Protein AF-A0A4U0Y1H9-F1 (afdb_monomer_lite)

Radius of gyration: 44.79 Å; chains: 1; bounding box: 112×55×135 Å

Sequence (808 aa):
MAHATAANAHVSSRKHNVEVTGLYGIPGSGKATLLRQLSGHLDNTKFDFYDGSNAIRKLVPGGLGAFKNLPIQEQMTHRERAITQIRDECEASGKIGVVAGHLIFWDDAAKWGPTPVYRETDLETYTHILYLDVGADIIAQRRRDDPERQRPDLSPEHLRLWQSRETLYLRRLCSLDCFHFSLLSTYGMDRVVSLLQEFPNTSIAEAILDKAVAGHHSLLETMPVFDADKTLADADSSDEYWDSNESLNSTFKRMGYTYPAFYQAASLYEHHKNETEFQIVCDSIVEEITLRDEMLNLLTLAAKQWHVGAVVVTCGLRQVREKVLEKVLEKAHLSVPVIGNGRLSNGYIVTPEVKADLVARLKHHHGLRVIAFGDSPIDLPMWKRADQAIVVVGDEKKRSKRMEQDLSVVPRLVGLIEQPPEIVPWRSDFIDSIIKRRLPIFHATDRKGAKLLQTPMRDASVSGPALREAHRRVGYYLATEFLTDLIGLEGCSIRHVQGGVTQGHRLLDEQNTTIVPLLRGGEPLAFGVSEAFPLAMFVHVKKAKHLDAGQLRGQSTVVLVDSVINTGKLIEELTERIRELEPGIRIVVVAGVVQADTVKPDGVLRRLAREGNFSVVALRLSENNYKGQGATDTGDRLFNTTEVFHVTKHSFALVNLKPLLPGHVLVSPLAIKPALADLTKDEVTDLFLTVTRVQQTLRRLYKADAFNIAVQDGVAAGQSVPHVHCHVIPRTIGDPGGDDKVHEWLEGEEGDVGGHQREAESGSSGERKMGQWAKDGERKARTKEEMESEAKWLREEVEKDVSHEGKM

Structure (mmCIF, N/CA/C/O backbone):
data_AF-A0A4U0Y1H9-F1
#
_entry.id   AF-A0A4U0Y1H9-F1
#
loop_
_atom_site.group_PDB
_atom_site.id
_atom_site.type_symbol
_atom_site.label_atom_id
_atom_site.label_alt_id
_atom_site.label_comp_id
_atom_site.label_asym_id
_atom_site.label_entity_id
_atom_site.label_seq_id
_atom_site.pdbx_PDB_ins_code
_atom_site.Cartn_x
_atom_site.Cartn_y
_atom_site.Cartn_z
_atom_site.occupancy
_atom_site.B_iso_or_equiv
_atom_site.auth_seq_id
_atom_site.auth_comp_id
_atom_site.auth_asym_id
_atom_site.auth_atom_id
_atom_site.pdbx_PDB_model_num
ATOM 1 N N . MET A 1 1 ? 42.937 13.640 -57.299 1.00 31.36 1 MET A N 1
ATOM 2 C CA . MET A 1 1 ? 42.805 14.851 -56.459 1.00 31.36 1 MET A CA 1
ATOM 3 C C . MET A 1 1 ? 42.218 16.022 -57.263 1.00 31.36 1 MET A C 1
ATOM 5 O O . MET A 1 1 ? 42.867 17.046 -57.390 1.00 31.36 1 MET A O 1
ATOM 9 N N . ALA A 1 2 ? 40.999 15.905 -57.811 1.00 23.73 2 ALA A N 1
ATOM 10 C CA . ALA A 1 2 ? 40.353 17.027 -58.520 1.00 23.73 2 ALA A CA 1
ATOM 11 C C . ALA A 1 2 ? 38.806 16.955 -58.538 1.00 23.73 2 ALA A C 1
ATOM 13 O O . ALA A 1 2 ? 38.188 17.360 -59.511 1.00 23.73 2 ALA A O 1
ATOM 14 N N . HIS A 1 3 ? 38.172 16.436 -57.477 1.00 24.03 3 HIS A N 1
ATOM 15 C CA . HIS A 1 3 ? 36.699 16.432 -57.334 1.00 24.03 3 HIS A CA 1
ATOM 16 C C . HIS A 1 3 ? 36.217 16.713 -55.894 1.00 24.03 3 HIS A C 1
ATOM 18 O O . HIS A 1 3 ? 35.095 16.384 -55.539 1.00 24.03 3 HIS A O 1
ATOM 24 N N . ALA A 1 4 ? 37.050 17.323 -55.043 1.00 27.58 4 ALA A N 1
ATOM 25 C CA . ALA A 1 4 ? 36.784 17.443 -53.602 1.00 27.58 4 ALA A CA 1
ATOM 26 C C . ALA A 1 4 ? 36.350 18.847 -53.124 1.00 27.58 4 ALA A C 1
ATOM 28 O O . ALA A 1 4 ? 36.484 19.143 -51.944 1.00 27.58 4 ALA A O 1
ATOM 29 N N . THR A 1 5 ? 35.859 19.736 -53.994 1.00 27.53 5 THR A N 1
ATOM 30 C CA . THR A 1 5 ? 35.671 21.161 -53.633 1.00 27.53 5 THR A CA 1
ATOM 31 C C . THR A 1 5 ? 34.275 21.749 -53.867 1.00 27.53 5 THR A C 1
ATOM 33 O O . THR A 1 5 ? 34.142 22.966 -53.901 1.00 27.53 5 THR A O 1
ATOM 36 N N . ALA A 1 6 ? 33.213 20.939 -53.948 1.00 25.19 6 ALA A N 1
ATOM 37 C CA . ALA A 1 6 ? 31.845 21.464 -54.117 1.00 25.19 6 ALA A CA 1
ATOM 38 C C . ALA A 1 6 ? 30.779 20.890 -53.156 1.00 25.19 6 ALA A C 1
ATOM 40 O O . ALA A 1 6 ? 29.595 21.070 -53.403 1.00 25.19 6 ALA A O 1
ATOM 41 N N . ALA A 1 7 ? 31.168 20.241 -52.052 1.00 28.17 7 ALA A N 1
ATOM 42 C CA . ALA A 1 7 ? 30.234 19.562 -51.137 1.00 28.17 7 ALA A CA 1
ATOM 43 C C . ALA A 1 7 ? 30.061 20.253 -49.763 1.00 28.17 7 ALA A C 1
ATOM 45 O O . ALA A 1 7 ? 29.830 19.580 -48.768 1.00 28.17 7 ALA A O 1
ATOM 46 N N . ASN A 1 8 ? 30.201 21.584 -49.680 1.00 27.34 8 ASN A N 1
ATOM 47 C CA . ASN A 1 8 ? 30.135 22.326 -48.402 1.00 27.34 8 ASN A CA 1
ATOM 48 C C . ASN A 1 8 ? 28.991 23.353 -48.299 1.00 27.34 8 ASN A C 1
ATOM 50 O O . ASN A 1 8 ? 29.041 24.258 -47.469 1.00 27.34 8 ASN A O 1
ATOM 54 N N . ALA A 1 9 ? 27.931 23.212 -49.094 1.00 26.45 9 ALA A N 1
ATOM 55 C CA . ALA A 1 9 ? 26.718 24.007 -48.922 1.00 26.45 9 ALA A CA 1
ATOM 56 C C . ALA A 1 9 ? 25.487 23.149 -49.243 1.00 26.45 9 ALA A C 1
ATOM 58 O O . ALA A 1 9 ? 25.236 22.877 -50.408 1.00 26.45 9 ALA A O 1
ATOM 59 N N . HIS A 1 10 ? 24.769 22.748 -48.184 1.00 27.23 10 HIS A N 1
ATOM 60 C CA . HIS A 1 10 ? 23.502 21.989 -48.115 1.00 27.23 10 HIS A CA 1
ATOM 61 C C . HIS A 1 10 ? 23.611 20.627 -47.415 1.00 27.23 10 HIS A C 1
ATOM 63 O O . HIS A 1 10 ? 23.379 19.582 -48.009 1.00 27.23 10 HIS A O 1
ATOM 69 N N . VAL A 1 11 ? 23.838 20.645 -46.100 1.00 29.12 11 VAL A N 1
ATOM 70 C CA . VAL A 1 11 ? 23.391 19.549 -45.225 1.00 29.12 11 VAL A CA 1
ATOM 71 C C . VAL A 1 11 ? 22.337 20.123 -44.283 1.00 29.12 11 VAL A C 1
ATOM 73 O O . VAL A 1 11 ? 22.580 20.443 -43.124 1.00 29.12 11 VAL A O 1
ATOM 76 N N . SER A 1 12 ? 21.158 20.363 -44.861 1.00 26.78 12 SER A N 1
ATOM 77 C CA . SER A 1 12 ? 19.904 20.458 -44.113 1.00 26.78 12 SER A CA 1
ATOM 78 C C . SER A 1 12 ? 19.598 19.076 -43.540 1.00 26.78 12 SER A C 1
ATOM 80 O O . SER A 1 12 ? 19.834 18.077 -44.215 1.00 26.78 12 SER A O 1
ATOM 82 N N . SER A 1 13 ? 19.053 19.023 -42.326 1.00 33.41 13 SER A N 1
ATOM 83 C CA . SER A 1 13 ? 18.564 17.819 -41.651 1.00 33.41 13 SER A CA 1
ATOM 84 C C . SER A 1 13 ? 17.752 16.914 -42.590 1.00 33.41 13 SER A C 1
ATOM 86 O O . SER A 1 13 ? 16.589 17.190 -42.890 1.00 33.41 13 SER A O 1
ATOM 88 N N . ARG A 1 14 ? 18.365 15.824 -43.067 1.00 44.12 14 ARG A N 1
ATOM 89 C CA . ARG A 1 14 ? 17.695 14.802 -43.879 1.00 44.12 14 ARG A CA 1
ATOM 90 C C . ARG A 1 14 ? 16.846 13.935 -42.947 1.00 44.12 14 ARG A C 1
ATOM 92 O O . ARG A 1 14 ? 17.362 13.078 -42.241 1.00 44.12 14 ARG A O 1
ATOM 99 N N . LYS A 1 15 ? 15.537 14.193 -42.894 1.00 41.22 15 LYS A N 1
ATOM 100 C CA . LYS A 1 15 ? 14.563 13.226 -42.371 1.00 41.22 15 LYS A CA 1
ATOM 101 C C . LYS A 1 15 ? 14.243 12.258 -43.506 1.00 41.22 15 LYS A C 1
ATOM 103 O O . LYS A 1 15 ? 13.561 12.653 -44.446 1.00 41.22 15 LYS A O 1
ATOM 108 N N . HIS A 1 16 ? 14.742 11.026 -43.440 1.00 51.47 16 HIS A N 1
ATOM 109 C CA . HIS A 1 16 ? 14.220 9.961 -44.295 1.00 51.47 16 HIS A CA 1
ATOM 110 C C . HIS A 1 16 ? 12.772 9.696 -43.864 1.00 51.47 16 HIS A C 1
ATOM 112 O O . HIS A 1 16 ? 12.525 9.368 -42.705 1.00 51.47 16 HIS A O 1
ATOM 118 N N . ASN A 1 17 ? 11.809 9.909 -44.764 1.00 54.62 17 ASN A N 1
ATOM 119 C CA . ASN A 1 17 ? 10.393 9.645 -44.481 1.00 54.62 17 ASN A CA 1
ATOM 120 C C . ASN A 1 17 ? 10.045 8.152 -44.592 1.00 54.62 17 ASN A C 1
ATOM 122 O O . ASN A 1 17 ? 8.977 7.755 -44.135 1.00 54.62 17 ASN A O 1
ATOM 126 N N . VAL A 1 18 ? 10.936 7.342 -45.176 1.00 71.75 18 VAL A N 1
ATOM 127 C CA . VAL A 1 18 ? 10.773 5.903 -45.397 1.00 71.75 18 VAL A CA 1
ATOM 128 C C . VAL A 1 18 ? 12.103 5.173 -45.248 1.00 71.75 18 VAL A C 1
ATOM 130 O O . VAL A 1 18 ? 13.160 5.713 -45.573 1.00 71.75 18 VAL A O 1
ATOM 133 N N . GLU A 1 19 ? 12.037 3.946 -44.735 1.00 81.31 19 GLU A N 1
ATOM 134 C CA . GLU A 1 19 ? 13.194 3.101 -44.462 1.00 81.31 19 GLU A CA 1
ATOM 135 C C . GLU A 1 19 ? 13.523 2.182 -45.648 1.00 81.31 19 GLU A C 1
ATOM 137 O O . GLU A 1 19 ? 12.662 1.446 -46.141 1.00 81.31 19 GLU A O 1
ATOM 142 N N . VAL A 1 20 ? 14.785 2.200 -46.095 1.00 85.38 20 VAL A N 1
ATOM 143 C CA . VAL A 1 20 ? 15.282 1.332 -47.171 1.00 85.38 20 VAL A CA 1
ATOM 144 C C . VAL A 1 20 ? 16.613 0.699 -46.762 1.00 85.38 20 VAL A C 1
ATOM 146 O O . VAL A 1 20 ? 17.639 1.370 -46.652 1.00 85.38 20 VAL A O 1
ATOM 149 N N . THR A 1 21 ? 16.620 -0.619 -46.578 1.00 87.81 21 THR A N 1
ATOM 150 C CA . THR A 1 21 ? 17.791 -1.406 -46.184 1.00 87.81 21 THR A CA 1
ATOM 151 C C . THR A 1 21 ? 18.463 -2.076 -47.385 1.00 87.81 21 THR A C 1
ATOM 153 O O . THR A 1 21 ? 17.869 -2.904 -48.076 1.00 87.81 21 THR A O 1
ATOM 156 N N . GLY A 1 22 ? 19.744 -1.796 -47.610 1.00 89.12 22 GLY A N 1
ATOM 157 C CA . GLY A 1 22 ? 20.582 -2.462 -48.602 1.00 89.12 22 GLY A CA 1
ATOM 158 C C . GLY A 1 22 ? 21.205 -3.761 -48.078 1.00 89.12 22 GLY A C 1
ATOM 159 O O . GLY A 1 22 ? 21.989 -3.747 -47.136 1.00 89.12 22 GLY A O 1
ATOM 160 N N . LEU A 1 23 ? 20.947 -4.893 -48.733 1.00 89.94 23 LEU A N 1
ATOM 161 C CA . LEU A 1 23 ? 21.683 -6.149 -48.549 1.00 89.94 23 LEU A CA 1
ATOM 162 C C . LEU A 1 23 ? 22.887 -6.189 -49.495 1.00 89.94 23 LEU A C 1
ATOM 164 O O . LEU A 1 23 ? 22.738 -6.391 -50.704 1.00 89.94 23 LEU A O 1
ATOM 168 N N . TYR A 1 24 ? 24.084 -5.990 -48.946 1.00 90.62 24 TYR A N 1
ATOM 169 C CA . TYR A 1 24 ? 25.338 -5.849 -49.689 1.00 90.62 24 TYR A CA 1
ATOM 170 C C . TYR A 1 24 ? 26.265 -7.052 -49.478 1.00 90.62 24 TYR A C 1
ATOM 172 O O . TYR A 1 24 ? 26.061 -7.906 -48.616 1.00 90.62 24 TYR A O 1
ATOM 180 N N . GLY A 1 25 ? 27.277 -7.168 -50.334 1.00 88.75 25 GLY A N 1
ATOM 181 C CA . GLY A 1 25 ? 28.253 -8.254 -50.317 1.00 88.75 25 GLY A CA 1
ATOM 182 C C . GLY A 1 25 ? 28.727 -8.609 -51.719 1.00 88.75 25 GLY A C 1
ATOM 183 O O . GLY A 1 25 ? 28.020 -8.391 -52.708 1.00 88.75 25 GLY A O 1
ATOM 184 N N . ILE A 1 26 ? 29.896 -9.230 -51.824 1.00 89.06 26 ILE A N 1
ATOM 185 C CA . ILE A 1 26 ? 30.463 -9.600 -53.126 1.00 89.06 26 ILE A CA 1
ATOM 186 C C . ILE A 1 26 ? 29.641 -10.707 -53.830 1.00 89.06 26 ILE A C 1
ATOM 188 O O . ILE A 1 26 ? 28.865 -11.431 -53.191 1.00 89.06 26 ILE A O 1
ATOM 192 N N . PRO A 1 27 ? 29.717 -10.864 -55.166 1.00 86.50 27 PRO A N 1
ATOM 193 C CA . PRO A 1 27 ? 28.973 -11.910 -55.870 1.00 86.50 27 PRO A CA 1
ATOM 194 C C . PRO A 1 27 ? 29.366 -13.320 -55.390 1.00 86.50 27 PRO A C 1
ATOM 196 O O . PRO A 1 27 ? 30.536 -13.695 -55.442 1.00 86.50 27 PRO A O 1
ATOM 199 N N . GLY A 1 28 ? 28.371 -14.102 -54.955 1.00 83.31 28 GLY A N 1
ATOM 200 C CA . GLY A 1 28 ? 28.546 -15.414 -54.308 1.00 83.31 28 GLY A CA 1
ATOM 201 C C . GLY A 1 28 ? 28.311 -15.411 -52.787 1.00 83.31 28 GLY A C 1
ATOM 202 O O . GLY A 1 28 ? 28.170 -16.477 -52.193 1.00 83.31 28 GLY A O 1
ATOM 203 N N . SER A 1 29 ? 28.156 -14.237 -52.159 1.00 88.06 29 SER A N 1
ATOM 204 C CA . SER A 1 29 ? 27.875 -14.117 -50.716 1.00 88.06 29 SER A CA 1
ATOM 205 C C . SER A 1 29 ? 26.489 -14.624 -50.280 1.00 88.06 29 SER A C 1
ATOM 207 O O . SER A 1 29 ? 26.274 -14.881 -49.101 1.00 88.06 29 SER A O 1
ATOM 209 N N . GLY A 1 30 ? 25.549 -14.813 -51.215 1.00 87.38 30 GLY A N 1
ATOM 210 C CA . GLY A 1 30 ? 24.205 -15.336 -50.926 1.00 87.38 30 GLY A CA 1
ATOM 211 C C . GLY A 1 30 ? 23.080 -14.296 -50.848 1.00 87.38 30 GLY A C 1
ATOM 212 O O . GLY A 1 30 ? 21.958 -14.677 -50.537 1.00 87.38 30 GLY A O 1
ATOM 213 N N . LYS A 1 31 ? 23.328 -13.021 -51.197 1.00 89.62 31 LYS A N 1
ATOM 214 C CA . LYS A 1 31 ? 22.328 -11.922 -51.164 1.00 89.62 31 LYS A CA 1
ATOM 215 C C . LYS A 1 31 ? 20.947 -12.299 -51.711 1.00 89.62 31 LYS A C 1
ATOM 217 O O . LYS A 1 31 ? 19.954 -12.139 -51.021 1.00 89.62 31 LYS A O 1
ATOM 222 N N . ALA A 1 32 ? 20.884 -12.818 -52.939 1.00 85.00 32 ALA A N 1
ATOM 223 C CA . ALA A 1 32 ? 19.615 -13.153 -53.594 1.00 85.00 32 ALA A CA 1
ATOM 224 C C . ALA A 1 32 ? 18.888 -14.332 -52.920 1.00 85.00 32 ALA A C 1
ATOM 226 O O . ALA A 1 32 ? 17.662 -14.408 -52.938 1.00 85.00 32 ALA A O 1
ATOM 227 N N . THR A 1 33 ? 19.637 -15.260 -52.321 1.00 87.38 33 THR A N 1
ATOM 228 C CA . THR A 1 33 ? 19.065 -16.360 -51.537 1.00 87.38 33 THR A CA 1
ATOM 229 C C . THR A 1 33 ? 18.486 -15.832 -50.231 1.00 87.38 33 THR A C 1
ATOM 231 O O . THR A 1 33 ? 17.336 -16.136 -49.934 1.00 87.38 33 THR A O 1
ATOM 234 N N . LEU A 1 34 ? 19.231 -14.985 -49.514 1.00 87.00 34 LEU A N 1
ATOM 235 C CA . LEU A 1 34 ? 18.764 -14.357 -48.280 1.00 87.00 34 LEU A CA 1
ATOM 236 C C . LEU A 1 34 ? 17.540 -13.465 -48.524 1.00 87.00 34 LEU A C 1
ATOM 238 O O . LEU A 1 34 ? 16.556 -13.582 -47.808 1.00 87.00 34 LEU A O 1
ATOM 242 N N . LEU A 1 35 ? 17.553 -12.645 -49.580 1.00 89.56 35 LEU A N 1
ATOM 243 C CA . LEU A 1 35 ? 16.418 -11.796 -49.952 1.00 89.56 35 LEU A CA 1
ATOM 244 C C . LEU A 1 35 ? 15.142 -12.627 -50.194 1.00 89.56 35 LEU A C 1
ATOM 246 O O . LEU A 1 35 ? 14.076 -12.275 -49.698 1.00 89.56 35 LEU A O 1
ATOM 250 N N . ARG A 1 36 ? 15.252 -13.772 -50.890 1.00 87.44 36 ARG A N 1
ATOM 251 C CA . ARG A 1 36 ? 14.123 -14.703 -51.078 1.00 87.44 36 ARG A CA 1
ATOM 252 C C . ARG A 1 36 ? 13.660 -15.333 -49.766 1.00 87.44 36 ARG A C 1
ATOM 254 O O . ARG A 1 36 ? 12.459 -15.420 -49.533 1.00 87.44 36 ARG A O 1
ATOM 261 N N . GLN A 1 37 ? 14.588 -15.766 -48.914 1.00 88.44 37 GLN A N 1
ATOM 262 C CA . GLN A 1 37 ? 14.246 -16.341 -47.610 1.00 88.44 37 GLN A CA 1
ATOM 263 C C . GLN A 1 37 ? 13.499 -15.330 -46.733 1.00 88.44 37 GLN A C 1
ATOM 265 O O . GLN A 1 37 ? 12.476 -15.685 -46.151 1.00 88.44 37 GLN A O 1
ATOM 270 N N . LEU A 1 38 ? 13.957 -14.076 -46.703 1.00 86.06 38 LEU A N 1
ATOM 271 C CA . LEU A 1 38 ? 13.315 -12.982 -45.974 1.00 86.06 38 LEU A CA 1
ATOM 272 C C . LEU A 1 38 ? 11.906 -12.695 -46.497 1.00 86.06 38 LEU A C 1
ATOM 274 O O . LEU A 1 38 ? 10.989 -12.607 -45.690 1.00 86.06 38 LEU A O 1
ATOM 278 N N . SER A 1 39 ? 11.704 -12.673 -47.819 1.00 86.94 39 SER A N 1
ATOM 279 C CA . SER A 1 39 ? 10.368 -12.478 -48.411 1.00 86.94 39 SER A CA 1
ATOM 280 C C . SER A 1 39 ? 9.344 -13.565 -48.050 1.00 86.94 39 SER A C 1
ATOM 282 O O . SER A 1 39 ? 8.142 -13.337 -48.142 1.00 86.94 39 SER A O 1
ATOM 284 N N . GLY A 1 40 ? 9.808 -14.752 -47.639 1.00 83.25 40 GLY A N 1
ATOM 285 C CA . GLY A 1 40 ? 8.948 -15.831 -47.145 1.00 83.25 40 GLY A CA 1
ATOM 286 C C . GLY A 1 40 ? 8.748 -15.842 -45.625 1.00 83.25 40 GLY A C 1
ATOM 287 O O . GLY A 1 40 ? 7.839 -16.518 -45.156 1.00 83.25 40 GLY A O 1
ATOM 288 N N . HIS A 1 41 ? 9.592 -15.137 -44.862 1.00 80.44 41 HIS A N 1
ATOM 289 C CA . HIS A 1 41 ? 9.565 -15.117 -43.390 1.00 80.44 41 HIS A CA 1
ATOM 290 C C . HIS A 1 41 ? 8.979 -13.826 -42.806 1.00 80.44 41 HIS A C 1
ATOM 292 O O . HIS A 1 41 ? 8.450 -13.848 -41.697 1.00 80.44 41 HIS A O 1
ATOM 298 N N . LEU A 1 42 ? 9.104 -12.702 -43.511 1.00 81.38 42 LEU A N 1
ATOM 299 C CA . LEU A 1 42 ? 8.659 -11.389 -43.052 1.00 81.38 42 LEU A CA 1
ATOM 300 C C . LEU A 1 42 ? 7.253 -11.056 -43.564 1.00 81.38 42 LEU A C 1
ATOM 302 O O . LEU A 1 42 ? 6.819 -11.515 -44.618 1.00 81.38 42 LEU A O 1
ATOM 306 N N . ASP A 1 43 ? 6.540 -10.235 -42.795 1.00 79.50 43 ASP A N 1
ATOM 307 C CA . ASP A 1 43 ? 5.176 -9.806 -43.098 1.00 79.50 43 ASP A CA 1
ATOM 308 C C . ASP A 1 43 ? 5.140 -8.873 -44.324 1.00 79.50 43 ASP A C 1
ATOM 310 O O . ASP A 1 43 ? 5.592 -7.726 -44.272 1.00 79.50 43 ASP A O 1
ATOM 314 N N . ASN A 1 44 ? 4.553 -9.352 -45.424 1.00 80.12 44 ASN A N 1
ATOM 315 C CA . ASN A 1 44 ? 4.425 -8.615 -46.689 1.00 80.12 44 ASN A CA 1
ATOM 316 C C . ASN A 1 44 ? 3.502 -7.384 -46.604 1.00 80.12 44 ASN A C 1
ATOM 318 O O . ASN A 1 44 ? 3.426 -6.604 -47.558 1.00 80.12 44 ASN A O 1
ATOM 322 N N . THR A 1 45 ? 2.790 -7.181 -45.489 1.00 77.50 45 THR A N 1
ATOM 323 C CA . THR A 1 45 ? 2.073 -5.923 -45.227 1.00 77.50 45 THR A CA 1
ATOM 324 C C . THR A 1 45 ? 3.006 -4.811 -44.748 1.00 77.50 45 THR A C 1
ATOM 326 O O . THR A 1 45 ? 2.670 -3.642 -44.918 1.00 77.50 45 THR A O 1
ATOM 329 N N . LYS A 1 46 ? 4.189 -5.160 -44.221 1.00 77.25 46 LYS A N 1
ATOM 330 C CA . LYS A 1 46 ? 5.178 -4.224 -43.660 1.00 77.25 46 LYS A CA 1
ATOM 331 C C . LYS A 1 46 ? 6.438 -4.065 -44.509 1.00 77.25 46 LYS A C 1
ATOM 333 O O . LYS A 1 46 ? 7.067 -3.014 -44.440 1.00 77.25 46 LYS A O 1
ATOM 338 N N . PHE A 1 47 ? 6.801 -5.082 -45.292 1.00 85.62 47 PHE A N 1
ATOM 339 C CA . PHE A 1 47 ? 8.045 -5.113 -46.063 1.00 85.62 47 PHE A CA 1
ATOM 340 C C . PHE A 1 47 ? 7.800 -5.293 -47.559 1.00 85.62 47 PHE A C 1
ATOM 342 O O . PHE A 1 47 ? 6.928 -6.068 -47.955 1.00 85.62 47 PHE A O 1
ATOM 349 N N . ASP A 1 48 ? 8.638 -4.647 -48.369 1.00 89.62 48 ASP A N 1
ATOM 350 C CA . ASP A 1 48 ? 8.780 -4.917 -49.799 1.00 89.62 48 ASP A CA 1
ATOM 351 C C . ASP A 1 48 ? 10.226 -5.323 -50.125 1.00 89.62 48 ASP A C 1
ATOM 353 O O . ASP A 1 48 ? 11.192 -4.800 -49.566 1.00 89.62 48 ASP A O 1
ATOM 357 N N . PHE A 1 49 ? 10.390 -6.271 -51.050 1.00 91.00 49 PHE A N 1
ATOM 358 C CA . PHE A 1 49 ? 11.686 -6.874 -51.372 1.00 91.00 49 PHE A CA 1
ATOM 359 C C . PHE A 1 49 ? 12.073 -6.622 -52.825 1.00 91.00 49 PHE A C 1
ATOM 361 O O . PHE A 1 49 ? 11.352 -6.991 -53.755 1.00 91.00 49 PHE A O 1
ATOM 368 N N . TYR A 1 50 ? 13.267 -6.070 -53.026 1.00 90.31 50 TYR A N 1
ATOM 369 C CA . TYR A 1 50 ? 13.751 -5.631 -54.327 1.00 90.31 50 TYR A CA 1
ATOM 370 C C . TYR A 1 50 ? 15.078 -6.304 -54.680 1.00 90.31 50 TYR A C 1
ATOM 372 O O . TYR A 1 50 ? 16.102 -6.138 -54.019 1.00 90.31 50 TYR A O 1
ATOM 380 N N . ASP A 1 51 ? 15.091 -7.055 -55.778 1.00 86.56 51 ASP A N 1
ATOM 381 C CA . ASP A 1 51 ? 16.344 -7.461 -56.413 1.00 86.56 51 ASP A CA 1
ATOM 382 C C . ASP A 1 51 ? 16.778 -6.341 -57.366 1.00 86.56 51 ASP A C 1
ATOM 384 O O . ASP A 1 51 ? 16.126 -6.108 -58.391 1.00 86.56 51 ASP A O 1
ATOM 388 N N . GLY A 1 52 ? 17.882 -5.658 -57.046 1.00 78.19 52 GLY A N 1
ATOM 389 C CA . GLY A 1 52 ? 18.371 -4.523 -57.831 1.00 78.19 52 GLY A CA 1
ATOM 390 C C . GLY A 1 52 ? 18.626 -4.864 -59.303 1.00 78.19 52 GLY A C 1
ATOM 391 O O . GLY A 1 52 ? 18.421 -4.029 -60.183 1.00 78.19 52 GLY A O 1
ATOM 392 N N . SER A 1 53 ? 18.980 -6.115 -59.618 1.00 78.00 53 SER A N 1
ATOM 393 C CA . SER A 1 53 ? 19.142 -6.553 -61.009 1.00 78.00 53 SER A CA 1
ATOM 394 C C . SER A 1 53 ? 17.803 -6.669 -61.749 1.00 78.00 53 SER A C 1
ATOM 396 O O . SER A 1 53 ? 17.712 -6.342 -62.935 1.00 78.00 53 SER A O 1
ATOM 398 N N . ASN A 1 54 ? 16.731 -7.054 -61.052 1.00 81.69 54 ASN A N 1
ATOM 399 C CA . ASN A 1 54 ? 15.387 -7.110 -61.623 1.00 81.69 54 ASN A CA 1
ATOM 400 C C . ASN A 1 54 ? 14.774 -5.720 -61.811 1.00 81.69 54 ASN A C 1
ATOM 402 O O . ASN A 1 54 ? 14.085 -5.516 -62.811 1.00 81.69 54 ASN A O 1
ATOM 406 N N . ALA A 1 55 ? 15.041 -4.777 -60.902 1.00 81.94 55 ALA A N 1
ATOM 407 C CA . ALA A 1 55 ? 14.616 -3.384 -61.048 1.00 81.94 55 ALA A CA 1
ATOM 408 C C . ALA A 1 55 ? 15.207 -2.762 -62.327 1.00 81.94 55 ALA A C 1
ATOM 410 O O . ALA A 1 55 ? 14.476 -2.245 -63.171 1.00 81.94 55 ALA A O 1
ATOM 411 N N . ILE A 1 56 ? 16.511 -2.951 -62.559 1.00 82.44 56 ILE A N 1
ATOM 412 C CA . ILE A 1 56 ? 17.182 -2.499 -63.789 1.00 82.44 56 ILE A CA 1
ATOM 413 C C . ILE A 1 56 ? 16.620 -3.212 -65.029 1.00 82.44 56 ILE A C 1
ATOM 415 O O . ILE A 1 56 ? 16.362 -2.573 -66.048 1.00 82.44 56 ILE A O 1
ATOM 419 N N . ARG A 1 57 ? 16.377 -4.530 -64.957 1.00 83.50 57 ARG A N 1
ATOM 420 C CA . ARG A 1 57 ? 15.813 -5.312 -66.075 1.00 83.50 57 ARG A CA 1
ATOM 421 C C . ARG A 1 57 ? 14.457 -4.777 -66.549 1.00 83.50 57 ARG A C 1
ATOM 423 O O . ARG A 1 57 ? 14.186 -4.857 -67.741 1.00 83.50 57 ARG A O 1
ATOM 430 N N . LYS A 1 58 ? 13.614 -4.269 -65.641 1.00 83.19 58 LYS A N 1
ATOM 431 C CA . LYS A 1 58 ? 12.306 -3.680 -65.982 1.00 83.19 58 LYS A CA 1
ATOM 432 C C . LYS A 1 58 ? 12.437 -2.315 -66.669 1.00 83.19 58 LYS A C 1
ATOM 434 O O . LYS A 1 58 ? 11.593 -1.975 -67.489 1.00 83.19 58 LYS A O 1
ATOM 439 N N . LEU A 1 59 ? 13.487 -1.557 -66.349 1.00 84.12 59 LEU A N 1
ATOM 440 C CA . LEU A 1 59 ? 13.711 -0.196 -66.847 1.00 84.12 59 LEU A CA 1
ATOM 441 C C . LEU A 1 59 ? 14.435 -0.127 -68.199 1.00 84.12 59 LEU A C 1
ATOM 443 O O . LEU A 1 59 ? 14.361 0.899 -68.874 1.00 84.12 59 LEU A O 1
ATOM 447 N N . VAL A 1 60 ? 15.156 -1.181 -68.589 1.00 85.00 60 VAL A N 1
ATOM 448 C CA . VAL A 1 60 ? 15.970 -1.208 -69.814 1.00 85.00 60 VAL A CA 1
ATOM 449 C C . VAL A 1 60 ? 15.302 -2.084 -70.881 1.00 85.00 60 VAL A C 1
ATOM 451 O O . VAL A 1 60 ? 15.195 -3.300 -70.684 1.00 85.00 60 VAL A O 1
ATOM 454 N N . PRO A 1 61 ? 14.893 -1.524 -72.037 1.00 77.19 61 PRO A N 1
ATOM 455 C CA . PRO A 1 61 ? 14.429 -2.317 -73.175 1.00 77.19 61 PRO A CA 1
ATOM 456 C C . PRO A 1 61 ? 15.504 -3.328 -73.610 1.00 77.19 61 PRO A C 1
ATOM 458 O O . PRO A 1 61 ? 16.643 -2.954 -73.874 1.00 77.19 61 PRO A O 1
ATOM 461 N N . GLY A 1 62 ? 15.167 -4.622 -73.652 1.00 78.00 62 GLY A N 1
ATOM 462 C CA . GLY A 1 62 ? 16.138 -5.707 -73.895 1.00 78.00 62 GLY A CA 1
ATOM 463 C C . GLY A 1 62 ? 16.777 -6.304 -72.628 1.00 78.00 62 GLY A C 1
ATOM 464 O O . GLY A 1 62 ? 17.598 -7.220 -72.714 1.00 78.00 62 GLY A O 1
ATOM 465 N N . GLY A 1 63 ? 16.374 -5.838 -71.443 1.00 82.62 63 GLY A N 1
ATOM 466 C CA . GLY A 1 63 ? 16.709 -6.433 -70.152 1.00 82.62 63 GLY A CA 1
ATOM 467 C C . GLY A 1 63 ? 18.179 -6.296 -69.742 1.00 82.62 63 GLY A C 1
ATOM 468 O O . GLY A 1 63 ? 18.931 -5.460 -70.242 1.00 82.62 63 GLY A O 1
ATOM 469 N N . LEU A 1 64 ? 18.610 -7.143 -68.800 1.00 77.88 64 LEU A N 1
ATOM 470 C CA . LEU A 1 64 ? 19.938 -7.046 -68.178 1.00 77.88 64 LEU A CA 1
ATOM 471 C C . LEU A 1 64 ? 21.095 -7.290 -69.170 1.00 77.88 64 LEU A C 1
ATOM 473 O O . LEU A 1 64 ? 22.200 -6.798 -68.960 1.00 77.88 64 LEU A O 1
ATOM 477 N N . GLY A 1 65 ? 20.851 -8.055 -70.241 1.00 76.19 65 GLY A N 1
ATOM 478 C CA . GLY A 1 65 ? 21.833 -8.293 -71.303 1.00 76.19 65 GLY A CA 1
ATOM 479 C C . GLY A 1 65 ? 22.118 -7.032 -72.119 1.00 76.19 65 GLY A C 1
ATOM 480 O O . GLY A 1 65 ? 23.280 -6.710 -72.345 1.00 76.19 65 GLY A O 1
ATOM 481 N N . ALA A 1 66 ? 21.072 -6.280 -72.480 1.00 79.88 66 ALA A N 1
ATOM 482 C CA . ALA A 1 66 ? 21.213 -4.989 -73.150 1.00 79.88 66 ALA A CA 1
ATOM 483 C C . ALA A 1 66 ? 21.890 -3.956 -72.238 1.00 79.88 66 ALA A C 1
ATOM 485 O O . ALA A 1 66 ? 22.815 -3.277 -72.672 1.00 79.88 66 ALA A O 1
ATOM 486 N N . PHE A 1 67 ? 21.512 -3.918 -70.954 1.00 82.56 67 PHE A N 1
ATOM 487 C CA . PHE A 1 67 ? 22.115 -3.030 -69.955 1.00 82.56 67 PHE A CA 1
ATOM 488 C C . PHE A 1 67 ? 23.642 -3.168 -69.863 1.00 82.56 67 PHE A C 1
ATOM 490 O O . PHE A 1 67 ? 24.347 -2.164 -69.838 1.00 82.56 67 PHE A O 1
ATOM 497 N N . LYS A 1 68 ? 24.170 -4.400 -69.852 1.00 78.25 68 LYS A N 1
ATOM 498 C CA . LYS A 1 68 ? 25.621 -4.651 -69.762 1.00 78.25 68 LYS A CA 1
ATOM 499 C C . LYS A 1 68 ? 26.417 -4.100 -70.950 1.00 78.25 68 LYS A C 1
ATOM 501 O O . LYS A 1 68 ? 27.605 -3.840 -70.795 1.00 78.25 68 LYS A O 1
ATOM 506 N N . ASN A 1 69 ? 25.771 -3.927 -72.102 1.00 80.75 69 ASN A N 1
ATOM 507 C CA . ASN A 1 69 ? 26.397 -3.436 -73.329 1.00 80.75 69 ASN A CA 1
ATOM 508 C C . ASN A 1 69 ? 26.264 -1.913 -73.505 1.00 80.75 69 ASN A C 1
ATOM 510 O O . ASN A 1 69 ? 26.787 -1.372 -74.478 1.00 80.75 69 ASN A O 1
ATOM 514 N N . LEU A 1 70 ? 25.575 -1.216 -72.592 1.00 82.88 70 LEU A N 1
ATOM 515 C CA . LEU A 1 70 ? 25.453 0.242 -72.632 1.00 82.88 70 LEU A CA 1
ATOM 516 C C . LEU A 1 70 ? 26.761 0.928 -72.199 1.00 82.88 70 LEU A C 1
ATOM 518 O O . LEU A 1 70 ? 27.513 0.364 -71.398 1.00 82.88 70 LEU A O 1
ATOM 522 N N . PRO A 1 71 ? 27.024 2.168 -72.647 1.00 84.31 71 PRO A N 1
ATOM 523 C CA . PRO A 1 71 ? 28.095 2.995 -72.097 1.00 84.31 71 PRO A CA 1
ATOM 524 C C . PRO A 1 71 ? 27.983 3.137 -70.571 1.00 84.31 71 PRO A C 1
ATOM 526 O O . PRO A 1 71 ? 26.882 3.239 -70.031 1.00 84.31 71 PRO A O 1
ATOM 529 N N . ILE A 1 72 ? 29.120 3.213 -69.864 1.00 78.88 72 ILE A N 1
ATOM 530 C CA . ILE A 1 72 ? 29.166 3.295 -68.386 1.00 78.88 72 ILE A CA 1
ATOM 531 C C . ILE A 1 72 ? 28.267 4.419 -67.852 1.00 78.88 72 ILE A C 1
ATOM 533 O O . ILE A 1 72 ? 27.569 4.229 -66.860 1.00 78.88 72 ILE A O 1
ATOM 537 N N . GLN A 1 73 ? 28.240 5.576 -68.517 1.00 80.75 73 GLN A N 1
ATOM 538 C CA . GLN A 1 73 ? 27.413 6.703 -68.087 1.00 80.75 73 GLN A CA 1
ATOM 539 C C . GLN A 1 73 ? 25.909 6.384 -68.154 1.00 80.75 73 GLN A C 1
ATOM 541 O O . GLN A 1 73 ? 25.181 6.704 -67.219 1.00 80.75 73 GLN A O 1
ATOM 546 N N . GLU A 1 74 ? 25.456 5.685 -69.196 1.00 83.06 74 GLU A N 1
ATOM 547 C CA . GLU A 1 74 ? 24.058 5.256 -69.332 1.00 83.06 74 GLU A CA 1
ATOM 548 C C . GLU A 1 74 ? 23.707 4.146 -68.337 1.00 83.06 74 GLU A C 1
ATOM 550 O O . GLU A 1 74 ? 22.640 4.181 -67.722 1.00 83.06 74 GLU A O 1
ATOM 555 N N . GLN A 1 75 ? 24.626 3.200 -68.097 1.00 82.38 75 GLN A N 1
ATOM 556 C CA . GLN A 1 75 ? 24.450 2.187 -67.050 1.00 82.38 75 GLN A CA 1
ATOM 557 C C . GLN A 1 75 ? 24.225 2.833 -65.679 1.00 82.38 75 GLN A C 1
ATOM 559 O O . GLN A 1 75 ? 23.397 2.375 -64.892 1.00 82.38 75 GLN A O 1
ATOM 564 N N . MET A 1 76 ? 24.952 3.912 -65.394 1.00 82.56 76 MET A N 1
ATOM 565 C CA . MET A 1 76 ? 24.829 4.648 -64.142 1.00 82.56 76 MET A CA 1
ATOM 566 C C . MET A 1 76 ? 23.502 5.403 -64.053 1.00 82.56 76 MET A C 1
ATOM 568 O O . MET A 1 76 ? 22.825 5.286 -63.039 1.00 82.56 76 MET A O 1
ATOM 572 N N . THR A 1 77 ? 23.062 6.072 -65.123 1.00 85.88 77 THR A N 1
ATOM 573 C CA . THR A 1 77 ? 21.738 6.720 -65.165 1.00 85.88 77 THR A CA 1
ATOM 574 C C . THR A 1 77 ? 20.597 5.722 -64.942 1.00 85.88 77 THR A C 1
ATOM 576 O O . THR A 1 77 ? 19.632 6.017 -64.238 1.00 85.88 77 THR A O 1
ATOM 579 N N . HIS A 1 78 ? 20.693 4.513 -65.499 1.00 86.38 78 HIS A N 1
ATOM 580 C CA . HIS A 1 78 ? 19.694 3.469 -65.267 1.00 86.38 78 HIS A CA 1
ATOM 581 C C . HIS A 1 78 ? 19.712 2.924 -63.830 1.00 86.38 78 HIS A C 1
ATOM 583 O O . HIS A 1 78 ? 18.647 2.604 -63.303 1.00 86.38 78 HIS A O 1
ATOM 589 N N . ARG A 1 79 ? 20.881 2.853 -63.177 1.00 85.75 79 ARG A N 1
ATOM 590 C CA . ARG A 1 79 ? 20.989 2.507 -61.746 1.00 85.75 79 ARG A CA 1
ATOM 591 C C . ARG A 1 79 ? 20.350 3.570 -60.858 1.00 85.75 79 ARG A C 1
ATOM 593 O O . ARG A 1 79 ? 19.553 3.214 -59.998 1.00 85.75 79 ARG A O 1
ATOM 600 N N . GLU A 1 80 ? 20.627 4.848 -61.120 1.00 87.38 80 GLU A N 1
ATOM 601 C CA . GLU A 1 80 ? 20.024 5.973 -60.390 1.00 87.38 80 GLU A CA 1
ATOM 602 C C . GLU A 1 80 ? 18.494 5.953 -60.502 1.00 87.38 80 GLU A C 1
ATOM 604 O O . GLU A 1 80 ? 17.793 6.112 -59.505 1.00 87.38 80 GLU A O 1
ATOM 609 N N . ARG A 1 81 ? 17.959 5.683 -61.699 1.00 87.12 81 ARG A N 1
ATOM 610 C CA . ARG A 1 81 ? 16.510 5.534 -61.907 1.00 87.12 81 ARG A CA 1
ATOM 611 C C . ARG A 1 81 ? 15.925 4.335 -61.166 1.00 87.12 81 ARG A C 1
ATOM 613 O O . ARG A 1 81 ? 14.833 4.451 -60.625 1.00 87.12 81 ARG A O 1
ATOM 620 N N . ALA A 1 82 ? 16.634 3.206 -61.132 1.00 87.94 82 ALA A N 1
ATOM 621 C CA . ALA A 1 82 ? 16.173 2.006 -60.440 1.00 87.94 82 ALA A CA 1
ATOM 622 C C . ALA A 1 82 ? 16.057 2.228 -58.928 1.00 87.94 82 ALA A C 1
ATOM 624 O O . ALA A 1 82 ? 15.033 1.883 -58.348 1.00 87.94 82 ALA A O 1
ATOM 625 N N . ILE A 1 83 ? 17.073 2.829 -58.300 1.00 88.62 83 ILE A N 1
ATOM 626 C CA . ILE A 1 83 ? 17.041 3.089 -56.856 1.00 88.62 83 ILE A CA 1
ATOM 627 C C . ILE A 1 83 ? 16.034 4.190 -56.495 1.00 88.62 83 ILE A C 1
ATOM 629 O O . ILE A 1 83 ? 15.312 4.053 -55.513 1.00 88.62 83 ILE A O 1
ATOM 633 N N . THR A 1 84 ? 15.897 5.212 -57.348 1.00 88.75 84 THR A N 1
ATOM 634 C CA . THR A 1 84 ? 14.869 6.258 -57.199 1.00 88.75 84 THR A CA 1
ATOM 635 C C . THR A 1 84 ? 13.462 5.667 -57.249 1.00 88.75 84 THR A C 1
ATOM 637 O O . THR A 1 84 ? 12.649 5.951 -56.380 1.00 88.75 84 THR A O 1
ATOM 640 N N . GLN A 1 85 ? 13.189 4.786 -58.216 1.00 89.88 85 GLN A N 1
ATOM 641 C CA . GLN A 1 85 ? 11.889 4.125 -58.317 1.00 89.88 85 GLN A CA 1
ATOM 642 C C . GLN A 1 85 ? 11.578 3.280 -57.075 1.00 89.88 85 GLN A C 1
ATOM 644 O O . GLN A 1 85 ? 10.454 3.320 -56.589 1.00 89.88 85 GLN A O 1
ATOM 649 N N . ILE A 1 86 ? 12.560 2.539 -56.548 1.00 89.69 86 ILE A N 1
ATOM 650 C CA . ILE A 1 86 ? 12.380 1.745 -55.323 1.00 89.69 86 ILE A CA 1
ATOM 651 C C . ILE A 1 86 ? 12.032 2.651 -54.139 1.00 89.69 86 ILE A C 1
ATOM 653 O O . ILE A 1 86 ? 11.104 2.350 -53.395 1.00 89.69 86 ILE A O 1
ATOM 657 N N . ARG A 1 87 ? 12.749 3.768 -53.973 1.00 88.31 87 ARG A N 1
ATOM 658 C CA . ARG A 1 87 ? 12.459 4.743 -52.916 1.00 88.31 87 ARG A CA 1
ATOM 659 C C . ARG A 1 87 ? 11.028 5.262 -53.020 1.00 88.31 87 ARG A C 1
ATOM 661 O O . ARG A 1 87 ? 10.301 5.219 -52.035 1.00 88.31 87 ARG A O 1
ATOM 668 N N . ASP A 1 88 ? 10.630 5.713 -54.207 1.00 88.56 88 ASP A N 1
ATOM 669 C CA . ASP A 1 88 ? 9.312 6.302 -54.439 1.00 88.56 88 ASP A CA 1
ATOM 670 C C . ASP A 1 88 ? 8.184 5.253 -54.238 1.00 88.56 88 ASP A C 1
ATOM 672 O O . ASP A 1 88 ? 7.115 5.577 -53.720 1.00 88.56 88 ASP A O 1
ATOM 676 N N . GLU A 1 89 ? 8.424 3.976 -54.576 1.00 89.00 89 GLU A N 1
ATOM 677 C CA . GLU A 1 89 ? 7.510 2.851 -54.297 1.00 89.00 89 GLU A CA 1
ATOM 678 C C . GLU A 1 89 ? 7.367 2.577 -52.785 1.00 89.00 89 GLU A C 1
ATOM 680 O O . GLU A 1 89 ? 6.251 2.377 -52.289 1.00 89.00 89 GLU A O 1
ATOM 685 N N . CYS A 1 90 ? 8.466 2.620 -52.027 1.00 85.44 90 CYS A N 1
ATOM 686 C CA . CYS A 1 90 ? 8.425 2.493 -50.568 1.00 85.44 90 CYS A CA 1
ATOM 687 C C . CYS A 1 90 ? 7.740 3.709 -49.908 1.00 85.44 90 CYS A C 1
ATOM 689 O O . CYS A 1 90 ? 6.945 3.539 -48.987 1.00 85.44 90 CYS A O 1
ATOM 691 N N . GLU A 1 91 ? 7.971 4.928 -50.410 1.00 84.81 91 GLU A N 1
ATOM 692 C CA . GLU A 1 91 ? 7.295 6.156 -49.953 1.00 84.81 91 GLU A CA 1
ATOM 693 C C . GLU A 1 91 ? 5.784 6.117 -50.173 1.00 84.81 91 GLU A C 1
ATOM 695 O O . GLU A 1 91 ? 5.017 6.459 -49.272 1.00 84.81 91 GLU A O 1
ATOM 700 N N . ALA A 1 92 ? 5.341 5.651 -51.341 1.00 84.81 92 ALA A N 1
ATOM 701 C CA . ALA A 1 92 ? 3.922 5.530 -51.649 1.00 84.81 92 ALA A CA 1
ATOM 702 C C . ALA A 1 92 ? 3.221 4.433 -50.830 1.00 84.81 92 ALA A C 1
ATOM 704 O O . ALA A 1 92 ? 2.042 4.568 -50.499 1.00 84.81 92 ALA A O 1
ATOM 705 N N . SER A 1 93 ? 3.923 3.339 -50.524 1.00 85.06 93 SER A N 1
ATOM 706 C CA . SER A 1 93 ? 3.365 2.198 -49.786 1.00 85.06 93 SER A CA 1
ATOM 707 C C . SER A 1 93 ? 3.468 2.333 -48.264 1.00 85.06 93 SER A C 1
ATOM 709 O O . SER A 1 93 ? 2.705 1.679 -47.552 1.00 85.06 93 SER A O 1
ATOM 711 N N . GLY A 1 94 ? 4.394 3.155 -47.759 1.00 79.62 94 GLY A N 1
ATOM 712 C CA . GLY A 1 94 ? 4.716 3.265 -46.334 1.00 79.62 94 GLY A CA 1
ATOM 713 C C . GLY A 1 94 ? 5.420 2.030 -45.758 1.00 79.62 94 GLY A C 1
ATOM 714 O O . GLY A 1 94 ? 5.474 1.876 -44.538 1.00 79.62 94 GLY A O 1
ATOM 715 N N . LYS A 1 95 ? 5.919 1.131 -46.614 1.00 83.88 95 LYS A N 1
ATOM 716 C CA . LYS A 1 95 ? 6.586 -0.117 -46.223 1.00 83.88 95 LYS A CA 1
ATOM 717 C C . LYS A 1 95 ? 8.104 0.035 -46.170 1.00 83.88 95 LYS A C 1
ATOM 719 O O . LYS A 1 95 ? 8.680 0.887 -46.843 1.00 83.88 95 LYS A O 1
ATOM 724 N N . ILE A 1 96 ? 8.753 -0.852 -45.417 1.00 83.69 96 ILE A N 1
ATOM 725 C CA . ILE A 1 96 ? 10.215 -0.946 -45.345 1.00 83.69 96 ILE A CA 1
ATOM 726 C C . ILE A 1 96 ? 10.731 -1.681 -46.588 1.00 83.69 96 ILE A C 1
ATOM 728 O O . ILE A 1 96 ? 10.345 -2.823 -46.854 1.00 83.69 96 ILE A O 1
ATOM 732 N N . GLY A 1 97 ? 11.619 -1.042 -47.349 1.00 88.25 97 GLY A N 1
ATOM 733 C CA . GLY A 1 97 ? 12.219 -1.635 -48.544 1.00 88.25 97 GLY A CA 1
ATOM 734 C C . GLY A 1 97 ? 13.498 -2.406 -48.231 1.00 88.25 97 GLY A C 1
ATOM 735 O O . GLY A 1 97 ? 14.423 -1.843 -47.663 1.00 88.25 97 GLY A O 1
ATOM 736 N N . VAL A 1 98 ? 13.617 -3.662 -48.662 1.00 90.81 98 VAL A N 1
ATOM 737 C CA . VAL A 1 98 ? 14.863 -4.444 -48.553 1.00 90.81 98 VAL A CA 1
ATOM 738 C C . VAL A 1 98 ? 15.424 -4.709 -49.944 1.00 90.81 98 VAL A C 1
ATOM 740 O O . VAL A 1 98 ? 14.798 -5.391 -50.754 1.00 90.81 98 VAL A O 1
ATOM 743 N N . VAL A 1 99 ? 16.615 -4.187 -50.238 1.00 91.31 99 VAL A N 1
ATOM 744 C CA . VAL A 1 99 ? 17.172 -4.149 -51.599 1.00 91.31 99 VAL A CA 1
ATOM 745 C C . VAL A 1 99 ? 18.491 -4.907 -51.682 1.00 91.31 99 VAL A C 1
ATOM 747 O O . VAL A 1 99 ? 19.457 -4.565 -51.010 1.00 91.31 99 VAL A O 1
ATOM 750 N N . ALA A 1 100 ? 18.593 -5.910 -52.554 1.00 90.50 100 ALA A N 1
ATOM 751 C CA . ALA A 1 100 ? 19.880 -6.543 -52.848 1.00 90.50 100 ALA A CA 1
ATOM 752 C C . ALA A 1 100 ? 20.696 -5.692 -53.835 1.00 90.50 100 ALA A C 1
ATOM 754 O O . ALA A 1 100 ? 20.304 -5.533 -54.995 1.00 90.50 100 ALA A O 1
ATOM 755 N N . GLY A 1 101 ? 21.851 -5.196 -53.380 1.00 85.50 101 GLY A N 1
ATOM 756 C CA . GLY A 1 101 ? 22.695 -4.246 -54.108 1.00 85.50 101 GLY A CA 1
ATOM 757 C C . GLY A 1 101 ? 24.169 -4.650 -54.211 1.00 85.50 101 GLY A C 1
ATOM 758 O O . GLY A 1 101 ? 24.598 -5.707 -53.738 1.00 85.50 101 GLY A O 1
ATOM 759 N N . HIS A 1 102 ? 24.947 -3.794 -54.878 1.00 84.00 102 HIS A N 1
ATOM 760 C CA . HIS A 1 102 ? 26.395 -3.923 -55.053 1.00 84.00 102 HIS A CA 1
ATOM 761 C C . HIS A 1 102 ? 27.045 -2.544 -54.944 1.00 84.00 102 HIS A C 1
ATOM 763 O O . HIS A 1 102 ? 26.649 -1.643 -55.683 1.00 84.00 102 HIS A O 1
ATOM 769 N N . LEU A 1 103 ? 28.064 -2.389 -54.093 1.00 83.56 103 LEU A N 1
ATOM 770 C CA . LEU A 1 103 ? 28.800 -1.124 -53.983 1.00 83.56 103 LEU A CA 1
ATOM 771 C C . LEU A 1 103 ? 29.882 -1.002 -55.059 1.00 83.56 103 LEU A C 1
ATOM 773 O O . LEU A 1 103 ? 30.122 0.077 -55.601 1.00 83.56 103 LEU A O 1
ATOM 777 N N . ILE A 1 104 ? 30.563 -2.115 -55.336 1.00 85.00 104 ILE A N 1
ATOM 778 C CA . ILE A 1 104 ? 31.735 -2.186 -56.207 1.00 85.00 104 ILE A CA 1
ATOM 779 C C . ILE A 1 104 ? 31.562 -3.358 -57.166 1.00 85.00 104 ILE A C 1
ATOM 781 O O . ILE A 1 104 ? 31.158 -4.449 -56.760 1.00 85.00 104 ILE A O 1
ATOM 785 N N . PHE A 1 105 ? 31.912 -3.144 -58.432 1.00 80.69 105 PHE A N 1
ATOM 786 C CA . PHE A 1 105 ? 32.222 -4.233 -59.350 1.00 80.69 105 PHE A CA 1
ATOM 787 C C . PHE A 1 105 ? 33.724 -4.275 -59.584 1.00 80.69 105 PHE A C 1
ATOM 789 O O . PHE A 1 105 ? 34.365 -3.251 -59.812 1.00 80.69 105 PHE A O 1
ATOM 796 N N . TRP A 1 106 ? 34.281 -5.474 -59.510 1.00 76.94 106 TRP A N 1
ATOM 797 C CA . TRP A 1 106 ? 35.657 -5.734 -59.886 1.00 76.94 106 TRP A CA 1
ATOM 798 C C . TRP A 1 106 ? 35.628 -6.384 -61.268 1.00 76.94 106 TRP A C 1
ATOM 800 O O . TRP A 1 106 ? 35.017 -7.438 -61.426 1.00 76.94 106 TRP A O 1
ATOM 810 N N . ASP A 1 107 ? 36.174 -5.704 -62.279 1.00 66.12 107 ASP A N 1
ATOM 811 C CA . ASP A 1 107 ? 36.279 -6.266 -63.627 1.00 66.12 107 ASP A CA 1
ATOM 812 C C . ASP A 1 107 ? 37.507 -7.175 -63.685 1.00 66.12 107 ASP A C 1
ATOM 814 O O . ASP A 1 107 ? 38.641 -6.729 -63.495 1.00 66.12 107 ASP A O 1
ATOM 818 N N . ASP A 1 108 ? 37.256 -8.453 -63.937 1.00 57.16 108 ASP A N 1
ATOM 819 C CA . ASP A 1 108 ? 38.269 -9.501 -63.959 1.00 57.16 108 ASP A CA 1
ATOM 820 C C . ASP A 1 108 ? 39.114 -9.476 -65.256 1.00 57.16 108 ASP A C 1
ATOM 822 O O . ASP A 1 108 ? 40.163 -10.116 -65.317 1.00 57.16 108 ASP A O 1
ATOM 826 N N . ALA A 1 109 ? 38.704 -8.711 -66.283 1.00 52.97 109 ALA A N 1
ATOM 827 C CA . ALA A 1 109 ? 39.409 -8.562 -67.562 1.00 52.97 109 ALA A CA 1
ATOM 828 C C . ALA A 1 109 ? 40.086 -7.186 -67.765 1.00 52.97 109 ALA A C 1
ATOM 830 O O . ALA A 1 109 ? 40.926 -7.041 -68.660 1.00 52.97 109 ALA A O 1
ATOM 831 N N . ALA A 1 110 ? 39.761 -6.165 -66.963 1.00 48.12 110 ALA A N 1
ATOM 832 C CA . ALA A 1 110 ? 40.271 -4.805 -67.160 1.00 48.12 110 ALA A CA 1
ATOM 833 C C . ALA A 1 110 ? 41.492 -4.455 -66.290 1.00 48.12 110 ALA A C 1
ATOM 835 O O . ALA A 1 110 ? 41.577 -4.756 -65.104 1.00 48.12 110 ALA A O 1
ATOM 836 N N . LYS A 1 111 ? 42.415 -3.680 -66.877 1.00 45.66 111 LYS A N 1
ATOM 837 C CA . LYS A 1 111 ? 43.646 -3.134 -66.261 1.00 45.66 111 LYS A CA 1
ATOM 838 C C . LYS A 1 111 ? 43.426 -2.150 -65.083 1.00 45.66 111 LYS A C 1
ATOM 840 O O . LYS A 1 111 ? 44.397 -1.554 -64.627 1.00 45.66 111 LYS A O 1
ATOM 845 N N . TRP A 1 112 ? 42.195 -1.948 -64.599 1.00 50.78 112 TRP A N 1
ATOM 846 C CA . TRP A 1 112 ? 41.805 -0.785 -63.781 1.00 50.78 112 TRP A CA 1
ATOM 847 C C . TRP A 1 112 ? 41.085 -1.108 -62.451 1.00 50.78 112 TRP A C 1
ATOM 849 O O . TRP A 1 112 ? 40.345 -0.273 -61.958 1.00 50.78 112 TRP A O 1
ATOM 859 N N . GLY A 1 113 ? 41.314 -2.259 -61.808 1.00 62.44 113 GLY A N 1
ATOM 860 C CA . GLY A 1 113 ? 40.944 -2.472 -60.390 1.00 62.44 113 GLY A CA 1
ATOM 861 C C . GLY A 1 113 ? 39.446 -2.301 -60.017 1.00 62.44 113 GLY A C 1
ATOM 862 O O . GLY A 1 113 ? 38.576 -2.348 -60.885 1.00 62.44 113 GLY A O 1
ATOM 863 N N . PRO A 1 114 ? 39.110 -2.150 -58.716 1.00 75.06 114 PRO A N 1
ATOM 864 C CA . PRO A 1 114 ? 37.723 -2.054 -58.253 1.00 75.06 114 PRO A CA 1
ATOM 865 C C . PRO A 1 114 ? 37.053 -0.777 -58.762 1.00 75.06 114 PRO A C 1
ATOM 867 O O . PRO A 1 114 ? 37.548 0.323 -58.515 1.00 75.06 114 PRO A O 1
ATOM 870 N N . THR A 1 115 ? 35.892 -0.919 -59.397 1.00 77.69 115 THR A N 1
ATOM 871 C CA . THR A 1 115 ? 35.077 0.195 -59.890 1.00 77.69 115 THR A CA 1
ATOM 872 C C . THR A 1 115 ? 33.870 0.408 -58.971 1.00 77.69 115 THR A C 1
ATOM 874 O O . THR A 1 115 ? 32.990 -0.458 -58.911 1.00 77.69 115 THR A O 1
ATOM 877 N N . PRO A 1 116 ? 33.793 1.535 -58.238 1.00 79.44 116 PRO A N 1
ATOM 878 C CA . PRO A 1 116 ? 32.594 1.911 -57.498 1.00 79.44 116 PRO A CA 1
ATOM 879 C C . PRO A 1 116 ? 31.411 2.105 -58.445 1.00 79.44 116 PRO A C 1
ATOM 881 O O . PRO A 1 116 ? 31.546 2.718 -59.504 1.00 79.44 116 PRO A O 1
ATOM 884 N N . VAL A 1 117 ? 30.251 1.585 -58.060 1.00 81.38 117 VAL A N 1
ATOM 885 C CA . VAL A 1 117 ? 29.023 1.648 -58.868 1.00 81.38 117 VAL A CA 1
ATOM 886 C C . VAL A 1 117 ? 27.816 2.211 -58.124 1.00 81.38 117 VAL A C 1
ATOM 888 O O . VAL A 1 117 ? 26.706 2.159 -58.652 1.00 81.38 117 VAL A O 1
ATOM 891 N N . TYR A 1 118 ? 28.042 2.722 -56.915 1.00 81.94 118 TYR A N 1
ATOM 892 C CA . TYR A 1 118 ? 27.068 3.505 -56.166 1.00 81.94 118 TYR A CA 1
ATOM 893 C C . TYR A 1 118 ? 27.106 4.971 -56.613 1.00 81.94 118 TYR A C 1
ATOM 895 O O . TYR A 1 118 ? 28.134 5.471 -57.084 1.00 81.94 118 TYR A O 1
ATOM 903 N N . ARG A 1 119 ? 25.982 5.660 -56.451 1.00 82.38 119 ARG A N 1
ATOM 904 C CA . ARG A 1 119 ? 25.790 7.082 -56.735 1.00 82.38 119 ARG A CA 1
ATOM 905 C C . ARG A 1 119 ? 25.319 7.816 -55.488 1.00 82.38 119 ARG A C 1
ATOM 907 O O . ARG A 1 119 ? 25.020 7.208 -54.466 1.00 82.38 119 ARG A O 1
ATOM 914 N N . GLU A 1 120 ? 25.275 9.139 -55.571 1.00 78.75 120 GLU A N 1
ATOM 915 C CA . GLU A 1 120 ? 24.759 9.980 -54.486 1.00 78.75 120 GLU A CA 1
ATOM 916 C C . GLU A 1 120 ? 23.298 9.637 -54.157 1.00 78.75 120 GLU A C 1
ATOM 918 O O . GLU A 1 120 ? 22.926 9.605 -52.992 1.00 78.75 120 GLU A O 1
ATOM 923 N N . THR A 1 121 ? 22.511 9.229 -55.155 1.00 80.56 121 THR A N 1
ATOM 924 C CA . THR A 1 121 ? 21.134 8.752 -54.965 1.00 80.56 121 THR A CA 1
ATOM 925 C C . THR A 1 121 ? 21.040 7.450 -54.168 1.00 80.56 121 THR A C 1
ATOM 927 O O . THR A 1 121 ? 20.083 7.284 -53.417 1.00 80.56 121 THR A O 1
ATOM 930 N N . ASP A 1 122 ? 22.019 6.540 -54.270 1.00 83.00 122 ASP A N 1
ATOM 931 C CA . ASP A 1 122 ? 22.094 5.368 -53.386 1.00 83.00 122 ASP A CA 1
ATOM 932 C C . ASP A 1 122 ? 22.305 5.817 -51.933 1.00 83.00 122 ASP A C 1
ATOM 934 O O . ASP A 1 122 ? 21.616 5.343 -51.034 1.00 83.00 122 ASP A O 1
ATOM 938 N N . LEU A 1 123 ? 23.214 6.775 -51.714 1.00 77.75 123 LEU A N 1
ATOM 939 C CA . LEU A 1 123 ? 23.498 7.348 -50.391 1.00 77.75 123 LEU A CA 1
ATOM 940 C C . LEU A 1 123 ? 22.309 8.130 -49.819 1.00 77.75 123 LEU A C 1
ATOM 942 O O . LEU A 1 123 ? 22.183 8.250 -48.612 1.00 77.75 123 LEU A O 1
ATOM 946 N N . GLU A 1 124 ? 21.452 8.686 -50.672 1.00 77.81 124 GLU A N 1
ATOM 947 C CA . GLU A 1 124 ? 20.224 9.378 -50.267 1.00 77.81 124 GLU A CA 1
ATOM 948 C C . GLU A 1 124 ? 19.052 8.433 -50.005 1.00 77.81 124 GLU A C 1
ATOM 950 O O . GLU A 1 124 ? 18.106 8.808 -49.313 1.00 77.81 124 GLU A O 1
ATOM 955 N N . THR A 1 125 ? 19.089 7.232 -50.580 1.00 82.50 125 THR A N 1
ATOM 956 C CA . THR A 1 125 ? 17.981 6.277 -50.501 1.00 82.50 125 THR A CA 1
ATOM 957 C C . THR A 1 125 ? 18.144 5.318 -49.334 1.00 82.50 125 THR A C 1
ATOM 959 O O . THR A 1 125 ? 17.178 5.077 -48.616 1.00 82.50 125 THR A O 1
ATOM 962 N N . TYR A 1 126 ? 19.337 4.753 -49.139 1.00 85.44 126 TYR A N 1
ATOM 963 C CA . TYR A 1 126 ? 19.543 3.755 -48.094 1.00 85.44 126 TYR A CA 1
ATOM 964 C C . TYR A 1 126 ? 19.585 4.388 -46.706 1.00 85.44 126 TYR A C 1
ATOM 966 O O . TYR A 1 126 ? 20.365 5.295 -46.455 1.00 85.44 126 TYR A O 1
ATOM 974 N N . THR A 1 127 ? 18.801 3.841 -45.781 1.00 77.25 127 THR A N 1
ATOM 975 C CA . THR A 1 127 ? 18.894 4.144 -44.346 1.00 77.25 127 THR A CA 1
ATOM 976 C C . THR A 1 127 ? 19.848 3.180 -43.644 1.00 77.25 127 THR A C 1
ATOM 978 O O . THR A 1 127 ? 20.635 3.593 -42.795 1.00 77.25 127 THR A O 1
ATOM 981 N N . HIS A 1 128 ? 19.839 1.908 -44.053 1.00 81.00 128 HIS A N 1
ATOM 982 C CA . HIS A 1 128 ? 20.645 0.821 -43.494 1.00 81.00 128 HIS A CA 1
ATOM 983 C C . HIS A 1 128 ? 21.366 0.045 -44.607 1.00 81.00 128 HIS A C 1
ATOM 985 O O . HIS A 1 128 ? 20.813 -0.171 -45.679 1.00 81.00 128 HIS A O 1
ATOM 991 N N . ILE A 1 129 ? 22.580 -0.442 -44.356 1.00 85.38 129 ILE A N 1
ATOM 992 C CA . ILE A 1 129 ? 23.315 -1.390 -45.199 1.00 85.38 129 ILE A CA 1
ATOM 993 C C . ILE A 1 129 ? 23.785 -2.562 -44.339 1.00 85.38 129 ILE A C 1
ATOM 995 O O . ILE A 1 129 ? 24.640 -2.422 -43.464 1.00 85.38 129 ILE A O 1
ATOM 999 N N . LEU A 1 130 ? 23.262 -3.748 -44.643 1.00 85.56 130 LEU A N 1
ATOM 1000 C CA . LEU A 1 130 ? 23.679 -5.017 -44.060 1.00 85.56 130 LEU A CA 1
ATOM 1001 C C . LEU A 1 130 ? 24.617 -5.730 -45.036 1.00 85.56 130 LEU A C 1
ATOM 1003 O O . LEU A 1 130 ? 24.215 -6.125 -46.132 1.00 85.56 130 LEU A O 1
ATOM 1007 N N . TYR A 1 131 ? 25.875 -5.915 -44.651 1.00 88.00 131 TYR A N 1
ATOM 1008 C CA . TYR A 1 131 ? 26.886 -6.535 -45.501 1.00 88.00 131 TYR A CA 1
ATOM 1009 C C . TYR A 1 131 ? 27.128 -7.997 -45.127 1.00 88.00 131 TYR A C 1
ATOM 1011 O O . TYR A 1 131 ? 27.550 -8.304 -44.014 1.00 88.00 131 TYR A O 1
ATOM 1019 N N . LEU A 1 132 ? 26.901 -8.904 -46.079 1.00 88.56 132 LEU A N 1
ATOM 1020 C CA . LEU A 1 132 ? 27.102 -10.345 -45.920 1.00 88.56 132 LEU A CA 1
ATOM 1021 C C . LEU A 1 132 ? 28.587 -10.709 -46.006 1.00 88.56 132 LEU A C 1
ATOM 1023 O O . LEU A 1 132 ? 29.124 -10.920 -47.100 1.00 88.56 132 LEU A O 1
ATOM 1027 N N . ASP A 1 133 ? 29.229 -10.831 -44.846 1.00 85.38 133 ASP A N 1
ATOM 1028 C CA . ASP A 1 133 ? 30.653 -11.136 -44.706 1.00 85.38 133 ASP A CA 1
ATOM 1029 C C . ASP A 1 133 ? 30.920 -12.646 -44.634 1.00 85.38 133 ASP A C 1
ATOM 1031 O O . ASP A 1 133 ? 31.400 -13.198 -43.649 1.00 85.38 133 ASP A O 1
ATOM 1035 N N . VAL A 1 134 ? 30.549 -13.346 -45.704 1.00 87.38 134 VAL A N 1
ATOM 1036 C CA . VAL A 1 134 ? 30.766 -14.792 -45.824 1.00 87.38 134 VAL A CA 1
ATOM 1037 C C . VAL A 1 134 ? 32.240 -15.071 -46.125 1.00 87.38 134 VAL A C 1
ATOM 1039 O O . VAL A 1 134 ? 32.834 -14.405 -46.969 1.00 87.38 134 VAL A O 1
ATOM 1042 N N . GLY A 1 135 ? 32.828 -16.087 -45.486 1.00 87.25 135 GLY A N 1
ATOM 1043 C CA . GLY A 1 135 ? 34.225 -16.469 -45.720 1.00 87.25 135 GLY A CA 1
ATOM 1044 C C . GLY A 1 135 ? 34.551 -16.671 -47.207 1.00 87.25 135 GLY A C 1
ATOM 1045 O O . GLY A 1 135 ? 33.817 -17.345 -47.932 1.00 87.25 135 GLY A O 1
ATOM 1046 N N . ALA A 1 136 ? 35.665 -16.099 -47.664 1.00 87.75 136 ALA A N 1
ATOM 1047 C CA . ALA A 1 136 ? 36.053 -16.094 -49.075 1.00 87.75 136 ALA A CA 1
ATOM 1048 C C . ALA A 1 136 ? 36.165 -17.493 -49.701 1.00 87.75 136 ALA A C 1
ATOM 1050 O O . ALA A 1 136 ? 35.828 -17.663 -50.871 1.00 87.75 136 ALA A O 1
ATOM 1051 N N . ASP A 1 137 ? 36.582 -18.499 -48.929 1.00 87.75 137 ASP A N 1
ATOM 1052 C CA . ASP A 1 137 ? 36.672 -19.888 -49.393 1.00 87.75 137 ASP A CA 1
ATOM 1053 C C . ASP A 1 137 ? 35.280 -20.469 -49.700 1.00 87.75 137 ASP A C 1
ATOM 1055 O O . ASP A 1 137 ? 35.077 -21.114 -50.730 1.00 87.75 137 ASP A O 1
ATOM 1059 N N . ILE A 1 138 ? 34.286 -20.139 -48.866 1.00 88.19 138 ILE A N 1
ATOM 1060 C CA . ILE A 1 138 ? 32.878 -20.504 -49.075 1.00 88.19 138 ILE A CA 1
ATOM 1061 C C . ILE A 1 138 ? 32.332 -19.790 -50.317 1.00 88.19 138 ILE A C 1
ATOM 1063 O O . ILE A 1 138 ? 31.612 -20.389 -51.115 1.00 88.19 138 ILE A O 1
ATOM 1067 N N . ILE A 1 139 ? 32.674 -18.512 -50.506 1.00 88.44 139 ILE A N 1
ATOM 1068 C CA . ILE A 1 139 ? 32.258 -17.747 -51.689 1.00 88.44 139 ILE A CA 1
ATOM 1069 C C . ILE A 1 139 ? 32.873 -18.344 -52.961 1.00 88.44 139 ILE A C 1
ATOM 1071 O O . ILE A 1 139 ? 32.152 -18.519 -53.942 1.00 88.44 139 ILE A O 1
ATOM 1075 N N . ALA A 1 140 ? 34.164 -18.688 -52.951 1.00 86.88 140 ALA A N 1
ATOM 1076 C CA . ALA A 1 140 ? 34.839 -19.326 -54.083 1.00 86.88 140 ALA A CA 1
ATOM 1077 C C . ALA A 1 140 ? 34.159 -20.647 -54.465 1.00 86.88 140 ALA A C 1
ATOM 1079 O O . ALA A 1 140 ? 33.845 -20.865 -55.634 1.00 86.88 140 ALA A O 1
ATOM 1080 N N . GLN A 1 141 ? 33.860 -21.493 -53.475 1.00 87.06 141 GLN A N 1
ATOM 1081 C CA . GLN A 1 141 ? 33.144 -22.748 -53.691 1.00 87.06 141 GLN A CA 1
ATOM 1082 C C . GLN A 1 141 ? 31.746 -22.513 -54.283 1.00 87.06 141 GLN A C 1
ATOM 1084 O O . GLN A 1 141 ? 31.445 -23.018 -55.359 1.00 87.06 141 GLN A O 1
ATOM 1089 N N . ARG A 1 142 ? 30.929 -21.650 -53.662 1.00 88.50 142 ARG A N 1
ATOM 1090 C CA . ARG A 1 142 ? 29.580 -21.313 -54.158 1.00 88.50 142 ARG A CA 1
ATOM 1091 C C . ARG A 1 142 ? 29.576 -20.752 -55.577 1.00 88.50 142 ARG A C 1
ATOM 1093 O O . ARG A 1 142 ? 28.584 -20.897 -56.276 1.00 88.50 142 ARG A O 1
ATOM 1100 N N . ARG A 1 143 ? 30.636 -20.052 -55.993 1.00 86.25 143 ARG A N 1
ATOM 1101 C CA . ARG A 1 143 ? 30.767 -19.530 -57.362 1.00 86.25 143 ARG A CA 1
ATOM 1102 C C . ARG A 1 143 ? 31.068 -20.631 -58.378 1.00 86.25 143 ARG A C 1
ATOM 1104 O O . ARG A 1 143 ? 30.569 -20.522 -59.490 1.00 86.25 143 ARG A O 1
ATOM 1111 N N . ARG A 1 144 ? 31.860 -21.646 -58.011 1.00 83.25 144 ARG A N 1
ATOM 1112 C CA . ARG A 1 144 ? 32.137 -22.816 -58.866 1.00 83.25 144 ARG A CA 1
ATOM 1113 C C . ARG A 1 144 ? 30.916 -23.719 -59.014 1.00 83.25 144 ARG A C 1
ATOM 1115 O O . ARG A 1 144 ? 30.671 -24.231 -60.099 1.00 83.25 144 ARG A O 1
ATOM 1122 N N . ASP A 1 145 ? 30.136 -23.839 -57.946 1.00 83.56 145 ASP A N 1
ATOM 1123 C CA . ASP A 1 145 ? 28.976 -24.730 -57.872 1.00 83.56 145 ASP A CA 1
ATOM 1124 C C . ASP A 1 145 ? 27.667 -24.082 -58.390 1.00 83.56 145 ASP A C 1
ATOM 1126 O O . ASP A 1 145 ? 26.593 -24.655 -58.220 1.00 83.56 145 ASP A O 1
ATOM 1130 N N . ASP A 1 146 ? 27.720 -22.886 -58.998 1.00 79.00 146 ASP A N 1
ATOM 1131 C CA . ASP A 1 146 ? 26.563 -22.133 -59.525 1.00 79.00 146 ASP A CA 1
ATOM 1132 C C . ASP A 1 146 ? 26.448 -22.318 -61.058 1.00 79.00 146 ASP A C 1
ATOM 1134 O O . ASP A 1 146 ? 27.063 -21.560 -61.815 1.00 79.00 146 ASP A O 1
ATOM 1138 N N . PRO A 1 147 ? 25.676 -23.311 -61.554 1.00 70.00 147 PRO A N 1
ATOM 1139 C CA . PRO A 1 147 ? 25.569 -23.598 -62.987 1.00 70.00 147 PRO A CA 1
ATOM 1140 C C . PRO A 1 147 ? 24.746 -22.553 -63.755 1.00 70.00 147 PRO A C 1
ATOM 1142 O O . PRO A 1 147 ? 24.807 -22.504 -64.982 1.00 70.00 147 PRO A O 1
ATOM 1145 N N . GLU A 1 148 ? 23.968 -21.717 -63.060 1.00 70.44 148 GLU A N 1
ATOM 1146 C CA . GLU A 1 148 ? 23.072 -20.735 -63.681 1.00 70.44 148 GLU A CA 1
ATOM 1147 C C . GLU A 1 148 ? 23.803 -19.461 -64.118 1.00 70.44 148 GLU A C 1
ATOM 1149 O O . GLU A 1 148 ? 23.302 -18.699 -64.950 1.00 70.44 148 GLU A O 1
ATOM 1154 N N . ARG A 1 149 ? 24.977 -19.175 -63.542 1.00 71.88 149 ARG A N 1
ATOM 1155 C CA . ARG A 1 149 ? 25.678 -17.904 -63.746 1.00 71.88 149 ARG A CA 1
ATOM 1156 C C . ARG A 1 149 ? 27.135 -18.145 -64.121 1.00 71.88 149 ARG A C 1
ATOM 1158 O O . ARG A 1 149 ? 27.961 -18.430 -63.264 1.00 71.88 149 ARG A O 1
ATOM 1165 N N . GLN A 1 150 ? 27.477 -17.900 -65.386 1.00 66.44 150 GLN A N 1
ATOM 1166 C CA . GLN A 1 150 ? 28.873 -17.891 -65.831 1.00 66.44 150 GLN A CA 1
ATOM 1167 C C . GLN A 1 150 ? 29.650 -16.768 -65.132 1.00 66.44 150 GLN A C 1
ATOM 1169 O O . GLN A 1 150 ? 29.325 -15.585 -65.274 1.00 66.44 150 GLN A O 1
ATOM 1174 N N . ARG A 1 151 ? 30.665 -17.146 -64.351 1.00 73.38 151 ARG A N 1
ATOM 1175 C CA . ARG A 1 151 ? 31.567 -16.237 -63.638 1.00 73.38 151 ARG A CA 1
ATOM 1176 C C . ARG A 1 151 ? 33.009 -16.718 -63.804 1.00 73.38 151 ARG A C 1
ATOM 1178 O O . ARG A 1 151 ? 33.225 -17.926 -63.845 1.00 73.38 151 ARG A O 1
ATOM 1185 N N . PRO A 1 152 ? 33.990 -15.809 -63.852 1.00 71.06 152 PRO A N 1
ATOM 1186 C CA . PRO A 1 152 ? 35.394 -16.192 -63.802 1.00 71.06 152 PRO A CA 1
ATOM 1187 C C . PRO A 1 152 ? 35.744 -16.819 -62.446 1.00 71.06 152 PRO A C 1
ATOM 1189 O O . PRO A 1 152 ? 35.173 -16.451 -61.404 1.00 71.06 152 PRO A O 1
ATOM 1192 N N . ASP A 1 153 ? 36.673 -17.776 -62.493 1.00 75.75 153 ASP A N 1
ATOM 1193 C CA . ASP A 1 153 ? 37.229 -18.447 -61.319 1.00 75.75 153 ASP A CA 1
ATOM 1194 C C . ASP A 1 153 ? 38.222 -17.507 -60.626 1.00 75.75 153 ASP A C 1
ATOM 1196 O O . ASP A 1 153 ? 39.186 -17.041 -61.233 1.00 75.75 153 ASP A O 1
ATOM 1200 N N . LEU A 1 154 ? 37.946 -17.181 -59.363 1.00 82.31 154 LEU A N 1
ATOM 1201 C CA . LEU A 1 154 ? 38.715 -16.219 -58.573 1.00 82.31 154 LEU A CA 1
ATOM 1202 C C . LEU A 1 154 ? 39.288 -16.914 -57.343 1.00 82.31 154 LEU A C 1
ATOM 1204 O O . LEU A 1 154 ? 38.586 -17.661 -56.658 1.00 82.31 154 LEU A O 1
ATOM 1208 N N . SER A 1 155 ? 40.554 -16.627 -57.029 1.00 85.12 155 SER A N 1
ATOM 1209 C CA . SER A 1 155 ? 41.191 -17.182 -55.837 1.00 85.12 155 SER A CA 1
ATOM 1210 C C . SER A 1 155 ? 40.533 -16.640 -54.557 1.00 85.12 155 SER A C 1
ATOM 1212 O O . SER A 1 155 ? 40.105 -15.479 -54.522 1.00 85.12 155 SER A O 1
ATOM 1214 N N . PRO A 1 156 ? 40.489 -17.425 -53.463 1.00 87.44 156 PRO A N 1
ATOM 1215 C CA . PRO A 1 156 ? 40.006 -16.930 -52.175 1.00 87.44 156 PRO A CA 1
ATOM 1216 C C . PRO A 1 156 ? 40.751 -15.683 -51.680 1.00 87.44 156 PRO A C 1
ATOM 1218 O O . PRO A 1 156 ? 40.152 -14.818 -51.050 1.00 87.44 156 PRO A O 1
ATOM 1221 N N . GLU A 1 157 ? 42.041 -15.540 -51.999 1.00 84.56 157 GLU A N 1
ATOM 1222 C CA . GLU A 1 157 ? 42.818 -14.334 -51.681 1.00 84.56 157 GLU A CA 1
ATOM 1223 C C . GLU A 1 157 ? 42.284 -13.091 -52.392 1.00 84.56 157 GLU A C 1
ATOM 1225 O O . GLU A 1 157 ? 42.145 -12.035 -51.774 1.00 84.56 157 GLU A O 1
ATOM 1230 N N . HIS A 1 158 ? 41.931 -13.221 -53.671 1.00 84.81 158 HIS A N 1
ATOM 1231 C CA . HIS A 1 158 ? 41.357 -12.122 -54.434 1.00 84.81 158 HIS A CA 1
ATOM 1232 C C . HIS A 1 158 ? 39.969 -11.730 -53.905 1.00 84.81 158 HIS A C 1
ATOM 1234 O O . HIS A 1 158 ? 39.672 -10.546 -53.744 1.00 84.81 158 HIS A O 1
ATOM 1240 N N . LEU A 1 159 ? 39.138 -12.716 -53.553 1.00 87.69 159 LEU A N 1
ATOM 1241 C CA . LEU A 1 159 ? 37.827 -12.470 -52.945 1.00 87.69 159 LEU A CA 1
ATOM 1242 C C . LEU A 1 159 ? 37.952 -11.779 -51.577 1.00 87.69 159 LEU A C 1
ATOM 1244 O O . LEU A 1 159 ? 37.219 -10.825 -51.324 1.00 87.69 159 LEU A O 1
ATOM 1248 N N . ARG A 1 160 ? 38.921 -12.180 -50.737 1.00 86.81 160 ARG A N 1
ATOM 1249 C CA . ARG A 1 160 ? 39.231 -11.479 -49.476 1.00 86.81 160 ARG A CA 1
ATOM 1250 C C . ARG A 1 160 ? 39.608 -10.023 -49.727 1.00 86.81 160 ARG A C 1
ATOM 1252 O O . ARG A 1 160 ? 39.069 -9.137 -49.070 1.00 86.81 160 ARG A O 1
ATOM 1259 N N . LEU A 1 161 ? 40.486 -9.765 -50.698 1.00 84.69 161 LEU A N 1
ATOM 1260 C CA . LEU A 1 161 ? 40.899 -8.405 -51.047 1.00 84.69 161 LEU A CA 1
ATOM 1261 C C . LEU A 1 161 ? 39.710 -7.540 -51.492 1.00 84.69 161 LEU A C 1
ATOM 1263 O O . LEU A 1 161 ? 39.613 -6.377 -51.089 1.00 84.69 161 LEU A O 1
ATOM 1267 N N . TRP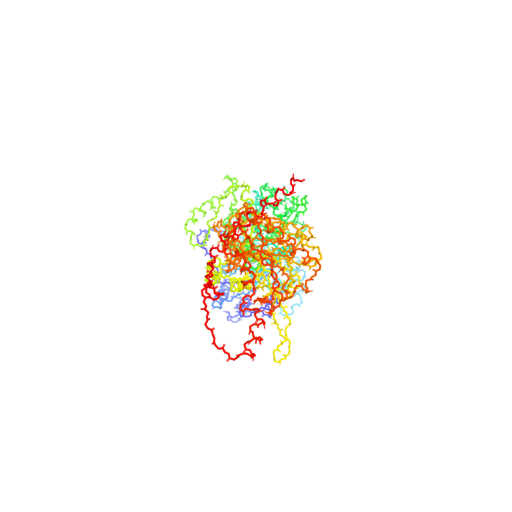 A 1 162 ? 38.789 -8.102 -52.279 1.00 87.56 162 TRP A N 1
ATOM 1268 C CA . TRP A 1 162 ? 37.549 -7.426 -52.662 1.00 87.56 162 TRP A CA 1
ATOM 1269 C C . TRP A 1 162 ? 36.683 -7.122 -51.432 1.00 87.56 162 TRP A C 1
ATOM 1271 O O . TRP A 1 162 ? 36.332 -5.960 -51.222 1.00 87.56 162 TRP A O 1
ATOM 1281 N N . GLN A 1 163 ? 36.415 -8.103 -50.564 1.00 86.81 163 GLN A N 1
ATOM 1282 C CA . GLN A 1 163 ? 35.625 -7.883 -49.344 1.00 86.81 163 GLN A CA 1
ATOM 1283 C C . GLN A 1 163 ? 36.230 -6.795 -48.451 1.00 86.81 163 GLN A C 1
ATOM 1285 O O . GLN A 1 163 ? 35.515 -5.904 -47.990 1.00 86.81 163 GLN A O 1
ATOM 1290 N N . SER A 1 164 ? 37.550 -6.814 -48.246 1.00 80.88 164 SER A N 1
ATOM 1291 C CA . SER A 1 164 ? 38.243 -5.796 -47.449 1.00 80.88 164 SER A CA 1
ATOM 1292 C C . SER A 1 164 ? 38.126 -4.401 -48.064 1.00 80.88 164 SER A C 1
ATOM 1294 O O . SER A 1 164 ? 37.933 -3.427 -47.344 1.00 80.88 164 SER A O 1
ATOM 1296 N N . ARG A 1 165 ? 38.204 -4.280 -49.395 1.00 82.75 165 ARG A N 1
ATOM 1297 C CA . ARG A 1 165 ? 38.022 -2.996 -50.089 1.00 82.75 165 ARG A CA 1
ATOM 1298 C C . ARG A 1 165 ? 36.590 -2.484 -49.947 1.00 82.75 165 ARG A C 1
ATOM 1300 O O . ARG A 1 165 ? 36.404 -1.323 -49.600 1.00 82.75 165 ARG A O 1
ATOM 1307 N N . GLU A 1 166 ? 35.591 -3.327 -50.195 1.00 86.50 166 GLU A N 1
ATOM 1308 C CA . GLU A 1 166 ? 34.175 -2.936 -50.160 1.00 86.50 166 GLU A CA 1
ATOM 1309 C C . GLU A 1 166 ? 33.722 -2.536 -48.750 1.00 86.50 166 GLU A C 1
ATOM 1311 O O . GLU A 1 166 ? 33.104 -1.487 -48.574 1.00 86.50 166 GLU A O 1
ATOM 1316 N N . THR A 1 167 ? 34.122 -3.299 -47.730 1.00 79.94 167 THR A N 1
ATOM 1317 C CA . THR A 1 167 ? 33.846 -2.965 -46.322 1.00 79.94 167 THR A CA 1
ATOM 1318 C C . THR A 1 167 ? 34.544 -1.677 -45.881 1.00 79.94 167 THR A C 1
ATOM 1320 O O . THR A 1 167 ? 33.932 -0.869 -45.186 1.00 79.94 167 THR A O 1
ATOM 1323 N N . LEU A 1 168 ? 35.782 -1.420 -46.323 1.00 79.12 168 LEU A N 1
ATOM 1324 C CA . LEU A 1 168 ? 36.481 -0.158 -46.050 1.00 79.12 168 LEU A CA 1
ATOM 1325 C C . LEU A 1 168 ? 35.745 1.051 -46.656 1.00 79.12 168 LEU A C 1
ATOM 1327 O O . LEU A 1 168 ? 35.628 2.090 -46.006 1.00 79.12 168 LEU A O 1
ATOM 1331 N N . TYR A 1 169 ? 35.232 0.923 -47.885 1.00 79.31 169 TYR A N 1
ATOM 1332 C CA . TYR A 1 169 ? 34.441 1.983 -48.516 1.00 79.31 169 TYR A CA 1
ATOM 1333 C C . TYR A 1 169 ? 33.116 2.222 -47.788 1.00 79.31 169 TYR A C 1
ATOM 1335 O O . TYR A 1 169 ? 32.802 3.374 -47.504 1.00 79.31 169 TYR A O 1
ATOM 1343 N N . LEU A 1 170 ? 32.376 1.166 -47.430 1.00 79.06 170 LEU A N 1
ATOM 1344 C CA . LEU A 1 170 ? 31.125 1.295 -46.668 1.00 79.06 170 LEU A CA 1
ATOM 1345 C C . LEU A 1 170 ? 31.344 1.970 -45.318 1.00 79.06 170 LEU A C 1
ATOM 1347 O O . LEU A 1 170 ? 30.579 2.859 -44.961 1.00 79.06 170 LEU A O 1
ATOM 1351 N N . ARG A 1 171 ? 32.422 1.621 -44.608 1.00 72.44 171 ARG A N 1
ATOM 1352 C CA . ARG A 1 171 ? 32.787 2.277 -43.345 1.00 72.44 171 ARG A CA 1
ATOM 1353 C C . ARG A 1 171 ? 33.031 3.773 -43.529 1.00 72.44 171 ARG A C 1
ATOM 1355 O O . ARG A 1 171 ? 32.499 4.571 -42.769 1.00 72.44 171 ARG A O 1
ATOM 1362 N N . ARG A 1 172 ? 33.773 4.163 -44.572 1.00 72.38 172 ARG A N 1
ATOM 1363 C CA . ARG A 1 172 ? 34.030 5.580 -44.877 1.00 72.38 172 ARG A CA 1
ATOM 1364 C C . ARG A 1 172 ? 32.762 6.339 -45.283 1.00 72.38 172 ARG A C 1
ATOM 1366 O O . ARG A 1 172 ? 32.651 7.520 -44.997 1.00 72.38 172 ARG A O 1
ATOM 1373 N N . LEU A 1 173 ? 31.835 5.699 -45.990 1.00 71.31 173 LEU A N 1
ATOM 1374 C CA . LEU A 1 173 ? 30.575 6.336 -46.390 1.00 71.31 173 LEU A CA 1
ATOM 1375 C C . LEU A 1 173 ? 29.602 6.457 -45.211 1.00 71.31 173 LEU A C 1
ATOM 1377 O O . LEU A 1 173 ? 28.943 7.482 -45.068 1.00 71.31 173 LEU A O 1
ATOM 1381 N N . CYS A 1 174 ? 29.574 5.461 -44.323 1.00 64.62 174 CYS A N 1
ATOM 1382 C CA . CYS A 1 174 ? 28.833 5.515 -43.065 1.00 64.62 174 CYS A CA 1
ATOM 1383 C C . CYS A 1 174 ? 29.340 6.656 -42.163 1.00 64.62 174 CYS A C 1
ATOM 1385 O O . CYS A 1 174 ? 28.541 7.412 -41.612 1.00 64.62 174 CYS A O 1
ATOM 1387 N N . SER A 1 175 ? 30.659 6.878 -42.086 1.00 53.38 175 SER A N 1
ATOM 1388 C CA . SER A 1 175 ? 31.209 7.978 -41.283 1.00 53.38 175 SER A CA 1
ATOM 1389 C C . SER A 1 175 ? 30.899 9.383 -41.815 1.00 53.38 175 SER A C 1
ATOM 1391 O O . SER A 1 175 ? 31.036 10.354 -41.067 1.00 53.38 175 SER A O 1
ATOM 1393 N N . LEU A 1 176 ? 30.403 9.490 -43.054 1.00 58.44 176 LEU A N 1
ATOM 1394 C CA . LEU A 1 176 ? 29.952 10.722 -43.711 1.00 58.44 176 LEU A CA 1
ATOM 1395 C C . LEU A 1 176 ? 28.421 10.935 -43.648 1.00 58.44 176 LEU A C 1
ATOM 1397 O O . LEU A 1 176 ? 27.896 11.699 -44.452 1.00 58.44 176 LEU A O 1
ATOM 1401 N N . ASP A 1 177 ? 27.708 10.283 -42.719 1.00 55.97 177 ASP A N 1
ATOM 1402 C CA . ASP A 1 177 ? 26.249 10.434 -42.511 1.00 55.97 177 ASP A CA 1
ATOM 1403 C C . ASP A 1 177 ? 25.378 10.018 -43.715 1.00 55.97 177 ASP A C 1
ATOM 1405 O O . ASP A 1 177 ? 24.314 10.582 -43.963 1.00 55.97 177 ASP A O 1
ATOM 1409 N N . CYS A 1 178 ? 25.811 9.017 -44.485 1.00 59.94 178 CYS A N 1
ATOM 1410 C CA . CYS A 1 178 ? 25.027 8.536 -45.628 1.00 59.94 178 CYS A CA 1
ATOM 1411 C C . CYS A 1 178 ? 24.008 7.444 -45.255 1.00 59.94 178 CYS A C 1
ATOM 1413 O O . CYS A 1 178 ? 22.918 7.439 -45.802 1.00 59.94 178 CYS A O 1
ATOM 1415 N N . PHE A 1 179 ? 24.361 6.508 -44.365 1.00 70.75 179 PHE A N 1
ATOM 1416 C CA . PHE A 1 179 ? 23.522 5.366 -43.959 1.00 70.75 179 PHE A CA 1
ATOM 1417 C C . PHE A 1 179 ? 24.167 4.606 -42.784 1.00 70.75 179 PHE A C 1
ATOM 1419 O O . PHE A 1 179 ? 25.372 4.728 -42.536 1.00 70.75 179 PHE A O 1
ATOM 1426 N N . HIS A 1 180 ? 23.401 3.755 -42.103 1.00 70.94 180 HIS A N 1
ATOM 1427 C CA . HIS A 1 180 ? 23.893 2.817 -41.086 1.00 70.94 180 HIS A CA 1
ATOM 1428 C C . HIS A 1 180 ? 24.547 1.582 -41.707 1.00 70.94 180 HIS A C 1
ATOM 1430 O O . HIS A 1 180 ? 24.051 1.055 -42.695 1.00 70.94 180 HIS A O 1
ATOM 1436 N N . PHE A 1 181 ? 25.633 1.065 -41.128 1.00 76.88 181 PHE A N 1
ATOM 1437 C CA . PHE A 1 181 ? 26.371 -0.075 -41.685 1.00 76.88 181 PHE A CA 1
ATOM 1438 C C . PHE A 1 181 ? 26.565 -1.192 -40.653 1.00 76.88 181 PHE A C 1
ATOM 1440 O O . PHE A 1 181 ? 27.115 -0.955 -39.584 1.00 76.88 181 PHE A O 1
ATOM 1447 N N . SER A 1 182 ? 26.160 -2.423 -40.987 1.00 74.06 182 SER A N 1
ATOM 1448 C CA . SER A 1 182 ? 26.341 -3.613 -40.139 1.00 74.06 182 SER A CA 1
ATOM 1449 C C . SER A 1 182 ? 26.987 -4.771 -40.904 1.00 74.06 182 SER A C 1
ATOM 1451 O O . SER A 1 182 ? 26.624 -5.064 -42.045 1.00 74.06 182 SER A O 1
ATOM 1453 N N . LEU A 1 183 ? 27.933 -5.466 -40.263 1.00 76.00 183 LEU A N 1
ATOM 1454 C CA . LEU A 1 183 ? 28.641 -6.623 -40.822 1.00 76.00 183 LEU A CA 1
ATOM 1455 C C . LEU A 1 183 ? 28.004 -7.943 -40.348 1.00 76.00 183 LEU A C 1
ATOM 1457 O O . LEU A 1 183 ? 27.799 -8.147 -39.153 1.00 76.00 183 LEU A O 1
ATOM 1461 N N . LEU A 1 184 ? 27.741 -8.866 -41.273 1.00 79.19 184 LEU A N 1
ATOM 1462 C CA . LEU A 1 184 ? 27.110 -10.162 -41.009 1.00 79.19 184 LEU A CA 1
ATOM 1463 C C . LEU A 1 184 ? 28.083 -11.317 -41.308 1.00 79.19 184 LEU A C 1
ATOM 1465 O O . LEU A 1 184 ? 28.010 -11.931 -42.372 1.00 79.19 184 LEU A O 1
ATOM 1469 N N . SER A 1 185 ? 28.993 -11.605 -40.371 1.00 64.56 185 SER A N 1
ATOM 1470 C CA . SER A 1 185 ? 30.028 -12.656 -40.483 1.00 64.56 185 SER A CA 1
ATOM 1471 C C . SER A 1 185 ? 29.505 -14.072 -40.191 1.00 64.56 185 SER A C 1
ATOM 1473 O O . SER A 1 185 ? 29.828 -15.029 -40.892 1.00 64.56 185 SER A O 1
ATOM 1475 N N . THR A 1 186 ? 28.617 -14.196 -39.202 1.00 62.97 186 THR A N 1
ATOM 1476 C CA . THR A 1 186 ? 27.801 -15.387 -38.905 1.00 62.97 186 THR A CA 1
ATOM 1477 C C . THR A 1 186 ? 26.386 -14.929 -38.574 1.00 62.97 186 THR A C 1
ATOM 1479 O O . THR A 1 186 ? 26.150 -14.310 -37.530 1.00 62.97 186 THR A O 1
ATOM 1482 N N . TYR A 1 187 ? 25.445 -15.188 -39.482 1.00 62.47 187 TYR A N 1
ATOM 1483 C CA . TYR A 1 187 ? 24.062 -14.736 -39.355 1.00 62.47 187 TYR A CA 1
ATOM 1484 C C . TYR A 1 187 ? 23.086 -15.914 -39.417 1.00 62.47 187 TYR A C 1
ATOM 1486 O O . TYR A 1 187 ? 23.162 -16.755 -40.311 1.00 62.47 187 TYR A O 1
ATOM 1494 N N . GLY A 1 188 ? 22.175 -15.964 -38.445 1.00 63.81 188 GLY A N 1
ATOM 1495 C CA . GLY A 1 188 ? 20.941 -16.745 -38.518 1.00 63.81 188 GLY A CA 1
ATOM 1496 C C . GLY A 1 188 ? 19.799 -15.875 -39.045 1.00 63.81 188 GLY A C 1
ATOM 1497 O O . GLY A 1 188 ? 19.888 -14.647 -38.976 1.00 63.81 188 GLY A O 1
ATOM 1498 N N . MET A 1 189 ? 18.733 -16.498 -39.557 1.00 70.38 189 MET A N 1
ATOM 1499 C CA . MET A 1 189 ? 17.551 -15.775 -40.053 1.00 70.38 189 MET A CA 1
ATOM 1500 C C . MET A 1 189 ? 16.982 -14.823 -38.996 1.00 70.38 189 MET A C 1
ATOM 1502 O O . MET A 1 189 ? 16.712 -13.672 -39.320 1.00 70.38 189 MET A O 1
ATOM 1506 N N . ASP A 1 190 ? 16.924 -15.249 -37.733 1.00 63.69 190 ASP A N 1
ATOM 1507 C CA . ASP A 1 190 ? 16.400 -14.440 -36.625 1.00 63.69 190 ASP A CA 1
ATOM 1508 C C . ASP A 1 190 ? 17.193 -13.146 -36.410 1.00 63.69 190 ASP A C 1
ATOM 1510 O O . ASP A 1 190 ? 16.608 -12.094 -36.178 1.00 63.69 190 ASP A O 1
ATOM 1514 N N . ARG A 1 191 ? 18.524 -13.193 -36.572 1.00 68.00 191 ARG A N 1
ATOM 1515 C CA . ARG A 1 191 ? 19.397 -12.013 -36.452 1.00 68.00 191 ARG A CA 1
ATOM 1516 C C . ARG A 1 191 ? 19.184 -11.025 -37.597 1.00 68.00 191 ARG A C 1
ATOM 1518 O O . ARG A 1 191 ? 19.271 -9.821 -37.399 1.00 68.00 191 ARG A O 1
ATOM 1525 N N . VAL A 1 192 ? 18.949 -11.518 -38.812 1.00 72.06 192 VAL A N 1
ATOM 1526 C CA . VAL A 1 192 ? 18.684 -10.639 -39.963 1.00 72.06 192 VAL A CA 1
ATOM 1527 C C . VAL A 1 192 ? 17.284 -10.037 -39.850 1.00 72.06 192 VAL A C 1
ATOM 1529 O O . VAL A 1 192 ? 17.117 -8.849 -40.088 1.00 72.06 192 VAL A O 1
ATOM 1532 N N . VAL A 1 193 ? 16.298 -10.828 -39.421 1.00 73.31 193 VAL A N 1
ATOM 1533 C CA . VAL A 1 193 ? 14.931 -10.368 -39.144 1.00 73.31 193 VAL A CA 1
ATOM 1534 C C . VAL A 1 193 ? 14.920 -9.306 -38.044 1.00 73.31 193 VAL A C 1
ATOM 1536 O O . VAL A 1 193 ? 14.305 -8.264 -38.239 1.00 73.31 193 VAL A O 1
ATOM 1539 N N . SER A 1 194 ? 15.653 -9.501 -36.942 1.00 65.19 194 SER A N 1
ATOM 1540 C CA . SER A 1 194 ? 15.719 -8.518 -35.852 1.00 65.19 194 SER A CA 1
ATOM 1541 C C . SER A 1 194 ? 16.332 -7.185 -36.285 1.00 65.19 194 SER A C 1
ATOM 1543 O O . SER A 1 194 ? 15.888 -6.139 -35.832 1.00 65.19 194 SER A O 1
ATOM 1545 N N . LEU A 1 195 ? 17.335 -7.222 -37.170 1.00 69.00 195 LEU A N 1
ATOM 1546 C CA . LEU A 1 195 ? 17.970 -6.025 -37.733 1.00 69.00 195 LEU A CA 1
ATOM 1547 C C . LEU A 1 195 ? 17.104 -5.314 -38.781 1.00 69.00 195 LEU A C 1
ATOM 1549 O O . LEU A 1 195 ? 17.337 -4.150 -39.055 1.00 69.00 195 LEU A O 1
ATOM 1553 N N . LEU A 1 196 ? 16.144 -6.007 -39.400 1.00 70.94 196 LEU A N 1
ATOM 1554 C CA . LEU A 1 196 ? 15.217 -5.423 -40.378 1.00 70.94 196 LEU A CA 1
ATOM 1555 C C . LEU A 1 196 ? 13.924 -4.917 -39.739 1.00 70.94 196 LEU A C 1
ATOM 1557 O O . LEU A 1 196 ? 13.233 -4.089 -40.314 1.00 70.94 196 LEU A O 1
ATOM 1561 N N . GLN A 1 197 ? 13.560 -5.459 -38.580 1.00 63.25 197 GLN A N 1
ATOM 1562 C CA . GLN A 1 197 ? 12.347 -5.093 -37.860 1.00 63.25 197 GLN A CA 1
ATOM 1563 C C . GLN A 1 197 ? 12.559 -3.952 -36.861 1.00 63.25 197 GLN A C 1
ATOM 1565 O O . GLN A 1 197 ? 11.603 -3.679 -36.150 1.00 63.25 197 GLN A O 1
ATOM 1570 N N . GLU A 1 198 ? 13.757 -3.346 -36.790 1.00 55.72 198 GLU A N 1
ATOM 1571 C CA . GLU A 1 198 ? 14.202 -2.327 -35.816 1.00 55.72 198 GLU A CA 1
ATOM 1572 C C . GLU A 1 198 ? 13.090 -1.747 -34.926 1.00 55.72 198 GLU A C 1
ATOM 1574 O O . GLU A 1 198 ? 12.564 -0.654 -35.126 1.00 55.72 198 GLU A O 1
ATOM 1579 N N . PHE A 1 199 ? 12.760 -2.501 -33.878 1.00 48.06 199 PHE A N 1
ATOM 1580 C CA . PHE A 1 199 ? 12.108 -1.975 -32.694 1.00 48.06 199 PHE A CA 1
ATOM 1581 C C . PHE A 1 199 ? 13.188 -1.899 -31.615 1.00 48.06 199 PHE A C 1
ATOM 1583 O O . PHE A 1 199 ? 13.972 -2.848 -31.478 1.00 48.06 199 PHE A O 1
ATOM 1590 N N . PRO A 1 200 ? 13.248 -0.834 -30.795 1.00 53.25 200 PRO A N 1
ATOM 1591 C CA . PRO A 1 200 ? 13.897 -0.960 -29.501 1.00 53.25 200 PRO A CA 1
ATOM 1592 C C . PRO A 1 200 ? 13.225 -2.148 -28.804 1.00 53.25 200 PRO A C 1
ATOM 1594 O O . PRO A 1 200 ? 12.044 -2.085 -28.471 1.00 53.25 200 PRO A O 1
ATOM 1597 N N . ASN A 1 201 ? 13.939 -3.270 -28.668 1.00 59.72 201 ASN A N 1
ATOM 1598 C CA . ASN A 1 201 ? 13.410 -4.468 -28.026 1.00 59.72 201 ASN A CA 1
ATOM 1599 C C . ASN A 1 201 ? 13.390 -4.245 -26.508 1.00 59.72 201 ASN A C 1
ATOM 1601 O O . ASN A 1 201 ? 14.163 -4.835 -25.750 1.00 59.72 201 ASN A O 1
ATOM 1605 N N . THR A 1 202 ? 12.525 -3.328 -26.078 1.00 69.69 202 THR A N 1
ATOM 1606 C CA . THR A 1 202 ? 12.296 -2.954 -24.683 1.00 69.69 202 THR A CA 1
ATOM 1607 C C . THR A 1 202 ? 11.916 -4.165 -23.852 1.00 69.69 202 THR A C 1
ATOM 1609 O O . THR A 1 202 ? 12.314 -4.228 -22.697 1.00 69.69 202 THR A O 1
ATOM 1612 N N . SER A 1 203 ? 11.273 -5.173 -24.450 1.00 75.25 203 SER A N 1
ATOM 1613 C CA . SER A 1 203 ? 10.823 -6.391 -23.769 1.00 75.25 203 SER A CA 1
ATOM 1614 C C . SER A 1 203 ? 11.939 -7.126 -23.014 1.00 75.25 203 SER A C 1
ATOM 1616 O O . SER A 1 203 ? 11.707 -7.646 -21.924 1.00 75.25 203 SER A O 1
ATOM 1618 N N . ILE A 1 204 ? 13.174 -7.112 -23.533 1.00 81.94 204 ILE A N 1
ATOM 1619 C CA . ILE A 1 204 ? 14.325 -7.720 -22.846 1.00 81.94 204 ILE A CA 1
ATOM 1620 C C . ILE A 1 204 ? 14.732 -6.876 -21.633 1.00 81.94 204 ILE A C 1
ATOM 1622 O O . ILE A 1 204 ? 14.938 -7.418 -20.548 1.00 81.94 204 ILE A O 1
ATOM 1626 N N . ALA A 1 205 ? 14.823 -5.553 -21.795 1.00 87.25 205 ALA A N 1
ATOM 1627 C CA . ALA A 1 205 ? 15.140 -4.639 -20.699 1.00 87.25 205 ALA A CA 1
ATOM 1628 C C . ALA A 1 205 ? 14.061 -4.681 -19.600 1.00 87.25 205 ALA A C 1
ATOM 1630 O O . ALA A 1 205 ? 14.380 -4.709 -18.413 1.00 87.25 205 ALA A O 1
ATOM 1631 N N . GLU A 1 206 ? 12.791 -4.767 -19.995 1.00 89.06 206 GLU A N 1
ATOM 1632 C CA . GLU A 1 206 ? 11.653 -4.954 -19.099 1.00 89.06 206 GLU A CA 1
ATOM 1633 C C . GLU A 1 206 ? 11.724 -6.287 -18.350 1.00 89.06 206 GLU A C 1
ATOM 1635 O O . GLU A 1 206 ? 11.498 -6.312 -17.146 1.00 89.06 206 GLU A O 1
ATOM 1640 N N . ALA A 1 207 ? 12.090 -7.386 -19.015 1.00 87.31 207 ALA A N 1
ATOM 1641 C CA . ALA A 1 207 ? 12.239 -8.684 -18.359 1.00 87.31 207 ALA A CA 1
ATOM 1642 C C . ALA A 1 207 ? 13.373 -8.684 -17.317 1.00 87.31 207 ALA A C 1
ATOM 1644 O O . ALA A 1 207 ? 13.241 -9.293 -16.252 1.00 87.31 207 ALA A O 1
ATOM 1645 N N . ILE A 1 208 ? 14.480 -7.983 -17.595 1.00 88.88 208 ILE A N 1
ATOM 1646 C CA . ILE A 1 208 ? 15.566 -7.785 -16.621 1.00 88.88 208 ILE A CA 1
ATOM 1647 C C . ILE A 1 208 ? 15.051 -6.983 -15.418 1.00 88.88 208 ILE A C 1
ATOM 1649 O O . ILE A 1 208 ? 15.311 -7.362 -14.274 1.00 88.88 208 ILE A O 1
ATOM 1653 N N . LEU A 1 209 ? 14.283 -5.918 -15.666 1.00 93.12 209 LEU A N 1
ATOM 1654 C CA . LEU A 1 209 ? 13.678 -5.095 -14.620 1.00 93.12 209 LEU A CA 1
ATOM 1655 C C . LEU A 1 209 ? 12.677 -5.880 -13.764 1.00 93.12 209 LEU A C 1
ATOM 1657 O O . LEU A 1 209 ? 12.718 -5.805 -12.540 1.00 93.12 209 LEU A O 1
ATOM 1661 N N . ASP A 1 210 ? 11.811 -6.673 -14.386 1.00 90.94 210 ASP A N 1
ATOM 1662 C CA . ASP A 1 210 ? 10.829 -7.494 -13.679 1.00 90.94 210 ASP A CA 1
ATOM 1663 C C . ASP A 1 210 ? 11.518 -8.542 -12.802 1.00 90.94 210 ASP A C 1
ATOM 1665 O O . ASP A 1 210 ? 11.100 -8.773 -11.669 1.00 90.94 210 ASP A O 1
ATOM 1669 N N . LYS A 1 211 ? 12.619 -9.137 -13.278 1.00 89.19 211 LYS A N 1
ATOM 1670 C CA . LYS A 1 211 ? 13.436 -10.054 -12.474 1.00 89.19 211 LYS A CA 1
ATOM 1671 C C . LYS A 1 211 ? 14.089 -9.340 -11.289 1.00 89.19 211 LYS A C 1
ATOM 1673 O O . LYS A 1 211 ? 14.146 -9.910 -10.201 1.00 89.19 211 LYS A O 1
ATOM 1678 N N . ALA A 1 212 ? 14.562 -8.110 -11.488 1.00 85.69 212 ALA A N 1
ATOM 1679 C CA . ALA A 1 212 ? 15.084 -7.278 -10.411 1.00 85.69 212 ALA A CA 1
ATOM 1680 C C . ALA A 1 212 ? 14.015 -7.017 -9.340 1.00 85.69 212 ALA A C 1
ATOM 1682 O O . ALA A 1 212 ? 14.291 -7.202 -8.159 1.00 85.69 212 ALA A O 1
ATOM 1683 N N . VAL A 1 213 ? 12.786 -6.674 -9.734 1.00 87.38 213 VAL A N 1
ATOM 1684 C CA . VAL A 1 213 ? 11.661 -6.479 -8.802 1.00 87.38 213 VAL A CA 1
ATOM 1685 C C . VAL A 1 213 ? 11.283 -7.787 -8.100 1.00 87.38 213 VAL A C 1
ATOM 1687 O O . VAL A 1 213 ? 11.161 -7.806 -6.880 1.00 87.38 213 VAL A O 1
ATOM 1690 N N . ALA A 1 214 ? 11.174 -8.898 -8.833 1.00 80.25 214 ALA A N 1
ATOM 1691 C CA . ALA A 1 214 ? 10.804 -10.206 -8.285 1.00 80.25 214 ALA A CA 1
ATOM 1692 C C . ALA A 1 214 ? 11.828 -10.774 -7.286 1.00 80.25 214 ALA A C 1
ATOM 1694 O O . ALA A 1 214 ? 11.477 -11.604 -6.451 1.00 80.25 214 ALA A O 1
ATOM 1695 N N . GLY A 1 215 ? 13.090 -10.338 -7.363 1.00 66.06 215 GLY A N 1
ATOM 1696 C CA . GLY A 1 215 ? 14.119 -10.668 -6.375 1.00 66.06 215 GLY A CA 1
ATOM 1697 C C . GLY A 1 215 ? 13.920 -9.995 -5.010 1.00 66.06 215 GLY A C 1
ATOM 1698 O O . GLY A 1 215 ? 14.605 -10.361 -4.057 1.00 66.06 215 GLY A O 1
ATOM 1699 N N . HIS A 1 216 ? 13.001 -9.030 -4.903 1.00 68.38 216 HIS A N 1
ATOM 1700 C CA . HIS A 1 216 ? 12.657 -8.348 -3.656 1.00 68.38 216 HIS A CA 1
ATOM 1701 C C . HIS A 1 216 ? 11.418 -8.977 -2.995 1.00 68.38 216 HIS A C 1
ATOM 1703 O O . HIS A 1 216 ? 10.663 -9.734 -3.603 1.00 68.38 216 HIS A O 1
ATOM 1709 N N . HIS A 1 217 ? 11.199 -8.666 -1.714 1.00 58.16 217 HIS A N 1
ATOM 1710 C CA . HIS A 1 217 ? 10.033 -9.148 -0.971 1.00 58.16 217 HIS A CA 1
ATOM 1711 C C . HIS A 1 217 ? 8.730 -8.588 -1.574 1.00 58.16 217 HIS A C 1
ATOM 1713 O O . HIS A 1 217 ? 8.725 -7.485 -2.119 1.00 58.16 217 HIS A O 1
ATOM 1719 N N . SER A 1 218 ? 7.598 -9.276 -1.376 1.00 58.88 218 SER A N 1
ATOM 1720 C CA . SER A 1 218 ? 6.229 -8.867 -1.781 1.00 58.88 218 SER A CA 1
ATOM 1721 C C . SER A 1 218 ? 5.727 -7.526 -1.212 1.00 58.88 218 SER A C 1
ATOM 1723 O O . SER A 1 218 ? 4.545 -7.203 -1.289 1.00 58.88 218 SER A O 1
ATOM 1725 N N . LEU A 1 219 ? 6.612 -6.773 -0.574 1.00 66.19 219 LEU A N 1
ATOM 1726 C CA . LEU A 1 219 ? 6.342 -5.581 0.204 1.00 66.19 219 LEU A CA 1
ATOM 1727 C C . LEU A 1 219 ? 7.224 -4.405 -0.255 1.00 66.19 219 LEU A C 1
ATOM 1729 O O . LEU A 1 219 ? 7.362 -3.413 0.456 1.00 66.19 219 LEU A O 1
ATOM 1733 N N . LEU A 1 220 ? 7.876 -4.535 -1.411 1.00 81.44 220 LEU A N 1
ATOM 1734 C CA . LEU A 1 220 ? 8.608 -3.451 -2.047 1.00 81.44 220 LEU A CA 1
ATOM 1735 C C . LEU A 1 220 ? 7.655 -2.276 -2.322 1.00 81.44 220 LEU A C 1
ATOM 1737 O O . LEU A 1 220 ? 6.611 -2.461 -2.938 1.00 81.44 220 LEU A O 1
ATOM 1741 N N . GLU A 1 221 ? 8.006 -1.073 -1.865 1.00 84.62 221 GLU A N 1
ATOM 1742 C CA . GLU A 1 221 ? 7.148 0.120 -1.978 1.00 84.62 221 GLU A CA 1
ATOM 1743 C C . GLU A 1 221 ? 7.813 1.250 -2.766 1.00 84.62 221 GLU A C 1
ATOM 1745 O O . GLU A 1 221 ? 7.136 2.021 -3.446 1.00 84.62 221 GLU A O 1
ATOM 1750 N N . THR A 1 222 ? 9.134 1.401 -2.646 1.00 89.69 222 THR A N 1
ATOM 1751 C CA . THR A 1 222 ? 9.888 2.497 -3.271 1.00 89.69 222 THR A CA 1
ATOM 1752 C C . THR A 1 222 ? 11.054 1.951 -4.086 1.00 89.69 222 THR A C 1
ATOM 1754 O O . THR A 1 222 ? 11.781 1.075 -3.622 1.00 89.69 222 THR A O 1
ATOM 1757 N N . MET A 1 223 ? 11.248 2.498 -5.286 1.00 93.06 223 MET A N 1
ATOM 1758 C CA . MET A 1 223 ? 12.339 2.143 -6.189 1.00 93.06 223 MET A CA 1
ATOM 1759 C C . MET A 1 223 ? 13.079 3.402 -6.664 1.00 93.06 223 MET A C 1
ATOM 1761 O O . MET A 1 223 ? 12.623 4.069 -7.599 1.00 93.06 223 MET A O 1
ATOM 1765 N N . PRO A 1 224 ? 14.217 3.769 -6.048 1.00 93.69 224 PRO A N 1
ATOM 1766 C CA . PRO A 1 224 ? 15.146 4.706 -6.651 1.00 93.69 224 PRO A CA 1
ATOM 1767 C C . PRO A 1 224 ? 15.745 4.135 -7.941 1.00 93.69 224 PRO A C 1
ATOM 1769 O O . PRO A 1 224 ? 16.281 3.024 -7.965 1.00 93.69 224 PRO A O 1
ATOM 1772 N N . VAL A 1 225 ? 15.640 4.914 -9.013 1.00 95.31 225 VAL A N 1
ATOM 1773 C CA . VAL A 1 225 ? 16.184 4.618 -10.338 1.00 95.31 225 VAL A CA 1
ATOM 1774 C C . VAL A 1 225 ? 17.309 5.604 -10.598 1.00 95.31 225 VAL A C 1
ATOM 1776 O O . VAL A 1 225 ? 17.078 6.811 -10.579 1.00 95.31 225 VAL A O 1
ATOM 1779 N N . PHE A 1 226 ? 18.518 5.108 -10.829 1.00 93.38 226 PHE A N 1
ATOM 1780 C CA . PHE A 1 226 ? 19.693 5.950 -11.033 1.00 93.38 226 PHE A CA 1
ATOM 1781 C C . PHE A 1 226 ? 20.155 5.892 -12.482 1.00 93.38 226 PHE A C 1
ATOM 1783 O O . PHE A 1 226 ? 20.411 4.803 -12.998 1.00 93.38 226 PHE A O 1
ATOM 1790 N N . ASP A 1 227 ? 20.342 7.049 -13.114 1.00 89.50 227 ASP A N 1
ATOM 1791 C CA . ASP A 1 227 ? 21.313 7.128 -14.198 1.00 89.50 227 ASP A CA 1
ATOM 1792 C C . ASP A 1 227 ? 22.726 6.864 -13.650 1.00 89.50 227 ASP A C 1
ATOM 1794 O O . ASP A 1 227 ? 22.991 7.051 -12.462 1.00 89.50 227 ASP A O 1
ATOM 1798 N N . ALA A 1 228 ? 23.632 6.364 -14.487 1.00 86.00 228 ALA A N 1
ATOM 1799 C CA . ALA A 1 228 ? 24.960 5.962 -14.033 1.00 86.00 228 ALA A CA 1
ATOM 1800 C C . ALA A 1 228 ? 26.010 7.065 -14.219 1.00 86.00 228 ALA A C 1
ATOM 1802 O O . ALA A 1 228 ? 26.613 7.512 -13.239 1.00 86.00 228 ALA A O 1
ATOM 1803 N N . ASP A 1 229 ? 26.255 7.470 -15.466 1.00 78.69 229 ASP A N 1
ATOM 1804 C CA . ASP A 1 229 ? 27.281 8.453 -15.819 1.00 78.69 229 ASP A CA 1
ATOM 1805 C C . ASP A 1 229 ? 26.952 9.809 -15.186 1.00 78.69 229 ASP A C 1
ATOM 1807 O O . ASP A 1 229 ? 25.804 10.231 -15.200 1.00 78.69 229 ASP A O 1
ATOM 1811 N N . LYS A 1 230 ? 27.944 10.470 -14.569 1.00 74.88 230 LYS A N 1
ATOM 1812 C CA . LYS A 1 230 ? 27.824 11.784 -13.889 1.00 74.88 230 LYS A CA 1
ATOM 1813 C C . LYS A 1 230 ? 26.812 11.873 -12.727 1.00 74.88 230 LYS A C 1
ATOM 1815 O O . LYS A 1 230 ? 26.906 12.793 -11.906 1.00 74.88 230 LYS A O 1
ATOM 1820 N N . THR A 1 231 ? 25.947 10.875 -12.569 1.00 80.88 231 THR A N 1
ATOM 1821 C CA . THR A 1 231 ? 24.970 10.704 -11.494 1.00 80.88 231 THR A CA 1
ATOM 1822 C C . THR A 1 231 ? 25.565 9.879 -10.347 1.00 80.88 231 THR A C 1
ATOM 1824 O O . THR A 1 231 ? 25.717 10.398 -9.240 1.00 80.88 231 THR A O 1
ATOM 1827 N N . LEU A 1 232 ? 25.984 8.630 -10.600 1.00 82.50 232 LEU A N 1
ATOM 1828 C CA . LEU A 1 232 ? 26.597 7.754 -9.587 1.00 82.50 232 LEU A CA 1
ATOM 1829 C C . LEU A 1 232 ? 28.088 8.036 -9.358 1.00 82.50 232 LEU A C 1
ATOM 1831 O O . LEU A 1 232 ? 28.587 7.827 -8.254 1.00 82.50 232 LEU A O 1
ATOM 1835 N N . ALA A 1 233 ? 28.795 8.507 -10.384 1.00 78.69 233 ALA A N 1
ATOM 1836 C CA . ALA A 1 233 ? 30.224 8.825 -10.368 1.00 78.69 233 ALA A CA 1
ATOM 1837 C C . ALA A 1 233 ? 30.476 10.146 -11.104 1.00 78.69 233 ALA A C 1
ATOM 1839 O O . ALA A 1 233 ? 29.704 10.497 -11.985 1.00 78.69 233 ALA A O 1
ATOM 1840 N N . ASP A 1 234 ? 31.563 10.860 -10.798 1.00 69.69 234 ASP A N 1
ATOM 1841 C CA . ASP A 1 234 ? 31.938 12.087 -11.529 1.00 69.69 234 ASP A CA 1
ATOM 1842 C C . ASP A 1 234 ? 32.495 11.825 -12.944 1.00 69.69 234 ASP A C 1
ATOM 1844 O O . ASP A 1 234 ? 32.561 12.749 -13.756 1.00 69.69 234 ASP A O 1
ATOM 1848 N N . ALA A 1 235 ? 32.909 10.587 -13.230 1.00 65.38 235 ALA A N 1
ATOM 1849 C CA . ALA A 1 235 ? 33.511 10.176 -14.497 1.00 65.38 235 ALA A CA 1
ATOM 1850 C C . ALA A 1 235 ? 32.462 9.717 -15.528 1.00 65.38 235 ALA A C 1
ATOM 1852 O O . ALA A 1 235 ? 31.471 9.052 -15.188 1.00 65.38 235 ALA A O 1
ATOM 1853 N N . ASP A 1 236 ? 32.712 10.057 -16.794 1.00 63.84 236 ASP A N 1
ATOM 1854 C CA . ASP A 1 236 ? 31.903 9.663 -17.946 1.00 63.84 236 ASP A CA 1
ATOM 1855 C C . ASP A 1 236 ? 32.567 8.473 -18.644 1.00 63.84 236 ASP A C 1
ATOM 1857 O O . ASP A 1 236 ? 33.665 8.594 -19.184 1.00 63.84 236 ASP A O 1
ATOM 1861 N N . SER A 1 237 ? 31.896 7.321 -18.649 1.00 59.44 237 SER A N 1
ATOM 1862 C CA . SER A 1 237 ? 32.455 6.091 -19.225 1.00 59.44 237 SER A CA 1
ATOM 1863 C C . SER A 1 237 ? 32.617 6.159 -20.750 1.00 59.44 237 SER A C 1
ATOM 1865 O O . SER A 1 237 ? 33.272 5.301 -21.345 1.00 59.44 237 SER A O 1
ATOM 1867 N N . SER A 1 238 ? 32.015 7.164 -21.398 1.00 57.19 238 SER A N 1
ATOM 1868 C CA . SER A 1 238 ? 32.048 7.342 -22.850 1.00 57.19 238 SER A CA 1
ATOM 1869 C C . SER A 1 238 ? 33.236 8.170 -23.361 1.00 57.19 238 SER A C 1
ATOM 1871 O O . SER A 1 238 ? 33.582 8.050 -24.542 1.00 57.19 238 SER A O 1
ATOM 1873 N N . ASP A 1 239 ? 33.885 8.953 -22.490 1.00 53.66 239 ASP A N 1
ATOM 1874 C CA . ASP A 1 239 ? 34.992 9.852 -22.849 1.00 53.66 239 ASP A CA 1
ATOM 1875 C C . ASP A 1 239 ? 36.355 9.136 -22.884 1.00 53.66 239 ASP A C 1
ATOM 1877 O O . ASP A 1 239 ? 37.194 9.462 -23.723 1.00 53.66 239 ASP A O 1
ATOM 1881 N N . GLU A 1 240 ? 36.560 8.130 -22.031 1.00 51.81 240 GLU A N 1
ATOM 1882 C CA . GLU A 1 240 ? 37.859 7.457 -21.827 1.00 51.81 240 GLU A CA 1
ATOM 1883 C C . GLU A 1 240 ? 38.138 6.315 -22.828 1.00 51.81 240 GLU A C 1
ATOM 1885 O O . GLU A 1 240 ? 39.268 5.851 -22.954 1.00 51.81 240 GLU A O 1
ATOM 1890 N N . TYR A 1 241 ? 37.136 5.874 -23.599 1.00 51.19 241 TYR A N 1
ATOM 1891 C CA . TYR A 1 241 ? 37.253 4.684 -24.457 1.00 51.19 241 TYR A CA 1
ATOM 1892 C C . TYR A 1 241 ? 37.940 4.935 -25.819 1.00 51.19 241 TYR A C 1
ATOM 1894 O O . TYR A 1 241 ? 38.509 4.010 -26.400 1.00 51.19 241 TYR A O 1
ATOM 1902 N N . TRP A 1 242 ? 37.883 6.151 -26.382 1.00 53.25 242 TRP A N 1
ATOM 1903 C CA . TRP A 1 242 ? 38.240 6.382 -27.796 1.00 53.25 242 TRP A CA 1
ATOM 1904 C C . TRP A 1 242 ? 39.369 7.397 -27.988 1.00 53.25 242 TRP A C 1
ATOM 1906 O O . TRP A 1 242 ? 39.120 8.580 -28.203 1.00 53.25 242 TRP A O 1
ATOM 1916 N N . ASP A 1 243 ? 40.605 6.904 -28.055 1.00 44.25 243 ASP A N 1
ATOM 1917 C CA . ASP A 1 243 ? 41.796 7.683 -28.440 1.00 44.25 243 ASP A CA 1
ATOM 1918 C C . ASP A 1 243 ? 42.027 7.698 -29.976 1.00 44.25 243 ASP A C 1
ATOM 1920 O O . ASP A 1 243 ? 43.142 7.834 -30.478 1.00 44.25 243 ASP A O 1
ATOM 1924 N N . SER A 1 244 ? 40.966 7.500 -30.773 1.00 45.28 244 SER A N 1
ATOM 1925 C CA . SER A 1 244 ? 41.043 7.449 -32.244 1.00 45.28 244 SER A CA 1
ATOM 1926 C C . SER A 1 244 ? 39.986 8.338 -32.912 1.00 45.28 244 SER A C 1
ATOM 1928 O O . SER A 1 244 ? 38.977 8.672 -32.301 1.00 45.28 244 SER A O 1
ATOM 1930 N N . ASN A 1 245 ? 40.241 8.747 -34.164 1.00 42.50 245 ASN A N 1
ATOM 1931 C CA . ASN A 1 245 ? 39.567 9.820 -34.930 1.00 42.50 245 ASN A CA 1
ATOM 1932 C C . ASN A 1 245 ? 38.012 9.791 -35.033 1.00 42.50 245 ASN A C 1
ATOM 1934 O O . ASN A 1 245 ? 37.450 10.706 -35.631 1.00 42.50 245 ASN A O 1
ATOM 1938 N N . GLU A 1 246 ? 37.312 8.807 -34.461 1.00 52.78 246 GLU A N 1
ATOM 1939 C CA . GLU A 1 246 ? 35.845 8.729 -34.350 1.00 52.78 246 GLU A CA 1
ATOM 1940 C C . GLU A 1 246 ? 35.440 8.482 -32.885 1.00 52.78 246 GLU A C 1
ATOM 1942 O O . GLU A 1 246 ? 35.260 7.348 -32.450 1.00 52.78 246 GLU A O 1
ATOM 1947 N N . SER A 1 247 ? 35.307 9.546 -32.089 1.00 60.03 247 SER A N 1
ATOM 1948 C CA . SER A 1 247 ? 34.862 9.427 -30.693 1.00 60.03 247 SER A CA 1
ATOM 1949 C C . SER A 1 247 ? 33.336 9.296 -30.589 1.00 60.03 247 SER A C 1
ATOM 1951 O O . SER A 1 247 ? 32.602 9.902 -31.377 1.00 60.03 247 SER A O 1
ATOM 1953 N N . LEU A 1 248 ? 32.831 8.579 -29.574 1.00 65.56 248 LEU A N 1
ATOM 1954 C CA . LEU A 1 248 ? 31.394 8.528 -29.223 1.00 65.56 248 LEU A CA 1
ATOM 1955 C C . LEU A 1 248 ? 30.777 9.931 -29.139 1.00 65.56 248 LEU A C 1
ATOM 1957 O O . LEU A 1 248 ? 29.693 10.189 -29.663 1.00 65.56 248 LEU A O 1
ATOM 1961 N N . ASN A 1 249 ? 31.532 10.873 -28.579 1.00 64.69 249 ASN A N 1
ATOM 1962 C CA . ASN A 1 249 ? 31.167 12.282 -28.516 1.00 64.69 249 ASN A CA 1
ATOM 1963 C C . ASN A 1 249 ? 30.901 12.920 -29.878 1.00 64.69 249 ASN A C 1
ATOM 1965 O O . ASN A 1 249 ? 29.988 13.735 -30.003 1.00 64.69 249 ASN A O 1
ATOM 1969 N N . SER A 1 250 ? 31.695 12.593 -30.899 1.00 64.44 250 SER A N 1
ATOM 1970 C CA . SER A 1 250 ? 31.469 13.111 -32.250 1.00 64.44 250 SER A CA 1
ATOM 1971 C C . SER A 1 250 ? 30.155 12.585 -32.838 1.00 64.44 250 SER A C 1
ATOM 1973 O O . SER A 1 250 ? 29.409 13.359 -33.439 1.00 64.44 250 SER A O 1
ATOM 1975 N N . THR A 1 251 ? 29.815 11.323 -32.552 1.00 64.88 251 THR A N 1
ATOM 1976 C CA . THR A 1 251 ? 28.560 10.680 -32.971 1.00 64.88 251 THR A CA 1
ATOM 1977 C C . THR A 1 251 ? 27.351 11.374 -32.341 1.00 64.88 251 THR A C 1
ATOM 1979 O O . THR A 1 251 ? 26.476 11.853 -33.060 1.00 64.88 251 THR A O 1
ATOM 1982 N N . PHE A 1 252 ? 27.322 11.538 -31.013 1.00 73.81 252 PHE A N 1
ATOM 1983 C CA . PHE A 1 252 ? 26.193 12.184 -30.326 1.00 73.81 252 PHE A CA 1
ATOM 1984 C C . PHE A 1 252 ? 26.100 13.696 -30.580 1.00 73.81 252 PHE A C 1
ATOM 1986 O O . PHE A 1 252 ? 24.996 14.240 -30.630 1.00 73.81 252 PHE A O 1
ATOM 1993 N N . LYS A 1 253 ? 27.226 14.395 -30.801 1.00 68.81 253 LYS A N 1
ATOM 1994 C CA . LYS A 1 253 ? 27.204 15.807 -31.234 1.00 68.81 253 LYS A CA 1
ATOM 1995 C C . LYS A 1 253 ? 26.576 15.973 -32.616 1.00 68.81 253 LYS A C 1
ATOM 1997 O O . LYS A 1 253 ? 25.898 16.971 -32.842 1.00 68.81 253 LYS A O 1
ATOM 2002 N N . ARG A 1 254 ? 26.813 15.019 -33.520 1.00 65.12 254 ARG A N 1
ATOM 2003 C CA . ARG A 1 254 ? 26.339 15.059 -34.907 1.00 65.12 254 ARG A CA 1
ATOM 2004 C C . ARG A 1 254 ? 24.889 14.594 -35.045 1.00 65.12 254 ARG A C 1
ATOM 2006 O O . ARG A 1 254 ? 24.085 15.283 -35.660 1.00 65.12 254 ARG A O 1
ATOM 2013 N N . MET A 1 255 ? 24.551 13.462 -34.432 1.00 61.59 255 MET A N 1
ATOM 2014 C CA . MET A 1 255 ? 23.266 12.771 -34.608 1.00 61.59 255 MET A CA 1
ATOM 2015 C C . MET A 1 255 ? 22.244 13.062 -33.496 1.00 61.59 255 MET A C 1
ATOM 2017 O O . MET A 1 255 ? 21.090 12.634 -33.581 1.00 61.59 255 MET A O 1
ATOM 2021 N N . GLY A 1 256 ? 22.652 13.770 -32.439 1.00 69.12 256 GLY A N 1
ATOM 2022 C CA . GLY A 1 256 ? 21.862 13.923 -31.219 1.00 69.12 256 GLY A CA 1
ATOM 2023 C C . GLY A 1 256 ? 21.710 12.607 -30.448 1.00 69.12 256 GLY A C 1
ATOM 2024 O O . GLY A 1 256 ? 22.255 11.573 -30.822 1.00 69.12 256 GLY A O 1
ATOM 2025 N N . TYR A 1 257 ? 20.935 12.632 -29.364 1.00 77.75 257 TYR A N 1
ATOM 2026 C CA . TYR A 1 257 ? 20.628 11.444 -28.554 1.00 77.75 257 TYR A CA 1
ATOM 2027 C C . TYR A 1 257 ? 19.463 10.641 -29.152 1.00 77.75 257 TYR A C 1
ATOM 2029 O O . TYR A 1 257 ? 18.437 10.427 -28.510 1.00 77.75 257 TYR A O 1
ATOM 2037 N N . THR A 1 258 ? 19.599 10.248 -30.416 1.00 69.62 258 THR A N 1
ATOM 2038 C CA . THR A 1 258 ? 18.602 9.465 -31.159 1.00 69.62 258 THR A CA 1
ATOM 2039 C C . THR A 1 258 ? 18.922 7.970 -31.086 1.00 69.62 258 THR A C 1
ATOM 2041 O O . THR A 1 258 ? 20.071 7.596 -30.856 1.00 69.62 258 THR A O 1
ATOM 2044 N N . TYR A 1 259 ? 17.928 7.097 -31.295 1.00 71.25 259 TYR A N 1
ATOM 2045 C CA . TYR A 1 259 ? 18.152 5.642 -31.361 1.00 71.25 259 TYR A CA 1
ATOM 2046 C C . TYR A 1 259 ? 19.288 5.257 -32.337 1.00 71.25 259 TYR A C 1
ATOM 2048 O O . TYR A 1 259 ? 20.209 4.568 -31.898 1.00 71.25 259 TYR A O 1
ATOM 2056 N N . PRO A 1 260 ? 19.327 5.792 -33.577 1.00 62.47 260 PRO A N 1
ATOM 2057 C CA . PRO A 1 260 ? 20.463 5.670 -34.493 1.00 62.47 260 PRO A CA 1
ATOM 2058 C C . PRO A 1 260 ? 21.844 5.943 -33.883 1.00 62.47 260 PRO A C 1
ATOM 2060 O O . PRO A 1 260 ? 22.798 5.214 -34.146 1.00 62.47 260 PRO A O 1
ATOM 2063 N N . ALA A 1 261 ? 21.967 6.981 -33.051 1.00 71.69 261 ALA A N 1
ATOM 2064 C CA . ALA A 1 261 ? 23.234 7.337 -32.419 1.00 71.69 261 ALA A CA 1
ATOM 2065 C C . ALA A 1 261 ? 23.659 6.302 -31.365 1.00 71.69 261 ALA A C 1
ATOM 2067 O O . ALA A 1 261 ? 24.827 5.919 -31.309 1.00 71.69 261 ALA A O 1
ATOM 2068 N N . PHE A 1 262 ? 22.709 5.800 -30.567 1.00 78.81 262 PHE A N 1
ATOM 2069 C CA . PHE A 1 262 ? 22.972 4.733 -29.594 1.00 78.81 262 PHE A CA 1
ATOM 2070 C C . PHE A 1 262 ? 23.258 3.386 -30.265 1.00 78.81 262 PHE A C 1
ATOM 2072 O O . PHE A 1 262 ? 24.115 2.646 -29.791 1.00 78.81 262 PHE A O 1
ATOM 2079 N N . TYR A 1 263 ? 22.604 3.083 -31.388 1.00 75.06 263 TYR A N 1
ATOM 2080 C CA . TYR A 1 263 ? 22.909 1.902 -32.193 1.00 75.06 263 TYR A CA 1
ATOM 2081 C C . TYR A 1 263 ? 24.320 1.974 -32.778 1.00 75.06 263 TYR A C 1
ATOM 2083 O O . TYR A 1 263 ? 25.089 1.021 -32.662 1.00 75.06 263 TYR A O 1
ATOM 2091 N N . GLN A 1 264 ? 24.700 3.125 -33.341 1.00 72.12 264 GLN A N 1
ATOM 2092 C CA . GLN A 1 264 ? 26.053 3.345 -33.848 1.00 72.12 264 GLN A CA 1
ATOM 2093 C C . GLN A 1 264 ? 27.091 3.191 -32.728 1.00 72.12 264 GLN A C 1
ATOM 2095 O O . GLN A 1 264 ? 28.086 2.491 -32.909 1.00 72.12 264 GLN A O 1
ATOM 2100 N N . ALA A 1 265 ? 26.830 3.775 -31.555 1.00 75.69 265 ALA A N 1
ATOM 2101 C CA . ALA A 1 265 ? 27.659 3.603 -30.366 1.00 75.69 265 ALA A CA 1
ATOM 2102 C C . ALA A 1 265 ? 27.797 2.123 -29.965 1.00 75.69 265 ALA A C 1
ATOM 2104 O O . ALA A 1 265 ? 28.908 1.644 -29.751 1.00 75.69 265 ALA A O 1
ATOM 2105 N N . ALA A 1 266 ? 26.692 1.374 -29.941 1.00 76.94 266 ALA A N 1
ATOM 2106 C CA . ALA A 1 266 ? 26.697 -0.053 -29.630 1.00 76.94 266 ALA A CA 1
ATOM 2107 C C . ALA A 1 266 ? 27.447 -0.892 -30.682 1.00 76.94 266 ALA A C 1
ATOM 2109 O O . ALA A 1 266 ? 28.162 -1.835 -30.338 1.00 76.94 266 ALA A O 1
ATOM 2110 N N . SER A 1 267 ? 27.355 -0.521 -31.963 1.00 70.12 267 SER A N 1
ATOM 2111 C CA . SER A 1 267 ? 28.120 -1.150 -33.044 1.00 70.12 267 SER A CA 1
ATOM 2112 C C . SER A 1 267 ? 29.622 -0.911 -32.908 1.00 70.12 267 SER A C 1
ATOM 2114 O O . SER A 1 267 ? 30.411 -1.730 -33.386 1.00 70.12 267 SER A O 1
ATOM 2116 N N . LEU A 1 268 ? 30.046 0.183 -32.270 1.00 70.19 268 LEU A N 1
ATOM 2117 C CA . LEU A 1 268 ? 31.461 0.408 -32.005 1.00 70.19 268 LEU A CA 1
ATOM 2118 C C . LEU A 1 268 ? 32.021 -0.646 -31.035 1.00 70.19 268 LEU A C 1
ATOM 2120 O O . LEU A 1 268 ? 33.144 -1.108 -31.230 1.00 70.19 268 LEU A O 1
ATOM 2124 N N . TYR A 1 269 ? 31.222 -1.128 -30.081 1.00 71.19 269 TYR A N 1
ATOM 2125 C CA . TYR A 1 269 ? 31.628 -2.190 -29.151 1.00 71.19 269 TYR A CA 1
ATOM 2126 C C . TYR A 1 269 ? 31.834 -3.556 -29.825 1.00 71.19 269 TYR A C 1
ATOM 2128 O O . TYR A 1 269 ? 32.552 -4.401 -29.296 1.00 71.19 269 TYR A O 1
ATOM 2136 N N . GLU A 1 270 ? 31.272 -3.772 -31.017 1.00 68.00 270 GLU A N 1
ATOM 2137 C CA . GLU A 1 270 ? 31.470 -4.999 -31.804 1.00 68.00 270 GLU A CA 1
ATOM 2138 C C . GLU A 1 270 ? 32.809 -5.032 -32.570 1.00 68.00 270 GLU A C 1
ATOM 2140 O O . GLU A 1 270 ? 33.101 -6.016 -33.249 1.00 68.00 270 GLU A O 1
ATOM 2145 N N . HIS A 1 271 ? 33.641 -3.983 -32.490 1.00 63.00 271 HIS A N 1
ATOM 2146 C CA . HIS A 1 271 ? 34.947 -3.956 -33.168 1.00 63.00 271 HIS A CA 1
ATOM 2147 C C . HIS A 1 271 ? 35.961 -4.948 -32.588 1.00 63.00 271 HIS A C 1
ATOM 2149 O O . HIS A 1 271 ? 36.910 -5.324 -33.283 1.00 63.00 271 HIS A O 1
ATOM 2155 N N . HIS A 1 272 ? 35.768 -5.378 -31.341 1.00 62.88 272 HIS A N 1
ATOM 2156 C CA . HIS A 1 272 ? 36.614 -6.378 -30.695 1.00 62.88 272 HIS A CA 1
ATOM 2157 C C . HIS A 1 272 ? 36.296 -7.769 -31.229 1.00 62.88 272 HIS A C 1
ATOM 2159 O O . HIS A 1 272 ? 35.133 -8.137 -31.404 1.00 62.88 272 HIS A O 1
ATOM 2165 N N . LYS A 1 273 ? 37.332 -8.569 -31.505 1.00 55.03 273 LYS A N 1
ATOM 2166 C CA . LYS A 1 273 ? 37.149 -9.856 -32.194 1.00 55.03 273 LYS A CA 1
ATOM 2167 C C . LYS A 1 273 ? 36.445 -10.889 -31.317 1.00 55.03 273 LYS A C 1
ATOM 2169 O O . LYS A 1 273 ? 35.873 -11.840 -31.850 1.00 55.03 273 LYS A O 1
ATOM 2174 N N . ASN A 1 274 ? 36.511 -10.740 -29.993 1.00 68.25 274 ASN A N 1
ATOM 2175 C CA . ASN A 1 274 ? 35.924 -11.660 -29.021 1.00 68.25 274 ASN A CA 1
ATOM 2176 C C . ASN A 1 274 ? 35.572 -10.962 -27.688 1.00 68.25 274 ASN A C 1
ATOM 2178 O O . ASN A 1 274 ? 35.971 -9.827 -27.441 1.00 68.25 274 ASN A O 1
ATOM 2182 N N . GLU A 1 275 ? 34.813 -11.662 -26.836 1.00 73.56 275 GLU A N 1
ATOM 2183 C CA . GLU A 1 275 ? 34.354 -11.158 -25.528 1.00 73.56 275 GLU A CA 1
ATOM 2184 C C . GLU A 1 275 ? 35.511 -10.857 -24.565 1.00 73.56 275 GLU A C 1
ATOM 2186 O O . GLU A 1 275 ? 35.433 -9.918 -23.784 1.00 73.56 275 GLU A O 1
ATOM 2191 N N . THR A 1 276 ? 36.612 -11.607 -24.646 1.00 77.75 276 THR A N 1
ATOM 2192 C CA . THR A 1 276 ? 37.774 -11.423 -23.770 1.00 77.75 276 THR A CA 1
ATOM 2193 C C . THR A 1 276 ? 38.474 -10.088 -24.023 1.00 77.75 276 THR A C 1
ATOM 2195 O O . THR A 1 276 ? 38.821 -9.392 -23.074 1.00 77.75 276 THR A O 1
ATOM 2198 N N . GLU A 1 277 ? 38.661 -9.706 -25.290 1.00 76.94 277 GLU A N 1
ATOM 2199 C CA . GLU A 1 277 ? 39.223 -8.399 -25.660 1.00 76.94 277 GLU A CA 1
ATOM 2200 C C . GLU A 1 277 ? 38.326 -7.258 -25.173 1.00 76.94 277 GLU A C 1
ATOM 2202 O O . GLU A 1 277 ? 38.815 -6.314 -24.559 1.00 76.94 277 GLU A O 1
ATOM 2207 N N . PHE A 1 278 ? 37.010 -7.380 -25.373 1.00 79.38 278 PHE A N 1
ATOM 2208 C CA . PHE A 1 278 ? 36.048 -6.397 -24.876 1.00 79.38 278 PHE A CA 1
ATOM 2209 C C . PHE A 1 278 ? 36.108 -6.269 -23.348 1.00 79.38 278 PHE A C 1
ATOM 2211 O O . PHE A 1 278 ? 36.130 -5.159 -22.815 1.00 79.38 278 PHE A O 1
ATOM 2218 N N . GLN A 1 279 ? 36.231 -7.401 -22.650 1.00 81.31 279 GLN A N 1
ATOM 2219 C CA . GLN A 1 279 ? 36.278 -7.437 -21.198 1.00 81.31 279 GLN A CA 1
ATOM 2220 C C . GLN A 1 279 ? 37.501 -6.717 -20.621 1.00 81.31 279 GLN A C 1
ATOM 2222 O O . GLN A 1 279 ? 37.349 -5.988 -19.641 1.00 81.31 279 GLN A O 1
ATOM 2227 N N . ILE A 1 280 ? 38.674 -6.881 -21.243 1.00 82.06 280 ILE A N 1
ATOM 2228 C CA . ILE A 1 280 ? 39.918 -6.204 -20.841 1.00 82.06 280 ILE A CA 1
ATOM 2229 C C . ILE A 1 280 ? 39.758 -4.684 -20.924 1.00 82.06 280 ILE A C 1
ATOM 2231 O O . ILE A 1 280 ? 40.204 -3.971 -20.028 1.00 82.06 280 ILE A O 1
ATOM 2235 N N . VAL A 1 281 ? 39.097 -4.186 -21.972 1.00 77.56 281 VAL A N 1
ATOM 2236 C CA . VAL A 1 281 ? 38.854 -2.745 -22.121 1.00 77.56 281 VAL A CA 1
ATOM 2237 C C . VAL A 1 281 ? 37.849 -2.243 -21.085 1.00 77.56 281 VAL A C 1
ATOM 2239 O O . VAL A 1 281 ? 38.026 -1.169 -20.522 1.00 77.56 281 VAL A O 1
ATOM 2242 N N . CYS A 1 282 ? 36.803 -3.013 -20.776 1.00 83.31 282 CYS A N 1
ATOM 2243 C CA . CYS A 1 282 ? 35.908 -2.645 -19.680 1.00 83.31 282 CYS A CA 1
ATOM 2244 C C . CYS A 1 282 ? 36.651 -2.589 -18.335 1.00 83.31 282 CYS A C 1
ATOM 2246 O O . CYS A 1 282 ? 36.418 -1.664 -17.564 1.00 83.31 282 CYS A O 1
ATOM 2248 N N . ASP A 1 283 ? 37.563 -3.530 -18.074 1.00 83.88 283 ASP A N 1
ATOM 2249 C CA . ASP A 1 283 ? 38.333 -3.584 -16.825 1.00 83.88 283 ASP A CA 1
ATOM 2250 C C . ASP A 1 283 ? 39.274 -2.389 -16.648 1.00 83.88 283 ASP A C 1
ATOM 2252 O O . ASP A 1 283 ? 39.396 -1.883 -15.534 1.00 83.88 283 ASP A O 1
ATOM 2256 N N . SER A 1 284 ? 39.886 -1.882 -17.724 1.00 82.00 284 SER A N 1
ATOM 2257 C CA . SER A 1 284 ? 40.736 -0.688 -17.622 1.00 82.00 284 SER A CA 1
ATOM 2258 C C . SER A 1 284 ? 39.950 0.557 -17.206 1.00 82.00 284 SER A C 1
ATOM 2260 O O . SER A 1 284 ? 40.456 1.359 -16.433 1.00 82.00 284 SER A O 1
ATOM 2262 N N . ILE A 1 285 ? 38.699 0.690 -17.657 1.00 81.50 285 ILE A N 1
ATOM 2263 C CA . ILE A 1 285 ? 37.832 1.838 -17.334 1.00 81.50 285 ILE A CA 1
ATOM 2264 C C . ILE A 1 285 ? 37.320 1.754 -15.892 1.00 81.50 285 ILE A C 1
ATOM 2266 O O . ILE A 1 285 ? 37.179 2.763 -15.207 1.00 81.50 285 ILE A O 1
ATOM 2270 N N . VAL A 1 286 ? 37.049 0.542 -15.396 1.00 84.00 286 VAL A N 1
ATOM 2271 C CA . VAL A 1 286 ? 36.564 0.328 -14.020 1.00 84.00 286 VAL A CA 1
ATOM 2272 C C . VAL A 1 286 ? 37.550 0.874 -12.979 1.00 84.00 286 VAL A C 1
ATOM 2274 O O . VAL A 1 286 ? 37.115 1.346 -11.929 1.00 84.00 286 VAL A O 1
ATOM 2277 N N . GLU A 1 287 ? 38.859 0.844 -13.250 1.00 79.19 287 GLU A N 1
ATOM 2278 C CA . GLU A 1 287 ? 39.881 1.384 -12.340 1.00 79.19 287 GLU A CA 1
ATOM 2279 C C . GLU A 1 287 ? 39.877 2.919 -12.245 1.00 79.19 287 GLU A C 1
ATOM 2281 O O . GLU A 1 287 ? 40.335 3.467 -11.242 1.00 79.19 287 GLU A O 1
ATOM 2286 N N . GLU A 1 288 ? 39.313 3.613 -13.234 1.00 77.31 288 GLU A N 1
ATOM 2287 C CA . GLU A 1 288 ? 39.274 5.080 -13.299 1.00 77.31 288 GLU A CA 1
ATOM 2288 C C . GLU A 1 288 ? 37.986 5.663 -12.682 1.00 77.31 288 GLU A C 1
ATOM 2290 O O . GLU A 1 288 ? 37.920 6.843 -12.325 1.00 77.31 288 GLU A O 1
ATOM 2295 N N . ILE A 1 289 ? 36.964 4.827 -12.459 1.00 81.62 289 ILE A N 1
ATOM 2296 C CA . ILE A 1 289 ? 35.653 5.255 -11.963 1.00 81.62 289 ILE A CA 1
ATOM 2297 C C . ILE A 1 289 ? 35.551 5.105 -10.439 1.00 81.62 289 ILE A C 1
ATOM 2299 O O . ILE A 1 289 ? 35.578 4.006 -9.889 1.00 81.62 289 ILE A O 1
ATOM 2303 N N . THR A 1 290 ? 35.303 6.225 -9.752 1.00 82.62 290 THR A N 1
ATOM 2304 C CA . THR A 1 290 ? 34.957 6.263 -8.319 1.00 82.62 290 THR A CA 1
ATOM 2305 C C . THR A 1 290 ? 33.514 6.734 -8.118 1.00 82.62 290 THR A C 1
ATOM 2307 O O . THR A 1 290 ? 33.108 7.756 -8.676 1.00 82.62 290 THR A O 1
ATOM 2310 N N . LEU A 1 291 ? 32.730 5.991 -7.326 1.00 83.12 291 LEU A N 1
ATOM 2311 C CA . LEU A 1 291 ? 31.358 6.366 -6.960 1.00 83.12 291 LEU A CA 1
ATOM 2312 C C . LEU A 1 291 ? 31.347 7.530 -5.961 1.00 83.12 291 LEU A C 1
ATOM 2314 O O . LEU A 1 291 ? 32.222 7.622 -5.104 1.00 83.12 291 LEU A O 1
ATOM 2318 N N . ARG A 1 292 ? 30.322 8.384 -6.035 1.00 80.56 292 ARG A N 1
ATOM 2319 C CA . ARG A 1 292 ? 30.070 9.433 -5.036 1.00 80.56 292 ARG A CA 1
ATOM 2320 C C . ARG A 1 292 ? 29.715 8.801 -3.686 1.00 80.56 292 ARG A C 1
ATOM 2322 O O . ARG A 1 292 ? 28.858 7.912 -3.635 1.00 80.56 292 ARG A O 1
ATOM 2329 N N . ASP A 1 293 ? 30.300 9.303 -2.601 1.00 80.19 293 ASP A N 1
ATOM 2330 C CA . ASP A 1 293 ? 30.051 8.807 -1.238 1.00 80.19 293 ASP A CA 1
ATOM 2331 C C . ASP A 1 293 ? 28.568 8.917 -0.852 1.00 80.19 293 ASP A C 1
ATOM 2333 O O . ASP A 1 293 ? 28.002 8.026 -0.216 1.00 80.19 293 ASP A O 1
ATOM 2337 N N . GLU A 1 294 ? 27.910 9.988 -1.293 1.00 79.19 294 GLU A N 1
ATOM 2338 C CA . GLU A 1 294 ? 26.482 10.222 -1.117 1.00 79.19 294 GLU A CA 1
ATOM 2339 C C . GLU A 1 294 ? 25.648 9.085 -1.717 1.00 79.19 294 GLU A C 1
ATOM 2341 O O . GLU A 1 294 ? 24.818 8.480 -1.032 1.00 79.19 294 GLU A O 1
ATOM 2346 N N . MET A 1 295 ? 25.907 8.752 -2.983 1.00 84.25 295 MET A N 1
ATOM 2347 C CA . MET A 1 295 ? 25.171 7.717 -3.711 1.00 84.25 295 MET A CA 1
ATOM 2348 C C . MET A 1 295 ? 25.441 6.337 -3.122 1.00 84.25 295 MET A C 1
ATOM 2350 O O . MET A 1 295 ? 24.509 5.556 -2.931 1.00 84.25 295 MET A O 1
ATOM 2354 N N . LEU A 1 296 ? 26.692 6.061 -2.745 1.00 83.69 296 LEU A N 1
ATOM 2355 C CA . LEU A 1 296 ? 27.052 4.820 -2.069 1.00 83.69 296 LEU A CA 1
ATOM 2356 C C . LEU A 1 296 ? 26.314 4.664 -0.732 1.00 83.69 296 LEU A C 1
ATOM 2358 O O . LEU A 1 296 ? 25.786 3.588 -0.434 1.00 83.69 296 LEU A O 1
ATOM 2362 N N . ASN A 1 297 ? 26.230 5.732 0.064 1.00 83.44 297 ASN A N 1
ATOM 2363 C CA . ASN A 1 297 ? 25.492 5.721 1.322 1.00 83.44 297 ASN A CA 1
ATOM 2364 C C . ASN A 1 297 ? 23.990 5.481 1.097 1.00 83.44 297 ASN A C 1
ATOM 2366 O O . ASN A 1 297 ? 23.390 4.667 1.800 1.00 83.44 297 ASN A O 1
ATOM 2370 N N . LEU A 1 298 ? 23.382 6.128 0.096 1.00 84.88 298 LEU A N 1
ATOM 2371 C CA . LEU A 1 298 ? 21.971 5.914 -0.242 1.00 84.88 298 LEU A CA 1
ATOM 2372 C C . LEU A 1 298 ? 21.698 4.470 -0.671 1.00 84.88 298 LEU A C 1
ATOM 2374 O O . LEU A 1 298 ? 20.779 3.857 -0.135 1.00 84.88 298 LEU A O 1
ATOM 2378 N N . LEU A 1 299 ? 22.505 3.913 -1.579 1.00 87.56 299 LEU A N 1
ATOM 2379 C CA . LEU A 1 299 ? 22.377 2.520 -2.021 1.00 87.56 299 LEU A CA 1
ATOM 2380 C C . LEU A 1 299 ? 22.531 1.546 -0.844 1.00 87.56 299 LEU A C 1
ATOM 2382 O O . LEU A 1 299 ? 21.745 0.611 -0.700 1.00 87.56 299 LEU A O 1
ATOM 2386 N N . THR A 1 300 ? 23.488 1.808 0.051 1.00 83.94 300 THR A N 1
ATOM 2387 C CA . THR A 1 300 ? 23.717 0.986 1.248 1.00 83.94 300 THR A CA 1
ATOM 2388 C C . THR A 1 300 ? 22.543 1.043 2.224 1.00 83.94 300 THR A C 1
ATOM 2390 O O . THR A 1 300 ? 22.160 0.027 2.803 1.00 83.94 300 THR A O 1
ATOM 2393 N N . LEU A 1 301 ? 21.967 2.226 2.442 1.00 84.12 301 LEU A N 1
ATOM 2394 C CA . LEU A 1 301 ? 20.814 2.395 3.321 1.00 84.12 301 LEU A CA 1
ATOM 2395 C C . LEU A 1 301 ? 19.540 1.803 2.711 1.00 84.12 301 LEU A C 1
ATOM 2397 O O . LEU A 1 301 ? 18.788 1.155 3.438 1.00 84.12 301 LEU A O 1
ATOM 2401 N N . ALA A 1 302 ? 19.321 1.992 1.406 1.00 85.62 302 ALA A N 1
ATOM 2402 C CA . ALA A 1 302 ? 18.202 1.416 0.668 1.00 85.62 302 ALA A CA 1
ATOM 2403 C C . ALA A 1 302 ? 18.216 -0.111 0.766 1.00 85.62 302 ALA A C 1
ATOM 2405 O O . ALA A 1 302 ? 17.220 -0.696 1.165 1.00 85.62 302 ALA A O 1
ATOM 2406 N N . ALA A 1 303 ? 19.368 -0.748 0.549 1.00 81.88 303 ALA A N 1
ATOM 2407 C CA . ALA A 1 303 ? 19.473 -2.202 0.608 1.00 81.88 303 ALA A CA 1
ATOM 2408 C C . ALA A 1 303 ? 19.262 -2.805 2.013 1.00 81.88 303 ALA A C 1
ATOM 2410 O O . ALA A 1 303 ? 18.982 -3.994 2.145 1.00 81.88 303 ALA A O 1
ATOM 2411 N N . LYS A 1 304 ? 19.370 -2.000 3.080 1.00 80.00 304 LYS A N 1
ATOM 2412 C CA . LYS A 1 304 ? 18.999 -2.416 4.446 1.00 80.00 304 LYS A CA 1
ATOM 2413 C C . LYS A 1 304 ? 17.490 -2.369 4.694 1.00 80.00 304 LYS A C 1
ATOM 2415 O O . LYS A 1 304 ? 17.038 -2.871 5.720 1.00 80.00 304 LYS A O 1
ATOM 2420 N N . GLN A 1 305 ? 16.722 -1.732 3.813 1.00 80.62 305 GLN A N 1
ATOM 2421 C CA . GLN A 1 305 ? 15.274 -1.641 3.919 1.00 80.62 305 GLN A CA 1
ATOM 2422 C C . GLN A 1 305 ? 14.617 -2.659 2.997 1.00 80.62 305 GLN A C 1
ATOM 2424 O O . GLN A 1 305 ? 14.749 -2.592 1.784 1.00 80.62 305 GLN A O 1
ATOM 2429 N N . TRP A 1 306 ? 13.824 -3.564 3.556 1.00 78.56 306 TRP A N 1
ATOM 2430 C CA . TRP A 1 306 ? 13.111 -4.560 2.756 1.00 78.56 306 TRP A CA 1
ATOM 2431 C C . TRP A 1 306 ? 12.040 -3.942 1.829 1.00 78.56 306 TRP A C 1
ATOM 2433 O O . TRP A 1 306 ? 11.644 -4.579 0.856 1.00 78.56 306 TRP A O 1
ATOM 2443 N N . HIS A 1 307 ? 11.566 -2.718 2.116 1.00 80.62 307 HIS A N 1
ATOM 2444 C CA . HIS A 1 307 ? 10.564 -1.984 1.323 1.00 80.62 307 HIS A CA 1
ATOM 2445 C C . HIS A 1 307 ? 11.170 -1.026 0.285 1.00 80.62 307 HIS A C 1
ATOM 2447 O O . HIS A 1 307 ? 10.417 -0.343 -0.416 1.00 80.62 307 HIS A O 1
ATOM 2453 N N . VAL A 1 308 ? 12.503 -0.949 0.181 1.00 88.88 308 VAL A N 1
ATOM 2454 C CA . VAL A 1 308 ? 13.203 -0.109 -0.802 1.00 88.88 308 VAL A CA 1
ATOM 2455 C C . VAL A 1 308 ? 14.151 -0.968 -1.629 1.00 88.88 308 VAL A C 1
ATOM 2457 O O . VAL A 1 308 ? 15.035 -1.625 -1.097 1.00 88.88 308 VAL A O 1
ATOM 2460 N N . GLY A 1 309 ? 13.980 -0.937 -2.942 1.00 90.12 309 GLY A N 1
ATOM 2461 C CA . GLY A 1 309 ? 14.868 -1.577 -3.913 1.00 90.12 309 GLY A CA 1
ATOM 2462 C C . GLY A 1 309 ? 15.552 -0.501 -4.735 1.00 90.12 309 GLY A C 1
ATOM 2463 O O . GLY A 1 309 ? 15.051 0.612 -4.787 1.00 90.12 309 GLY A O 1
ATOM 2464 N N . ALA A 1 310 ? 16.679 -0.794 -5.374 1.00 92.56 310 ALA A N 1
ATOM 2465 C CA . ALA A 1 310 ? 17.364 0.163 -6.243 1.00 92.56 310 ALA A CA 1
ATOM 2466 C C . ALA A 1 310 ? 17.684 -0.475 -7.594 1.00 92.56 310 ALA A C 1
ATOM 2468 O O . ALA A 1 310 ? 17.974 -1.668 -7.663 1.00 92.56 310 ALA A O 1
ATOM 2469 N N . VAL A 1 311 ? 17.670 0.324 -8.662 1.00 94.44 311 VAL A N 1
ATOM 2470 C CA . VAL A 1 311 ? 18.092 -0.110 -10.000 1.00 94.44 311 VAL A CA 1
ATOM 2471 C C . VAL A 1 311 ? 18.859 1.003 -10.703 1.00 94.44 311 VAL A C 1
ATOM 2473 O O . VAL A 1 311 ? 18.523 2.182 -10.587 1.00 94.44 311 VAL A O 1
ATOM 2476 N N . VAL A 1 312 ? 19.894 0.626 -11.448 1.00 95.06 312 VAL A N 1
ATOM 2477 C CA . VAL A 1 312 ? 20.639 1.544 -12.312 1.00 95.06 312 VAL A CA 1
ATOM 2478 C C . VAL A 1 312 ? 20.172 1.353 -13.746 1.00 95.06 312 VAL A C 1
ATOM 2480 O O . VAL A 1 312 ? 20.192 0.236 -14.258 1.00 95.06 312 VAL A O 1
ATOM 2483 N N . VAL A 1 313 ? 19.759 2.433 -14.405 1.00 94.62 313 VAL A N 1
ATOM 2484 C CA . VAL A 1 313 ? 19.331 2.418 -15.807 1.00 94.62 313 VAL A CA 1
ATOM 2485 C C . VAL A 1 313 ? 20.121 3.473 -16.570 1.00 94.62 313 VAL A C 1
ATOM 2487 O O . VAL A 1 313 ? 19.945 4.666 -16.353 1.00 94.62 313 VAL A O 1
ATOM 2490 N N . THR A 1 314 ? 20.989 3.043 -17.483 1.00 91.88 314 THR A N 1
ATOM 2491 C CA . THR A 1 314 ? 21.955 3.919 -18.160 1.00 91.88 314 THR A CA 1
ATOM 2492 C C . THR A 1 314 ? 21.934 3.747 -19.676 1.00 91.88 314 THR A C 1
ATOM 2494 O O . THR A 1 314 ? 21.684 2.662 -20.190 1.00 91.88 314 THR A O 1
ATOM 2497 N N . CYS A 1 315 ? 22.235 4.816 -20.413 1.00 87.81 315 CYS A N 1
ATOM 2498 C CA . CYS A 1 315 ? 22.539 4.712 -21.843 1.00 87.81 315 CYS A CA 1
ATOM 2499 C C . CYS A 1 315 ? 24.012 4.329 -22.105 1.00 87.81 315 CYS A C 1
ATOM 2501 O O . CYS A 1 315 ? 24.390 4.115 -23.257 1.00 87.81 315 CYS A O 1
ATOM 2503 N N . GLY A 1 316 ? 24.848 4.270 -21.066 1.00 84.19 316 GLY A N 1
ATOM 2504 C CA . GLY A 1 316 ? 26.257 3.895 -21.130 1.00 84.19 316 GLY A CA 1
ATOM 2505 C C . GLY A 1 316 ? 26.493 2.384 -21.071 1.00 84.19 316 GLY A C 1
ATOM 2506 O O . GLY A 1 316 ? 25.566 1.573 -21.159 1.00 84.19 316 GLY A O 1
ATOM 2507 N N . LEU A 1 317 ? 27.763 2.002 -20.921 1.00 86.06 317 LEU A N 1
ATOM 2508 C CA . LEU A 1 317 ? 28.217 0.609 -20.907 1.00 86.06 317 LEU A CA 1
ATOM 2509 C C . LEU A 1 317 ? 27.801 -0.126 -19.622 1.00 86.06 317 LEU A C 1
ATOM 2511 O O . LEU A 1 317 ? 28.384 0.084 -18.558 1.00 86.06 317 LEU A O 1
ATOM 2515 N N . ARG A 1 318 ? 26.847 -1.060 -19.736 1.00 89.75 318 ARG A N 1
ATOM 2516 C CA . ARG A 1 318 ? 26.325 -1.886 -18.632 1.00 89.75 318 ARG A CA 1
ATOM 2517 C C . ARG A 1 318 ? 27.436 -2.601 -17.863 1.00 89.75 318 ARG A C 1
ATOM 2519 O O . ARG A 1 318 ? 27.510 -2.444 -16.653 1.00 89.75 318 ARG A O 1
ATOM 2526 N N . GLN A 1 319 ? 28.315 -3.325 -18.561 1.00 87.44 319 GLN A N 1
ATOM 2527 C CA . GLN A 1 319 ? 29.356 -4.156 -17.937 1.00 87.44 319 GLN A CA 1
ATOM 2528 C C . GLN A 1 319 ? 30.327 -3.346 -17.067 1.00 87.44 319 GLN A C 1
ATOM 2530 O O . GLN A 1 319 ? 30.718 -3.796 -15.995 1.00 87.44 319 GLN A O 1
ATOM 2535 N N . VAL A 1 320 ? 30.696 -2.135 -17.502 1.00 86.81 320 VAL A N 1
ATOM 2536 C CA . VAL A 1 320 ? 31.546 -1.234 -16.707 1.00 86.81 320 VAL A CA 1
ATOM 2537 C C . VAL A 1 320 ? 30.824 -0.852 -15.414 1.00 86.81 320 VAL A C 1
ATOM 2539 O O . VAL A 1 320 ? 31.399 -0.922 -14.332 1.00 86.81 320 VAL A O 1
ATOM 2542 N N . ARG A 1 321 ? 29.540 -0.491 -15.506 1.00 88.88 321 ARG A N 1
ATOM 2543 C CA . ARG A 1 321 ? 28.734 -0.076 -14.351 1.00 88.88 321 ARG A CA 1
ATOM 2544 C C . ARG A 1 321 ? 28.436 -1.227 -13.386 1.00 88.88 321 ARG A C 1
ATOM 2546 O O . ARG A 1 321 ? 28.522 -1.011 -12.181 1.00 88.88 321 ARG A O 1
ATOM 2553 N N . GLU A 1 322 ? 28.172 -2.431 -13.893 1.00 90.19 322 GLU A N 1
ATOM 2554 C CA . GLU A 1 322 ? 28.047 -3.660 -13.091 1.00 90.19 322 GLU A CA 1
ATOM 2555 C C . GLU A 1 322 ? 29.319 -3.891 -12.267 1.00 90.19 322 GLU A C 1
ATOM 2557 O O . GLU A 1 322 ? 29.252 -3.955 -11.043 1.00 90.19 322 GLU A O 1
ATOM 2562 N N . LYS A 1 323 ? 30.490 -3.883 -12.914 1.00 88.38 323 LYS A N 1
ATOM 2563 C CA . LYS A 1 323 ? 31.778 -4.118 -12.247 1.00 88.38 323 LYS A CA 1
ATOM 2564 C C . LYS A 1 323 ? 32.154 -3.049 -11.224 1.00 88.38 323 LYS A C 1
ATOM 2566 O O . LYS A 1 323 ? 32.673 -3.376 -10.158 1.00 88.38 323 LYS A O 1
ATOM 2571 N N . VAL A 1 324 ? 31.881 -1.774 -11.516 1.00 87.38 324 VAL A N 1
ATOM 2572 C CA . VAL A 1 324 ? 32.096 -0.678 -10.553 1.00 87.38 324 VAL A CA 1
ATOM 2573 C C . VAL A 1 324 ? 31.234 -0.884 -9.306 1.00 87.38 324 VAL A C 1
ATOM 2575 O O . VAL A 1 324 ? 31.729 -0.738 -8.189 1.00 87.38 324 VAL A O 1
ATOM 2578 N N . LEU A 1 325 ? 29.957 -1.242 -9.476 1.00 88.50 325 LEU A N 1
ATOM 2579 C CA . LEU A 1 325 ? 29.064 -1.505 -8.349 1.00 88.50 325 LEU A CA 1
ATOM 2580 C C . LEU A 1 325 ? 29.491 -2.754 -7.579 1.00 88.50 325 LEU A C 1
ATOM 2582 O O . LEU A 1 325 ? 29.561 -2.686 -6.358 1.00 88.50 325 LEU A O 1
ATOM 2586 N N . GLU A 1 326 ? 29.838 -3.850 -8.255 1.00 88.25 326 GLU A N 1
ATOM 2587 C CA . GLU A 1 326 ? 30.338 -5.078 -7.624 1.00 88.25 326 GLU A CA 1
ATOM 2588 C C . GLU A 1 326 ? 31.577 -4.800 -6.764 1.00 88.25 326 GLU A C 1
ATOM 2590 O O . GLU A 1 326 ? 31.565 -5.094 -5.572 1.00 88.25 326 GLU A O 1
ATOM 2595 N N . LYS A 1 327 ? 32.594 -4.117 -7.307 1.00 84.44 327 LYS A N 1
ATOM 2596 C CA . LYS A 1 327 ? 33.841 -3.778 -6.591 1.00 84.44 327 LYS A CA 1
ATOM 2597 C C . LYS A 1 327 ? 33.596 -3.037 -5.271 1.00 84.44 327 LYS A C 1
ATOM 2599 O O . LYS A 1 327 ? 34.356 -3.196 -4.311 1.00 84.44 327 LYS A O 1
ATOM 2604 N N . VAL A 1 328 ? 32.561 -2.198 -5.218 1.00 80.44 328 VAL A N 1
ATOM 2605 C CA . VAL A 1 328 ? 32.261 -1.353 -4.054 1.00 80.44 328 VAL A CA 1
ATOM 2606 C C . VAL A 1 328 ? 31.249 -2.015 -3.110 1.00 80.44 328 VAL A C 1
ATOM 2608 O O . VAL A 1 328 ? 31.407 -1.939 -1.890 1.00 80.44 328 VAL A O 1
ATOM 2611 N N . LEU A 1 329 ? 30.234 -2.689 -3.652 1.00 81.44 329 LEU A N 1
ATOM 2612 C CA . LEU A 1 329 ? 29.113 -3.262 -2.906 1.00 81.44 329 LEU A CA 1
ATOM 2613 C C . LEU A 1 329 ? 29.350 -4.704 -2.439 1.00 81.44 329 LEU A C 1
ATOM 2615 O O . LEU A 1 329 ? 28.700 -5.129 -1.482 1.00 81.44 329 LEU A O 1
ATOM 2619 N N . GLU A 1 330 ? 30.311 -5.431 -3.018 1.00 78.19 330 GLU A N 1
ATOM 2620 C CA . GLU A 1 330 ? 30.682 -6.790 -2.594 1.00 78.19 330 GLU A CA 1
ATOM 2621 C C . GLU A 1 330 ? 31.075 -6.821 -1.111 1.00 78.19 330 GLU A C 1
ATOM 2623 O O . GLU A 1 330 ? 30.613 -7.674 -0.354 1.00 78.19 330 GLU A O 1
ATOM 2628 N N . LYS A 1 331 ? 31.821 -5.811 -0.642 1.00 71.12 331 LYS A N 1
ATOM 2629 C CA . LYS A 1 331 ? 32.179 -5.668 0.782 1.00 71.12 331 LYS A CA 1
ATOM 2630 C C . LYS A 1 331 ? 30.952 -5.570 1.695 1.00 71.12 331 LYS A C 1
ATOM 2632 O O . LYS A 1 331 ? 31.009 -5.988 2.850 1.00 71.12 331 LYS A O 1
ATOM 2637 N N . ALA A 1 332 ? 29.852 -5.023 1.185 1.00 66.12 332 ALA A N 1
ATOM 2638 C CA . ALA A 1 332 ? 28.590 -4.873 1.899 1.00 66.12 332 ALA A CA 1
ATOM 2639 C C . ALA A 1 332 ? 27.608 -6.035 1.647 1.00 66.12 332 ALA A C 1
ATOM 2641 O O . ALA A 1 332 ? 26.526 -6.025 2.227 1.00 66.12 332 ALA A O 1
ATOM 2642 N N . HIS A 1 333 ? 27.980 -7.038 0.836 1.00 74.38 333 HIS A N 1
ATOM 2643 C CA . HIS A 1 333 ? 27.108 -8.132 0.381 1.00 74.38 333 HIS A CA 1
ATOM 2644 C C . HIS A 1 333 ? 25.824 -7.624 -0.296 1.00 74.38 333 HIS A C 1
ATOM 2646 O O . HIS A 1 333 ? 24.751 -8.207 -0.145 1.00 74.38 333 HIS A O 1
ATOM 2652 N N . LEU A 1 334 ? 25.931 -6.508 -1.022 1.00 79.06 334 LEU A N 1
ATOM 2653 C CA . LEU A 1 334 ? 24.819 -5.876 -1.724 1.00 79.06 334 LEU A CA 1
ATOM 2654 C C . LEU A 1 334 ? 24.961 -6.073 -3.233 1.00 79.06 334 LEU A C 1
ATOM 2656 O O . LEU A 1 334 ? 26.067 -6.100 -3.766 1.00 79.06 334 LEU A O 1
ATOM 2660 N N . SER A 1 335 ? 23.830 -6.162 -3.925 1.00 83.75 335 SER A N 1
ATOM 2661 C CA . SER A 1 335 ? 23.775 -6.193 -5.385 1.00 83.75 335 SER A CA 1
ATOM 2662 C C . SER A 1 335 ? 22.710 -5.217 -5.861 1.00 83.75 335 SER A C 1
ATOM 2664 O O . SER A 1 335 ? 21.609 -5.182 -5.312 1.00 83.75 335 SER A O 1
ATOM 2666 N N . VAL A 1 336 ? 23.055 -4.410 -6.862 1.00 88.94 336 VAL A N 1
ATOM 2667 C CA . VAL A 1 336 ? 22.135 -3.471 -7.504 1.00 88.94 336 VAL A CA 1
ATOM 2668 C C . VAL A 1 336 ? 22.094 -3.815 -8.993 1.00 88.94 336 VAL A C 1
ATOM 2670 O O . VAL A 1 336 ? 23.137 -3.766 -9.646 1.00 88.94 336 VAL A O 1
ATOM 2673 N N . PRO A 1 337 ? 20.926 -4.181 -9.543 1.00 91.81 337 PRO A N 1
ATOM 2674 C CA . PRO A 1 337 ? 20.793 -4.524 -10.950 1.00 91.81 337 PRO A CA 1
ATOM 2675 C C . PRO A 1 337 ? 21.073 -3.316 -11.846 1.00 91.81 337 PRO A C 1
ATOM 2677 O O . PRO A 1 337 ? 20.661 -2.191 -11.549 1.00 91.81 337 PRO A O 1
ATOM 2680 N N . VAL A 1 338 ? 21.743 -3.573 -12.970 1.00 93.62 338 VAL A N 1
ATOM 2681 C CA . VAL A 1 338 ? 22.095 -2.560 -13.968 1.00 93.62 338 VAL A CA 1
ATOM 2682 C C . VAL A 1 338 ? 21.464 -2.918 -15.307 1.00 93.62 338 VAL A C 1
ATOM 2684 O O . VAL A 1 338 ? 21.664 -4.004 -15.845 1.00 93.62 338 VAL A O 1
ATOM 2687 N N . ILE A 1 339 ? 20.731 -1.973 -15.883 1.00 93.88 339 ILE A N 1
ATOM 2688 C CA . ILE A 1 339 ? 20.176 -2.058 -17.230 1.00 93.88 339 ILE A CA 1
ATOM 2689 C C . ILE A 1 339 ? 20.869 -0.984 -18.061 1.00 93.88 339 ILE A C 1
ATOM 2691 O O . ILE A 1 339 ? 20.660 0.208 -17.859 1.00 93.88 339 ILE A O 1
ATOM 2695 N N . GLY A 1 340 ? 21.724 -1.402 -18.990 1.00 91.00 340 GLY A N 1
ATOM 2696 C CA . GLY A 1 340 ? 22.483 -0.479 -19.828 1.00 91.00 340 GLY A CA 1
ATOM 2697 C C . GLY A 1 340 ? 22.771 -1.014 -21.219 1.00 91.00 340 GLY A C 1
ATOM 2698 O O . GLY A 1 340 ? 22.431 -2.162 -21.528 1.00 91.00 340 GLY A O 1
ATOM 2699 N N . ASN A 1 341 ? 23.414 -0.180 -22.035 1.00 88.44 341 ASN A N 1
ATOM 2700 C CA . ASN A 1 341 ? 23.894 -0.553 -23.360 1.00 88.44 341 ASN A CA 1
ATOM 2701 C C . ASN A 1 341 ? 25.119 -1.467 -23.284 1.00 88.44 341 ASN A C 1
ATOM 2703 O O . ASN A 1 341 ? 25.819 -1.560 -22.278 1.00 88.44 341 ASN A O 1
ATOM 2707 N N . GLY A 1 342 ? 25.389 -2.159 -24.381 1.00 82.50 342 GLY A N 1
ATOM 2708 C CA . GLY A 1 342 ? 26.554 -3.014 -24.540 1.00 82.50 342 GLY A CA 1
ATOM 2709 C C . GLY A 1 342 ? 26.651 -3.470 -25.985 1.00 82.50 342 GLY A C 1
ATOM 2710 O O . GLY A 1 342 ? 26.152 -2.797 -26.886 1.00 82.50 342 GLY A O 1
ATOM 2711 N N . ARG A 1 343 ? 27.270 -4.625 -26.208 1.00 79.25 343 ARG A N 1
ATOM 2712 C CA . ARG A 1 343 ? 27.344 -5.242 -27.534 1.00 79.25 343 ARG A CA 1
ATOM 2713 C C . ARG A 1 343 ? 25.944 -5.468 -28.117 1.00 79.25 343 ARG A C 1
ATOM 2715 O O . ARG A 1 343 ? 25.022 -5.834 -27.388 1.00 79.25 343 ARG A O 1
ATOM 2722 N N . LEU A 1 344 ? 25.791 -5.303 -29.433 1.00 73.00 344 LEU A N 1
ATOM 2723 C CA . LEU A 1 344 ? 24.517 -5.505 -30.143 1.00 73.00 344 LEU A CA 1
ATOM 2724 C C . LEU A 1 344 ? 23.987 -6.938 -29.987 1.00 73.00 344 LEU A C 1
ATOM 2726 O O . LEU A 1 344 ? 22.779 -7.166 -30.011 1.00 73.00 344 LEU A O 1
ATOM 2730 N N . SER A 1 345 ? 24.885 -7.901 -29.770 1.00 69.25 345 SER A N 1
ATOM 2731 C CA . SER A 1 345 ? 24.540 -9.281 -29.399 1.00 69.25 345 SER A CA 1
ATOM 2732 C C . SER A 1 345 ? 23.665 -9.416 -28.139 1.00 69.25 345 SER A C 1
ATOM 2734 O O . SER A 1 345 ? 22.998 -10.438 -27.995 1.00 69.25 345 SER A O 1
ATOM 2736 N N . ASN A 1 346 ? 23.586 -8.395 -27.277 1.00 71.25 346 ASN A N 1
ATOM 2737 C CA . ASN A 1 346 ? 22.677 -8.370 -26.124 1.00 71.25 346 ASN A CA 1
ATOM 2738 C C . ASN A 1 346 ? 21.192 -8.241 -26.513 1.00 71.25 346 ASN A C 1
ATOM 2740 O O . ASN A 1 346 ? 20.323 -8.485 -25.679 1.00 71.25 346 ASN A O 1
ATOM 2744 N N . GLY A 1 347 ? 20.886 -7.860 -27.758 1.00 69.38 347 GLY A N 1
ATOM 2745 C CA . GLY A 1 347 ? 19.527 -7.877 -28.305 1.00 69.38 347 GLY A CA 1
ATOM 2746 C C . GLY A 1 347 ? 18.634 -6.688 -27.933 1.00 69.38 347 GLY A C 1
ATOM 2747 O O . GLY A 1 347 ? 17.471 -6.683 -28.329 1.00 69.38 347 GLY A O 1
ATOM 2748 N N . TYR A 1 348 ? 19.143 -5.685 -27.210 1.00 80.31 348 TYR A N 1
ATOM 2749 C CA . TYR A 1 348 ? 18.423 -4.446 -26.893 1.00 80.31 348 TYR A CA 1
ATOM 2750 C C . TYR A 1 348 ? 19.374 -3.243 -26.794 1.00 80.31 348 TYR A C 1
ATOM 2752 O O . TYR A 1 348 ? 20.578 -3.405 -26.593 1.00 80.31 348 TYR A O 1
ATOM 2760 N N . ILE A 1 349 ? 18.812 -2.036 -26.921 1.00 83.88 349 ILE A N 1
ATOM 2761 C CA . ILE A 1 349 ? 19.505 -0.754 -26.743 1.00 83.88 349 ILE A CA 1
ATOM 2762 C C . ILE A 1 349 ? 18.676 0.107 -25.790 1.00 83.88 349 ILE A C 1
ATOM 2764 O O . ILE A 1 349 ? 17.482 0.306 -26.004 1.00 83.88 349 ILE A O 1
ATOM 2768 N N . VAL A 1 350 ? 19.315 0.631 -24.750 1.00 88.88 350 VAL A N 1
ATOM 2769 C CA . VAL A 1 350 ? 18.757 1.601 -23.811 1.00 88.88 350 VAL A CA 1
ATOM 2770 C C . VAL A 1 350 ? 18.954 3.006 -24.370 1.00 88.88 350 VAL A C 1
ATOM 2772 O O . VAL A 1 350 ? 20.074 3.493 -24.519 1.00 88.88 350 VAL A O 1
ATOM 2775 N N . THR A 1 351 ? 17.842 3.659 -24.680 1.00 89.00 351 THR A N 1
ATOM 2776 C CA . THR A 1 351 ? 17.772 5.070 -25.072 1.00 89.00 351 THR A CA 1
ATOM 2777 C C . THR A 1 351 ? 17.044 5.875 -23.982 1.00 89.00 351 THR A C 1
ATOM 2779 O O . THR A 1 351 ? 16.505 5.280 -23.044 1.00 89.00 351 THR A O 1
ATOM 2782 N N . PRO A 1 352 ? 16.969 7.216 -24.090 1.00 89.50 352 PRO A N 1
ATOM 2783 C CA . PRO A 1 352 ? 16.196 8.047 -23.162 1.00 89.50 352 PRO A CA 1
ATOM 2784 C C . PRO A 1 352 ? 14.738 7.602 -23.012 1.00 89.50 352 PRO A C 1
ATOM 2786 O O . PRO A 1 352 ? 14.208 7.563 -21.905 1.00 89.50 352 PRO A O 1
ATOM 2789 N N . GLU A 1 353 ? 14.101 7.219 -24.121 1.00 86.00 353 GLU A N 1
ATOM 2790 C CA . GLU A 1 353 ? 12.717 6.736 -24.116 1.00 86.00 353 GLU A CA 1
ATOM 2791 C C . GLU A 1 353 ? 12.610 5.354 -23.462 1.00 86.00 353 GLU A C 1
ATOM 2793 O O . GLU A 1 353 ? 11.707 5.127 -22.667 1.00 86.00 353 GLU A O 1
ATOM 2798 N N . VAL A 1 354 ? 13.590 4.464 -23.670 1.00 89.69 354 VAL A N 1
ATOM 2799 C CA . VAL A 1 354 ? 13.619 3.170 -22.964 1.00 89.69 354 VAL A CA 1
ATOM 2800 C C . VAL A 1 354 ? 13.757 3.366 -21.453 1.00 89.69 354 VAL A C 1
ATOM 2802 O O . VAL A 1 354 ? 13.068 2.691 -20.695 1.00 89.69 354 VAL A O 1
ATOM 2805 N N . LYS A 1 355 ? 14.580 4.319 -20.983 1.00 93.62 355 LYS A N 1
ATOM 2806 C CA . LYS A 1 355 ? 14.619 4.677 -19.551 1.00 93.62 355 LYS A CA 1
ATOM 2807 C C . LYS A 1 355 ? 13.229 5.084 -19.046 1.00 93.62 355 LYS A C 1
ATOM 2809 O O . LYS A 1 355 ? 12.811 4.651 -17.973 1.00 93.62 355 LYS A O 1
ATOM 2814 N N . ALA A 1 356 ? 12.513 5.900 -19.820 1.00 91.31 356 ALA A N 1
ATOM 2815 C CA . ALA A 1 356 ? 11.172 6.363 -19.482 1.00 91.31 356 ALA A CA 1
ATOM 2816 C C . ALA A 1 356 ? 10.150 5.222 -19.417 1.00 91.31 356 ALA A C 1
ATOM 2818 O O . ALA A 1 356 ? 9.349 5.183 -18.481 1.00 91.31 356 ALA A O 1
ATOM 2819 N N . ASP A 1 357 ? 10.208 4.279 -20.356 1.00 90.44 357 ASP A N 1
ATOM 2820 C CA . ASP A 1 357 ? 9.340 3.100 -20.378 1.00 90.44 357 ASP A CA 1
ATOM 2821 C C . ASP A 1 357 ? 9.592 2.190 -19.168 1.00 90.44 357 ASP A C 1
ATOM 2823 O O . ASP A 1 357 ? 8.643 1.752 -18.517 1.00 90.44 357 ASP A O 1
ATOM 2827 N N . LEU A 1 358 ? 10.856 1.980 -18.784 1.00 95.12 358 LEU A N 1
ATOM 2828 C CA . LEU A 1 358 ? 11.212 1.203 -17.590 1.00 95.12 358 LEU A CA 1
ATOM 2829 C C . LEU A 1 358 ? 10.705 1.872 -16.299 1.00 95.12 358 LEU A C 1
ATOM 2831 O O . LEU A 1 358 ? 10.134 1.203 -15.435 1.00 95.12 358 LEU A O 1
ATOM 2835 N N . VAL A 1 359 ? 10.837 3.199 -16.181 1.00 95.25 359 VAL A N 1
ATOM 2836 C CA . VAL A 1 359 ? 10.262 3.971 -15.061 1.00 95.25 359 VAL A CA 1
ATOM 2837 C C . VAL A 1 359 ? 8.735 3.857 -15.037 1.00 95.25 359 VAL A C 1
ATOM 2839 O O . VAL A 1 359 ? 8.147 3.606 -13.983 1.00 95.25 359 VAL A O 1
ATOM 2842 N N . ALA A 1 360 ? 8.080 3.994 -16.192 1.00 90.19 360 ALA A N 1
ATOM 2843 C CA . ALA A 1 360 ? 6.631 3.861 -16.304 1.00 90.19 360 ALA A CA 1
ATOM 2844 C C . ALA A 1 360 ? 6.158 2.452 -15.912 1.00 90.19 360 ALA A C 1
ATOM 2846 O O . ALA A 1 360 ? 5.131 2.314 -15.245 1.00 90.19 360 ALA A O 1
ATOM 2847 N N . ARG A 1 361 ? 6.919 1.410 -16.262 1.00 93.31 361 ARG A N 1
ATOM 2848 C CA . ARG A 1 361 ? 6.631 0.025 -15.879 1.00 93.31 361 ARG A CA 1
ATOM 2849 C C . ARG A 1 361 ? 6.701 -0.173 -14.365 1.00 93.31 361 ARG A C 1
ATOM 2851 O O . ARG A 1 361 ? 5.762 -0.723 -13.796 1.00 93.31 361 ARG A O 1
ATOM 2858 N N . LEU A 1 362 ? 7.745 0.319 -13.692 1.00 93.75 362 LEU A N 1
ATOM 2859 C CA . LEU A 1 362 ? 7.842 0.258 -12.222 1.00 93.75 362 LEU A CA 1
ATOM 2860 C C . LEU A 1 362 ? 6.634 0.909 -11.538 1.00 93.75 362 LEU A C 1
ATOM 2862 O O . LEU A 1 362 ? 6.090 0.364 -10.580 1.00 93.75 362 LEU A O 1
ATOM 2866 N N . LYS A 1 363 ? 6.188 2.052 -12.060 1.00 87.19 363 LYS A N 1
ATOM 2867 C CA . LYS A 1 363 ? 5.063 2.796 -11.497 1.00 87.19 363 LYS A CA 1
ATOM 2868 C C . LYS A 1 363 ? 3.713 2.129 -11.763 1.00 87.19 363 LYS A C 1
ATOM 2870 O O . LYS A 1 363 ? 2.920 1.953 -10.847 1.00 87.19 363 LYS A O 1
ATOM 2875 N N . HIS A 1 364 ? 3.423 1.780 -13.015 1.00 82.88 364 HIS A N 1
ATOM 2876 C CA . HIS A 1 364 ? 2.080 1.355 -13.422 1.00 82.88 364 HIS A CA 1
ATOM 2877 C C . HIS A 1 364 ? 1.855 -0.152 -13.329 1.00 82.88 364 HIS A C 1
ATOM 2879 O O . HIS A 1 364 ? 0.751 -0.569 -12.993 1.00 82.88 364 HIS A O 1
ATOM 2885 N N . HIS A 1 365 ? 2.870 -0.963 -13.633 1.00 82.88 365 HIS A N 1
ATOM 2886 C CA . HIS A 1 365 ? 2.753 -2.419 -13.577 1.00 82.88 365 HIS A CA 1
ATOM 2887 C C . HIS A 1 365 ? 3.036 -2.940 -12.166 1.00 82.88 365 HIS A C 1
ATOM 2889 O O . HIS A 1 365 ? 2.279 -3.761 -11.661 1.00 82.88 365 HIS A O 1
ATOM 2895 N N . HIS A 1 366 ? 4.083 -2.423 -11.514 1.00 83.19 366 HIS A N 1
ATOM 2896 C CA . HIS A 1 366 ? 4.480 -2.863 -10.169 1.00 83.19 366 HIS A CA 1
ATOM 2897 C C . HIS A 1 366 ? 3.915 -1.995 -9.036 1.00 83.19 366 HIS A C 1
ATOM 2899 O O . HIS A 1 366 ? 4.068 -2.349 -7.872 1.00 83.19 366 HIS A O 1
ATOM 2905 N N . GLY A 1 367 ? 3.256 -0.872 -9.347 1.00 80.19 367 GLY A N 1
ATOM 2906 C CA . GLY A 1 367 ? 2.620 -0.013 -8.340 1.00 80.19 367 GLY A CA 1
ATOM 2907 C C . GLY A 1 367 ? 3.600 0.688 -7.391 1.00 80.19 367 GLY A C 1
ATOM 2908 O O . GLY A 1 367 ? 3.207 1.086 -6.296 1.00 80.19 367 GLY A O 1
ATOM 2909 N N . LEU A 1 368 ? 4.875 0.811 -7.772 1.00 86.88 368 LEU A N 1
ATOM 2910 C CA . LEU A 1 368 ? 5.935 1.329 -6.905 1.00 86.88 368 LEU A CA 1
ATOM 2911 C C . LEU A 1 368 ? 6.018 2.855 -6.966 1.00 86.88 368 LEU A C 1
ATOM 2913 O O . LEU A 1 368 ? 5.805 3.457 -8.017 1.00 86.88 368 LEU A O 1
ATOM 2917 N N . ARG A 1 369 ? 6.442 3.480 -5.860 1.00 88.06 369 ARG A N 1
ATOM 2918 C CA . ARG A 1 369 ? 6.903 4.873 -5.878 1.00 88.06 369 ARG A CA 1
ATOM 2919 C C . ARG A 1 369 ? 8.281 4.934 -6.527 1.00 88.06 369 ARG A C 1
ATOM 2921 O O . ARG A 1 369 ? 9.241 4.393 -5.977 1.00 88.06 369 ARG A O 1
ATOM 2928 N N . VAL A 1 370 ? 8.408 5.650 -7.636 1.00 92.31 370 VAL A N 1
ATOM 2929 C CA . VAL A 1 370 ? 9.661 5.749 -8.393 1.00 92.31 370 VAL A CA 1
ATOM 2930 C C . VAL A 1 370 ? 10.313 7.113 -8.200 1.00 92.31 370 VAL A C 1
ATOM 2932 O O . VAL A 1 370 ? 9.688 8.150 -8.428 1.00 92.31 370 VAL A O 1
ATOM 2935 N N . ILE A 1 371 ? 11.587 7.112 -7.800 1.00 91.56 371 ILE A N 1
ATOM 2936 C CA . ILE A 1 371 ? 12.399 8.326 -7.637 1.00 91.56 371 ILE A CA 1
ATOM 2937 C C . ILE A 1 371 ? 13.555 8.247 -8.628 1.00 91.56 371 ILE A C 1
ATOM 2939 O O . ILE A 1 371 ? 14.441 7.413 -8.464 1.00 91.56 371 ILE A O 1
ATOM 2943 N N . ALA A 1 372 ? 13.538 9.083 -9.660 1.00 92.12 372 ALA A N 1
ATOM 2944 C CA . ALA A 1 372 ? 14.527 9.043 -10.730 1.00 92.12 372 ALA A CA 1
ATOM 2945 C C . ALA A 1 372 ? 15.644 10.071 -10.504 1.00 92.12 372 ALA A C 1
ATOM 2947 O O . ALA A 1 372 ? 15.375 11.265 -10.374 1.00 92.12 372 ALA A O 1
ATOM 2948 N N . PHE A 1 373 ? 16.890 9.606 -10.500 1.00 90.38 373 PHE A N 1
ATOM 2949 C CA . PHE A 1 373 ? 18.105 10.408 -10.371 1.00 90.38 373 PHE A CA 1
ATOM 2950 C C . PHE A 1 373 ? 18.790 10.519 -11.732 1.00 90.38 373 PHE A C 1
ATOM 2952 O O . PHE A 1 373 ? 18.977 9.509 -12.407 1.00 90.38 373 PHE A O 1
ATOM 2959 N N . GLY A 1 374 ? 19.172 11.732 -12.121 1.00 86.88 374 GLY A N 1
ATOM 2960 C CA . GLY A 1 374 ? 19.936 11.976 -13.346 1.00 86.88 374 GLY A CA 1
ATOM 2961 C C . GLY A 1 374 ? 20.717 13.283 -13.275 1.00 86.88 374 GLY A C 1
ATOM 2962 O O . GLY A 1 374 ? 20.482 14.094 -12.375 1.00 86.88 374 GLY A O 1
ATOM 2963 N N . ASP A 1 375 ? 21.606 13.521 -14.231 1.00 80.38 375 ASP A N 1
ATOM 2964 C CA . ASP A 1 375 ? 22.482 14.698 -14.259 1.00 80.38 375 ASP A CA 1
ATOM 2965 C C . ASP A 1 375 ? 22.326 15.539 -15.534 1.00 80.38 375 ASP A C 1
ATOM 2967 O O . ASP A 1 375 ? 22.970 16.585 -15.658 1.00 80.38 375 ASP A O 1
ATOM 2971 N N . SER A 1 376 ? 21.530 15.091 -16.513 1.00 77.00 376 SER A N 1
ATOM 2972 C CA . SER A 1 376 ? 21.520 15.736 -17.825 1.00 77.00 376 SER A CA 1
ATOM 2973 C C . SER A 1 376 ? 20.170 15.657 -18.558 1.00 77.00 376 SER A C 1
ATOM 2975 O O . SER A 1 376 ? 19.271 14.909 -18.176 1.00 77.00 376 SER A O 1
ATOM 2977 N N . PRO A 1 377 ? 19.979 16.432 -19.650 1.00 78.25 377 PRO A N 1
ATOM 2978 C CA . PRO A 1 377 ? 18.722 16.444 -20.405 1.00 78.25 377 PRO A CA 1
ATOM 2979 C C . PRO A 1 377 ? 18.315 15.088 -21.000 1.00 78.25 377 PRO A C 1
ATOM 2981 O O . PRO A 1 377 ? 17.158 14.914 -21.381 1.00 78.25 377 PRO A O 1
ATOM 2984 N N . ILE A 1 378 ? 19.246 14.131 -21.079 1.00 80.88 378 ILE A N 1
ATOM 2985 C CA . ILE A 1 378 ? 18.975 12.757 -21.511 1.00 80.88 378 ILE A CA 1
ATOM 2986 C C . ILE A 1 378 ? 17.983 12.043 -20.577 1.00 80.88 378 ILE A C 1
ATOM 2988 O O . ILE A 1 378 ? 17.299 11.116 -20.998 1.00 80.88 378 ILE A O 1
ATOM 2992 N N . ASP A 1 379 ? 17.874 12.498 -19.328 1.00 87.25 379 ASP A N 1
ATOM 2993 C CA . ASP A 1 379 ? 17.056 11.880 -18.288 1.00 87.25 379 ASP A CA 1
ATOM 2994 C C . ASP A 1 379 ? 15.658 12.503 -18.185 1.00 87.25 379 ASP A C 1
ATOM 2996 O O . ASP A 1 379 ? 14.776 11.949 -17.525 1.00 87.25 379 ASP A O 1
ATOM 3000 N N . LEU A 1 380 ? 15.410 13.614 -18.894 1.00 84.25 380 LEU A N 1
ATOM 3001 C CA . LEU A 1 380 ? 14.112 14.297 -18.916 1.00 84.25 380 LEU A CA 1
ATOM 3002 C C . LEU A 1 380 ? 12.935 13.355 -19.231 1.00 84.25 380 LEU A C 1
ATOM 3004 O O . LEU A 1 380 ? 11.906 13.479 -18.559 1.00 84.25 380 LEU A O 1
ATOM 3008 N N . PRO A 1 381 ? 13.022 12.426 -20.209 1.00 88.56 381 PRO A N 1
ATOM 3009 C CA . PRO A 1 381 ? 11.941 11.475 -20.458 1.00 88.56 381 PRO A CA 1
ATOM 3010 C C . PRO A 1 381 ? 11.633 10.591 -19.243 1.00 88.56 381 PRO A C 1
ATOM 3012 O O . PRO A 1 381 ? 10.462 10.411 -18.909 1.00 88.56 381 PRO A O 1
ATOM 3015 N N . MET A 1 382 ? 12.657 10.100 -18.534 1.00 90.50 382 MET A N 1
ATOM 3016 C CA . MET A 1 382 ? 12.461 9.269 -17.342 1.00 90.50 382 MET A CA 1
ATOM 3017 C C . MET A 1 382 ? 11.905 10.083 -16.168 1.00 90.50 382 MET A C 1
ATOM 3019 O O . MET A 1 382 ? 10.996 9.627 -15.477 1.00 90.50 382 MET A O 1
ATOM 3023 N N . TRP A 1 383 ? 12.377 11.319 -15.981 1.00 88.50 383 TRP A N 1
ATOM 3024 C CA . TRP A 1 383 ? 11.872 12.221 -14.944 1.00 88.50 383 TRP A CA 1
ATOM 3025 C C . TRP A 1 383 ? 10.383 12.519 -15.103 1.00 88.50 383 TRP A C 1
ATOM 3027 O O . TRP A 1 383 ? 9.659 12.529 -14.114 1.00 88.50 383 TRP A O 1
ATOM 3037 N N . LYS A 1 384 ? 9.900 12.691 -16.340 1.00 84.50 384 LYS A N 1
ATOM 3038 C CA . LYS A 1 384 ? 8.470 12.906 -16.622 1.00 84.50 384 LYS A CA 1
ATOM 3039 C C . LYS A 1 384 ? 7.580 11.725 -16.223 1.00 84.50 384 LYS A C 1
ATOM 3041 O O . LYS A 1 384 ? 6.377 11.910 -16.065 1.00 84.50 384 LYS A O 1
ATOM 3046 N N . ARG A 1 385 ? 8.138 10.516 -16.120 1.00 88.38 385 ARG A N 1
ATOM 3047 C CA . ARG A 1 385 ? 7.400 9.289 -15.780 1.00 88.38 385 ARG A CA 1
ATOM 3048 C C . ARG A 1 385 ? 7.510 8.916 -14.298 1.00 88.38 385 ARG A C 1
ATOM 3050 O O . ARG A 1 385 ? 6.690 8.133 -13.821 1.00 88.38 385 ARG A O 1
ATOM 3057 N N . ALA A 1 386 ? 8.490 9.464 -13.580 1.00 87.88 386 ALA A N 1
ATOM 3058 C CA . ALA A 1 386 ? 8.721 9.195 -12.164 1.00 87.88 386 ALA A CA 1
ATOM 3059 C C . ALA A 1 386 ? 7.727 9.947 -11.258 1.00 87.88 386 ALA A C 1
ATOM 3061 O O . ALA A 1 386 ? 7.094 10.915 -11.673 1.00 87.88 386 ALA A O 1
ATOM 3062 N N . ASP A 1 387 ? 7.597 9.518 -9.999 1.00 85.38 387 ASP A N 1
ATOM 3063 C CA . ASP A 1 387 ? 6.852 10.274 -8.979 1.00 85.38 387 ASP A CA 1
ATOM 3064 C C . ASP A 1 387 ? 7.654 11.461 -8.452 1.00 85.38 387 ASP A C 1
ATOM 3066 O O . ASP A 1 387 ? 7.088 12.457 -8.007 1.00 85.38 387 ASP A O 1
ATOM 3070 N N . GLN A 1 388 ? 8.980 11.340 -8.478 1.00 83.69 388 GLN A N 1
ATOM 3071 C CA . GLN A 1 388 ? 9.902 12.386 -8.069 1.00 83.69 388 GLN A CA 1
ATOM 3072 C C . GLN A 1 388 ? 11.160 12.328 -8.938 1.00 83.69 388 GLN A C 1
ATOM 3074 O O . GLN A 1 388 ? 11.705 11.251 -9.181 1.00 83.69 388 GLN A O 1
ATOM 3079 N N . ALA A 1 389 ? 11.622 13.490 -9.389 1.00 84.62 389 ALA A N 1
ATOM 3080 C CA . ALA A 1 389 ? 12.835 13.643 -10.181 1.00 84.62 389 ALA A CA 1
ATOM 3081 C C . ALA A 1 389 ? 13.886 14.417 -9.383 1.00 84.62 389 ALA A C 1
ATOM 3083 O O . ALA A 1 389 ? 13.598 15.495 -8.861 1.00 84.62 389 ALA A O 1
ATOM 3084 N N . ILE A 1 390 ? 15.095 13.866 -9.300 1.00 81.00 390 ILE A N 1
ATOM 3085 C CA . ILE A 1 390 ? 16.225 14.442 -8.575 1.00 81.00 390 ILE A CA 1
ATOM 3086 C C . ILE A 1 390 ? 17.341 14.739 -9.567 1.00 81.00 390 ILE A C 1
ATOM 3088 O O . ILE A 1 390 ? 17.869 13.838 -10.221 1.00 81.00 390 ILE A O 1
ATOM 3092 N N . VAL A 1 391 ? 17.713 16.015 -9.647 1.00 80.38 391 VAL A N 1
ATOM 3093 C CA . VAL A 1 391 ? 18.842 16.460 -10.465 1.00 80.38 391 VAL A CA 1
ATOM 3094 C C . VAL A 1 391 ? 20.104 16.380 -9.622 1.00 80.38 391 VAL A C 1
ATOM 3096 O O . VAL A 1 391 ? 20.257 17.113 -8.644 1.00 80.38 391 VAL A O 1
ATOM 3099 N N . VAL A 1 392 ? 21.020 15.502 -10.011 1.00 74.19 392 VAL A N 1
ATOM 3100 C CA . VAL A 1 392 ? 22.340 15.395 -9.398 1.00 74.19 392 VAL A CA 1
ATOM 3101 C C . VAL A 1 392 ? 23.239 16.469 -9.996 1.00 74.19 392 VAL A C 1
ATOM 3103 O O . VAL A 1 392 ? 23.438 16.554 -11.206 1.00 74.19 392 VAL A O 1
ATOM 3106 N N . VAL A 1 393 ? 23.763 17.334 -9.132 1.00 67.25 393 VAL A N 1
ATOM 3107 C CA . VAL A 1 393 ? 24.616 18.456 -9.524 1.00 67.25 393 VAL A CA 1
ATOM 3108 C C . VAL A 1 393 ? 26.024 18.196 -9.002 1.00 67.25 393 VAL A C 1
ATOM 3110 O O . VAL A 1 393 ? 26.250 18.247 -7.796 1.00 67.25 393 VAL A O 1
ATOM 3113 N N . GLY A 1 394 ? 26.954 17.889 -9.910 1.00 60.22 394 GLY A N 1
ATOM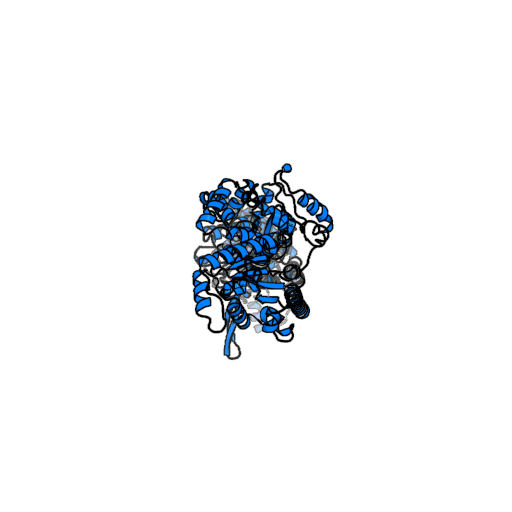 3114 C CA . GLY A 1 394 ? 28.386 17.782 -9.606 1.00 60.22 394 GLY A CA 1
ATOM 3115 C C . GLY A 1 394 ? 29.081 19.148 -9.488 1.00 60.22 394 GLY A C 1
ATOM 3116 O O . GLY A 1 394 ? 28.424 20.187 -9.425 1.00 60.22 394 GLY A O 1
ATOM 3117 N N . ASP A 1 395 ? 30.420 19.151 -9.497 1.00 58.16 395 ASP A N 1
ATOM 3118 C CA . ASP A 1 395 ? 31.245 20.374 -9.470 1.00 58.16 395 ASP A CA 1
ATOM 3119 C C . ASP A 1 395 ? 30.816 21.369 -10.569 1.00 58.16 395 ASP A C 1
ATOM 3121 O O . ASP A 1 395 ? 30.715 21.016 -11.748 1.00 58.16 395 ASP A O 1
ATOM 3125 N N . GLU A 1 396 ? 30.606 22.630 -10.183 1.00 52.66 396 GLU A N 1
ATOM 3126 C CA . GLU A 1 396 ? 30.196 23.744 -11.046 1.00 52.66 396 GLU A CA 1
ATOM 3127 C C . GLU A 1 396 ? 31.085 23.879 -12.296 1.00 52.66 396 GLU A C 1
ATOM 3129 O O . GLU A 1 396 ? 30.602 24.211 -13.379 1.00 52.66 396 GLU A O 1
ATOM 3134 N N . LYS A 1 397 ? 32.378 23.536 -12.195 1.00 52.16 397 LYS A N 1
ATOM 3135 C CA . LYS A 1 397 ? 33.323 23.573 -13.328 1.00 52.16 397 LYS A CA 1
ATOM 3136 C C . LYS A 1 397 ? 33.141 22.437 -14.337 1.00 52.16 397 LYS A C 1
ATOM 3138 O O . LYS A 1 397 ? 33.548 22.589 -15.488 1.00 52.16 397 LYS A O 1
ATOM 3143 N N . LYS A 1 398 ? 32.569 21.307 -13.914 1.00 50.72 398 LYS A N 1
ATOM 3144 C CA . LYS A 1 398 ? 32.344 20.098 -14.729 1.00 50.72 398 LYS A CA 1
ATOM 3145 C C . LYS A 1 398 ? 30.890 19.964 -15.200 1.00 50.72 398 LYS A C 1
ATOM 3147 O O . LYS A 1 398 ? 30.567 19.057 -15.963 1.00 50.72 398 LYS A O 1
ATOM 3152 N N . ARG A 1 399 ? 30.014 20.872 -14.762 1.00 54.50 399 ARG A N 1
ATOM 3153 C CA . ARG A 1 399 ? 28.581 20.862 -15.056 1.00 54.50 399 ARG A CA 1
ATOM 3154 C C . ARG A 1 399 ? 28.284 21.165 -16.528 1.00 54.50 399 ARG A C 1
ATOM 3156 O O . ARG A 1 399 ? 28.898 22.032 -17.153 1.00 54.50 399 ARG A O 1
ATOM 3163 N N . SER A 1 400 ? 27.274 20.495 -17.082 1.00 53.38 400 SER A N 1
ATOM 3164 C CA . SER A 1 400 ? 26.770 20.792 -18.426 1.00 53.38 400 SER A CA 1
ATOM 3165 C C . SER A 1 400 ? 26.060 22.154 -18.469 1.00 53.38 400 SER A C 1
ATOM 3167 O O . SER A 1 400 ? 24.953 22.305 -17.955 1.00 53.38 400 SER A O 1
ATOM 3169 N N . LYS A 1 401 ? 26.647 23.140 -19.163 1.00 57.00 401 LYS A N 1
ATOM 3170 C CA . LYS A 1 401 ? 26.035 24.470 -19.397 1.00 57.00 401 LYS A CA 1
ATOM 3171 C C . LYS A 1 401 ? 24.702 24.407 -20.156 1.00 57.00 401 LYS A C 1
ATOM 3173 O O . LYS A 1 401 ? 23.876 25.308 -20.041 1.00 57.00 401 LYS A O 1
ATOM 3178 N N . ARG A 1 402 ? 24.483 23.337 -20.929 1.00 57.31 402 ARG A N 1
ATOM 3179 C CA . ARG A 1 402 ? 23.225 23.076 -21.643 1.00 57.31 402 ARG A CA 1
ATOM 3180 C C . ARG A 1 402 ? 22.099 22.717 -20.675 1.00 57.31 402 ARG A C 1
ATOM 3182 O O . ARG A 1 402 ? 20.980 23.168 -20.871 1.00 57.31 402 ARG A O 1
ATOM 3189 N N . MET A 1 403 ? 22.411 21.995 -19.595 1.00 56.25 403 MET A N 1
ATOM 3190 C CA . MET A 1 403 ? 21.436 21.690 -18.549 1.00 56.25 403 MET A CA 1
ATOM 3191 C C . MET A 1 403 ? 20.958 22.957 -17.836 1.00 56.25 403 MET A C 1
ATOM 3193 O O . MET A 1 403 ? 19.778 23.068 -17.550 1.00 56.25 403 MET A O 1
ATOM 3197 N N . GLU A 1 404 ? 21.826 23.938 -17.585 1.00 56.22 404 GLU A N 1
ATOM 3198 C CA . GLU A 1 404 ? 21.401 25.206 -16.971 1.00 56.22 404 GLU A CA 1
ATOM 3199 C C . GLU A 1 404 ? 20.460 25.997 -17.882 1.00 56.22 404 GLU A C 1
ATOM 3201 O O . GLU A 1 404 ? 19.477 26.562 -17.409 1.00 56.22 404 GLU A O 1
ATOM 3206 N N . GLN A 1 405 ? 20.708 25.976 -19.194 1.00 57.28 405 GLN A N 1
ATOM 3207 C CA . GLN A 1 405 ? 19.794 26.554 -20.176 1.00 57.28 405 GLN A CA 1
ATOM 3208 C C . GLN A 1 405 ? 18.467 25.792 -20.214 1.00 57.28 405 GLN A C 1
ATOM 3210 O O . GLN A 1 405 ? 17.429 26.422 -20.048 1.00 57.28 405 GLN A O 1
ATOM 3215 N N . ASP A 1 406 ? 18.480 24.464 -20.335 1.00 54.47 406 ASP A N 1
ATOM 3216 C CA . ASP A 1 406 ? 17.266 23.638 -20.397 1.00 54.47 406 ASP A CA 1
ATOM 3217 C C . ASP A 1 406 ? 16.452 23.708 -19.086 1.00 54.47 406 ASP A C 1
ATOM 3219 O O . ASP A 1 406 ? 15.226 23.838 -19.128 1.00 54.47 406 ASP A O 1
ATOM 3223 N N . LEU A 1 407 ? 17.121 23.748 -17.923 1.00 51.81 407 LEU A N 1
ATOM 3224 C CA . LEU A 1 407 ? 16.511 23.981 -16.607 1.00 51.81 407 LEU A CA 1
ATOM 3225 C C . LEU A 1 407 ? 15.995 25.422 -16.446 1.00 51.81 407 LEU A C 1
ATOM 3227 O O . LEU A 1 407 ? 14.984 25.636 -15.784 1.00 51.81 407 LEU A O 1
ATOM 3231 N N . SER A 1 408 ? 16.612 26.420 -17.088 1.00 46.94 408 SER A N 1
ATOM 3232 C CA . SER A 1 408 ? 16.103 27.804 -17.092 1.00 46.94 408 SER A CA 1
ATOM 3233 C C . SER A 1 408 ? 14.828 27.989 -17.929 1.00 46.94 408 SER A C 1
ATOM 3235 O O . SER A 1 408 ? 14.097 28.958 -17.722 1.00 46.94 408 SER A O 1
ATOM 3237 N N . VAL A 1 409 ? 14.519 27.049 -18.838 1.00 44.12 409 VAL A N 1
ATOM 3238 C CA . VAL A 1 409 ? 13.249 27.003 -19.593 1.00 44.12 409 VAL A CA 1
ATOM 3239 C C . VAL A 1 409 ? 12.168 26.183 -18.867 1.00 44.12 409 VAL A C 1
ATOM 3241 O O . VAL A 1 409 ? 10.993 26.261 -19.234 1.00 44.12 409 VAL A O 1
ATOM 3244 N N . VAL A 1 410 ? 12.511 25.465 -17.789 1.00 42.56 410 VAL A N 1
ATOM 3245 C CA . VAL A 1 410 ? 11.559 24.698 -16.957 1.00 42.56 410 VAL A CA 1
ATOM 3246 C C . VAL A 1 410 ? 10.364 25.524 -16.464 1.00 42.56 410 VAL A C 1
ATOM 3248 O O . VAL A 1 410 ? 9.264 24.974 -16.489 1.00 42.56 410 VAL A O 1
ATOM 3251 N N . PRO A 1 411 ? 10.464 26.836 -16.150 1.00 35.38 411 PRO A N 1
ATOM 3252 C CA . PRO A 1 411 ? 9.289 27.642 -15.812 1.00 35.38 411 PRO A CA 1
ATOM 3253 C C . PRO A 1 411 ? 8.223 27.714 -16.924 1.00 35.38 411 PRO A C 1
ATOM 3255 O O . PRO A 1 411 ? 7.060 27.974 -16.631 1.00 35.38 411 PRO A O 1
ATOM 3258 N N . ARG A 1 412 ? 8.571 27.460 -18.199 1.00 31.78 412 ARG A N 1
ATOM 3259 C CA . ARG A 1 412 ? 7.609 27.374 -19.322 1.00 31.78 412 ARG A CA 1
ATOM 3260 C C . ARG A 1 412 ? 7.073 25.958 -19.581 1.00 31.78 412 ARG A C 1
ATOM 3262 O O . ARG A 1 412 ? 6.101 25.816 -20.314 1.00 31.78 412 ARG A O 1
ATOM 3269 N N . LEU A 1 413 ? 7.656 24.931 -18.961 1.00 35.47 413 LEU A N 1
ATOM 3270 C CA . LEU A 1 413 ? 7.208 23.527 -18.988 1.00 35.47 413 LEU A CA 1
ATOM 3271 C C . LEU A 1 413 ? 6.272 23.166 -17.816 1.00 35.47 413 LEU A C 1
ATOM 3273 O O . LEU A 1 413 ? 5.861 22.014 -17.691 1.00 35.47 413 LEU A O 1
ATOM 3277 N N . VAL A 1 414 ? 5.867 24.159 -17.014 1.00 31.95 414 VAL A N 1
ATOM 3278 C CA . VAL A 1 414 ? 4.952 24.065 -15.851 1.00 31.95 414 VAL A CA 1
ATOM 3279 C C . VAL A 1 414 ? 3.514 23.636 -16.228 1.00 31.95 414 VAL A C 1
ATOM 3281 O O . VAL A 1 414 ? 2.635 23.557 -15.381 1.00 31.95 414 VAL A O 1
ATOM 3284 N N . GLY A 1 415 ? 3.256 23.295 -17.495 1.00 30.89 415 GLY A N 1
ATOM 3285 C CA . GLY A 1 415 ? 2.001 22.675 -17.940 1.00 30.89 415 GLY A CA 1
ATOM 3286 C C . GLY A 1 415 ? 2.052 21.154 -18.158 1.00 30.89 415 GLY A C 1
ATOM 3287 O O . GLY A 1 415 ? 1.014 20.574 -18.455 1.00 30.89 415 GLY A O 1
ATOM 3288 N N . LEU A 1 416 ? 3.226 20.508 -18.071 1.00 32.25 416 LEU A N 1
ATOM 3289 C CA . LEU A 1 416 ? 3.423 19.093 -18.454 1.00 32.25 416 LEU A CA 1
ATOM 3290 C C . LEU A 1 416 ? 4.171 18.243 -17.408 1.00 32.25 416 LEU A C 1
ATOM 3292 O O . LEU A 1 416 ? 4.424 17.066 -17.654 1.00 32.25 416 LEU A O 1
ATOM 3296 N N . ILE A 1 417 ? 4.538 18.823 -16.263 1.00 35.38 417 ILE A N 1
ATOM 3297 C CA . ILE A 1 417 ? 5.178 18.128 -15.140 1.00 35.38 417 ILE A CA 1
ATOM 3298 C C . ILE A 1 417 ? 4.417 18.552 -13.879 1.00 35.38 417 ILE A C 1
ATOM 3300 O O . ILE A 1 417 ? 4.308 19.749 -13.622 1.00 35.38 417 ILE A O 1
ATOM 3304 N N . GLU A 1 418 ? 3.864 17.605 -13.113 1.00 34.06 418 GLU A N 1
ATOM 3305 C CA . GLU A 1 418 ? 3.066 17.934 -11.917 1.00 34.06 418 GLU A CA 1
ATOM 3306 C C . GLU A 1 418 ? 3.903 18.600 -10.807 1.00 34.06 418 GLU A C 1
ATOM 3308 O O . GLU A 1 418 ? 3.341 19.342 -10.002 1.00 34.06 418 GLU A O 1
ATOM 3313 N N . GLN A 1 419 ? 5.233 18.410 -10.784 1.00 37.38 419 GLN A N 1
ATOM 3314 C CA . GLN A 1 419 ? 6.163 19.123 -9.892 1.00 37.38 419 GLN A CA 1
ATOM 3315 C C . GLN A 1 419 ? 7.521 19.398 -10.572 1.00 37.38 419 GLN A C 1
ATOM 3317 O O . GLN A 1 419 ? 8.052 18.514 -11.243 1.00 37.38 419 GLN A O 1
ATOM 3322 N N . PRO A 1 420 ? 8.112 20.602 -10.429 1.00 38.56 420 PRO A N 1
ATOM 3323 C CA . PRO A 1 420 ? 9.434 20.898 -10.980 1.00 38.56 420 PRO A CA 1
ATOM 3324 C C . PRO A 1 420 ? 10.526 20.037 -10.313 1.00 38.56 420 PRO A C 1
ATOM 3326 O O . PRO A 1 420 ? 10.392 19.707 -9.135 1.00 38.56 420 PRO A O 1
ATOM 3329 N N . PRO A 1 421 ? 11.621 19.696 -11.020 1.00 45.47 421 PRO A N 1
ATOM 3330 C CA . PRO A 1 421 ? 12.766 19.029 -10.405 1.00 45.47 421 PRO A CA 1
ATOM 3331 C C . PRO A 1 421 ? 13.340 19.881 -9.260 1.00 45.47 421 PRO A C 1
ATOM 3333 O O . PRO A 1 421 ? 13.674 21.052 -9.458 1.00 45.47 421 PRO A O 1
ATOM 3336 N N . GLU A 1 422 ? 13.459 19.300 -8.064 1.00 44.72 422 GLU A N 1
ATOM 3337 C CA . GLU A 1 422 ? 14.016 19.974 -6.887 1.00 44.72 422 GLU A CA 1
ATOM 3338 C C . GLU A 1 422 ? 15.542 19.803 -6.825 1.00 44.72 422 GLU A C 1
ATOM 3340 O O . GLU A 1 422 ? 16.067 18.694 -6.942 1.00 44.72 422 GLU A O 1
ATOM 3345 N N . ILE A 1 423 ? 16.270 20.899 -6.583 1.00 51.06 423 ILE A N 1
ATOM 3346 C CA . ILE A 1 423 ? 17.677 20.845 -6.163 1.00 51.06 423 ILE A CA 1
ATOM 3347 C C . ILE A 1 423 ? 17.675 20.686 -4.642 1.00 51.06 423 ILE A C 1
ATOM 3349 O O . ILE A 1 423 ? 17.526 21.665 -3.909 1.00 51.06 423 ILE A O 1
ATOM 3353 N N . VAL A 1 424 ? 17.800 19.447 -4.167 1.00 51.94 424 VAL A N 1
ATOM 3354 C CA . VAL A 1 424 ? 17.736 19.140 -2.734 1.00 51.94 424 VAL A CA 1
ATOM 3355 C C . VAL A 1 424 ? 19.153 19.039 -2.158 1.00 51.94 424 VAL A C 1
ATOM 3357 O O . VAL A 1 424 ? 19.961 18.264 -2.672 1.00 51.94 424 VAL A O 1
ATOM 3360 N N . PRO A 1 425 ? 19.500 19.789 -1.094 1.00 54.16 425 PRO A N 1
ATOM 3361 C CA . PRO A 1 425 ? 20.765 19.583 -0.400 1.00 54.16 425 PRO A CA 1
ATOM 3362 C C . PRO A 1 425 ? 20.793 18.183 0.223 1.00 54.16 425 PRO A C 1
ATOM 3364 O O . PRO A 1 425 ? 19.817 17.764 0.844 1.00 54.16 425 PRO A O 1
ATOM 3367 N N . TRP A 1 426 ? 21.917 17.474 0.088 1.00 64.69 426 TRP A N 1
ATOM 3368 C CA . TRP A 1 426 ? 22.079 16.111 0.598 1.00 64.69 426 TRP A CA 1
ATOM 3369 C C . TRP A 1 426 ? 22.049 16.082 2.137 1.00 64.69 426 TRP A C 1
ATOM 3371 O O . TRP A 1 426 ? 23.067 16.250 2.809 1.00 64.69 426 TRP A O 1
ATOM 3381 N N . ARG A 1 427 ? 20.847 15.946 2.705 1.00 65.50 427 ARG A N 1
ATOM 3382 C CA . ARG A 1 427 ? 20.552 16.037 4.142 1.00 65.50 427 ARG A CA 1
ATOM 3383 C C . ARG A 1 427 ? 19.788 14.806 4.629 1.00 65.50 427 ARG A C 1
ATOM 3385 O O . ARG A 1 427 ? 19.203 14.060 3.844 1.00 65.50 427 ARG A O 1
ATOM 3392 N N . SER A 1 428 ? 19.799 14.588 5.944 1.00 65.06 428 SER A N 1
ATOM 3393 C CA . SER A 1 428 ? 19.180 13.417 6.576 1.00 65.06 428 SER A CA 1
ATOM 3394 C C . SER A 1 428 ? 17.672 13.324 6.339 1.00 65.06 428 SER A C 1
ATOM 3396 O O . SER A 1 428 ? 17.165 12.228 6.145 1.00 65.06 428 SER A O 1
ATOM 3398 N N . ASP A 1 429 ? 16.964 14.450 6.296 1.00 65.56 429 ASP A N 1
ATOM 3399 C CA . ASP A 1 429 ? 15.530 14.540 6.003 1.00 65.56 429 ASP A CA 1
ATOM 3400 C C . ASP A 1 429 ? 15.186 14.109 4.568 1.00 65.56 429 ASP A C 1
ATOM 3402 O O . ASP A 1 429 ? 14.190 13.415 4.349 1.00 65.56 429 ASP A O 1
ATOM 3406 N N . PHE A 1 430 ? 16.032 14.454 3.596 1.00 71.38 430 PHE A N 1
ATOM 3407 C CA . PHE A 1 430 ? 15.889 13.992 2.217 1.00 71.38 430 PHE A CA 1
ATOM 3408 C C . PHE A 1 430 ? 16.102 12.478 2.100 1.00 71.38 430 PHE A C 1
ATOM 3410 O O . PHE A 1 430 ? 15.251 11.781 1.544 1.00 71.38 430 PHE A O 1
ATOM 3417 N N . ILE A 1 431 ? 17.185 11.957 2.683 1.00 75.44 431 ILE A N 1
ATOM 3418 C CA . ILE A 1 431 ? 17.478 10.514 2.726 1.00 75.44 431 ILE A CA 1
ATOM 3419 C C . ILE A 1 431 ? 16.326 9.763 3.411 1.00 75.44 431 ILE A C 1
ATOM 3421 O O . ILE A 1 431 ? 15.824 8.762 2.896 1.00 75.44 431 ILE A O 1
ATOM 3425 N N . ASP A 1 432 ? 15.839 10.292 4.532 1.00 74.44 432 ASP A N 1
ATOM 3426 C CA . ASP A 1 432 ? 14.689 9.769 5.261 1.00 74.44 432 ASP A CA 1
ATOM 3427 C C . ASP A 1 432 ? 13.420 9.723 4.402 1.00 74.44 432 ASP A C 1
ATOM 3429 O O . ASP A 1 432 ? 12.629 8.793 4.534 1.00 74.44 432 ASP A O 1
ATOM 3433 N N . SER A 1 433 ? 13.217 10.685 3.499 1.00 74.44 433 SER A N 1
ATOM 3434 C CA . SER A 1 433 ? 12.054 10.711 2.601 1.00 74.44 433 SER A CA 1
ATOM 3435 C C . SER A 1 433 ? 12.035 9.570 1.572 1.00 74.44 433 SER A C 1
ATOM 3437 O O . SER A 1 433 ? 10.968 9.260 1.021 1.00 74.44 433 SER A O 1
ATOM 3439 N N . ILE A 1 434 ? 13.200 8.964 1.316 1.00 80.19 434 ILE A N 1
ATOM 3440 C CA . ILE A 1 434 ? 13.400 7.831 0.405 1.00 80.19 434 ILE A CA 1
ATOM 3441 C C . ILE A 1 434 ? 13.354 6.517 1.191 1.00 80.19 434 ILE A C 1
ATOM 3443 O O . ILE A 1 434 ? 12.660 5.585 0.800 1.00 80.19 434 ILE A O 1
ATOM 3447 N N . ILE A 1 435 ? 14.084 6.458 2.307 1.00 81.81 435 ILE A N 1
ATOM 3448 C CA . ILE A 1 435 ? 14.357 5.222 3.052 1.00 81.81 435 ILE A CA 1
ATOM 3449 C C . ILE A 1 435 ? 13.310 4.928 4.122 1.00 81.81 435 ILE A C 1
ATOM 3451 O O . ILE A 1 435 ? 12.972 3.764 4.335 1.00 81.81 435 ILE A O 1
ATOM 3455 N N . LYS A 1 436 ? 12.750 5.934 4.804 1.00 74.00 436 LYS A N 1
ATOM 3456 C CA . LYS A 1 436 ? 11.746 5.667 5.840 1.00 74.00 436 LYS A CA 1
ATOM 3457 C C . LYS A 1 436 ? 10.427 5.285 5.192 1.00 74.00 436 LYS A C 1
ATOM 3459 O O . LYS A 1 436 ? 9.852 6.050 4.415 1.00 74.00 436 LYS A O 1
ATOM 3464 N N . ARG A 1 437 ? 9.906 4.127 5.598 1.00 69.50 437 ARG A N 1
ATOM 3465 C CA . ARG A 1 437 ? 8.593 3.662 5.168 1.00 69.50 437 ARG A CA 1
ATOM 3466 C C . ARG A 1 437 ? 7.530 4.715 5.479 1.00 69.50 437 ARG A C 1
ATOM 3468 O O . ARG A 1 437 ? 7.475 5.273 6.584 1.00 69.50 437 ARG A O 1
ATOM 3475 N N . ARG A 1 438 ? 6.686 5.019 4.494 1.00 68.81 438 ARG A N 1
ATOM 3476 C CA . ARG A 1 438 ? 5.481 5.820 4.729 1.00 68.81 438 ARG A CA 1
ATOM 3477 C C . ARG A 1 438 ? 4.482 4.922 5.444 1.00 68.81 438 ARG A C 1
ATOM 3479 O O . ARG A 1 438 ? 4.378 3.754 5.111 1.00 68.81 438 ARG A O 1
ATOM 3486 N N . LEU A 1 439 ? 3.747 5.452 6.418 1.00 70.56 439 LEU A N 1
ATOM 3487 C CA . LEU A 1 439 ? 2.604 4.715 6.950 1.00 70.56 439 LEU A CA 1
ATOM 3488 C C . LEU A 1 439 ? 1.564 4.622 5.819 1.00 70.56 439 LEU A C 1
ATOM 3490 O O . LEU A 1 439 ? 1.100 5.683 5.387 1.00 70.56 439 LEU A O 1
ATOM 3494 N N . PRO A 1 440 ? 1.204 3.422 5.327 1.00 75.38 440 PRO A N 1
ATOM 3495 C CA . PRO A 1 440 ? 0.117 3.277 4.372 1.00 75.38 440 PRO A CA 1
ATOM 3496 C C . PRO A 1 440 ? -1.188 3.559 5.120 1.00 75.38 440 PRO A C 1
ATOM 3498 O O . PRO A 1 440 ? -1.597 2.781 5.986 1.00 75.38 440 PRO A O 1
ATOM 3501 N N . ILE A 1 441 ? -1.794 4.717 4.849 1.00 84.75 441 ILE A N 1
ATOM 3502 C CA . ILE A 1 441 ? -3.068 5.134 5.442 1.00 84.75 441 ILE A CA 1
ATOM 3503 C C . ILE A 1 441 ? -4.098 5.222 4.331 1.00 84.75 441 ILE A C 1
ATOM 3505 O O . ILE A 1 441 ? -3.998 6.063 3.440 1.00 84.75 441 ILE A O 1
ATOM 3509 N N . PHE A 1 442 ? -5.127 4.400 4.442 1.00 88.38 442 PHE A N 1
ATOM 3510 C CA . PHE A 1 442 ? -6.290 4.423 3.579 1.00 88.38 442 PHE A CA 1
ATOM 3511 C C . PHE A 1 442 ? -7.437 5.015 4.378 1.00 88.38 442 PHE A C 1
ATOM 3513 O O . PHE A 1 442 ? -7.741 4.545 5.474 1.00 88.38 442 PHE A O 1
ATOM 3520 N N . HIS A 1 443 ? -8.069 6.074 3.875 1.00 91.94 443 HIS A N 1
ATOM 3521 C CA . HIS A 1 443 ? -9.196 6.655 4.587 1.00 91.94 443 HIS A CA 1
ATOM 3522 C C . HIS A 1 443 ? -10.312 7.158 3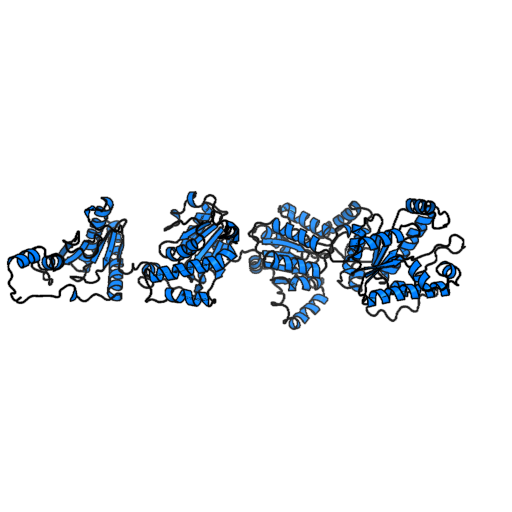.690 1.00 91.94 443 HIS A C 1
ATOM 3524 O O . HIS A 1 443 ? -10.099 7.651 2.582 1.00 91.94 443 HIS A O 1
ATOM 3530 N N . ALA A 1 444 ? -11.526 7.114 4.227 1.00 92.94 444 ALA A N 1
ATOM 3531 C CA . ALA A 1 444 ? -12.724 7.532 3.519 1.00 92.94 444 ALA A CA 1
ATOM 3532 C C . ALA A 1 444 ? -13.213 8.944 3.891 1.00 92.94 444 ALA A C 1
ATOM 3534 O O . ALA A 1 444 ? -14.316 9.304 3.489 1.00 92.94 444 ALA A O 1
ATOM 3535 N N . THR A 1 445 ? -12.408 9.748 4.605 1.00 88.12 445 THR A N 1
ATOM 3536 C CA . THR A 1 445 ? -12.780 11.064 5.177 1.00 88.12 445 THR A CA 1
ATOM 3537 C C . THR A 1 445 ? -13.632 11.933 4.240 1.00 88.12 445 THR A C 1
ATOM 3539 O O . THR A 1 445 ? -14.681 12.443 4.640 1.00 88.12 445 THR A O 1
ATOM 3542 N N . ASP A 1 446 ? -13.226 12.055 2.973 1.00 87.12 446 ASP A N 1
ATOM 3543 C CA . ASP A 1 446 ? -13.886 12.928 1.996 1.00 87.12 446 ASP A CA 1
ATOM 3544 C C . ASP A 1 446 ? -14.880 12.215 1.075 1.00 87.12 446 ASP A C 1
ATOM 3546 O O . ASP A 1 446 ? -15.584 12.863 0.292 1.00 87.12 446 ASP A O 1
ATOM 3550 N N . ARG A 1 447 ? -15.012 10.888 1.187 1.00 90.50 447 ARG A N 1
ATOM 3551 C CA . ARG A 1 447 ? -15.910 10.111 0.332 1.00 90.50 447 ARG A CA 1
ATOM 3552 C C . ARG A 1 447 ? -17.368 10.342 0.719 1.00 90.50 447 ARG A C 1
ATOM 3554 O O . ARG A 1 447 ? -17.757 10.262 1.883 1.00 90.50 447 ARG A O 1
ATOM 3561 N N . LYS A 1 448 ? -18.216 10.581 -0.287 1.00 92.12 448 LYS A N 1
ATOM 3562 C CA . LYS A 1 448 ? -19.653 10.854 -0.095 1.00 92.12 448 LYS A CA 1
ATOM 3563 C C . LYS A 1 448 ? -20.364 9.727 0.670 1.00 92.12 448 LYS A C 1
ATOM 3565 O O . LYS A 1 448 ? -21.123 10.014 1.590 1.00 92.12 448 LYS A O 1
ATOM 3570 N N . GLY A 1 449 ? -20.074 8.465 0.338 1.00 90.62 449 GLY A N 1
ATOM 3571 C CA . GLY A 1 449 ? -20.641 7.298 1.029 1.00 90.62 449 GLY A CA 1
ATOM 3572 C C . GLY A 1 449 ? -20.245 7.230 2.506 1.00 90.62 449 GLY A C 1
ATOM 3573 O O . GLY A 1 449 ? -21.101 7.049 3.370 1.00 90.62 449 GLY A O 1
ATOM 3574 N N . ALA A 1 450 ? -18.976 7.497 2.818 1.00 91.81 450 ALA A N 1
ATOM 3575 C CA . ALA A 1 450 ? -18.494 7.544 4.195 1.00 91.81 450 ALA A CA 1
ATOM 3576 C C . ALA A 1 450 ? -19.167 8.650 5.018 1.00 91.81 450 ALA A C 1
ATOM 3578 O O . ALA A 1 450 ? -19.511 8.425 6.178 1.00 91.81 450 ALA A O 1
ATOM 3579 N N . LYS A 1 451 ? -19.437 9.815 4.407 1.00 90.62 451 LYS A N 1
ATOM 3580 C CA . LYS A 1 451 ? -20.178 10.907 5.061 1.00 90.62 451 LYS A CA 1
ATOM 3581 C C . LYS A 1 451 ? -21.601 10.507 5.463 1.00 90.62 451 LYS A C 1
ATOM 3583 O O . LYS A 1 451 ? -22.074 10.999 6.482 1.00 90.62 451 LYS A O 1
ATOM 3588 N N . LEU A 1 452 ? -22.255 9.618 4.712 1.00 93.06 452 LEU A N 1
ATOM 3589 C CA . LEU A 1 452 ? -23.567 9.067 5.069 1.00 93.06 452 LEU A CA 1
ATOM 3590 C C . LEU A 1 452 ? -23.460 8.012 6.174 1.00 93.06 452 LEU A C 1
ATOM 3592 O O . LEU A 1 452 ? -24.235 8.042 7.127 1.00 93.06 452 LEU A O 1
ATOM 3596 N N . LEU A 1 453 ? -22.484 7.107 6.068 1.00 93.12 453 LEU A N 1
ATOM 3597 C CA . LEU A 1 453 ? -22.281 6.033 7.043 1.00 93.12 453 LEU A CA 1
ATOM 3598 C C . LEU A 1 453 ? -21.909 6.561 8.439 1.00 93.12 453 LEU A C 1
ATOM 3600 O O . LEU A 1 453 ? -22.353 6.007 9.441 1.00 93.12 453 LEU A O 1
ATOM 3604 N N . GLN A 1 454 ? -21.153 7.660 8.523 1.00 90.69 454 GLN A N 1
ATOM 3605 C CA . GLN A 1 454 ? -20.760 8.246 9.810 1.00 90.69 454 GLN A CA 1
ATOM 3606 C C . GLN A 1 454 ? -21.900 8.962 10.552 1.00 90.69 454 GLN A C 1
ATOM 3608 O O . GLN A 1 454 ? -21.771 9.203 11.750 1.00 90.69 454 GLN A O 1
ATOM 3613 N N . THR A 1 455 ? -22.979 9.367 9.874 1.00 90.12 455 THR A N 1
ATOM 3614 C CA . THR A 1 455 ? -24.057 10.169 10.480 1.00 90.12 455 THR A CA 1
ATOM 3615 C C . THR A 1 455 ? -24.655 9.498 11.722 1.00 90.12 455 THR A C 1
ATOM 3617 O O . THR A 1 455 ? -24.566 10.098 12.794 1.00 90.12 455 THR A O 1
ATOM 3620 N N . PRO A 1 456 ? -25.165 8.250 11.653 1.00 90.62 456 PRO A N 1
ATOM 3621 C CA . PRO A 1 456 ? -25.695 7.570 12.837 1.00 90.62 456 PRO A CA 1
ATOM 3622 C C . PRO A 1 456 ? -24.637 7.312 13.920 1.00 90.62 456 PRO A C 1
ATOM 3624 O O . PRO A 1 456 ? -24.971 7.270 15.097 1.00 90.62 456 PRO A O 1
ATOM 3627 N N . MET A 1 457 ? -23.350 7.196 13.567 1.00 89.81 457 MET A N 1
ATOM 3628 C CA . MET A 1 457 ? -22.280 7.046 14.566 1.00 89.81 457 MET A CA 1
ATOM 3629 C C . MET A 1 457 ? -22.075 8.322 15.400 1.00 89.81 457 MET A C 1
ATOM 3631 O O . MET A 1 457 ? -21.673 8.274 16.566 1.00 89.81 457 MET A O 1
ATOM 3635 N N . ARG A 1 458 ? -22.341 9.484 14.796 1.00 85.06 458 ARG A N 1
ATOM 3636 C CA . ARG A 1 458 ? -22.146 10.808 15.403 1.00 85.06 458 ARG A CA 1
ATOM 3637 C C . ARG A 1 458 ? -23.390 11.346 16.098 1.00 85.06 458 ARG A C 1
ATOM 3639 O O . ARG A 1 458 ? -23.257 12.229 16.937 1.00 85.06 458 ARG A O 1
ATOM 3646 N N . ASP A 1 459 ? -24.562 10.854 15.728 1.00 83.00 459 ASP A N 1
ATOM 3647 C CA . ASP A 1 459 ? -25.827 11.290 16.299 1.00 83.00 459 ASP A CA 1
ATOM 3648 C C . ASP A 1 459 ? -25.954 10.804 17.748 1.00 83.00 459 ASP A C 1
ATOM 3650 O O . ASP A 1 459 ? -26.061 9.605 18.001 1.00 83.00 459 ASP A O 1
ATOM 3654 N N . ALA A 1 460 ? -25.933 11.735 18.704 1.00 79.81 460 ALA A N 1
ATOM 3655 C CA . ALA A 1 460 ? -26.016 11.432 20.131 1.00 79.81 460 ALA A CA 1
ATOM 3656 C C . ALA A 1 460 ? -27.330 10.733 20.529 1.00 79.81 460 ALA A C 1
ATOM 3658 O O . ALA A 1 460 ? -27.355 10.035 21.540 1.00 79.81 460 ALA A O 1
ATOM 3659 N N . SER A 1 461 ? -28.395 10.869 19.728 1.00 78.38 461 SER A N 1
ATOM 3660 C CA . SER A 1 461 ? -29.661 10.162 19.952 1.00 78.38 461 SER A CA 1
ATOM 3661 C C . SER A 1 461 ? -29.584 8.668 19.606 1.00 78.38 461 SER A C 1
ATOM 3663 O O . SER A 1 461 ? -30.397 7.874 20.080 1.00 78.38 461 SER A O 1
ATOM 3665 N N . VAL A 1 462 ? -28.578 8.253 18.829 1.00 81.56 462 VAL A N 1
ATOM 3666 C CA . VAL A 1 462 ? -28.368 6.861 18.423 1.00 81.56 462 VAL A CA 1
ATOM 3667 C C . VAL A 1 462 ? -27.436 6.165 19.418 1.00 81.56 462 VAL A C 1
ATOM 3669 O O . VAL A 1 462 ? -26.304 6.597 19.656 1.00 81.56 462 VAL A O 1
ATOM 3672 N N . SER A 1 463 ? -27.911 5.064 20.003 1.00 85.38 463 SER A N 1
ATOM 3673 C CA . SER A 1 463 ? -27.192 4.246 20.991 1.00 85.38 463 SER A CA 1
ATOM 3674 C C . SER A 1 463 ? -27.643 2.778 20.937 1.00 85.38 463 SER A C 1
ATOM 3676 O O . SER A 1 463 ? -28.575 2.424 20.207 1.00 85.38 463 SER A O 1
ATOM 3678 N N . GLY A 1 464 ? -26.950 1.898 21.659 1.00 83.75 464 GLY A N 1
ATOM 3679 C CA . GLY A 1 464 ? -27.291 0.485 21.777 1.00 83.75 464 GLY A CA 1
ATOM 3680 C C . GLY A 1 464 ? -27.271 -0.264 20.433 1.00 83.75 464 GLY A C 1
ATOM 3681 O O . GLY A 1 464 ? -26.377 -0.033 19.613 1.00 83.75 464 GLY A O 1
ATOM 3682 N N . PRO A 1 465 ? -28.241 -1.167 20.171 1.00 85.00 465 PRO A N 1
ATOM 3683 C CA . PRO A 1 465 ? -28.275 -1.983 18.953 1.00 85.00 465 PRO A CA 1
ATOM 3684 C C . PRO A 1 465 ? -28.199 -1.180 17.647 1.00 85.00 465 PRO A C 1
ATOM 3686 O O . PRO A 1 465 ? -27.480 -1.579 16.735 1.00 85.00 465 PRO A O 1
ATOM 3689 N N . ALA A 1 466 ? -28.879 -0.031 17.569 1.00 87.88 466 ALA A N 1
ATOM 3690 C CA . ALA A 1 466 ? -28.871 0.817 16.375 1.00 87.88 466 ALA A CA 1
ATOM 3691 C C . ALA A 1 466 ? -27.478 1.402 16.090 1.00 87.88 466 ALA A C 1
ATOM 3693 O O . ALA A 1 466 ? -27.042 1.450 14.938 1.00 87.88 466 ALA A O 1
ATOM 3694 N N . LEU A 1 467 ? -26.749 1.801 17.138 1.00 91.88 467 LEU A N 1
ATOM 3695 C CA . LEU A 1 467 ? -25.378 2.284 16.992 1.00 91.88 467 LEU A CA 1
ATOM 3696 C C . LEU A 1 467 ? -24.419 1.145 16.620 1.00 91.88 467 LEU A C 1
ATOM 3698 O O . LEU A 1 467 ? -23.560 1.328 15.759 1.00 91.88 467 LEU A O 1
ATOM 3702 N N . ARG A 1 468 ? -24.586 -0.044 17.216 1.00 94.44 468 ARG A N 1
ATOM 3703 C CA . ARG A 1 468 ? -23.790 -1.230 16.853 1.00 94.44 468 ARG A CA 1
ATOM 3704 C C . ARG A 1 468 ? -23.966 -1.597 15.383 1.00 94.44 468 ARG A C 1
ATOM 3706 O O . ARG A 1 468 ? -22.977 -1.855 14.706 1.00 94.44 468 ARG A O 1
ATOM 3713 N N . GLU A 1 469 ? -25.193 -1.535 14.877 1.00 95.69 469 GLU A N 1
ATOM 3714 C CA . GLU A 1 469 ? -25.484 -1.774 13.464 1.00 95.69 469 GLU A CA 1
ATOM 3715 C C . GLU A 1 469 ? -24.826 -0.731 12.548 1.00 95.69 469 GLU A C 1
ATOM 3717 O O . GLU A 1 469 ? -24.260 -1.076 11.511 1.00 95.69 469 GLU A O 1
ATOM 3722 N N . ALA A 1 470 ? -24.821 0.545 12.945 1.00 95.75 470 ALA A N 1
ATOM 3723 C CA . ALA A 1 470 ? -24.107 1.583 12.203 1.00 95.75 470 ALA A CA 1
ATOM 3724 C C . ALA A 1 470 ? -22.597 1.293 12.105 1.00 95.75 470 ALA A C 1
ATOM 3726 O O . ALA A 1 470 ? -22.016 1.410 11.025 1.00 95.75 470 ALA A O 1
ATOM 3727 N N . HIS A 1 471 ? -21.974 0.864 13.207 1.00 97.06 471 HIS A N 1
ATOM 3728 C CA . HIS A 1 471 ? -20.568 0.455 13.214 1.00 97.06 471 HIS A CA 1
ATOM 3729 C C . HIS A 1 471 ? -20.331 -0.804 12.369 1.00 97.06 471 HIS A C 1
ATOM 3731 O O . HIS A 1 471 ? -19.375 -0.827 11.599 1.00 97.06 471 HIS A O 1
ATOM 3737 N N . ARG A 1 472 ? -21.217 -1.806 12.423 1.00 97.81 472 ARG A N 1
ATOM 3738 C CA . ARG A 1 472 ? -21.129 -3.015 11.586 1.00 97.81 472 ARG A CA 1
ATOM 3739 C C . ARG A 1 472 ? -21.126 -2.677 10.097 1.00 97.81 472 ARG A C 1
ATOM 3741 O O . ARG A 1 472 ? -20.235 -3.104 9.369 1.00 97.81 472 ARG A O 1
ATOM 3748 N N . ARG A 1 473 ? -22.046 -1.817 9.650 1.00 97.94 473 ARG A N 1
ATOM 3749 C CA . ARG A 1 473 ? -22.102 -1.350 8.251 1.00 97.94 473 ARG A CA 1
ATOM 3750 C C . ARG A 1 473 ? -20.824 -0.639 7.812 1.00 97.94 473 ARG A C 1
ATOM 3752 O O . ARG A 1 473 ? -20.395 -0.795 6.672 1.00 97.94 473 ARG A O 1
ATOM 3759 N N . VAL A 1 474 ? -20.216 0.141 8.705 1.00 98.06 474 VAL A N 1
ATOM 3760 C CA . VAL A 1 474 ? -18.922 0.781 8.439 1.00 98.06 474 VAL A CA 1
ATOM 3761 C C . VAL A 1 474 ? -17.803 -0.243 8.353 1.00 98.06 474 VAL A C 1
ATOM 3763 O O . VAL A 1 474 ? -16.970 -0.128 7.462 1.00 98.06 474 VAL A O 1
ATOM 3766 N N . GLY A 1 475 ? -17.793 -1.247 9.228 1.00 98.00 475 GLY A N 1
ATOM 3767 C CA . GLY A 1 475 ? -16.809 -2.327 9.197 1.00 98.00 475 GLY A CA 1
ATOM 3768 C C . GLY A 1 475 ? -16.827 -3.064 7.865 1.00 98.00 475 GLY A C 1
ATOM 3769 O O . GLY A 1 475 ? -15.783 -3.204 7.235 1.00 98.00 475 GLY A O 1
ATOM 3770 N N . TYR A 1 476 ? -18.025 -3.425 7.398 1.00 98.44 476 TYR A N 1
ATOM 3771 C CA . TYR A 1 476 ? -18.220 -4.060 6.096 1.00 98.44 476 TYR A CA 1
ATOM 3772 C C . TYR A 1 476 ? -17.727 -3.162 4.956 1.00 98.44 476 TYR A C 1
ATOM 3774 O O . TYR A 1 476 ? -16.931 -3.595 4.131 1.00 98.44 476 TYR A O 1
ATOM 3782 N N . TYR A 1 477 ? -18.122 -1.883 4.949 1.00 98.06 477 TYR A N 1
ATOM 3783 C CA . TYR A 1 477 ? -17.667 -0.919 3.941 1.00 98.06 477 TYR A CA 1
ATOM 3784 C C . TYR A 1 477 ? -16.139 -0.778 3.905 1.00 98.06 477 TYR A C 1
ATOM 3786 O O . TYR A 1 477 ? -15.547 -0.816 2.830 1.00 98.06 477 TYR A O 1
ATOM 3794 N N . LEU A 1 478 ? -15.488 -0.621 5.063 1.00 97.88 478 LEU A N 1
ATOM 3795 C CA . LEU A 1 478 ? -14.031 -0.484 5.127 1.00 97.88 478 LEU A CA 1
ATOM 3796 C C . LEU A 1 478 ? -13.319 -1.753 4.654 1.00 97.88 478 LEU A C 1
ATOM 3798 O O . LEU A 1 478 ? -12.285 -1.661 3.992 1.00 97.88 478 LEU A O 1
ATOM 3802 N N . ALA A 1 479 ? -13.882 -2.919 4.966 1.00 97.56 479 ALA A N 1
ATOM 3803 C CA . ALA A 1 479 ? -13.360 -4.197 4.523 1.00 97.56 479 ALA A CA 1
ATOM 3804 C C . ALA A 1 479 ? -13.439 -4.351 3.000 1.00 97.56 479 ALA A C 1
ATOM 3806 O O . ALA A 1 479 ? -12.417 -4.578 2.358 1.00 97.56 479 ALA A O 1
ATOM 3807 N N . THR A 1 480 ? -14.618 -4.158 2.411 1.00 96.12 480 THR A N 1
ATOM 3808 C CA . THR A 1 480 ? -14.823 -4.377 0.973 1.00 96.12 480 THR A CA 1
ATOM 3809 C C . THR A 1 480 ? -14.203 -3.308 0.081 1.00 96.12 480 THR A C 1
ATOM 3811 O O . THR A 1 480 ? -13.980 -3.576 -1.090 1.00 96.12 480 THR A O 1
ATOM 3814 N N . GLU A 1 481 ? -13.998 -2.091 0.591 1.00 92.94 481 GLU A N 1
ATOM 3815 C CA . GLU A 1 481 ? -13.450 -0.983 -0.202 1.00 92.94 481 GLU A CA 1
ATOM 3816 C C . GLU A 1 481 ? -11.932 -0.850 -0.060 1.00 92.94 481 GLU A C 1
ATOM 3818 O O . GLU A 1 481 ? -11.264 -0.501 -1.021 1.00 92.94 481 GLU A O 1
ATOM 3823 N N . PHE A 1 482 ? -11.376 -1.064 1.138 1.00 93.12 482 PHE A N 1
ATOM 3824 C CA . PHE A 1 482 ? -9.965 -0.754 1.400 1.00 93.12 482 PHE A CA 1
ATOM 3825 C C . PHE A 1 482 ? -9.132 -1.978 1.765 1.00 93.12 482 PHE A C 1
ATOM 3827 O O . PHE A 1 482 ? -7.968 -2.039 1.378 1.00 93.12 482 PHE A O 1
ATOM 3834 N N . LEU A 1 483 ? -9.679 -2.952 2.505 1.00 92.56 483 LEU A N 1
ATOM 3835 C CA . LEU A 1 483 ? -8.898 -4.147 2.852 1.00 92.56 483 LEU A CA 1
ATOM 3836 C C . LEU A 1 483 ? -8.649 -5.038 1.636 1.00 92.56 483 LEU A C 1
ATOM 3838 O O . LEU A 1 483 ? -7.568 -5.608 1.541 1.00 92.56 483 LEU A O 1
ATOM 3842 N N . THR A 1 484 ? -9.585 -5.117 0.692 1.00 89.56 484 THR A N 1
ATOM 3843 C CA . THR A 1 484 ? -9.399 -5.864 -0.563 1.00 89.56 484 THR A CA 1
ATOM 3844 C C . THR A 1 484 ? -8.302 -5.272 -1.443 1.00 89.56 484 THR A C 1
ATOM 3846 O O . THR A 1 484 ? -7.513 -6.028 -2.000 1.00 89.56 484 THR A O 1
ATOM 3849 N N . ASP A 1 485 ? -8.202 -3.942 -1.517 1.00 81.62 485 ASP A N 1
ATOM 3850 C CA . ASP A 1 485 ? -7.143 -3.250 -2.266 1.00 81.62 485 ASP A CA 1
ATOM 3851 C C . ASP A 1 485 ? -5.783 -3.387 -1.570 1.00 81.62 485 ASP A C 1
ATOM 3853 O O . ASP A 1 485 ? -4.753 -3.556 -2.217 1.00 81.62 485 ASP A O 1
ATOM 3857 N N . LEU A 1 486 ? -5.779 -3.330 -0.236 1.00 84.81 486 LEU A N 1
ATOM 3858 C CA . LEU A 1 486 ? -4.563 -3.400 0.569 1.00 84.81 486 LEU A CA 1
ATOM 3859 C C . LEU A 1 486 ? -3.976 -4.817 0.653 1.00 84.81 486 LEU A C 1
ATOM 3861 O O . LEU A 1 486 ? -2.759 -4.987 0.617 1.00 84.81 486 LEU A O 1
ATOM 3865 N N . ILE A 1 487 ? -4.824 -5.824 0.864 1.00 87.62 487 ILE A N 1
ATOM 3866 C CA . ILE A 1 487 ? -4.400 -7.212 1.093 1.00 87.62 487 ILE A CA 1
ATOM 3867 C C . ILE A 1 487 ? -4.348 -7.985 -0.227 1.00 87.62 487 ILE A C 1
ATOM 3869 O O . ILE A 1 487 ? -3.459 -8.821 -0.388 1.00 87.62 487 ILE A O 1
ATOM 3873 N N . GLY A 1 488 ? -5.241 -7.671 -1.167 1.00 86.69 488 GLY A N 1
ATOM 3874 C CA . GLY A 1 488 ? -5.422 -8.378 -2.429 1.00 86.69 488 GLY A CA 1
ATOM 3875 C C . GLY A 1 488 ? -6.593 -9.362 -2.400 1.00 86.69 488 GLY A C 1
ATOM 3876 O O . GLY A 1 488 ? -7.132 -9.709 -1.346 1.00 86.69 488 GLY A O 1
ATOM 3877 N N . LEU A 1 489 ? -6.974 -9.831 -3.587 1.00 89.62 489 LEU A N 1
ATOM 3878 C CA . LEU A 1 489 ? -7.984 -10.869 -3.783 1.00 89.62 489 LEU A CA 1
ATOM 3879 C C . LEU A 1 489 ? -7.352 -12.113 -4.406 1.00 89.62 489 LEU A C 1
ATOM 3881 O O . LEU A 1 489 ? -6.427 -12.015 -5.212 1.00 89.62 489 LEU A O 1
ATOM 3885 N N . GLU A 1 490 ? -7.914 -13.274 -4.096 1.00 89.31 490 GLU A N 1
ATOM 3886 C CA . GLU A 1 490 ? -7.575 -14.541 -4.737 1.00 89.31 490 GLU A CA 1
ATOM 3887 C C . GLU A 1 490 ? -8.805 -15.182 -5.387 1.00 89.31 490 GLU A C 1
ATOM 3889 O O . GLU A 1 490 ? -9.944 -15.015 -4.938 1.00 89.31 490 GLU A O 1
ATOM 3894 N N . GLY A 1 491 ? -8.572 -15.925 -6.470 1.00 89.75 491 GLY A N 1
ATOM 3895 C CA . GLY A 1 491 ? -9.614 -16.696 -7.137 1.00 89.75 491 GLY A CA 1
ATOM 3896 C C . GLY A 1 491 ? -9.979 -17.943 -6.333 1.00 89.75 491 GLY A C 1
ATOM 3897 O O . GLY A 1 491 ? -9.103 -18.690 -5.903 1.00 89.75 491 GLY A O 1
ATOM 3898 N N . CYS A 1 492 ? -11.272 -18.214 -6.173 1.00 90.38 492 CYS A N 1
ATOM 3899 C CA . CYS A 1 492 ? -11.768 -19.427 -5.528 1.00 90.38 492 CYS A CA 1
ATOM 3900 C C . CYS A 1 492 ? -12.773 -20.157 -6.427 1.00 90.38 492 CYS A C 1
ATOM 3902 O O . CYS A 1 492 ? -13.497 -19.551 -7.213 1.00 90.38 492 CYS A O 1
ATOM 3904 N N . SER A 1 493 ? -12.812 -21.486 -6.344 1.00 91.12 493 SER A N 1
ATOM 3905 C CA . SER A 1 493 ? -13.789 -22.284 -7.092 1.00 91.12 493 SER A CA 1
ATOM 3906 C C . SER A 1 493 ? -15.129 -22.299 -6.362 1.00 91.12 493 SER A C 1
ATOM 3908 O O . SER A 1 493 ? -15.197 -22.722 -5.208 1.00 91.12 493 SER A O 1
ATOM 3910 N N . ILE A 1 494 ? -16.202 -21.893 -7.040 1.00 91.88 494 ILE A N 1
ATOM 3911 C CA . ILE A 1 494 ? -17.568 -21.893 -6.503 1.00 91.88 494 ILE A CA 1
ATOM 3912 C C . ILE A 1 494 ? -18.494 -22.749 -7.369 1.00 91.88 494 ILE A C 1
ATOM 3914 O O . ILE A 1 494 ? -18.285 -22.907 -8.574 1.00 91.88 494 ILE A O 1
ATOM 3918 N N . ARG A 1 495 ? -19.542 -23.320 -6.766 1.00 91.75 495 ARG A N 1
ATOM 3919 C CA . ARG A 1 495 ? -20.567 -24.053 -7.522 1.00 91.75 495 ARG A CA 1
ATOM 3920 C C . ARG A 1 495 ? -21.500 -23.069 -8.212 1.00 91.75 495 ARG A C 1
ATOM 3922 O O . ARG A 1 495 ? -22.095 -22.217 -7.559 1.00 91.75 495 ARG A O 1
ATOM 3929 N N . HIS A 1 496 ? -21.648 -23.214 -9.522 1.00 91.88 496 HIS A N 1
ATOM 3930 C CA . HIS A 1 496 ? -22.581 -22.400 -10.285 1.00 91.88 496 HIS A CA 1
ATOM 3931 C C . HIS A 1 496 ? -24.023 -22.896 -10.089 1.00 91.88 496 HIS A C 1
ATOM 3933 O O . HIS A 1 496 ? -24.266 -24.099 -9.979 1.00 91.88 496 HIS A O 1
ATOM 3939 N N . VAL A 1 497 ? -24.997 -21.977 -10.076 1.00 84.06 497 VAL A N 1
ATOM 3940 C CA . VAL A 1 497 ? -26.421 -22.298 -9.833 1.00 84.06 497 VAL A CA 1
ATOM 3941 C C . VAL A 1 497 ? -27.028 -23.229 -10.890 1.00 84.06 497 VAL A C 1
ATOM 3943 O O . VAL A 1 497 ? -27.974 -23.950 -10.598 1.00 84.06 497 VAL A O 1
ATOM 3946 N N . GLN A 1 498 ? -26.464 -23.259 -12.101 1.00 88.62 498 GLN A N 1
ATOM 3947 C CA . GLN A 1 498 ? -26.884 -24.159 -13.188 1.00 88.62 498 GLN A CA 1
ATOM 3948 C C . GLN A 1 498 ? -26.132 -25.507 -13.185 1.00 88.62 498 GLN A C 1
ATOM 3950 O O . GLN A 1 498 ? -26.256 -26.283 -14.129 1.00 88.62 498 GLN A O 1
ATOM 3955 N N . GLY A 1 499 ? -25.341 -25.789 -12.145 1.00 83.19 499 GLY A N 1
ATOM 3956 C CA . GLY A 1 499 ? -24.382 -26.893 -12.127 1.00 83.19 499 GLY A CA 1
ATOM 3957 C C . GLY A 1 499 ? -23.023 -26.494 -12.716 1.00 83.19 499 GLY A C 1
ATOM 3958 O O . GLY A 1 499 ? -22.902 -25.502 -13.433 1.00 83.19 499 GLY A O 1
ATOM 3959 N N . GLY A 1 500 ? -21.984 -27.260 -12.378 1.00 88.94 500 GLY A N 1
ATOM 3960 C CA . GLY A 1 500 ? -20.593 -26.966 -12.743 1.00 88.94 500 GLY A CA 1
ATOM 3961 C C . GLY A 1 500 ? -19.841 -26.102 -11.721 1.00 88.94 500 GLY A C 1
ATOM 3962 O O . GLY A 1 500 ? -20.389 -25.680 -10.699 1.00 88.94 500 GLY A O 1
ATOM 3963 N N . VAL A 1 501 ? -18.556 -25.875 -11.995 1.00 90.75 501 VAL A N 1
ATOM 3964 C CA . VAL A 1 501 ? -17.659 -25.029 -11.195 1.00 90.75 501 VAL A CA 1
ATOM 3965 C C . VAL A 1 501 ? -17.393 -23.745 -11.974 1.00 90.75 501 VAL A C 1
ATOM 3967 O O . VAL A 1 501 ? -17.112 -23.800 -13.168 1.00 90.75 501 VAL A O 1
ATOM 3970 N N . THR A 1 502 ? -17.492 -22.601 -11.305 1.00 93.38 502 THR A N 1
ATOM 3971 C CA . THR A 1 502 ? -17.100 -21.291 -11.838 1.00 93.38 502 THR A CA 1
ATOM 3972 C C . THR A 1 502 ? -16.141 -20.598 -10.870 1.00 93.38 502 THR A C 1
ATOM 3974 O O . THR A 1 502 ? -15.893 -21.094 -9.768 1.00 93.38 502 THR A O 1
ATOM 3977 N N . GLN A 1 503 ? -15.580 -19.466 -11.281 1.00 92.56 503 GLN A N 1
ATOM 3978 C CA . GLN A 1 503 ? -14.620 -18.702 -10.497 1.00 92.56 503 GLN A CA 1
ATOM 3979 C C . GLN A 1 503 ? -15.325 -17.602 -9.693 1.00 92.56 503 GLN A C 1
ATOM 3981 O O . GLN A 1 503 ? -16.055 -16.778 -10.242 1.00 92.56 503 GLN A O 1
ATOM 3986 N N . GLY A 1 504 ? -15.102 -17.605 -8.384 1.00 92.12 504 GLY A N 1
ATOM 3987 C CA . GLY A 1 504 ? -15.395 -16.512 -7.464 1.00 92.12 504 GLY A CA 1
ATOM 3988 C C . GLY A 1 504 ? -14.107 -15.843 -6.986 1.00 92.12 504 GLY A C 1
ATOM 3989 O O . GLY A 1 504 ? -13.007 -16.229 -7.387 1.00 92.12 504 GLY A O 1
ATOM 3990 N N . HIS A 1 505 ? -14.253 -14.851 -6.110 1.00 93.62 505 HIS A N 1
ATOM 3991 C CA . HIS A 1 505 ? -13.133 -14.161 -5.474 1.00 93.62 505 HIS A CA 1
ATOM 3992 C C . HIS A 1 505 ? -13.358 -14.074 -3.972 1.00 93.62 505 HIS A C 1
ATOM 3994 O O . HIS A 1 505 ? -14.500 -14.021 -3.511 1.00 93.62 505 HIS A O 1
ATOM 4000 N N . ARG A 1 506 ? -12.258 -14.057 -3.230 1.00 94.00 506 ARG A N 1
ATOM 4001 C CA . ARG A 1 506 ? -12.230 -13.874 -1.780 1.00 94.00 506 ARG A CA 1
ATOM 4002 C C . ARG A 1 506 ? -10.951 -13.139 -1.375 1.00 94.00 506 ARG A C 1
ATOM 4004 O O . ARG A 1 506 ? -10.116 -12.877 -2.244 1.00 94.00 506 ARG A O 1
ATOM 4011 N N . LEU A 1 507 ? -10.801 -12.786 -0.100 1.00 95.31 507 LEU A N 1
ATOM 4012 C CA . LEU A 1 507 ? -9.590 -12.101 0.363 1.00 95.31 507 LEU A CA 1
ATOM 4013 C C . LEU A 1 507 ? -8.366 -13.014 0.183 1.00 95.31 507 LEU A C 1
ATOM 4015 O O . LEU A 1 507 ? -8.456 -14.219 0.425 1.00 95.31 507 LEU A O 1
ATOM 4019 N N . LEU A 1 508 ? -7.232 -12.454 -0.239 1.00 91.50 508 LEU A N 1
ATOM 4020 C CA . LEU A 1 508 ? -5.975 -13.201 -0.314 1.00 91.50 508 LEU A CA 1
ATOM 4021 C C . LEU A 1 508 ? -5.624 -13.771 1.069 1.00 91.50 508 LEU A C 1
ATOM 4023 O O . LEU A 1 508 ? -5.613 -13.025 2.050 1.00 91.50 508 LEU A O 1
ATOM 4027 N N . ASP A 1 509 ? -5.343 -15.076 1.138 1.00 93.75 509 ASP A N 1
ATOM 4028 C CA . ASP A 1 509 ? -5.037 -15.788 2.386 1.00 93.75 509 ASP A CA 1
ATOM 4029 C C . ASP A 1 509 ? -6.108 -15.602 3.489 1.00 93.75 509 ASP A C 1
ATOM 4031 O O . ASP A 1 509 ? -5.798 -15.505 4.680 1.00 93.75 509 ASP A O 1
ATOM 4035 N N . GLU A 1 510 ? -7.397 -15.555 3.125 1.00 96.12 510 GLU A N 1
ATOM 4036 C CA . GLU A 1 510 ? -8.487 -15.286 4.082 1.00 96.12 510 GLU A CA 1
ATOM 4037 C C . GLU A 1 510 ? -8.496 -16.252 5.281 1.00 96.12 510 GLU A C 1
ATOM 4039 O O . GLU A 1 510 ? -8.693 -15.830 6.416 1.00 96.12 510 GLU A O 1
ATOM 4044 N N . GLN A 1 511 ? -8.221 -17.543 5.054 1.00 95.88 511 GLN A N 1
ATOM 4045 C CA . GLN A 1 511 ? -8.157 -18.570 6.112 1.00 95.88 511 GLN A CA 1
ATOM 4046 C C . GLN A 1 511 ? -6.960 -18.399 7.060 1.00 95.88 511 GLN A C 1
ATOM 4048 O O . GLN A 1 511 ? -6.958 -18.945 8.164 1.00 95.88 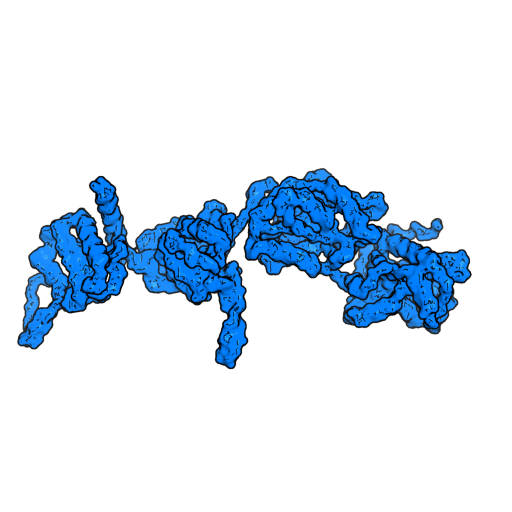511 GLN A O 1
ATOM 4053 N N . ASN A 1 512 ? -5.943 -17.658 6.623 1.00 96.88 512 ASN A N 1
ATOM 4054 C CA . ASN A 1 512 ? -4.741 -17.321 7.379 1.00 96.88 512 ASN A CA 1
ATOM 4055 C C . ASN A 1 512 ? -4.777 -15.852 7.839 1.00 96.88 512 ASN A C 1
ATOM 4057 O O . ASN A 1 512 ? -3.734 -15.252 8.113 1.00 96.88 512 ASN A O 1
ATOM 4061 N N . THR A 1 513 ? -5.975 -15.268 7.920 1.00 97.56 513 THR A N 1
ATOM 4062 C CA . THR A 1 513 ? -6.205 -13.934 8.468 1.00 97.56 513 THR A CA 1
ATOM 4063 C C . THR A 1 513 ? -6.914 -14.021 9.820 1.00 97.56 513 THR A C 1
ATOM 4065 O O . THR A 1 513 ? -7.937 -14.692 9.952 1.00 97.56 513 THR A O 1
ATOM 4068 N N . THR A 1 514 ? -6.426 -13.269 10.809 1.00 98.25 514 THR A N 1
ATOM 4069 C CA . THR A 1 514 ? -7.049 -13.137 12.136 1.00 98.25 514 THR A CA 1
ATOM 4070 C C . THR A 1 514 ? -7.618 -11.736 12.347 1.00 98.25 514 THR A C 1
ATOM 4072 O O . THR A 1 514 ? -6.883 -10.755 12.322 1.00 98.25 514 THR A O 1
ATOM 4075 N N . ILE A 1 515 ? -8.911 -11.622 12.639 1.00 98.50 515 ILE A N 1
ATOM 4076 C CA . ILE A 1 515 ? -9.597 -10.386 13.029 1.00 98.50 515 ILE A CA 1
ATOM 4077 C C . ILE A 1 515 ? -9.634 -10.289 14.556 1.00 98.50 515 ILE A C 1
ATOM 4079 O O . ILE A 1 515 ? -10.135 -11.180 15.243 1.00 98.50 515 ILE A O 1
ATOM 4083 N N . VAL A 1 516 ? -9.132 -9.177 15.090 1.00 97.88 516 VAL A N 1
ATOM 4084 C CA . VAL A 1 516 ? -9.010 -8.925 16.528 1.00 97.88 516 VAL A CA 1
ATOM 4085 C C . VAL A 1 516 ? -9.753 -7.638 16.897 1.00 97.88 516 VAL A C 1
ATOM 4087 O O . VAL A 1 516 ? -9.191 -6.547 16.755 1.00 97.88 516 VAL A O 1
ATOM 4090 N N . PRO A 1 517 ? -11.007 -7.709 17.383 1.00 95.81 517 PRO A N 1
ATOM 4091 C CA . PRO A 1 517 ? -11.666 -6.552 17.976 1.00 95.81 517 PRO A CA 1
ATOM 4092 C C . PRO A 1 517 ? -10.985 -6.107 19.273 1.00 95.81 517 PRO A C 1
ATOM 4094 O O . PRO A 1 517 ? -10.794 -6.899 20.201 1.00 95.81 517 PRO A O 1
ATOM 4097 N N . LEU A 1 518 ? -10.712 -4.807 19.376 1.00 91.44 518 LEU A N 1
ATOM 4098 C CA . LEU A 1 518 ? -10.301 -4.154 20.612 1.00 91.44 518 LEU A CA 1
ATOM 4099 C C . LEU A 1 518 ? -11.537 -3.936 21.485 1.00 91.44 518 LEU A C 1
ATOM 4101 O O . LEU A 1 518 ? -12.361 -3.046 21.248 1.00 91.44 518 LEU A O 1
ATOM 4105 N N . LEU A 1 519 ? -11.690 -4.786 22.499 1.00 85.44 519 LEU A N 1
ATOM 4106 C CA . LEU A 1 519 ? -12.872 -4.742 23.346 1.00 85.44 519 LEU A CA 1
ATOM 4107 C C . LEU A 1 519 ? -12.871 -3.538 24.295 1.00 85.44 519 LEU A C 1
ATOM 4109 O O . LEU A 1 519 ? -11.873 -3.213 24.931 1.00 85.44 519 LEU A O 1
ATOM 4113 N N . ARG A 1 520 ? -14.020 -2.889 24.502 1.00 83.50 520 ARG A N 1
ATOM 4114 C CA . ARG A 1 520 ? -15.365 -3.270 24.011 1.00 83.50 520 ARG A CA 1
ATOM 4115 C C . ARG A 1 520 ? -15.756 -2.586 22.695 1.00 83.50 520 ARG A C 1
ATOM 4117 O O . ARG A 1 520 ? -16.522 -3.145 21.923 1.00 83.50 520 ARG A O 1
ATOM 4124 N N . GLY A 1 521 ? -15.242 -1.382 22.446 1.00 84.38 521 GLY A N 1
ATOM 4125 C CA . GLY A 1 521 ? -15.725 -0.505 21.378 1.00 84.38 521 GLY A CA 1
ATOM 4126 C C . GLY A 1 521 ? -15.509 -1.039 19.962 1.00 84.38 521 GLY A C 1
ATOM 4127 O O . GLY A 1 521 ? -16.320 -0.745 19.090 1.00 84.38 521 GLY A O 1
ATOM 4128 N N . GLY A 1 522 ? -14.461 -1.824 19.712 1.00 91.56 522 GLY A N 1
ATOM 4129 C CA . GLY A 1 522 ? -14.120 -2.324 18.379 1.00 91.56 522 GLY A CA 1
ATOM 4130 C C . GLY A 1 522 ? -14.996 -3.456 17.845 1.00 91.56 522 GLY A C 1
ATOM 4131 O O . GLY A 1 522 ? -15.044 -3.663 16.637 1.00 91.56 522 GLY A O 1
ATOM 4132 N N . GLU A 1 523 ? -15.717 -4.175 18.707 1.00 94.94 523 GLU A N 1
ATOM 4133 C CA . GLU A 1 523 ? -16.429 -5.405 18.331 1.00 94.94 523 GLU A CA 1
ATOM 4134 C C . GLU A 1 523 ? -17.513 -5.207 17.257 1.00 94.94 523 GLU A C 1
ATOM 4136 O O . GLU A 1 523 ? -17.472 -5.921 16.255 1.00 94.94 523 GLU A O 1
ATOM 4141 N N . PRO A 1 524 ? -18.429 -4.224 17.361 1.00 96.50 524 PRO A N 1
ATOM 4142 C CA . PRO A 1 524 ? -19.451 -4.028 16.332 1.00 96.50 524 PRO A CA 1
ATOM 4143 C C . PRO A 1 524 ? -18.860 -3.711 14.955 1.00 96.50 524 PRO A C 1
ATOM 4145 O O . PRO A 1 524 ? -19.354 -4.199 13.944 1.00 96.50 524 PRO A O 1
ATOM 4148 N N . LEU A 1 525 ? -17.769 -2.938 14.919 1.00 97.50 525 LEU A N 1
ATOM 4149 C CA . LEU A 1 525 ? -17.025 -2.650 13.693 1.00 97.50 525 LEU A CA 1
ATOM 4150 C C . LEU A 1 525 ? -16.376 -3.931 13.139 1.00 97.50 525 LEU A C 1
ATOM 4152 O O . LEU A 1 525 ? -16.470 -4.205 11.946 1.00 97.50 525 LEU A O 1
ATOM 4156 N N . ALA A 1 526 ? -15.771 -4.746 14.003 1.00 97.94 526 ALA A N 1
ATOM 4157 C CA . ALA A 1 526 ? -15.127 -6.000 13.622 1.00 97.94 526 ALA A CA 1
ATOM 4158 C C . ALA A 1 526 ? -16.112 -7.037 13.078 1.00 97.94 526 ALA A C 1
ATOM 4160 O O . ALA A 1 526 ? -15.761 -7.764 12.154 1.00 97.94 526 ALA A O 1
ATOM 4161 N N . PHE A 1 527 ? -17.349 -7.085 13.582 1.00 98.38 527 PHE A N 1
ATOM 4162 C CA . PHE A 1 527 ? -18.382 -7.947 13.004 1.00 98.38 527 PHE A CA 1
ATOM 4163 C C . PHE A 1 527 ? -18.670 -7.610 11.542 1.00 98.38 527 PHE A C 1
ATOM 4165 O O . PHE A 1 527 ? -18.882 -8.522 10.753 1.00 98.38 527 PHE A O 1
ATOM 4172 N N . GLY A 1 528 ? -18.607 -6.333 11.158 1.00 98.31 528 GLY A N 1
ATOM 4173 C CA . GLY A 1 528 ? -18.716 -5.938 9.754 1.00 98.31 528 GLY A CA 1
ATOM 4174 C C . GLY A 1 528 ? -17.547 -6.431 8.901 1.00 98.31 528 GLY A C 1
ATOM 4175 O O . GLY A 1 528 ? -17.743 -6.864 7.772 1.00 98.31 528 GLY A O 1
ATOM 4176 N N . VAL A 1 529 ? -16.330 -6.405 9.453 1.00 98.50 529 VAL A N 1
ATOM 4177 C CA . VAL A 1 529 ? -15.137 -6.949 8.779 1.00 98.50 529 VAL A CA 1
ATOM 4178 C C . VAL A 1 529 ? -15.241 -8.471 8.630 1.00 98.50 529 VAL A C 1
ATOM 4180 O O . VAL A 1 529 ? -14.962 -9.005 7.565 1.00 98.50 529 VAL A O 1
ATOM 4183 N N . SER A 1 530 ? -15.685 -9.162 9.679 1.00 98.25 530 SER A N 1
ATOM 4184 C CA . SER A 1 530 ? -15.887 -10.617 9.692 1.00 98.25 530 SER A CA 1
ATOM 4185 C C . SER A 1 530 ? -16.985 -11.064 8.724 1.00 98.25 530 SER A C 1
ATOM 4187 O O . SER A 1 530 ? -16.852 -12.076 8.048 1.00 98.25 530 SER A O 1
ATOM 4189 N N . GLU A 1 531 ? -18.047 -10.272 8.581 1.00 98.12 531 GLU A N 1
ATOM 4190 C CA . GLU A 1 531 ? -19.091 -10.513 7.582 1.00 98.12 531 GLU A CA 1
ATOM 4191 C C . GLU A 1 531 ? -18.561 -10.420 6.146 1.00 98.12 531 GLU A C 1
ATOM 4193 O O . GLU A 1 531 ? -18.989 -11.193 5.291 1.00 98.12 531 GLU A O 1
ATOM 4198 N N . ALA A 1 532 ? -17.624 -9.506 5.877 1.00 97.88 532 ALA A N 1
ATOM 4199 C CA . ALA A 1 532 ? -16.966 -9.421 4.576 1.00 97.88 532 ALA A CA 1
ATOM 4200 C C . ALA A 1 532 ? -15.992 -10.591 4.335 1.00 97.88 532 ALA A C 1
ATOM 4202 O O . ALA A 1 532 ? -15.829 -11.009 3.189 1.00 97.88 532 ALA A O 1
ATOM 4203 N N . PHE A 1 533 ? -15.373 -11.122 5.398 1.00 97.81 533 PHE A N 1
ATOM 4204 C CA . PHE A 1 533 ? -14.336 -12.161 5.349 1.00 97.81 533 PHE A CA 1
ATOM 4205 C C . PHE A 1 533 ? -14.665 -13.344 6.277 1.00 97.81 533 PHE A C 1
ATOM 4207 O O . PHE A 1 533 ? -14.024 -13.524 7.318 1.00 97.81 533 PHE A O 1
ATOM 4214 N N . PRO A 1 534 ? -15.680 -14.156 5.932 1.00 96.38 534 PRO A N 1
ATOM 4215 C CA . PRO A 1 534 ? -16.225 -15.181 6.819 1.00 96.38 534 PRO A CA 1
ATOM 4216 C C . PRO A 1 534 ? -15.276 -16.353 7.111 1.00 96.38 534 PRO A C 1
ATOM 4218 O O . PRO A 1 534 ? -15.554 -17.138 8.017 1.00 96.38 534 PRO A O 1
ATOM 4221 N N . LEU A 1 535 ? -14.192 -16.526 6.347 1.00 96.62 535 LEU A N 1
ATOM 4222 C CA . LEU A 1 535 ? -13.192 -17.572 6.590 1.00 96.62 535 LEU A CA 1
ATOM 4223 C C . LEU A 1 535 ? -12.077 -17.125 7.543 1.00 96.62 535 LEU A C 1
ATOM 4225 O O . LEU A 1 535 ? -11.317 -17.978 8.007 1.00 96.62 535 LEU A O 1
ATOM 4229 N N . ALA A 1 536 ? -11.975 -15.825 7.829 1.00 97.69 536 ALA A N 1
ATOM 4230 C CA . ALA A 1 536 ? -10.980 -15.285 8.742 1.00 97.69 536 ALA A CA 1
ATOM 4231 C C . ALA A 1 536 ? -11.286 -15.690 10.191 1.00 97.69 536 ALA A C 1
ATOM 4233 O O . ALA A 1 536 ? -12.436 -15.705 10.640 1.00 97.69 536 ALA A O 1
ATOM 4234 N N . MET A 1 537 ? -10.243 -15.994 10.960 1.00 97.75 537 MET A N 1
ATOM 4235 C CA . MET A 1 537 ? -10.389 -16.318 12.375 1.00 97.75 537 MET A CA 1
ATOM 4236 C C . MET A 1 537 ? -10.774 -15.067 13.172 1.00 97.75 537 MET A C 1
ATOM 4238 O O . MET A 1 537 ? -10.210 -14.000 12.960 1.00 97.75 537 MET A O 1
ATOM 4242 N N . PHE A 1 538 ? -11.687 -15.183 14.140 1.00 96.88 538 PHE A N 1
ATOM 4243 C CA . PHE A 1 538 ? -12.143 -14.053 14.957 1.00 96.88 538 PHE A CA 1
ATOM 4244 C C . PHE A 1 538 ? -11.759 -14.231 16.433 1.00 96.88 538 PHE A C 1
ATOM 4246 O O . PHE A 1 538 ? -12.219 -15.169 17.087 1.00 96.88 538 PHE A O 1
ATOM 4253 N N . VAL A 1 539 ? -10.928 -13.334 16.978 1.00 94.06 539 VAL A N 1
ATOM 4254 C CA . VAL A 1 539 ? -10.340 -13.466 18.325 1.00 94.06 539 VAL A CA 1
ATOM 4255 C C . VAL A 1 539 ? -10.633 -12.243 19.190 1.00 94.06 539 VAL A C 1
ATOM 4257 O O . VAL A 1 539 ? -10.117 -11.153 18.966 1.00 94.06 539 VAL A O 1
ATOM 4260 N N . HIS A 1 540 ? -11.415 -12.433 20.251 1.00 90.00 540 HIS A N 1
ATOM 4261 C CA . HIS A 1 540 ? -11.753 -11.367 21.192 1.00 90.00 540 HIS A CA 1
ATOM 4262 C C . HIS A 1 540 ? -10.579 -11.024 22.115 1.00 90.00 540 HIS A C 1
ATOM 4264 O O . HIS A 1 540 ? -10.157 -11.850 22.926 1.00 90.00 540 HIS A O 1
ATOM 4270 N N . VAL A 1 541 ? -10.103 -9.774 22.069 1.00 85.12 541 VAL A N 1
ATOM 4271 C CA . VAL A 1 541 ? -8.988 -9.319 22.908 1.00 85.12 541 VAL A CA 1
ATOM 4272 C C . VAL A 1 541 ? -9.383 -8.097 23.737 1.00 85.12 541 VAL A C 1
ATOM 4274 O O . VAL A 1 541 ? -9.750 -7.043 23.229 1.00 85.12 541 VAL A O 1
ATOM 4277 N N . LYS A 1 542 ? -9.278 -8.241 25.064 1.00 80.62 542 LYS A N 1
ATOM 4278 C CA . LYS A 1 542 ? -9.484 -7.145 26.033 1.00 80.62 542 LYS A CA 1
ATOM 4279 C C . LYS A 1 542 ? -8.174 -6.480 26.469 1.00 80.62 542 LYS A C 1
ATOM 4281 O O . LYS A 1 542 ? -8.177 -5.322 26.870 1.00 80.62 542 LYS A O 1
ATOM 4286 N N . LYS A 1 543 ? -7.065 -7.223 26.463 1.00 84.12 543 LYS A N 1
ATOM 4287 C CA . LYS A 1 543 ? -5.713 -6.766 26.829 1.00 84.12 543 LYS A CA 1
ATOM 4288 C C . LYS A 1 543 ? -4.708 -7.493 25.944 1.00 84.12 543 LYS A C 1
ATOM 4290 O O . LYS A 1 543 ? -4.930 -8.671 25.684 1.00 84.12 543 LYS A O 1
ATOM 4295 N N . ALA A 1 544 ? -3.592 -6.859 25.578 1.00 86.12 544 ALA A N 1
ATOM 4296 C CA . ALA A 1 544 ? -2.596 -7.455 24.678 1.00 86.12 544 ALA A CA 1
ATOM 4297 C C . ALA A 1 544 ? -2.133 -8.861 25.108 1.00 86.12 544 ALA A C 1
ATOM 4299 O O . ALA A 1 544 ? -2.034 -9.766 24.289 1.00 86.12 544 ALA A O 1
ATOM 4300 N N . LYS A 1 545 ? -1.992 -9.095 26.419 1.00 88.00 545 LYS A N 1
ATOM 4301 C CA . LYS A 1 545 ? -1.641 -10.406 26.992 1.00 88.00 545 LYS A CA 1
ATOM 4302 C C . LYS A 1 545 ? -2.634 -11.552 26.722 1.00 88.00 545 LYS A C 1
ATOM 4304 O O . LYS A 1 545 ? -2.315 -12.688 27.046 1.00 88.00 545 LYS A O 1
ATOM 4309 N N . HIS A 1 546 ? -3.848 -11.266 26.245 1.00 87.69 546 HIS A N 1
ATOM 4310 C CA . HIS A 1 546 ? -4.827 -12.300 25.881 1.00 87.69 546 HIS A CA 1
ATOM 4311 C C . HIS A 1 546 ? -4.576 -12.871 24.480 1.00 87.69 546 HIS A C 1
ATOM 4313 O O . HIS A 1 546 ? -5.236 -13.838 24.119 1.00 87.69 546 HIS A O 1
ATOM 4319 N N . LEU A 1 547 ? -3.658 -12.270 23.714 1.00 90.69 547 LEU A N 1
ATOM 4320 C CA . LEU A 1 547 ? -3.197 -12.798 22.441 1.00 90.69 547 LEU A CA 1
ATOM 4321 C C . LEU A 1 547 ? -1.990 -13.721 22.671 1.00 90.69 547 LEU A C 1
ATOM 4323 O O . LEU A 1 547 ? -0.977 -13.312 23.262 1.00 90.69 547 LEU A O 1
ATOM 4327 N N . ASP A 1 548 ? -2.108 -14.968 22.223 1.00 91.81 548 ASP A N 1
ATOM 4328 C CA . ASP A 1 548 ? -1.092 -16.009 22.382 1.00 91.81 548 ASP A CA 1
ATOM 4329 C C . ASP A 1 548 ? -0.582 -16.569 21.043 1.00 91.81 548 ASP A C 1
ATOM 4331 O O . ASP A 1 548 ? -1.123 -16.302 19.971 1.00 91.81 548 ASP A O 1
ATOM 4335 N N . ALA A 1 549 ? 0.503 -17.348 21.104 1.00 90.44 549 ALA A N 1
ATOM 4336 C CA . ALA A 1 549 ? 1.141 -17.916 19.918 1.00 90.44 549 ALA A CA 1
ATOM 4337 C C . ALA A 1 549 ? 0.238 -18.904 19.160 1.00 90.44 549 ALA A C 1
ATOM 4339 O O . ALA A 1 549 ? 0.393 -19.069 17.954 1.00 90.44 549 ALA A O 1
ATOM 4340 N N . GLY A 1 550 ? -0.699 -19.575 19.838 1.00 90.06 550 GLY A N 1
ATOM 4341 C CA . GLY A 1 550 ? -1.624 -20.510 19.198 1.00 90.06 550 GLY A CA 1
ATOM 4342 C C . GLY A 1 550 ? -2.585 -19.805 18.244 1.00 90.06 550 GLY A C 1
ATOM 4343 O O . GLY A 1 550 ? -2.915 -20.352 17.198 1.00 90.06 550 GLY A O 1
ATOM 4344 N N . GLN A 1 551 ? -2.965 -18.569 18.570 1.00 91.75 551 GLN A N 1
ATOM 4345 C CA . GLN A 1 551 ? -3.845 -17.724 17.757 1.00 91.75 551 GLN A CA 1
ATOM 4346 C C . GLN A 1 551 ? -3.124 -17.019 16.592 1.00 91.75 551 GLN A C 1
ATOM 4348 O O . GLN A 1 551 ? -3.775 -16.447 15.720 1.00 91.75 551 GLN A O 1
ATOM 4353 N N . LEU A 1 552 ? -1.790 -17.023 16.572 1.00 93.81 552 LEU A N 1
ATOM 4354 C CA . LEU A 1 552 ? -0.992 -16.357 15.534 1.00 93.81 552 LEU A CA 1
ATOM 4355 C C . LEU A 1 552 ? -0.251 -17.334 14.619 1.00 93.81 552 LEU A C 1
ATOM 4357 O O . LEU A 1 552 ? 0.082 -16.989 13.487 1.00 93.81 552 LEU A O 1
ATOM 4361 N N . ARG A 1 553 ? -0.020 -18.567 15.077 1.00 92.50 553 ARG A N 1
ATOM 4362 C CA . ARG A 1 553 ? 0.729 -19.569 14.320 1.00 92.50 553 ARG A CA 1
ATOM 4363 C C . ARG A 1 553 ? 0.081 -19.841 12.962 1.00 92.50 553 ARG A C 1
ATOM 4365 O O . ARG A 1 553 ? -1.076 -20.250 12.883 1.00 92.50 553 ARG A O 1
ATOM 4372 N N . GLY A 1 554 ? 0.866 -19.674 11.899 1.00 89.75 554 GLY A N 1
ATOM 4373 C CA . GLY A 1 554 ? 0.431 -19.922 10.521 1.00 89.75 554 GLY A CA 1
ATOM 4374 C C . GLY A 1 554 ? -0.496 -18.849 9.945 1.00 89.75 554 GLY A C 1
ATOM 4375 O O . GLY A 1 554 ? -1.010 -19.038 8.846 1.00 89.75 554 GLY A O 1
ATOM 4376 N 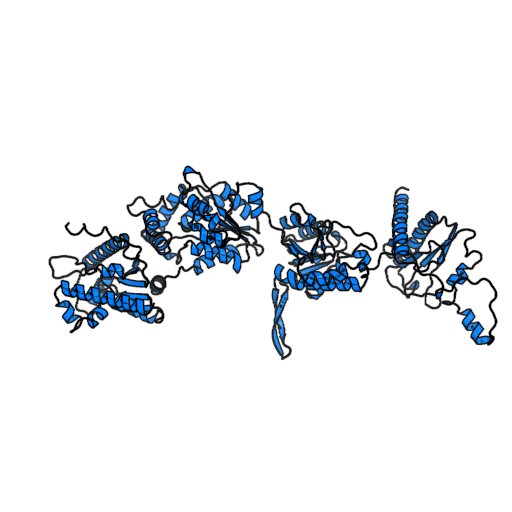N . GLN A 1 555 ? -0.715 -17.743 10.657 1.00 95.00 555 GLN A N 1
ATOM 4377 C CA . GLN A 1 555 ? -1.435 -16.587 10.131 1.00 95.00 555 GLN A CA 1
ATOM 4378 C C . GLN A 1 555 ? -0.477 -15.724 9.304 1.00 95.00 555 GLN A C 1
ATOM 4380 O O . GLN A 1 555 ? 0.684 -15.551 9.670 1.00 95.00 555 GLN A O 1
ATOM 4385 N N . SER A 1 556 ? -0.955 -15.176 8.190 1.00 93.19 556 SER A N 1
ATOM 4386 C CA . SER A 1 556 ? -0.216 -14.221 7.360 1.00 93.19 556 SER A CA 1
ATOM 4387 C C . SER A 1 556 ? -0.610 -12.778 7.676 1.00 93.19 556 SER A C 1
ATOM 4389 O O . SER A 1 556 ? 0.227 -11.877 7.562 1.00 93.19 556 SER A O 1
ATOM 4391 N N . THR A 1 557 ? -1.852 -12.552 8.127 1.00 96.00 557 THR A N 1
ATOM 4392 C CA . THR A 1 557 ? -2.399 -11.217 8.404 1.00 96.00 557 THR A CA 1
ATOM 4393 C C . THR A 1 557 ? -3.172 -11.168 9.726 1.00 96.00 557 THR A C 1
ATOM 4395 O O . THR A 1 557 ? -3.946 -12.062 10.047 1.00 96.00 557 THR A O 1
ATOM 4398 N N . VAL A 1 558 ? -3.007 -10.086 10.487 1.00 97.94 558 VAL A N 1
ATOM 4399 C CA . VAL A 1 558 ? -3.825 -9.732 11.652 1.00 97.94 558 VAL A CA 1
ATOM 4400 C C . VAL A 1 558 ? -4.492 -8.380 11.412 1.00 97.94 558 VAL A C 1
ATOM 4402 O O . VAL A 1 558 ? -3.820 -7.379 11.166 1.00 97.94 558 VAL A O 1
ATOM 4405 N N . VAL A 1 559 ? -5.817 -8.340 11.525 1.00 98.31 559 VAL A N 1
ATOM 4406 C CA . VAL A 1 559 ? -6.638 -7.136 11.407 1.00 98.31 559 VAL A CA 1
ATOM 4407 C C . VAL A 1 559 ? -7.069 -6.683 12.803 1.00 98.31 559 VAL A C 1
ATOM 4409 O O . VAL A 1 559 ? -7.974 -7.263 13.400 1.00 98.31 559 VAL A O 1
ATOM 4412 N N . LEU A 1 560 ? -6.421 -5.650 13.342 1.00 98.06 560 LEU A N 1
ATOM 4413 C CA . LEU A 1 560 ? -6.785 -5.029 14.618 1.00 98.06 560 LEU A CA 1
ATOM 4414 C C . LEU A 1 560 ? -7.925 -4.036 14.390 1.00 98.06 560 LEU A C 1
ATOM 4416 O O . LEU A 1 560 ? -7.765 -3.094 13.618 1.00 98.06 560 LEU A O 1
ATOM 4420 N N . VAL A 1 561 ? -9.063 -4.210 15.058 1.00 98.00 561 VAL A N 1
ATOM 4421 C CA . VAL A 1 561 ? -10.267 -3.413 14.783 1.00 98.00 561 VAL A CA 1
ATOM 4422 C C . VAL A 1 561 ? -10.712 -2.634 16.014 1.00 98.00 561 VAL A C 1
ATOM 4424 O O . VAL A 1 561 ? -10.994 -3.227 17.053 1.00 98.00 561 VAL A O 1
ATOM 4427 N N . ASP A 1 562 ? -10.834 -1.312 15.895 1.00 95.12 562 ASP A N 1
ATOM 4428 C CA . ASP A 1 562 ? -11.340 -0.451 16.969 1.00 95.12 562 ASP A CA 1
ATOM 4429 C C . ASP A 1 562 ? -12.283 0.632 16.444 1.00 95.12 562 ASP A C 1
ATOM 4431 O O . ASP A 1 562 ? -12.114 1.165 15.357 1.00 95.12 562 ASP A O 1
ATOM 4435 N N . SER A 1 563 ? -13.282 1.025 17.222 1.00 92.12 563 SER A N 1
ATOM 4436 C CA . SER A 1 563 ? -14.190 2.093 16.807 1.00 92.12 563 SER A CA 1
ATOM 4437 C C . SER A 1 563 ? -13.496 3.455 16.742 1.00 92.12 563 SER A C 1
ATOM 4439 O O . SER A 1 563 ? -13.747 4.223 15.808 1.00 92.12 563 SER A O 1
ATOM 4441 N N . VAL A 1 564 ? -12.628 3.760 17.714 1.00 91.00 564 VAL A N 1
ATOM 4442 C CA . VAL A 1 564 ? -11.945 5.056 17.823 1.00 91.00 564 VAL A CA 1
ATOM 4443 C C . VAL A 1 564 ? -10.519 4.877 18.337 1.00 91.00 564 VAL A C 1
ATOM 4445 O O . VAL A 1 564 ? -10.306 4.475 19.475 1.00 91.00 564 VAL A O 1
ATOM 4448 N N . ILE A 1 565 ? -9.540 5.302 17.542 1.00 92.06 565 ILE A N 1
ATOM 4449 C CA . ILE A 1 565 ? -8.132 5.344 17.936 1.00 92.06 565 ILE A CA 1
ATOM 4450 C C . ILE A 1 565 ? -7.778 6.763 18.373 1.00 92.06 565 ILE A C 1
ATOM 4452 O O . ILE A 1 565 ? -7.597 7.654 17.544 1.00 92.06 565 ILE A O 1
ATOM 4456 N N . ASN A 1 566 ? -7.662 6.952 19.691 1.00 88.19 566 ASN A N 1
ATOM 4457 C CA . ASN A 1 566 ? -7.298 8.235 20.296 1.00 88.19 566 ASN A CA 1
ATOM 4458 C C . ASN A 1 566 ? -5.782 8.407 20.442 1.00 88.19 566 ASN A C 1
ATOM 4460 O O . ASN A 1 566 ? -5.195 9.251 19.784 1.00 88.19 566 ASN A O 1
ATOM 4464 N N . THR A 1 567 ? -5.136 7.628 21.317 1.00 88.12 567 THR A N 1
ATOM 4465 C CA . THR A 1 567 ? -3.678 7.724 21.536 1.00 88.12 567 THR A CA 1
ATOM 4466 C C . THR A 1 567 ? -2.888 6.668 20.773 1.00 88.12 567 THR A C 1
ATOM 4468 O O . THR A 1 567 ? -1.686 6.823 20.615 1.00 88.12 567 THR A O 1
ATOM 4471 N N . GLY A 1 568 ? -3.529 5.577 20.342 1.00 89.12 568 GLY A N 1
ATOM 4472 C CA . GLY A 1 568 ? -2.853 4.434 19.721 1.00 89.12 568 GLY A CA 1
ATOM 4473 C C . GLY A 1 568 ? -2.135 3.492 20.696 1.00 89.12 568 GLY A C 1
ATOM 4474 O O . GLY A 1 568 ? -1.614 2.481 20.252 1.00 89.12 568 GLY A O 1
ATOM 4475 N N . LYS A 1 569 ? -2.149 3.753 22.012 1.00 90.25 569 LYS A N 1
ATOM 4476 C CA . LYS A 1 569 ? -1.387 2.956 22.997 1.00 90.25 569 LYS A CA 1
ATOM 4477 C C . LYS A 1 569 ? -1.738 1.460 22.992 1.00 90.25 569 LYS A C 1
ATOM 4479 O O . LYS A 1 569 ? -0.850 0.624 23.007 1.00 90.25 569 LYS A O 1
ATOM 4484 N N . LEU A 1 570 ? -3.025 1.107 22.946 1.00 89.06 570 LEU A N 1
ATOM 4485 C CA . LEU A 1 570 ? -3.427 -0.307 22.908 1.00 89.06 570 LEU A CA 1
ATOM 4486 C C . LEU A 1 570 ? -3.028 -0.983 21.584 1.00 89.06 570 LEU A C 1
ATOM 4488 O O . LEU A 1 570 ? -2.714 -2.168 21.572 1.00 89.06 570 LEU A O 1
ATOM 4492 N N . ILE A 1 571 ? -3.018 -0.229 20.481 1.00 94.12 571 ILE A N 1
ATOM 4493 C CA . ILE A 1 571 ? -2.534 -0.714 19.184 1.00 94.12 571 ILE A CA 1
ATOM 4494 C C . ILE A 1 571 ? -1.023 -0.958 19.238 1.00 94.12 571 ILE A C 1
ATOM 4496 O O . ILE A 1 571 ? -0.577 -1.976 18.723 1.00 94.12 571 ILE A O 1
ATOM 4500 N N . GLU A 1 572 ? -0.256 -0.071 19.878 1.00 94.44 572 GLU A N 1
ATOM 4501 C CA . GLU A 1 572 ? 1.184 -0.236 20.135 1.00 94.44 572 GLU A CA 1
ATOM 4502 C C . GLU A 1 572 ? 1.444 -1.516 20.939 1.00 94.44 572 GLU A C 1
ATOM 4504 O O . GLU A 1 572 ? 2.099 -2.417 20.426 1.00 94.44 572 GLU A O 1
ATOM 4509 N N . GLU A 1 573 ? 0.796 -1.682 22.099 1.00 94.44 573 GLU A N 1
ATOM 4510 C CA . GLU A 1 573 ? 0.930 -2.884 22.943 1.00 94.44 573 GLU A CA 1
ATOM 4511 C C . GLU A 1 573 ? 0.563 -4.186 22.199 1.00 94.44 573 GLU A C 1
ATOM 4513 O O . GLU A 1 573 ? 1.213 -5.218 22.364 1.00 94.44 573 GLU A O 1
ATOM 4518 N N . LEU A 1 574 ? -0.495 -4.168 21.378 1.00 94.50 574 LEU A N 1
ATOM 4519 C CA . LEU A 1 574 ? -0.892 -5.326 20.567 1.00 94.50 574 LEU A CA 1
ATOM 4520 C C . LEU A 1 574 ? 0.096 -5.603 19.437 1.00 94.50 574 LEU A C 1
ATOM 4522 O O . LEU A 1 574 ? 0.381 -6.761 19.149 1.00 94.50 574 LEU A O 1
ATOM 4526 N N . THR A 1 575 ? 0.608 -4.555 18.799 1.00 94.88 575 THR A N 1
ATOM 4527 C CA . THR A 1 575 ? 1.569 -4.672 17.702 1.00 94.88 575 THR A CA 1
ATOM 4528 C C . THR A 1 575 ? 2.881 -5.248 18.208 1.00 94.88 575 THR A C 1
ATOM 4530 O O . THR A 1 575 ? 3.359 -6.223 17.636 1.00 94.88 575 THR A O 1
ATOM 4533 N N . GLU A 1 576 ? 3.411 -4.718 19.311 1.00 93.81 576 GLU A N 1
ATOM 4534 C CA . GLU A 1 576 ? 4.589 -5.256 19.997 1.00 93.81 576 GLU A CA 1
ATOM 4535 C C . GLU A 1 576 ? 4.376 -6.731 20.339 1.00 93.81 576 GLU A C 1
ATOM 4537 O O . GLU A 1 576 ? 5.185 -7.577 19.965 1.00 93.81 576 GLU A O 1
ATOM 4542 N N . ARG A 1 577 ? 3.225 -7.072 20.932 1.00 94.50 577 ARG A N 1
ATOM 4543 C CA . ARG A 1 577 ? 2.900 -8.457 21.276 1.00 94.50 577 ARG A CA 1
ATOM 4544 C C . ARG A 1 577 ? 2.839 -9.387 20.062 1.00 94.50 577 ARG A C 1
ATOM 4546 O O . ARG A 1 577 ? 3.329 -10.511 20.137 1.00 94.50 577 ARG A O 1
ATOM 4553 N N . ILE A 1 578 ? 2.233 -8.958 18.955 1.00 94.56 578 ILE A N 1
ATOM 4554 C CA . ILE A 1 578 ? 2.189 -9.750 17.716 1.00 94.56 578 ILE A CA 1
ATOM 4555 C C . ILE A 1 578 ? 3.605 -9.948 17.184 1.00 94.56 578 ILE A C 1
ATOM 4557 O O . ILE A 1 578 ? 3.954 -11.062 16.818 1.00 94.56 578 ILE A O 1
ATOM 4561 N N . ARG A 1 579 ? 4.431 -8.898 17.180 1.00 91.75 579 ARG A N 1
ATOM 4562 C CA . ARG A 1 579 ? 5.811 -8.955 16.681 1.00 91.75 579 ARG A CA 1
ATOM 4563 C C . ARG A 1 579 ? 6.716 -9.834 17.539 1.00 91.75 579 ARG A C 1
ATOM 4565 O O . ARG A 1 579 ? 7.551 -10.538 16.983 1.00 91.75 579 ARG A O 1
ATOM 4572 N N . GLU A 1 580 ? 6.535 -9.817 18.859 1.00 92.50 580 GLU A N 1
ATOM 4573 C CA . GLU A 1 580 ? 7.223 -10.714 19.795 1.00 92.50 580 GLU A CA 1
ATOM 4574 C C . GLU A 1 580 ? 6.927 -12.187 19.505 1.00 92.50 580 GLU A C 1
ATOM 4576 O O . GLU A 1 580 ? 7.807 -13.036 19.638 1.00 92.50 580 GLU A O 1
ATOM 4581 N N . LEU A 1 581 ? 5.676 -12.495 19.155 1.00 92.12 581 LEU A N 1
ATOM 4582 C CA . LEU A 1 581 ? 5.225 -13.863 18.927 1.00 92.12 581 LEU A CA 1
ATOM 4583 C C . LEU A 1 581 ? 5.515 -14.338 17.497 1.00 92.12 581 LEU A C 1
ATOM 4585 O O . LEU A 1 581 ? 5.963 -15.465 17.319 1.00 92.12 581 LEU A O 1
ATOM 4589 N N . GLU A 1 582 ? 5.257 -13.493 16.499 1.00 90.31 582 GLU A N 1
ATOM 4590 C CA . GLU A 1 582 ? 5.340 -13.796 15.068 1.00 90.31 582 GLU A CA 1
ATOM 4591 C C . GLU A 1 582 ? 5.745 -12.529 14.265 1.00 90.31 582 GLU A C 1
ATOM 4593 O O . GLU A 1 582 ? 4.895 -11.774 13.773 1.00 90.31 582 GLU A O 1
ATOM 4598 N N . PRO A 1 583 ? 7.054 -12.254 14.090 1.00 85.19 583 PRO A N 1
ATOM 4599 C CA . PRO A 1 583 ? 7.547 -10.988 13.537 1.00 85.19 583 PRO A CA 1
ATOM 4600 C C . PRO A 1 583 ? 7.198 -10.757 12.060 1.00 85.19 583 PRO A C 1
ATOM 4602 O O . PRO A 1 583 ? 7.212 -9.610 11.617 1.00 85.19 583 PRO A O 1
ATOM 4605 N N . GLY A 1 584 ? 6.860 -11.803 11.299 1.00 83.81 584 GLY A N 1
ATOM 4606 C CA . GLY A 1 584 ? 6.557 -11.719 9.864 1.00 83.81 584 GLY A CA 1
ATOM 4607 C C . GLY A 1 584 ? 5.119 -11.312 9.510 1.00 83.81 584 GLY A C 1
ATOM 4608 O O . GLY A 1 584 ? 4.860 -10.949 8.364 1.00 83.81 584 GLY A O 1
ATOM 4609 N N . ILE A 1 585 ? 4.185 -11.334 10.468 1.00 89.88 585 ILE A N 1
ATOM 4610 C CA . ILE A 1 585 ? 2.748 -11.145 10.202 1.00 89.88 585 ILE A CA 1
ATOM 4611 C C . ILE A 1 585 ? 2.434 -9.739 9.673 1.00 89.88 585 ILE A C 1
ATOM 4613 O O . ILE A 1 585 ? 2.907 -8.728 10.195 1.00 89.88 585 ILE A O 1
ATOM 4617 N N . ARG A 1 586 ? 1.576 -9.617 8.661 1.00 90.69 586 ARG A N 1
ATOM 4618 C CA . ARG A 1 586 ? 1.035 -8.313 8.259 1.00 90.69 586 ARG A CA 1
ATOM 4619 C C . ARG A 1 586 ? 0.020 -7.824 9.288 1.00 90.69 586 ARG A C 1
ATOM 4621 O O . ARG A 1 586 ? -0.913 -8.539 9.607 1.00 90.69 586 ARG A O 1
ATOM 4628 N N . ILE A 1 587 ? 0.164 -6.600 9.785 1.00 95.75 587 ILE A N 1
ATOM 4629 C CA . ILE A 1 587 ? -0.770 -5.993 10.740 1.00 95.75 587 ILE A CA 1
ATOM 4630 C C . ILE A 1 587 ? -1.528 -4.875 10.031 1.00 95.75 587 ILE A C 1
ATOM 4632 O O . ILE A 1 587 ? -0.926 -3.949 9.488 1.00 95.75 587 ILE A O 1
ATOM 4636 N N . VAL A 1 588 ? -2.853 -4.943 10.041 1.00 96.69 588 VAL A N 1
ATOM 4637 C CA . VAL A 1 588 ? -3.714 -3.891 9.500 1.00 96.69 588 VAL A CA 1
ATOM 4638 C C . VAL A 1 588 ? -4.628 -3.389 10.600 1.00 96.69 588 VAL A C 1
ATOM 4640 O O . VAL A 1 588 ? -5.336 -4.163 11.231 1.00 96.69 588 VAL A O 1
ATOM 4643 N N . VAL A 1 589 ? -4.626 -2.085 10.837 1.00 97.62 589 VAL A N 1
ATOM 4644 C CA . VAL A 1 589 ? -5.490 -1.450 11.828 1.00 97.62 589 VAL A CA 1
ATOM 4645 C C . VAL A 1 589 ? -6.701 -0.858 11.131 1.00 97.62 589 VAL A C 1
ATOM 4647 O O . VAL A 1 589 ? -6.544 -0.026 10.247 1.00 97.62 589 VAL A O 1
ATOM 4650 N N . VAL A 1 590 ? -7.904 -1.244 11.540 1.00 98.25 590 VAL A N 1
ATOM 4651 C CA . VAL A 1 590 ? -9.170 -0.750 10.991 1.00 98.25 590 VAL A CA 1
ATOM 4652 C C . VAL A 1 590 ? -9.891 0.056 12.052 1.00 98.25 590 VAL A C 1
ATOM 4654 O O . VAL A 1 590 ? -10.146 -0.450 13.147 1.00 98.25 590 VAL A O 1
ATOM 4657 N N . ALA A 1 591 ? -10.263 1.294 11.727 1.00 96.88 591 ALA A N 1
ATOM 4658 C CA . ALA A 1 591 ? -11.023 2.110 12.654 1.00 96.88 591 ALA A CA 1
ATOM 4659 C C . ALA A 1 591 ? -12.099 3.002 12.042 1.00 96.88 591 ALA A C 1
ATOM 4661 O O . ALA A 1 591 ? -11.993 3.496 10.922 1.00 96.88 591 ALA A O 1
ATOM 4662 N N . GLY A 1 592 ? -13.144 3.273 12.825 1.00 94.50 592 GLY A N 1
ATOM 4663 C CA . GLY A 1 592 ? -14.136 4.289 12.475 1.00 94.50 592 GLY A CA 1
ATOM 4664 C C . GLY A 1 592 ? -13.535 5.698 12.521 1.00 94.50 592 GLY A C 1
ATOM 4665 O O . GLY A 1 592 ? -13.748 6.519 11.631 1.00 94.50 592 GLY A O 1
ATOM 4666 N N . VAL A 1 593 ? -12.740 5.990 13.546 1.00 93.31 593 VAL A N 1
ATOM 4667 C CA . VAL A 1 593 ? -12.066 7.283 13.689 1.00 93.31 593 VAL A CA 1
ATOM 4668 C C . VAL A 1 593 ? -10.619 7.064 14.096 1.00 93.31 593 VAL A C 1
ATOM 4670 O O . VAL A 1 593 ? -10.356 6.365 15.069 1.00 93.31 593 VAL A O 1
ATOM 4673 N N . VAL A 1 594 ? -9.693 7.712 13.395 1.00 94.31 594 VAL A N 1
ATOM 4674 C CA . VAL A 1 594 ? -8.282 7.789 13.792 1.00 94.31 594 VAL A CA 1
ATOM 4675 C C . VAL A 1 594 ? -7.927 9.241 14.079 1.00 94.31 594 VAL A C 1
ATOM 4677 O O . VAL A 1 594 ? -8.208 10.135 13.277 1.00 94.31 594 VAL A O 1
ATOM 4680 N N . GLN A 1 595 ? -7.335 9.495 15.241 1.00 92.88 595 GLN A N 1
ATOM 4681 C CA . GLN A 1 595 ? -6.909 10.832 15.631 1.00 92.88 595 GLN A CA 1
ATOM 4682 C C . GLN A 1 595 ? -5.650 11.246 14.847 1.00 92.88 595 GLN A C 1
ATOM 4684 O O . GLN A 1 595 ? -4.707 10.467 14.704 1.00 92.88 595 GLN A O 1
ATOM 4689 N N . ALA A 1 596 ? -5.639 12.471 14.316 1.00 88.44 596 ALA A N 1
ATOM 4690 C CA . ALA A 1 596 ? -4.640 12.933 13.353 1.00 88.44 596 ALA A CA 1
ATOM 4691 C C . ALA A 1 596 ? -3.198 12.972 13.900 1.00 88.44 596 ALA A C 1
ATOM 4693 O O . ALA A 1 596 ? -2.263 12.710 13.147 1.00 88.44 596 ALA A O 1
ATOM 4694 N N . ASP A 1 597 ? -2.987 13.237 15.193 1.00 88.62 597 ASP A N 1
ATOM 4695 C CA . ASP A 1 597 ? -1.647 13.215 15.802 1.00 88.62 597 ASP A CA 1
ATOM 4696 C C . ASP A 1 597 ? -1.052 11.807 15.847 1.00 88.62 597 ASP A C 1
ATOM 4698 O O . ASP A 1 597 ? 0.162 11.654 15.742 1.00 88.62 597 ASP A O 1
ATOM 4702 N N . THR A 1 598 ? -1.873 10.754 15.918 1.00 89.12 598 THR A N 1
ATOM 4703 C CA . THR A 1 598 ? -1.359 9.372 15.912 1.00 89.12 598 THR A CA 1
ATOM 4704 C C . THR A 1 598 ? -0.694 8.977 14.592 1.00 89.12 598 THR A C 1
ATOM 4706 O O . THR A 1 598 ? 0.132 8.063 14.580 1.00 89.12 598 THR A O 1
ATOM 4709 N N . VAL A 1 599 ? -1.007 9.682 13.498 1.00 86.25 599 VAL A N 1
ATOM 4710 C CA . VAL A 1 599 ? -0.474 9.433 12.148 1.00 86.25 599 VAL A CA 1
ATOM 4711 C C . VAL A 1 599 ? 0.543 10.485 11.676 1.00 86.25 599 VAL A C 1
ATOM 4713 O O . VAL A 1 599 ? 1.112 10.352 10.585 1.00 86.25 599 VAL A O 1
ATOM 4716 N N . LYS A 1 600 ? 0.811 11.512 12.497 1.00 83.00 600 LYS A N 1
ATOM 4717 C CA . LYS A 1 600 ? 1.887 12.494 12.273 1.00 83.00 600 LYS A CA 1
ATOM 4718 C C . LYS A 1 600 ? 3.274 11.822 12.278 1.00 83.00 600 LYS A C 1
ATOM 4720 O O . LYS A 1 600 ? 3.394 10.674 12.703 1.00 83.00 600 LYS A O 1
ATOM 4725 N N . PRO A 1 601 ? 4.340 12.488 11.788 1.00 72.94 601 PRO A N 1
ATOM 4726 C CA . PRO A 1 601 ? 5.678 11.890 11.670 1.00 72.94 601 PRO A CA 1
ATOM 4727 C C . PRO A 1 601 ? 6.260 11.282 12.961 1.00 72.94 601 PRO A C 1
ATOM 4729 O O . PRO A 1 601 ? 7.069 10.354 12.884 1.00 72.94 601 PRO A O 1
ATOM 4732 N N . ASP A 1 602 ? 5.859 11.797 14.118 1.00 78.62 602 ASP A N 1
ATOM 4733 C CA . ASP A 1 602 ? 6.213 11.372 15.476 1.00 78.62 602 ASP A CA 1
ATOM 4734 C C . ASP A 1 602 ? 5.104 10.558 16.173 1.00 78.62 602 ASP A C 1
ATOM 4736 O O . ASP A 1 602 ? 5.322 10.003 17.253 1.00 78.62 602 ASP A O 1
ATOM 4740 N N . GLY A 1 603 ? 3.937 10.435 15.537 1.00 85.06 603 GLY A N 1
ATOM 4741 C CA . GLY A 1 603 ? 2.773 9.715 16.036 1.00 85.06 603 GLY A CA 1
ATOM 4742 C C . GLY A 1 603 ? 2.993 8.207 16.164 1.00 85.06 603 GLY A C 1
ATOM 4743 O O . GLY A 1 603 ? 3.770 7.602 15.423 1.00 85.06 603 GLY A O 1
ATOM 4744 N N . VAL A 1 604 ? 2.275 7.590 17.108 1.00 90.56 604 VAL A N 1
ATOM 4745 C CA . VAL A 1 604 ? 2.395 6.162 17.459 1.00 90.56 604 VAL A CA 1
ATOM 4746 C C . VAL A 1 604 ? 2.259 5.254 16.233 1.00 90.56 604 VAL A C 1
ATOM 4748 O O . VAL A 1 604 ? 3.147 4.452 15.965 1.00 90.56 604 VAL A O 1
ATOM 4751 N N . LEU A 1 605 ? 1.205 5.422 15.427 1.00 90.00 605 LEU A N 1
ATOM 4752 C CA . LEU A 1 605 ? 0.949 4.552 14.271 1.00 90.00 605 LEU A CA 1
ATOM 4753 C C . LEU A 1 605 ? 2.034 4.701 13.198 1.00 90.00 605 LEU A C 1
ATOM 4755 O O . LEU A 1 605 ? 2.382 3.738 12.519 1.00 90.00 605 LEU A O 1
ATOM 4759 N N . ARG A 1 606 ? 2.604 5.904 13.054 1.00 84.31 606 ARG A N 1
ATOM 4760 C CA . ARG A 1 606 ? 3.704 6.152 12.116 1.00 84.31 606 ARG A CA 1
ATOM 4761 C C . ARG A 1 606 ? 5.002 5.491 12.572 1.00 84.31 606 ARG A C 1
ATOM 4763 O O . ARG A 1 606 ? 5.765 5.042 11.722 1.00 84.31 606 ARG A O 1
ATOM 4770 N N . ARG A 1 607 ? 5.267 5.435 13.882 1.00 85.31 607 ARG A N 1
ATOM 4771 C CA . ARG A 1 607 ? 6.423 4.705 14.423 1.00 85.31 607 ARG A CA 1
ATOM 4772 C C . ARG A 1 607 ? 6.283 3.207 14.176 1.00 85.31 607 ARG A C 1
ATOM 4774 O O . ARG A 1 607 ? 7.185 2.635 13.581 1.00 85.31 607 ARG A O 1
ATOM 4781 N N . LEU A 1 608 ? 5.117 2.633 14.478 1.00 86.69 608 LEU A N 1
ATOM 4782 C CA . LEU A 1 608 ? 4.826 1.215 14.228 1.00 86.69 608 LEU A CA 1
ATOM 4783 C C . LEU A 1 608 ? 4.987 0.829 12.747 1.00 86.69 608 LEU A C 1
ATOM 4785 O O . LEU A 1 608 ? 5.498 -0.241 12.432 1.00 86.69 608 LEU A O 1
ATOM 4789 N N . ALA A 1 609 ? 4.635 1.728 11.821 1.00 81.81 609 ALA A N 1
ATOM 4790 C CA . ALA A 1 609 ? 4.873 1.530 10.388 1.00 81.81 609 ALA A CA 1
ATOM 4791 C C . ALA A 1 609 ? 6.347 1.362 10.006 1.00 81.81 609 ALA A C 1
ATOM 4793 O O . ALA A 1 609 ? 6.649 0.671 9.035 1.00 81.81 609 ALA A O 1
ATOM 4794 N N . ARG A 1 610 ? 7.269 1.991 10.744 1.00 72.31 610 ARG A N 1
ATOM 4795 C CA . ARG A 1 610 ? 8.713 1.887 10.476 1.00 72.31 610 ARG A CA 1
ATOM 4796 C C . ARG A 1 610 ? 9.288 0.537 10.896 1.00 72.31 610 ARG A C 1
ATOM 4798 O O . ARG A 1 610 ? 10.354 0.175 10.417 1.00 72.31 610 ARG A O 1
ATOM 4805 N N . GLU A 1 611 ? 8.601 -0.184 11.774 1.00 67.19 611 GLU A N 1
ATOM 4806 C CA . GLU A 1 611 ? 9.107 -1.402 12.413 1.00 67.19 611 GLU A CA 1
ATOM 4807 C C . GLU A 1 611 ? 8.685 -2.689 11.686 1.00 67.19 611 GLU A C 1
ATOM 4809 O O . GLU A 1 611 ? 9.167 -3.769 12.014 1.00 67.19 611 GLU A O 1
ATOM 4814 N N . GLY A 1 612 ? 7.812 -2.613 10.675 1.00 69.25 612 GLY A N 1
ATOM 4815 C CA . GLY A 1 612 ? 7.388 -3.788 9.909 1.00 69.25 612 GLY A CA 1
ATOM 4816 C C . GLY A 1 612 ? 6.090 -3.570 9.140 1.00 69.25 612 GLY A C 1
ATOM 4817 O O . GLY A 1 612 ? 5.606 -2.447 9.059 1.00 69.25 612 GLY A O 1
ATOM 4818 N N . ASN A 1 613 ? 5.521 -4.643 8.569 1.00 79.69 613 ASN A N 1
ATOM 4819 C CA . ASN A 1 613 ? 4.233 -4.665 7.851 1.00 79.69 613 ASN A CA 1
ATOM 4820 C C . ASN A 1 613 ? 3.060 -4.157 8.682 1.00 79.69 613 ASN A C 1
ATOM 4822 O O . ASN A 1 613 ? 2.366 -4.942 9.323 1.00 79.69 613 ASN A O 1
ATOM 4826 N N . PHE A 1 614 ? 2.833 -2.850 8.640 1.00 90.50 614 PHE A N 1
ATOM 4827 C CA . PHE A 1 614 ? 1.791 -2.187 9.399 1.00 90.50 614 PHE A CA 1
ATOM 4828 C C . PHE A 1 614 ? 1.087 -1.147 8.525 1.00 90.50 614 PHE A C 1
ATOM 4830 O O . PHE A 1 614 ? 1.731 -0.340 7.854 1.00 90.50 614 PHE A O 1
ATOM 4837 N N . SER A 1 615 ? -0.241 -1.174 8.503 1.00 92.31 615 SER A N 1
ATOM 4838 C CA . SER A 1 615 ? -1.068 -0.266 7.700 1.00 92.31 615 SER A CA 1
ATOM 4839 C C . SER A 1 615 ? -2.326 0.133 8.458 1.00 92.31 615 SER A C 1
ATOM 4841 O O . SER A 1 615 ? -2.742 -0.556 9.388 1.00 92.31 615 SER A O 1
ATOM 4843 N N . VAL A 1 616 ? -2.934 1.253 8.071 1.00 95.25 616 VAL A N 1
ATOM 4844 C CA . VAL A 1 616 ? -4.125 1.799 8.733 1.00 95.25 616 VAL A CA 1
ATOM 4845 C C . VAL A 1 616 ? -5.225 2.034 7.706 1.00 95.25 616 VAL A C 1
ATOM 4847 O O . VAL A 1 616 ? -5.006 2.679 6.685 1.00 95.25 616 VAL A O 1
ATOM 4850 N N . VAL A 1 617 ? -6.425 1.559 8.013 1.00 96.75 617 VAL A N 1
ATOM 4851 C CA . VAL A 1 617 ? -7.671 1.817 7.297 1.00 96.75 617 VAL A CA 1
ATOM 4852 C C . VAL A 1 617 ? -8.609 2.571 8.233 1.00 96.75 617 VAL A C 1
ATOM 4854 O O . VAL A 1 617 ? -8.895 2.115 9.339 1.00 96.75 617 VAL A O 1
ATOM 4857 N N . ALA A 1 618 ? -9.109 3.727 7.808 1.00 96.38 618 ALA A N 1
ATOM 4858 C CA . ALA A 1 618 ? -9.978 4.562 8.628 1.00 96.38 618 ALA A CA 1
ATOM 4859 C C . ALA A 1 618 ? -11.224 5.037 7.872 1.00 96.38 618 ALA A C 1
ATOM 4861 O O . ALA A 1 618 ? -11.136 5.497 6.736 1.00 96.38 618 ALA A O 1
ATOM 4862 N N . LEU A 1 619 ? -12.394 5.057 8.515 1.00 96.06 619 LEU A N 1
ATOM 4863 C CA . LEU A 1 619 ? -13.534 5.780 7.933 1.00 96.06 619 LEU A CA 1
ATOM 4864 C C . LEU A 1 619 ? -13.236 7.283 7.880 1.00 96.06 619 LEU A C 1
ATOM 4866 O O . LEU A 1 619 ? -13.533 7.925 6.873 1.00 96.06 619 LEU A O 1
ATOM 4870 N N . ARG A 1 620 ? -12.595 7.835 8.919 1.00 92.69 620 ARG A N 1
ATOM 4871 C CA . ARG A 1 620 ? -12.092 9.213 8.892 1.00 92.69 620 ARG A CA 1
ATOM 4872 C C . ARG A 1 620 ? -10.837 9.432 9.731 1.00 92.69 620 ARG A C 1
ATOM 4874 O O . ARG A 1 620 ? -10.656 8.808 10.779 1.00 92.69 620 ARG A O 1
ATOM 4881 N N . LEU A 1 621 ? -10.075 10.444 9.330 1.00 91.62 621 LEU A N 1
ATOM 4882 C CA . LEU A 1 621 ? -9.098 11.118 10.183 1.00 91.62 621 LEU A CA 1
ATOM 4883 C C . LEU A 1 621 ? -9.760 12.302 10.905 1.00 91.62 621 LEU A C 1
ATOM 4885 O O . LEU A 1 621 ? -10.628 12.971 10.345 1.00 91.62 621 LEU A O 1
ATOM 4889 N N . SER A 1 622 ? -9.389 12.543 12.162 1.00 88.25 622 SER A N 1
ATOM 4890 C CA . SER A 1 622 ? -9.980 13.596 12.998 1.00 88.25 622 SER A CA 1
ATOM 4891 C C . SER A 1 622 ? -8.905 14.431 13.684 1.00 88.25 622 SER A C 1
ATOM 4893 O O . SER A 1 622 ? -8.112 13.895 14.454 1.00 88.25 622 SER A O 1
ATOM 4895 N N . GLU A 1 623 ? -8.925 15.748 13.476 1.00 86.38 623 GLU A N 1
ATOM 4896 C CA . GLU A 1 623 ? -8.080 16.692 14.228 1.00 86.38 623 GLU A CA 1
ATOM 4897 C C . GLU A 1 623 ? -8.575 16.894 15.668 1.00 86.38 623 GLU A C 1
ATOM 4899 O O . GLU A 1 623 ? -7.798 17.206 16.567 1.00 86.38 623 GLU A O 1
ATOM 4904 N N . ASN A 1 624 ? -9.864 16.645 15.918 1.00 75.44 624 ASN A N 1
ATOM 4905 C CA . ASN A 1 624 ? -10.436 16.744 17.255 1.00 75.44 624 ASN A CA 1
ATOM 4906 C C . ASN A 1 624 ? -9.865 15.650 18.164 1.00 75.44 624 ASN A C 1
ATOM 4908 O O . ASN A 1 624 ? -10.127 14.465 17.950 1.00 75.44 624 ASN A O 1
ATOM 4912 N N . ASN A 1 625 ? -9.149 16.059 19.211 1.00 66.25 625 ASN A N 1
ATOM 4913 C CA . ASN A 1 625 ? -8.644 15.184 20.267 1.00 66.25 625 ASN A CA 1
ATOM 4914 C C . ASN A 1 625 ? -9.639 15.123 21.439 1.00 66.25 625 ASN A C 1
ATOM 4916 O O . ASN A 1 625 ? -9.371 15.604 22.540 1.00 66.25 625 ASN A O 1
ATOM 4920 N N . TYR A 1 626 ? -10.836 14.596 21.173 1.00 64.50 626 TYR A N 1
ATOM 4921 C CA . TYR A 1 626 ? -11.886 14.449 22.179 1.00 64.50 626 TYR A CA 1
ATOM 4922 C C . TYR A 1 626 ? -11.917 13.016 22.716 1.00 64.50 626 TYR A C 1
ATOM 4924 O O . TYR A 1 626 ? -12.201 12.077 21.974 1.00 64.50 626 TYR A O 1
ATOM 4932 N N . LYS A 1 627 ? -11.672 12.850 24.019 1.00 61.94 627 LYS A N 1
ATOM 4933 C CA . LYS A 1 627 ? -11.920 11.590 24.728 1.00 61.94 627 LYS A CA 1
ATOM 4934 C C . LYS A 1 627 ? -13.312 11.652 25.347 1.00 61.94 627 LYS A C 1
ATOM 4936 O O . LYS A 1 627 ? -13.541 12.462 26.242 1.00 61.94 627 LYS A O 1
ATOM 4941 N N . GLY A 1 628 ? -14.225 10.819 24.853 1.00 58.50 628 GLY A N 1
ATOM 4942 C CA . GLY A 1 628 ? -15.557 10.689 25.437 1.00 58.50 628 GLY A CA 1
ATOM 4943 C C . GLY A 1 628 ? -15.498 10.217 26.890 1.00 58.50 628 GLY A C 1
ATOM 4944 O O . GLY A 1 628 ? -14.588 9.485 27.274 1.00 58.50 628 GLY A O 1
ATOM 4945 N N . GLN A 1 629 ? -16.452 10.669 27.701 1.00 53.69 629 GLN A N 1
ATOM 4946 C CA . GLN A 1 629 ? -16.662 10.205 29.073 1.00 53.69 629 GLN A CA 1
ATOM 4947 C C . GLN A 1 629 ? -18.167 10.028 29.292 1.00 53.69 629 GLN A C 1
ATOM 4949 O O . GLN A 1 629 ? -18.935 10.948 29.011 1.00 53.69 629 GLN A O 1
ATOM 4954 N N . GLY A 1 630 ? -18.597 8.866 29.793 1.00 58.47 630 GLY A N 1
ATOM 4955 C CA . GLY A 1 630 ? -20.021 8.568 29.976 1.00 58.47 630 GLY A CA 1
ATOM 4956 C C . GLY A 1 630 ? -20.769 8.562 28.640 1.00 58.47 630 GLY A C 1
ATOM 4957 O O . GLY A 1 630 ? -20.368 7.874 27.709 1.00 58.47 630 GLY A O 1
ATOM 4958 N N . ALA A 1 631 ? -21.823 9.370 28.505 1.00 54.06 631 ALA A N 1
ATOM 4959 C CA . ALA A 1 631 ? -22.702 9.387 27.328 1.00 54.06 631 ALA A CA 1
ATOM 4960 C C . ALA A 1 631 ? -22.033 9.763 26.000 1.00 54.06 631 ALA A C 1
ATOM 4962 O O . ALA A 1 631 ? -22.623 9.569 24.939 1.00 54.06 631 ALA A O 1
ATOM 4963 N N . THR A 1 632 ? -20.816 10.307 26.028 1.00 60.06 632 THR A N 1
ATOM 4964 C CA . THR A 1 632 ? -20.040 10.617 24.821 1.00 60.06 632 THR A CA 1
ATOM 4965 C C . THR A 1 632 ? -18.944 9.592 24.531 1.00 60.06 632 THR A C 1
ATOM 4967 O O . THR A 1 632 ? -18.325 9.657 23.464 1.00 60.06 632 THR A O 1
ATOM 4970 N N . ASP A 1 633 ? -18.703 8.640 25.441 1.00 77.19 633 ASP A N 1
ATOM 4971 C CA . ASP A 1 633 ? -17.828 7.500 25.184 1.00 77.19 633 ASP A CA 1
ATOM 4972 C C . ASP A 1 633 ? -18.484 6.543 24.183 1.00 77.19 633 ASP A C 1
ATOM 4974 O O . ASP A 1 633 ? -19.674 6.231 24.246 1.00 77.19 633 ASP A O 1
ATOM 4978 N N . THR A 1 634 ? -17.698 6.080 23.213 1.00 77.44 634 THR A N 1
ATOM 4979 C CA . THR A 1 634 ? -18.232 5.229 22.144 1.00 77.44 634 THR A CA 1
ATOM 4980 C C . THR A 1 634 ? -18.599 3.844 22.670 1.00 77.44 634 THR A C 1
ATOM 4982 O O . THR A 1 634 ? -19.623 3.303 22.269 1.00 77.44 634 THR A O 1
ATOM 4985 N N . GLY A 1 635 ? -17.817 3.280 23.595 1.00 78.69 635 GLY A N 1
ATOM 4986 C CA . GLY A 1 635 ? -18.137 2.002 24.222 1.00 78.69 635 GLY A CA 1
ATOM 4987 C C . GLY A 1 635 ? -19.429 2.083 25.031 1.00 78.69 635 GLY A C 1
ATOM 4988 O O . GLY A 1 635 ? -20.314 1.249 24.848 1.00 78.69 635 GLY A O 1
ATOM 4989 N N . ASP A 1 636 ? -19.579 3.117 25.856 1.00 78.62 636 ASP A N 1
ATOM 4990 C CA . ASP A 1 636 ? -20.787 3.297 26.666 1.00 78.62 636 ASP A CA 1
ATOM 4991 C C . ASP A 1 636 ? -22.040 3.484 25.803 1.00 78.62 636 ASP A C 1
ATOM 4993 O O . ASP A 1 636 ? -23.063 2.850 26.065 1.00 78.62 636 ASP A O 1
ATOM 4997 N N . ARG A 1 637 ? -21.956 4.262 24.715 1.00 82.12 637 ARG A N 1
ATOM 4998 C CA . ARG A 1 637 ? -23.069 4.421 23.765 1.00 82.12 637 ARG A CA 1
ATOM 4999 C C . ARG A 1 637 ? -23.398 3.141 23.002 1.00 82.12 637 ARG A C 1
ATOM 5001 O O . ARG A 1 637 ? -24.564 2.913 22.696 1.00 82.12 637 ARG A O 1
ATOM 5008 N N . LEU A 1 638 ? -22.405 2.319 22.652 1.00 83.12 638 LEU A N 1
ATOM 5009 C CA . LEU A 1 638 ? -22.622 1.069 21.907 1.00 83.12 638 LEU A CA 1
ATOM 5010 C C . LEU A 1 638 ? -23.366 0.023 22.741 1.00 83.12 638 LEU A C 1
ATOM 5012 O O . LEU A 1 638 ? -24.126 -0.779 22.189 1.00 83.12 638 LEU A O 1
ATOM 5016 N N . PHE A 1 639 ? -23.156 0.022 24.056 1.00 83.75 639 PHE A N 1
ATOM 5017 C CA . PHE A 1 639 ? -23.676 -1.012 24.952 1.00 83.75 639 PHE A CA 1
ATOM 5018 C C . PHE A 1 639 ? -24.658 -0.495 26.008 1.00 83.75 639 PHE A C 1
ATOM 5020 O O . PHE A 1 639 ? -25.135 -1.299 26.800 1.00 83.75 639 PHE A O 1
ATOM 5027 N N . ASN A 1 640 ? -25.003 0.797 25.986 1.00 79.44 640 ASN A N 1
ATOM 5028 C CA . ASN A 1 640 ? -25.866 1.453 26.974 1.00 79.44 640 ASN A CA 1
ATOM 5029 C C . ASN A 1 640 ? -25.383 1.198 28.411 1.00 79.44 640 ASN A C 1
ATOM 5031 O O . ASN A 1 640 ? -26.142 0.741 29.258 1.00 79.44 640 ASN A O 1
ATOM 5035 N N . THR A 1 641 ? -24.090 1.425 28.667 1.00 76.25 641 THR A N 1
ATOM 5036 C CA . THR A 1 641 ? -23.488 1.212 29.999 1.00 76.25 641 THR A CA 1
ATOM 5037 C C . THR A 1 641 ? -23.335 2.494 30.811 1.00 76.25 641 THR A C 1
ATOM 5039 O O . THR A 1 641 ? -22.594 2.528 31.791 1.00 76.25 641 THR A O 1
ATOM 5042 N N . THR A 1 642 ? -24.045 3.550 30.423 1.00 75.75 642 THR A N 1
ATOM 5043 C CA . THR A 1 642 ? -24.003 4.871 31.051 1.00 75.75 642 THR A CA 1
ATOM 5044 C C . THR A 1 642 ? -24.517 4.868 32.493 1.00 75.75 642 THR A C 1
ATOM 5046 O O . THR A 1 642 ? -23.999 5.603 33.330 1.00 75.75 642 THR A O 1
ATOM 5049 N N . GLU A 1 643 ? -25.469 3.991 32.803 1.00 83.94 643 GLU A N 1
ATOM 5050 C CA . GLU A 1 643 ? -26.155 3.887 34.094 1.00 83.94 643 GLU A CA 1
ATOM 5051 C C . GLU A 1 643 ? -25.438 2.943 35.080 1.00 83.94 643 GLU A C 1
ATOM 5053 O O . GLU A 1 643 ? -25.798 2.873 36.257 1.00 83.94 643 GLU A O 1
ATOM 5058 N N . VAL A 1 644 ? -24.418 2.211 34.617 1.00 87.25 644 VAL A N 1
ATOM 5059 C CA . VAL A 1 644 ? -23.654 1.241 35.415 1.00 87.25 644 VAL A CA 1
ATOM 5060 C C . VAL A 1 644 ? -22.503 1.945 36.126 1.00 87.25 644 VAL A C 1
ATOM 5062 O O . VAL A 1 644 ? -21.564 2.412 35.482 1.00 87.25 644 VAL A O 1
ATOM 5065 N N . PHE A 1 645 ? -22.516 1.997 37.455 1.00 90.25 645 PHE A N 1
ATOM 5066 C CA . PHE A 1 645 ? -21.502 2.713 38.239 1.00 90.25 645 PHE A CA 1
ATOM 5067 C C . PHE A 1 645 ? -20.442 1.803 38.872 1.00 90.25 645 PHE A C 1
ATOM 5069 O O . PHE A 1 645 ? -19.382 2.290 39.255 1.00 90.25 645 PHE A O 1
ATOM 5076 N N . HIS A 1 646 ? -20.668 0.489 38.949 1.00 92.06 646 HIS A N 1
ATOM 5077 C CA . HIS A 1 646 ? -19.676 -0.460 39.462 1.00 92.06 646 HIS A CA 1
ATOM 5078 C C . HIS A 1 646 ? -19.768 -1.811 38.744 1.00 92.06 646 HIS A C 1
ATOM 5080 O O . HIS A 1 646 ? -20.861 -2.245 38.394 1.00 92.06 646 HIS A O 1
ATOM 5086 N N . VAL A 1 647 ? -18.634 -2.479 38.516 1.00 89.44 647 VAL A N 1
ATOM 5087 C CA . VAL A 1 647 ? -18.565 -3.811 37.888 1.00 89.44 647 VAL A CA 1
ATOM 5088 C C . VAL A 1 647 ? -17.494 -4.639 38.592 1.00 89.44 647 VAL A C 1
ATOM 5090 O O . VAL A 1 647 ? -16.370 -4.174 38.786 1.00 89.44 647 VAL A O 1
ATOM 5093 N N . THR A 1 648 ? -17.835 -5.872 38.942 1.00 92.25 648 THR A N 1
ATOM 5094 C CA . THR A 1 648 ? -16.952 -6.878 39.543 1.00 92.25 648 THR A CA 1
ATOM 5095 C C . THR A 1 648 ? -16.744 -8.039 38.567 1.00 92.25 648 THR A C 1
ATOM 5097 O O . THR A 1 648 ? -16.975 -7.913 37.363 1.00 92.25 648 THR A O 1
ATOM 5100 N N . LYS A 1 649 ? -16.232 -9.180 39.047 1.00 89.81 649 LYS A N 1
ATOM 5101 C CA . LYS A 1 649 ? -15.951 -10.330 38.181 1.00 89.81 649 LYS A CA 1
ATOM 5102 C C . LYS A 1 649 ? -17.237 -10.955 37.635 1.00 89.81 649 LYS A C 1
ATOM 5104 O O . LYS A 1 649 ? -17.236 -11.389 36.485 1.00 89.81 649 LYS A O 1
ATOM 5109 N N . HIS A 1 650 ? -18.296 -11.002 38.443 1.00 94.50 650 HIS A N 1
ATOM 5110 C CA . HIS A 1 650 ? -19.551 -11.662 38.094 1.00 94.50 650 HIS A CA 1
ATOM 5111 C C . HIS A 1 650 ? -20.780 -10.761 38.230 1.00 94.50 650 HIS A C 1
ATOM 5113 O O . HIS A 1 650 ? -21.862 -11.223 37.887 1.00 94.50 650 HIS A O 1
ATOM 5119 N N . SER A 1 651 ? -20.641 -9.505 38.663 1.00 95.62 651 SER A N 1
ATOM 5120 C CA . SER A 1 651 ? -21.773 -8.623 38.964 1.00 95.62 651 SER A CA 1
ATOM 5121 C C . SER A 1 651 ? -21.539 -7.190 38.496 1.00 95.62 651 SER A C 1
ATOM 5123 O O . SER A 1 651 ? -20.424 -6.778 38.173 1.00 95.62 651 SER A O 1
ATOM 5125 N N . PHE A 1 652 ? -22.609 -6.408 38.456 1.00 94.94 652 PHE A N 1
ATOM 5126 C CA . PHE A 1 652 ? -22.569 -4.979 38.195 1.00 94.94 652 PHE A CA 1
ATOM 5127 C C . PHE A 1 652 ? -23.644 -4.250 39.000 1.00 94.94 652 PHE A C 1
ATOM 5129 O O . PHE A 1 652 ? -24.658 -4.835 39.377 1.00 94.94 652 PHE A O 1
ATOM 5136 N N . ALA A 1 653 ? -23.415 -2.967 39.267 1.00 94.69 653 ALA A N 1
ATOM 5137 C CA . ALA A 1 653 ? -24.349 -2.091 39.955 1.00 94.69 653 ALA A CA 1
ATOM 5138 C C . ALA A 1 653 ? -24.755 -0.925 39.052 1.00 94.69 653 ALA A C 1
ATOM 5140 O O . ALA A 1 653 ? -23.909 -0.334 38.371 1.00 94.69 653 ALA A O 1
ATOM 5141 N N . LEU A 1 654 ? -26.045 -0.600 39.054 1.00 93.94 654 LEU A N 1
ATOM 5142 C CA . LEU A 1 654 ? -26.649 0.424 38.210 1.00 93.94 654 LEU A CA 1
ATOM 5143 C C . LEU A 1 654 ? -27.663 1.276 38.972 1.00 93.94 654 LEU A C 1
ATOM 5145 O O . LEU A 1 654 ? -28.275 0.832 39.945 1.00 93.94 654 LEU A O 1
ATOM 5149 N N . VAL A 1 655 ? -27.853 2.509 38.516 1.00 91.06 655 VAL A N 1
ATOM 5150 C CA . VAL A 1 655 ? -28.867 3.413 39.069 1.00 91.06 655 VAL A CA 1
ATOM 5151 C C . VAL A 1 655 ? -30.281 2.997 38.628 1.00 91.06 655 VAL A C 1
ATOM 5153 O O . VAL A 1 655 ? -30.476 2.524 37.511 1.00 91.06 655 VAL A O 1
ATOM 5156 N N . ASN A 1 656 ? -31.290 3.158 39.494 1.00 85.62 656 ASN A N 1
ATOM 5157 C CA . ASN A 1 656 ? -32.664 2.698 39.217 1.00 85.62 656 ASN A CA 1
ATOM 5158 C C . ASN A 1 656 ? -33.472 3.716 38.374 1.00 85.62 656 ASN A C 1
ATOM 5160 O O . ASN A 1 656 ? -33.483 4.899 38.682 1.00 85.62 656 ASN A O 1
ATOM 5164 N N . LEU A 1 657 ? -34.210 3.312 37.340 1.00 82.38 657 LEU A N 1
ATOM 5165 C CA . LEU A 1 657 ? -35.049 4.244 36.565 1.00 82.38 657 LEU A CA 1
ATOM 5166 C C . LEU A 1 657 ? -36.129 4.951 37.413 1.00 82.38 657 LEU A C 1
ATOM 5168 O O . LEU A 1 657 ? -36.393 6.141 37.218 1.00 82.38 657 LEU A O 1
ATOM 5172 N N . LYS A 1 658 ? -36.733 4.228 38.363 1.00 80.69 658 LYS A N 1
ATOM 5173 C CA . LYS A 1 658 ? -37.795 4.705 39.264 1.00 80.69 658 LYS A CA 1
ATOM 5174 C C . LYS A 1 658 ? -37.428 4.399 40.726 1.00 80.69 658 LYS A C 1
ATOM 5176 O O . LYS A 1 658 ? -37.939 3.433 41.306 1.00 80.69 658 LYS A O 1
ATOM 5181 N N . PRO A 1 659 ? -36.529 5.183 41.346 1.00 81.38 659 PRO A N 1
ATOM 5182 C CA . PRO A 1 659 ? -36.100 4.934 42.717 1.00 81.38 659 PRO A CA 1
ATOM 5183 C C . PRO A 1 659 ? -37.272 5.090 43.701 1.00 81.38 659 PRO A C 1
ATOM 5185 O O . PRO A 1 659 ? -38.066 6.021 43.593 1.00 81.38 659 PRO A O 1
ATOM 5188 N N . LEU A 1 660 ? -37.379 4.172 44.668 1.00 77.75 660 LEU A N 1
ATOM 5189 C CA . LEU A 1 660 ? -38.341 4.278 45.784 1.00 77.75 660 LEU A CA 1
ATOM 5190 C C . LEU A 1 660 ? -37.947 5.389 46.768 1.00 77.75 660 LEU A C 1
ATOM 5192 O O . LEU A 1 660 ? -38.799 6.128 47.244 1.00 77.75 660 LEU A O 1
ATOM 5196 N N . LEU A 1 661 ? -36.648 5.513 47.045 1.00 79.69 661 LEU A N 1
ATOM 5197 C CA . LEU A 1 661 ? -36.048 6.551 47.882 1.00 79.69 661 LEU A CA 1
ATOM 5198 C C . LEU A 1 661 ? -34.747 7.039 47.220 1.00 79.69 661 LEU A C 1
ATOM 5200 O O . LEU A 1 661 ? -34.166 6.293 46.421 1.00 79.69 661 LEU A O 1
ATOM 5204 N N . PRO A 1 662 ? -34.269 8.262 47.524 1.00 83.44 662 PRO A N 1
ATOM 5205 C CA . PRO A 1 662 ? -32.970 8.736 47.049 1.00 83.44 662 PRO A CA 1
ATOM 5206 C C . PRO A 1 662 ? -31.855 7.725 47.350 1.00 83.44 662 PRO A C 1
ATOM 5208 O O . PRO A 1 662 ? -31.761 7.230 48.467 1.00 83.44 662 PRO A O 1
ATOM 5211 N N . GLY A 1 663 ? -31.027 7.406 46.352 1.00 84.81 663 GLY A N 1
ATOM 5212 C CA . GLY A 1 663 ? -29.963 6.404 46.484 1.00 84.81 663 GLY A CA 1
ATOM 5213 C C . GLY A 1 663 ? -30.400 4.948 46.301 1.00 84.81 663 GLY A C 1
ATOM 5214 O O . GLY A 1 663 ? -29.579 4.055 46.487 1.00 84.81 663 GLY A O 1
ATOM 5215 N N . HIS A 1 664 ? -31.656 4.680 45.919 1.00 89.94 664 HIS A N 1
ATOM 5216 C CA . HIS A 1 664 ? -32.085 3.345 45.492 1.00 89.94 664 HIS A CA 1
ATOM 5217 C C . HIS A 1 664 ? -31.368 2.949 44.192 1.00 89.94 664 HIS A C 1
ATOM 5219 O O . HIS A 1 664 ? -31.640 3.487 43.116 1.00 89.94 664 HIS A O 1
ATOM 5225 N N . VAL A 1 665 ? -30.506 1.939 44.293 1.00 93.69 665 VAL A N 1
ATOM 5226 C CA . VAL A 1 665 ? -29.773 1.337 43.171 1.00 93.69 665 VAL A CA 1
ATOM 5227 C C . VAL A 1 665 ? -30.047 -0.163 43.061 1.00 93.69 665 VAL A C 1
ATOM 5229 O O . VAL A 1 665 ? -30.632 -0.770 43.959 1.00 93.69 665 VAL A O 1
ATOM 5232 N N . LEU A 1 666 ? -29.620 -0.757 41.951 1.00 94.81 666 LEU A N 1
ATOM 5233 C CA . LEU A 1 666 ? -29.729 -2.187 41.685 1.00 94.81 666 LEU A CA 1
ATOM 5234 C C . LEU A 1 666 ? -28.333 -2.811 41.587 1.00 94.81 666 LEU A C 1
ATOM 5236 O O . LEU A 1 666 ? -27.401 -2.175 41.093 1.00 94.81 666 LEU A O 1
ATOM 5240 N N . VAL A 1 667 ? -28.199 -4.066 42.013 1.00 96.75 667 VAL A N 1
ATOM 5241 C CA . VAL A 1 667 ? -27.008 -4.902 41.797 1.00 96.75 667 VAL A CA 1
ATOM 5242 C C . VAL A 1 667 ? -27.438 -6.212 41.148 1.00 96.75 667 VAL A C 1
ATOM 5244 O O . VAL A 1 667 ? -28.342 -6.874 41.641 1.00 96.75 667 VAL A O 1
ATOM 5247 N N . SER A 1 668 ? -26.810 -6.590 40.042 1.00 96.31 668 SER A N 1
ATOM 5248 C CA . SER A 1 668 ? -27.239 -7.698 39.184 1.00 96.31 668 SER A CA 1
ATOM 5249 C C . SER A 1 668 ? -26.026 -8.539 38.769 1.00 96.31 668 SER A C 1
ATOM 5251 O O . SER A 1 668 ? -24.942 -7.973 38.592 1.00 96.31 668 SER A O 1
ATOM 5253 N N . PRO A 1 669 ? -26.152 -9.866 38.591 1.00 96.00 669 PRO A N 1
ATOM 5254 C CA . PRO A 1 669 ? -25.092 -10.669 38.002 1.00 96.00 669 PRO A CA 1
ATOM 5255 C C . PRO A 1 669 ? -24.905 -10.305 36.520 1.00 96.00 669 PRO A C 1
ATOM 5257 O O . PRO A 1 669 ? -25.823 -9.843 35.853 1.00 96.00 669 PRO A O 1
ATOM 5260 N N . LEU A 1 670 ? -23.703 -10.507 35.984 1.00 90.31 670 LEU A N 1
ATOM 5261 C CA . LEU A 1 670 ? -23.399 -10.324 34.560 1.00 90.31 670 LEU A CA 1
ATOM 5262 C C . LEU A 1 670 ? -24.051 -11.414 33.698 1.00 90.31 670 LEU A C 1
ATOM 5264 O O . LEU A 1 670 ? -24.400 -11.163 32.546 1.00 90.31 670 LEU A O 1
ATOM 5268 N N . ALA A 1 671 ? -24.183 -12.629 34.239 1.00 86.81 671 ALA A N 1
ATOM 5269 C CA . ALA A 1 671 ? -24.872 -13.724 33.574 1.00 86.81 671 ALA A CA 1
ATOM 5270 C C . ALA A 1 671 ? -26.388 -13.537 33.693 1.00 86.81 671 ALA A C 1
ATOM 5272 O O . ALA A 1 671 ? -26.921 -13.496 34.800 1.00 86.81 671 ALA A O 1
ATOM 5273 N N . ILE A 1 672 ? -27.078 -13.481 32.551 1.00 91.88 672 ILE A N 1
ATOM 5274 C CA . ILE A 1 672 ? -28.533 -13.312 32.501 1.00 91.88 672 ILE A CA 1
ATOM 5275 C C . ILE A 1 672 ? -29.194 -14.615 32.942 1.00 91.88 672 ILE A C 1
ATOM 5277 O O . ILE A 1 672 ? -29.305 -15.558 32.156 1.00 91.88 672 ILE A O 1
ATOM 5281 N N . LYS A 1 673 ? -29.614 -14.667 34.206 1.00 92.69 673 LYS A N 1
ATOM 5282 C CA . LYS A 1 673 ? -30.336 -15.808 34.771 1.00 92.69 673 LYS A CA 1
ATOM 5283 C C . LYS A 1 673 ? -31.635 -15.357 35.431 1.00 92.69 673 LYS A C 1
ATOM 5285 O O . LYS A 1 673 ? -31.603 -14.353 36.147 1.00 92.69 673 LYS A O 1
ATOM 5290 N N . PRO A 1 674 ? -32.757 -16.052 35.178 1.00 90.25 674 PRO A N 1
ATOM 5291 C CA . PRO A 1 674 ? -34.060 -15.617 35.652 1.00 90.25 674 PRO A CA 1
ATOM 5292 C C . PRO A 1 674 ? -34.215 -15.793 37.160 1.00 90.25 674 PRO A C 1
ATOM 5294 O O . PRO A 1 674 ? -34.799 -14.905 37.775 1.00 90.25 674 PRO A O 1
ATOM 5297 N N . ALA A 1 675 ? -33.662 -16.863 37.749 1.00 92.62 675 ALA A N 1
ATOM 5298 C CA . ALA A 1 675 ? -33.810 -17.143 39.171 1.00 92.62 675 ALA A CA 1
ATOM 5299 C C . ALA A 1 675 ? -32.485 -17.118 39.948 1.00 92.62 675 ALA A C 1
ATOM 5301 O O . ALA A 1 675 ? -31.420 -17.457 39.423 1.00 92.62 675 ALA A O 1
ATOM 5302 N N . LEU A 1 676 ? -32.546 -16.769 41.237 1.00 94.50 676 LEU A N 1
ATOM 5303 C CA . LEU A 1 676 ? -31.379 -16.734 42.128 1.00 94.50 676 LEU A CA 1
ATOM 5304 C C . LEU A 1 676 ? -30.716 -18.117 42.235 1.00 94.50 676 LEU A C 1
ATOM 5306 O O . LEU A 1 676 ? -29.490 -18.220 42.293 1.00 94.50 676 LEU A O 1
ATOM 5310 N N . ALA A 1 677 ? -31.525 -19.179 42.201 1.00 95.50 677 ALA A N 1
ATOM 5311 C CA . ALA A 1 677 ? -31.075 -20.569 42.241 1.00 95.50 677 ALA A CA 1
ATOM 5312 C C . ALA A 1 677 ? -30.271 -21.007 41.001 1.00 95.50 677 ALA A C 1
ATOM 5314 O O . ALA A 1 677 ? -29.535 -21.991 41.072 1.00 95.50 677 ALA A O 1
ATOM 5315 N N . ASP A 1 678 ? -30.371 -20.279 39.885 1.00 95.75 678 ASP A N 1
ATOM 5316 C CA . ASP A 1 678 ? -29.628 -20.590 38.661 1.00 95.75 678 ASP A CA 1
ATOM 5317 C C . ASP A 1 678 ? -28.169 -20.102 38.729 1.00 95.75 678 ASP A C 1
ATOM 5319 O O . ASP A 1 678 ? -27.332 -20.470 37.893 1.00 95.75 678 ASP A O 1
ATOM 5323 N N . LEU A 1 679 ? -27.837 -19.242 39.698 1.00 95.88 679 LEU A N 1
ATOM 5324 C CA . LEU A 1 679 ? -26.492 -18.708 39.875 1.00 95.88 679 LEU A CA 1
ATOM 5325 C C . LEU A 1 679 ? -25.539 -19.761 40.457 1.00 95.88 679 LEU A C 1
ATOM 5327 O O . LEU A 1 679 ? -25.867 -20.552 41.338 1.00 95.88 679 LEU A O 1
ATOM 5331 N N . THR A 1 680 ? -24.303 -19.750 39.968 1.00 97.50 680 THR A N 1
ATOM 5332 C CA . THR A 1 680 ? -23.208 -20.538 40.537 1.00 97.50 680 THR A CA 1
ATOM 5333 C C . THR A 1 680 ? -22.791 -19.968 41.892 1.00 97.50 680 THR A C 1
ATOM 5335 O O . THR A 1 680 ? -23.039 -18.803 42.197 1.00 97.50 680 THR A O 1
ATOM 5338 N N . LYS A 1 681 ? -22.089 -20.768 42.706 1.00 96.88 681 LYS A N 1
ATOM 5339 C CA . LYS A 1 681 ? -21.578 -20.316 44.013 1.00 96.88 681 LYS A CA 1
ATOM 5340 C C . LYS A 1 681 ? -20.728 -19.046 43.903 1.00 96.88 681 LYS A C 1
ATOM 5342 O O . LYS A 1 681 ? -20.872 -18.153 44.734 1.00 96.88 681 LYS A O 1
ATOM 5347 N N . ASP A 1 682 ? -19.889 -18.957 42.873 1.00 96.12 682 ASP A N 1
ATOM 5348 C CA . ASP A 1 682 ? -19.038 -17.792 42.622 1.00 96.12 682 ASP A CA 1
ATOM 5349 C C . ASP A 1 682 ? -19.868 -16.552 42.259 1.00 96.12 682 ASP A C 1
ATOM 5351 O O . ASP A 1 682 ? -19.599 -15.468 42.770 1.00 96.12 682 ASP A O 1
ATOM 5355 N N . GLU A 1 683 ? -20.906 -16.711 41.429 1.00 96.06 683 GLU A N 1
ATOM 5356 C CA . GLU A 1 683 ? -21.814 -15.619 41.049 1.00 96.06 683 GLU A CA 1
ATOM 5357 C C . GLU A 1 683 ? -22.644 -15.123 42.239 1.00 96.06 683 GLU A C 1
ATOM 5359 O O . GLU A 1 683 ? -22.719 -13.918 42.451 1.00 96.06 683 GLU A O 1
ATOM 5364 N N . VAL A 1 684 ? -23.219 -16.022 43.051 1.00 97.44 684 VAL A N 1
ATOM 5365 C CA . VAL A 1 684 ? -23.960 -15.639 44.270 1.00 97.44 684 VAL A CA 1
ATOM 5366 C C . VAL A 1 684 ? -23.045 -14.900 45.246 1.00 97.44 684 VAL A C 1
ATOM 5368 O O . VAL A 1 684 ? -23.427 -13.872 45.806 1.00 97.44 684 VAL A O 1
ATOM 5371 N N . THR A 1 685 ? -21.826 -15.408 45.440 1.00 97.31 685 THR A N 1
ATOM 5372 C CA . THR A 1 685 ? -20.848 -14.806 46.355 1.00 97.31 685 THR A CA 1
ATOM 5373 C C . THR A 1 685 ? -20.475 -13.401 45.895 1.00 97.31 685 THR A C 1
ATOM 5375 O O . THR A 1 685 ? -20.568 -12.451 46.668 1.00 97.31 685 THR A O 1
ATOM 5378 N N . ASP A 1 686 ? -20.090 -13.246 44.630 1.00 97.56 686 ASP A N 1
ATOM 5379 C CA . ASP A 1 686 ? -19.714 -11.953 44.063 1.00 97.56 686 ASP A CA 1
ATOM 5380 C C . ASP A 1 686 ? -20.898 -10.969 44.044 1.00 97.56 686 ASP A C 1
ATOM 5382 O O . ASP A 1 686 ? -20.699 -9.797 44.362 1.00 97.56 686 ASP A O 1
ATOM 5386 N N . LEU A 1 687 ? -22.129 -11.434 43.784 1.00 97.69 687 LEU A N 1
ATOM 5387 C CA . LEU A 1 687 ? -23.346 -10.615 43.830 1.00 97.69 687 LEU A CA 1
ATOM 5388 C C . LEU A 1 687 ? -23.542 -9.981 45.209 1.00 97.69 687 LEU A C 1
ATOM 5390 O O . LEU A 1 687 ? -23.648 -8.759 45.318 1.00 97.69 687 LEU A O 1
ATOM 5394 N N . PHE A 1 688 ? -23.546 -10.784 46.274 1.00 97.62 688 PHE A N 1
ATOM 5395 C CA . PHE A 1 688 ? -23.780 -10.263 47.622 1.00 97.62 688 PHE A CA 1
ATOM 5396 C C . PHE A 1 688 ? -22.579 -9.499 48.189 1.00 97.62 688 PHE A C 1
ATOM 5398 O O . PHE A 1 688 ? -22.780 -8.509 48.892 1.00 97.62 688 PHE A O 1
ATOM 5405 N N . LEU A 1 689 ? -21.341 -9.853 47.827 1.00 97.38 689 LEU A N 1
ATOM 5406 C CA . LEU A 1 689 ? -20.180 -9.010 48.136 1.00 97.38 689 LEU A CA 1
ATOM 5407 C C . LEU A 1 689 ? -20.306 -7.637 47.464 1.00 97.38 689 LEU A C 1
ATOM 5409 O O . LEU A 1 689 ? -20.081 -6.608 48.103 1.00 97.38 689 LEU A O 1
ATOM 5413 N N . THR A 1 690 ? -20.754 -7.601 46.210 1.00 97.06 690 THR A N 1
ATOM 5414 C CA . THR A 1 690 ? -21.013 -6.346 45.496 1.00 97.06 690 THR A CA 1
ATOM 5415 C C . THR A 1 690 ? -22.109 -5.531 46.182 1.00 97.06 690 THR A C 1
ATOM 5417 O O . THR A 1 690 ? -21.932 -4.330 46.381 1.00 97.06 690 THR A O 1
ATOM 5420 N N . VAL A 1 691 ? -23.200 -6.168 46.625 1.00 97.50 691 VAL A N 1
ATOM 5421 C CA . VAL A 1 691 ? -24.256 -5.519 47.424 1.00 97.50 691 VAL A CA 1
ATOM 5422 C C . VAL A 1 691 ? -23.681 -4.888 48.691 1.00 97.50 691 VAL A C 1
ATOM 5424 O O . VAL A 1 691 ? -23.910 -3.702 48.925 1.00 97.50 691 VAL A O 1
ATOM 5427 N N . THR A 1 692 ? -22.893 -5.628 49.478 1.00 96.69 692 THR A N 1
ATOM 5428 C CA . THR A 1 692 ? -22.307 -5.093 50.722 1.00 96.69 692 THR A CA 1
ATOM 5429 C C . THR A 1 692 ? -21.393 -3.897 50.470 1.00 96.69 692 THR A C 1
ATOM 5431 O O . THR A 1 692 ? -21.431 -2.919 51.217 1.00 96.69 692 THR A O 1
ATOM 5434 N N . ARG A 1 693 ? -20.632 -3.922 49.374 1.00 94.88 693 ARG A N 1
ATOM 5435 C CA . ARG A 1 693 ? -19.774 -2.808 48.972 1.00 94.88 693 ARG A CA 1
ATOM 5436 C C . ARG A 1 693 ? -20.585 -1.570 48.604 1.00 94.88 693 ARG A C 1
ATOM 5438 O O . ARG A 1 693 ? -20.322 -0.481 49.102 1.00 94.88 693 ARG A O 1
ATOM 5445 N N . VAL A 1 694 ? -21.610 -1.745 47.772 1.00 95.75 694 VAL A N 1
ATOM 5446 C CA . VAL A 1 694 ? -22.521 -0.658 47.392 1.00 95.75 694 VAL A CA 1
ATOM 5447 C C . VAL A 1 694 ? -23.212 -0.083 48.631 1.00 95.75 694 VAL A C 1
ATOM 5449 O O . VAL A 1 694 ? -23.302 1.135 48.766 1.00 95.75 694 VAL A O 1
ATOM 5452 N N . GLN A 1 695 ? -23.630 -0.922 49.584 1.00 95.69 695 GLN A N 1
ATOM 5453 C CA . GLN A 1 695 ? -24.190 -0.461 50.857 1.00 95.69 695 GLN A CA 1
ATOM 5454 C C . GLN A 1 695 ? -23.221 0.430 51.643 1.00 95.69 695 GLN A C 1
ATOM 5456 O O . GLN A 1 695 ? -23.654 1.448 52.179 1.00 95.69 695 GLN A O 1
ATOM 5461 N N . GLN A 1 696 ? -21.932 0.085 51.726 1.00 94.19 696 GLN A N 1
ATOM 5462 C CA . GLN A 1 696 ? -20.934 0.910 52.422 1.00 94.19 696 GLN A CA 1
ATOM 5463 C C . GLN A 1 696 ? -20.819 2.299 51.788 1.00 94.19 696 GLN A C 1
ATOM 5465 O O . GLN A 1 696 ? -20.902 3.307 52.497 1.00 94.19 696 GLN A O 1
ATOM 5470 N N . THR A 1 697 ? -20.714 2.356 50.458 1.00 94.56 697 THR A N 1
ATOM 5471 C CA . THR A 1 697 ? -20.661 3.623 49.723 1.00 94.56 697 THR A CA 1
ATOM 5472 C C . THR A 1 697 ? -21.930 4.442 49.955 1.00 94.56 697 THR A C 1
ATOM 5474 O O . THR A 1 697 ? -21.862 5.596 50.378 1.00 94.56 697 THR A O 1
ATOM 5477 N N . LEU A 1 698 ? -23.113 3.847 49.775 1.00 92.94 698 LEU A N 1
ATOM 5478 C CA . LEU A 1 698 ? -24.384 4.548 49.971 1.00 92.94 698 LEU A CA 1
ATOM 5479 C C . LEU A 1 698 ? -24.588 5.004 51.420 1.00 92.94 698 LEU A C 1
ATOM 5481 O O . LEU A 1 698 ? -25.139 6.080 51.646 1.00 92.94 698 LEU A O 1
ATOM 5485 N N . ARG A 1 699 ? -24.109 4.236 52.406 1.00 94.00 699 ARG A N 1
ATOM 5486 C CA . ARG A 1 699 ? -24.198 4.595 53.829 1.00 94.00 699 ARG A CA 1
ATOM 5487 C C . ARG A 1 699 ? -23.464 5.901 54.089 1.00 94.00 699 ARG A C 1
ATOM 5489 O O . ARG A 1 699 ? -24.000 6.785 54.752 1.00 94.00 699 ARG A O 1
ATOM 5496 N N . ARG A 1 700 ? -22.263 6.035 53.522 1.00 94.06 700 ARG A N 1
ATOM 5497 C CA . ARG A 1 700 ? -21.439 7.242 53.616 1.00 94.06 700 ARG A CA 1
ATOM 5498 C C . ARG A 1 700 ? -22.077 8.430 52.895 1.00 94.06 700 ARG A C 1
ATOM 5500 O O . ARG A 1 700 ? -22.112 9.523 53.454 1.00 94.06 700 ARG A O 1
ATOM 5507 N N . LEU A 1 701 ? -22.582 8.223 51.679 1.00 91.50 701 LEU A N 1
ATOM 5508 C CA . LEU A 1 701 ? -23.103 9.302 50.831 1.00 91.50 701 LEU A CA 1
ATOM 5509 C C . LEU A 1 701 ? -24.458 9.837 51.296 1.00 91.50 701 LEU A C 1
ATOM 5511 O O . LEU A 1 701 ? -24.654 11.049 51.353 1.00 91.50 701 LEU A O 1
ATOM 5515 N N . TYR A 1 702 ? -25.376 8.943 51.658 1.00 88.12 702 TYR A N 1
ATOM 5516 C CA . TYR A 1 702 ? -26.751 9.290 52.023 1.00 88.12 702 TYR A CA 1
ATOM 5517 C C . TYR A 1 702 ? -26.972 9.357 53.536 1.00 88.12 702 TYR A C 1
ATOM 5519 O O . TYR A 1 702 ? -28.096 9.581 53.972 1.00 88.12 702 TYR A O 1
ATOM 5527 N N . LYS A 1 703 ? -25.910 9.180 54.340 1.00 88.56 703 LYS A N 1
ATOM 5528 C CA . LYS A 1 703 ? -25.972 9.117 55.812 1.00 88.56 703 LYS A CA 1
ATOM 5529 C C . LYS A 1 703 ? -27.020 8.109 56.297 1.00 88.56 703 LYS A C 1
ATOM 5531 O O . LYS A 1 703 ? -27.767 8.387 57.227 1.00 88.56 703 LYS A O 1
ATOM 5536 N N . ALA A 1 704 ? -27.089 6.963 55.623 1.00 88.31 704 ALA A N 1
ATOM 5537 C CA . ALA A 1 704 ? -28.107 5.958 55.888 1.00 88.31 704 ALA A CA 1
ATOM 5538 C C . ALA A 1 704 ? -27.894 5.304 57.263 1.00 88.31 704 ALA A C 1
ATOM 5540 O O . ALA A 1 704 ? -26.806 4.807 57.561 1.00 88.31 704 ALA A O 1
ATOM 5541 N N . ASP A 1 705 ? -28.950 5.245 58.067 1.00 89.75 705 ASP A N 1
ATOM 5542 C CA . ASP A 1 705 ? -28.981 4.533 59.345 1.00 89.75 705 ASP A CA 1
ATOM 5543 C C . ASP A 1 705 ? -29.144 3.018 59.122 1.00 89.75 705 ASP A C 1
ATOM 5545 O O . ASP A 1 705 ? -28.536 2.194 59.814 1.00 89.75 705 ASP A O 1
ATOM 5549 N N . ALA A 1 706 ? -29.932 2.643 58.108 1.00 89.94 706 ALA A N 1
ATOM 5550 C CA . ALA A 1 706 ? -30.272 1.264 57.764 1.00 89.94 706 ALA A CA 1
ATOM 5551 C C . ALA A 1 706 ? -30.449 1.082 56.244 1.00 89.94 706 ALA A C 1
ATOM 5553 O O . ALA A 1 706 ? -30.289 2.026 55.473 1.00 89.94 706 ALA A O 1
ATOM 5554 N N . PHE A 1 707 ? -30.748 -0.143 55.801 1.00 92.19 707 PHE A N 1
ATOM 5555 C CA . PHE A 1 707 ? -30.976 -0.469 54.390 1.00 92.19 707 PHE A CA 1
ATOM 5556 C C . PHE A 1 707 ? -32.111 -1.476 54.229 1.00 92.19 707 PHE A C 1
ATOM 5558 O O . PHE A 1 707 ? -32.206 -2.413 55.020 1.00 92.19 707 PHE A O 1
ATOM 5565 N N . ASN A 1 708 ? -32.887 -1.348 53.151 1.00 90.19 708 ASN A N 1
ATOM 5566 C CA . ASN A 1 708 ? -33.645 -2.471 52.604 1.00 90.19 708 ASN A CA 1
ATOM 5567 C C . ASN A 1 708 ? -32.830 -3.123 51.489 1.00 90.19 708 ASN A C 1
ATOM 5569 O O . ASN A 1 708 ? -32.360 -2.441 50.575 1.00 90.19 708 ASN A O 1
ATOM 5573 N N . ILE A 1 709 ? -32.676 -4.442 51.594 1.00 92.94 709 ILE A N 1
ATOM 5574 C CA . ILE A 1 709 ? -32.022 -5.294 50.605 1.00 92.94 709 ILE A CA 1
ATOM 5575 C C . ILE A 1 709 ? -33.041 -6.337 50.180 1.00 92.94 709 ILE A C 1
ATOM 5577 O O . ILE A 1 709 ? -33.496 -7.110 51.021 1.00 92.94 709 ILE A O 1
ATOM 5581 N N . ALA A 1 710 ? -33.434 -6.324 48.911 1.00 90.44 710 ALA A N 1
ATOM 5582 C CA . ALA A 1 710 ? -34.508 -7.178 48.418 1.00 90.44 710 ALA A CA 1
ATOM 5583 C C . ALA A 1 710 ? -34.140 -7.814 47.080 1.00 90.44 710 ALA A C 1
ATOM 5585 O O . ALA A 1 710 ? -33.608 -7.148 46.197 1.00 90.44 710 ALA A O 1
ATOM 5586 N N . VAL A 1 711 ? -34.459 -9.097 46.934 1.00 91.19 711 VAL A N 1
ATOM 5587 C CA . VAL A 1 711 ? -34.401 -9.827 45.666 1.00 91.19 711 VAL A CA 1
ATOM 5588 C C . VAL A 1 711 ? -35.805 -10.346 45.401 1.00 91.19 711 VAL A C 1
ATOM 5590 O O . VAL A 1 711 ? -36.352 -11.079 46.222 1.00 91.19 711 VAL A O 1
ATOM 5593 N N . GLN A 1 712 ? -36.380 -9.949 44.272 1.00 87.69 712 GLN A N 1
ATOM 5594 C CA . GLN A 1 712 ? -37.658 -10.465 43.794 1.00 87.69 712 GLN A CA 1
ATOM 5595 C C . GLN A 1 712 ? -37.352 -11.606 42.820 1.00 87.69 712 GLN A C 1
ATOM 5597 O O . GLN A 1 712 ? -36.854 -11.373 41.718 1.00 87.69 712 GLN A O 1
ATOM 5602 N N . ASP A 1 713 ? -37.555 -12.845 43.271 1.00 89.00 713 ASP A N 1
ATOM 5603 C CA . ASP A 1 713 ? -37.153 -14.061 42.556 1.00 89.00 713 ASP A CA 1
ATOM 5604 C C . ASP A 1 713 ? -38.371 -14.742 41.910 1.00 89.00 713 ASP A C 1
ATOM 5606 O O . ASP A 1 713 ? -39.131 -15.453 42.569 1.00 89.00 713 ASP A O 1
ATOM 5610 N N . GLY A 1 714 ? -38.577 -14.494 40.615 1.00 81.88 714 GLY A N 1
ATOM 5611 C CA . GLY A 1 714 ? -39.736 -14.957 39.854 1.00 81.88 714 GLY A CA 1
ATOM 5612 C C . GLY A 1 714 ? -40.898 -13.958 39.801 1.00 81.88 714 GLY A C 1
ATOM 5613 O O . GLY A 1 714 ? -41.074 -13.104 40.669 1.00 81.88 714 GLY A O 1
ATOM 5614 N N . VAL A 1 715 ? -41.729 -14.086 38.760 1.00 77.31 715 VAL A N 1
ATOM 5615 C CA . VAL A 1 715 ? -42.834 -13.151 38.454 1.00 77.31 715 VAL A CA 1
ATOM 5616 C C . VAL A 1 715 ? -43.794 -12.982 39.635 1.00 77.31 715 VAL A C 1
ATOM 5618 O O . VAL A 1 715 ? -44.177 -11.865 39.953 1.00 77.31 715 VAL A O 1
ATOM 5621 N N . ALA A 1 716 ? -44.138 -14.073 40.328 1.00 74.75 716 ALA A N 1
ATOM 5622 C CA . ALA A 1 716 ? -45.052 -14.034 41.474 1.00 74.75 716 ALA A CA 1
ATOM 5623 C C . ALA A 1 716 ? -44.485 -13.291 42.701 1.00 74.75 716 ALA A C 1
ATOM 5625 O O . ALA A 1 716 ? -45.249 -12.911 43.581 1.00 74.75 716 ALA A O 1
ATOM 5626 N N . ALA A 1 717 ? -43.165 -13.092 42.768 1.00 75.81 717 ALA A N 1
ATOM 5627 C CA . ALA A 1 717 ? -42.496 -12.322 43.815 1.00 75.81 717 ALA A CA 1
ATOM 5628 C C . ALA A 1 717 ? -42.296 -10.841 43.427 1.00 75.81 717 ALA A C 1
ATOM 5630 O O . ALA A 1 717 ? -41.563 -10.133 44.113 1.00 75.81 717 ALA A O 1
ATOM 5631 N N . GLY A 1 718 ? -42.902 -10.380 42.324 1.00 70.00 718 GLY A N 1
ATOM 5632 C CA . GLY A 1 718 ? -42.761 -9.013 41.812 1.00 70.00 718 GLY A CA 1
ATOM 5633 C C . GLY A 1 718 ? -41.585 -8.810 40.851 1.00 70.00 718 GLY A C 1
ATOM 5634 O O . GLY A 1 718 ? -41.203 -7.679 40.572 1.00 70.00 718 GLY A O 1
ATOM 5635 N N . GLN A 1 719 ? -40.974 -9.881 40.330 1.00 78.50 719 GLN A N 1
ATOM 5636 C CA . GLN A 1 719 ? -39.875 -9.745 39.374 1.00 78.50 719 GLN A CA 1
ATOM 5637 C C . GLN A 1 719 ? -40.385 -9.247 38.009 1.00 78.50 719 GLN A C 1
ATOM 5639 O O . GLN A 1 719 ? -40.978 -10.001 37.236 1.00 78.50 719 GLN A O 1
ATOM 5644 N N . SER A 1 720 ? -40.089 -7.989 37.678 1.00 75.56 720 SER A N 1
ATOM 5645 C CA . SER A 1 720 ? -40.528 -7.348 36.425 1.00 75.56 720 SER A CA 1
ATOM 5646 C C . SER A 1 720 ? -39.675 -7.696 35.194 1.00 75.56 720 SER A C 1
ATOM 5648 O O . SER A 1 720 ? -40.163 -7.672 34.062 1.00 75.56 720 SER A O 1
ATOM 5650 N N . VAL A 1 721 ? -38.400 -8.045 35.391 1.00 82.44 721 VAL A N 1
ATOM 5651 C CA . VAL A 1 721 ? -37.458 -8.450 34.333 1.00 82.44 721 VAL A CA 1
ATOM 5652 C C . VAL A 1 721 ? -36.903 -9.829 34.687 1.00 82.44 721 VAL A C 1
ATOM 5654 O O . VAL A 1 721 ? -36.427 -9.969 35.811 1.00 82.44 721 VAL A O 1
ATOM 5657 N N . PRO A 1 722 ? -36.896 -10.827 33.773 1.00 88.38 722 PRO A N 1
ATOM 5658 C CA . PRO A 1 722 ? -36.432 -12.196 34.043 1.00 88.38 722 PRO A CA 1
ATOM 5659 C C . PRO A 1 722 ? -34.896 -12.276 34.141 1.00 88.38 722 PRO A C 1
ATOM 5661 O O . PRO A 1 722 ? -34.224 -12.967 33.375 1.00 88.38 722 PRO A O 1
ATOM 5664 N N . HIS A 1 723 ? -34.339 -11.512 35.074 1.00 93.06 723 HIS A N 1
ATOM 5665 C CA . HIS A 1 723 ? -32.936 -11.413 35.418 1.00 93.06 723 HIS A CA 1
ATOM 5666 C C . HIS A 1 723 ? -32.834 -11.071 36.907 1.00 93.06 723 HIS A C 1
ATOM 5668 O O . HIS A 1 723 ? -33.435 -10.093 37.357 1.00 93.06 723 HIS A O 1
ATOM 5674 N N . VAL A 1 724 ? -32.095 -11.870 37.676 1.00 94.44 724 VAL A N 1
ATOM 5675 C CA . VAL A 1 724 ? -31.867 -11.625 39.108 1.00 94.44 724 VAL A CA 1
ATOM 5676 C C . VAL A 1 724 ? -31.312 -10.221 39.324 1.00 94.44 724 VAL A C 1
ATOM 5678 O O . VAL A 1 724 ? -30.296 -9.865 38.743 1.00 94.44 724 VAL A O 1
ATOM 5681 N N . HIS A 1 725 ? -31.927 -9.437 40.203 1.00 94.44 725 HIS A N 1
ATOM 5682 C CA . HIS A 1 725 ? -31.367 -8.169 40.655 1.00 94.44 725 HIS A CA 1
ATOM 5683 C C . HIS A 1 725 ? -31.727 -7.921 42.117 1.00 94.44 725 HIS A C 1
ATOM 5685 O O . HIS A 1 725 ? -32.807 -8.264 42.592 1.00 94.44 725 HIS A O 1
ATOM 5691 N N . CYS A 1 726 ? -30.777 -7.343 42.837 1.00 95.31 726 CYS A N 1
ATOM 5692 C CA . CYS A 1 726 ? -30.887 -6.985 44.234 1.00 95.31 726 CYS A CA 1
ATOM 5693 C C . CYS A 1 726 ? -31.103 -5.477 44.349 1.00 95.31 726 CYS A C 1
ATOM 5695 O O . CYS A 1 726 ? -30.270 -4.684 43.902 1.00 95.31 726 CYS A O 1
ATOM 5697 N N . HIS A 1 727 ? -32.217 -5.084 44.951 1.00 93.44 727 HIS A N 1
ATOM 5698 C CA . HIS A 1 727 ? -32.513 -3.707 45.311 1.00 93.44 727 HIS A CA 1
ATOM 5699 C C . HIS A 1 727 ? -31.708 -3.320 46.543 1.00 93.44 727 HIS A C 1
ATOM 5701 O O . HIS A 1 727 ? -31.771 -4.005 47.563 1.00 93.44 727 HIS A O 1
ATOM 5707 N N . VAL A 1 728 ? -30.991 -2.201 46.467 1.00 95.19 728 VAL A N 1
ATOM 5708 C CA . VAL A 1 728 ? -30.238 -1.634 47.587 1.00 95.19 728 VAL A CA 1
ATOM 5709 C C . VAL A 1 728 ? -30.771 -0.240 47.869 1.00 95.19 728 VAL A C 1
ATOM 5711 O O . VAL A 1 728 ? -30.558 0.685 47.086 1.00 95.19 728 VAL A O 1
ATOM 5714 N N . ILE A 1 729 ? -31.495 -0.099 48.981 1.00 92.25 729 ILE A N 1
ATOM 5715 C CA . ILE A 1 729 ? -32.233 1.122 49.316 1.00 92.25 729 ILE A CA 1
ATOM 5716 C C . ILE A 1 729 ? -31.728 1.665 50.659 1.00 92.25 729 ILE A C 1
ATOM 5718 O O . ILE A 1 729 ? -31.968 1.022 51.685 1.00 92.25 729 ILE A O 1
ATOM 5722 N N . PRO A 1 730 ? -31.031 2.816 50.690 1.00 90.94 730 PRO A N 1
ATOM 5723 C CA . PRO A 1 730 ? -30.620 3.451 51.939 1.00 90.94 730 PRO A CA 1
ATOM 5724 C C . PRO A 1 730 ? -31.834 4.004 52.697 1.00 90.94 730 PRO A C 1
ATOM 5726 O O . PRO A 1 730 ? -32.765 4.536 52.092 1.00 90.94 730 PRO A O 1
ATOM 5729 N N . ARG A 1 731 ? -31.813 3.880 54.027 1.00 86.25 731 ARG A N 1
ATOM 5730 C CA . ARG A 1 731 ? -32.874 4.323 54.941 1.00 86.25 731 ARG A CA 1
ATOM 5731 C C . ARG A 1 731 ? -32.328 5.288 55.981 1.00 86.25 731 ARG A C 1
ATOM 5733 O O . ARG A 1 731 ? -31.232 5.072 56.497 1.00 86.25 731 ARG A O 1
ATOM 5740 N N . THR A 1 732 ? -33.110 6.300 56.330 1.00 84.38 732 THR A N 1
ATOM 5741 C CA . THR A 1 732 ? -32.808 7.241 57.422 1.00 84.38 732 THR A CA 1
ATOM 5742 C C . THR A 1 732 ? -33.977 7.306 58.394 1.00 84.38 732 THR A C 1
ATOM 5744 O O . THR A 1 732 ? -35.131 7.183 57.982 1.00 84.38 732 THR A O 1
ATOM 5747 N N . ILE A 1 733 ? -33.709 7.530 59.680 1.00 80.69 733 ILE A N 1
ATOM 5748 C CA . ILE A 1 733 ? -34.765 7.687 60.688 1.00 80.69 733 ILE A CA 1
ATOM 5749 C C . ILE A 1 733 ? -35.711 8.825 60.270 1.00 80.69 733 ILE A C 1
ATOM 5751 O O . ILE A 1 733 ? -35.282 9.954 60.039 1.00 80.69 733 ILE A O 1
ATOM 5755 N N . GLY A 1 734 ? -37.008 8.519 60.181 1.00 71.94 734 GLY A N 1
ATOM 5756 C CA . GLY A 1 734 ? -38.038 9.475 59.762 1.00 71.94 734 GLY A CA 1
ATOM 5757 C C . GLY A 1 734 ? -38.190 9.638 58.247 1.00 71.94 734 GLY A C 1
ATOM 5758 O O . GLY A 1 734 ? -38.887 10.557 57.816 1.00 71.94 734 GLY A O 1
ATOM 5759 N N . ASP A 1 735 ? -37.565 8.775 57.433 1.00 74.56 735 ASP A N 1
ATOM 5760 C CA . ASP A 1 735 ? -37.854 8.743 56.000 1.00 74.56 735 ASP A CA 1
ATOM 5761 C C . ASP A 1 735 ? -39.320 8.342 55.715 1.00 74.56 735 ASP A C 1
ATOM 5763 O O . ASP A 1 735 ? -39.978 7.716 56.554 1.00 74.56 735 ASP A O 1
ATOM 5767 N N . PRO A 1 736 ? -39.873 8.704 54.540 1.00 61.22 736 PRO A N 1
ATOM 5768 C CA . PRO A 1 736 ? -41.295 8.514 54.236 1.00 61.22 736 PRO A CA 1
ATOM 5769 C C . PRO A 1 736 ? -41.783 7.055 54.276 1.00 61.22 736 PRO A C 1
ATOM 5771 O O . PRO A 1 736 ? -42.992 6.824 54.240 1.00 61.22 736 PRO A O 1
ATOM 5774 N N . GLY A 1 737 ? -40.866 6.081 54.323 1.00 60.47 737 GLY A N 1
ATOM 5775 C CA . GLY A 1 737 ? -41.156 4.650 54.383 1.00 60.47 737 GLY A CA 1
ATOM 5776 C C . GLY A 1 737 ? -41.128 4.055 55.796 1.00 60.47 737 GLY A C 1
ATOM 5777 O O . GLY A 1 737 ? -41.092 2.828 55.918 1.00 60.47 737 GLY A O 1
ATOM 5778 N N . GLY A 1 738 ? -41.035 4.872 56.854 1.00 55.62 738 GLY A N 1
ATOM 5779 C CA . GLY A 1 738 ? -41.110 4.411 58.247 1.00 55.62 738 GLY A CA 1
ATOM 5780 C C . GLY A 1 738 ? -42.426 3.679 58.553 1.00 55.62 738 GLY A C 1
ATOM 5781 O O . GLY A 1 738 ? -43.467 4.051 58.006 1.00 55.62 738 GLY A O 1
ATOM 5782 N N . ASP A 1 739 ? -42.351 2.654 59.411 1.00 58.16 739 ASP A N 1
ATOM 5783 C CA . ASP A 1 739 ? -43.433 1.727 59.801 1.00 58.16 739 ASP A CA 1
ATOM 5784 C C . ASP A 1 739 ? -43.890 0.760 58.678 1.00 58.16 739 ASP A C 1
ATOM 5786 O O . ASP A 1 739 ? -45.009 0.852 58.190 1.00 58.16 739 ASP A O 1
ATOM 5790 N N . ASP A 1 740 ? -43.013 -0.155 58.235 1.00 57.75 740 ASP A N 1
ATOM 5791 C CA . ASP A 1 740 ? -43.270 -1.260 57.273 1.00 57.75 740 ASP A CA 1
ATOM 5792 C C . ASP A 1 740 ? -43.725 -0.911 55.838 1.00 57.75 740 ASP A C 1
ATOM 5794 O O . ASP A 1 740 ? -43.772 -1.782 54.972 1.00 57.75 740 ASP A O 1
ATOM 5798 N N . LYS A 1 741 ? -43.914 0.365 55.498 1.00 61.88 741 LYS A N 1
ATOM 5799 C CA . LYS A 1 741 ? -44.380 0.795 54.160 1.00 61.88 741 LYS A CA 1
ATOM 5800 C C . LYS A 1 741 ? -43.472 0.410 52.991 1.00 61.88 741 LYS A C 1
ATOM 5802 O O . LYS A 1 741 ? -43.942 0.287 51.868 1.00 61.88 741 LYS A O 1
ATOM 5807 N N . VAL A 1 742 ? -42.170 0.215 53.218 1.00 60.38 742 VAL A N 1
ATOM 5808 C CA . VAL A 1 742 ? -41.264 -0.272 52.157 1.00 60.38 742 VAL A CA 1
ATOM 5809 C C . VAL A 1 742 ? -41.522 -1.743 51.832 1.00 60.38 742 VAL A C 1
ATOM 5811 O O . VAL A 1 742 ? -41.363 -2.119 50.674 1.00 60.38 742 VAL A O 1
ATOM 5814 N N . HIS A 1 743 ? -41.955 -2.555 52.805 1.00 57.56 743 HIS A N 1
ATOM 5815 C CA . HIS A 1 743 ? -42.433 -3.910 52.529 1.00 57.56 743 HIS A CA 1
ATOM 5816 C C . HIS A 1 743 ? -43.694 -3.843 51.671 1.00 57.56 743 HIS A C 1
ATOM 5818 O O . HIS A 1 743 ? -43.694 -4.427 50.601 1.00 57.56 743 HIS A O 1
ATOM 5824 N N . GLU A 1 744 ? -44.667 -2.994 52.014 1.00 60.03 744 GLU A N 1
ATOM 5825 C CA . GLU A 1 744 ? -45.859 -2.761 51.178 1.00 60.03 744 GLU A CA 1
ATOM 5826 C C . GLU A 1 744 ? -45.525 -2.244 49.762 1.00 60.03 744 GLU A C 1
ATOM 5828 O O . GLU A 1 744 ? -46.246 -2.526 48.810 1.00 60.03 744 GLU A O 1
ATOM 5833 N N . TRP A 1 745 ? -44.433 -1.488 49.586 1.00 64.38 745 TRP A N 1
ATOM 5834 C CA . TRP A 1 745 ? -43.969 -1.036 48.265 1.00 64.38 745 TRP A CA 1
ATOM 5835 C C . TRP A 1 745 ? -43.259 -2.128 47.464 1.00 64.38 745 TRP A C 1
ATOM 5837 O O . TRP A 1 745 ? -43.360 -2.136 46.239 1.00 64.38 745 TRP A O 1
ATOM 5847 N N . LEU A 1 746 ? -42.533 -3.021 48.140 1.00 59.62 746 LEU A N 1
ATOM 5848 C CA . LEU A 1 746 ? -41.926 -4.212 47.539 1.00 59.62 746 LEU A CA 1
ATOM 5849 C C . LEU A 1 746 ? -42.976 -5.309 47.260 1.00 59.62 746 LEU A C 1
ATOM 5851 O O . LEU A 1 746 ? -42.775 -6.105 46.348 1.00 59.62 746 LEU A O 1
ATOM 5855 N N . GLU A 1 747 ? -44.077 -5.320 48.023 1.00 52.28 747 GLU A N 1
ATOM 5856 C CA . GLU A 1 747 ? -45.221 -6.251 47.981 1.00 52.28 747 GLU A CA 1
ATOM 5857 C C . GLU A 1 747 ? -46.449 -5.696 47.220 1.00 52.28 747 GLU A C 1
ATOM 5859 O O . GLU A 1 747 ? -47.486 -6.355 47.167 1.00 52.28 747 GLU A O 1
ATOM 5864 N N . GLY A 1 748 ? -46.369 -4.487 46.643 1.00 59.97 748 GLY A N 1
ATOM 5865 C CA . GLY A 1 748 ? -47.461 -3.857 45.881 1.00 59.97 748 GLY A CA 1
ATOM 5866 C C . GLY A 1 748 ? -47.897 -4.671 44.649 1.00 59.97 748 GLY A C 1
ATOM 5867 O O . GLY A 1 748 ? -47.283 -5.688 44.361 1.00 59.97 748 GLY A O 1
ATOM 5868 N N . GLU A 1 749 ? -48.937 -4.211 43.922 1.00 51.72 749 GLU A N 1
ATOM 5869 C CA . GLU A 1 749 ? -49.761 -4.889 42.868 1.00 51.72 749 GLU A CA 1
ATOM 5870 C C . GLU A 1 749 ? -49.102 -5.902 41.891 1.00 51.72 749 GLU A C 1
ATOM 5872 O O . GLU A 1 749 ? -49.817 -6.609 41.190 1.00 51.72 749 GLU A O 1
ATOM 5877 N N . GLU A 1 750 ? -47.781 -6.026 41.842 1.00 49.84 750 GLU A N 1
ATOM 5878 C CA . GLU A 1 750 ? -47.043 -7.080 41.141 1.00 49.84 750 GLU A CA 1
ATOM 5879 C C . GLU A 1 750 ? -46.877 -8.389 41.961 1.00 49.84 750 GLU A C 1
ATOM 5881 O O . GLU A 1 750 ? -46.455 -9.394 41.393 1.00 49.84 750 GLU A O 1
ATOM 5886 N N . GLY A 1 751 ? -47.234 -8.423 43.257 1.00 47.22 751 GLY A N 1
ATOM 5887 C CA . GLY A 1 751 ? -47.077 -9.601 44.138 1.00 47.22 751 GLY A CA 1
ATOM 5888 C C . GLY A 1 751 ? -48.285 -9.983 45.012 1.00 47.22 751 GLY A C 1
ATOM 5889 O O . GLY A 1 751 ? -48.157 -10.847 45.882 1.00 47.22 751 GLY A O 1
ATOM 5890 N N . ASP A 1 752 ? -49.462 -9.376 44.817 1.00 49.50 752 ASP A N 1
ATOM 5891 C CA . ASP A 1 752 ? -50.625 -9.568 45.701 1.00 49.50 752 ASP A CA 1
ATOM 5892 C C . ASP A 1 752 ? -51.376 -10.896 45.459 1.00 49.50 752 ASP A C 1
ATOM 5894 O O . ASP A 1 752 ? -52.484 -10.950 44.918 1.00 49.50 752 ASP A O 1
ATOM 5898 N N . VAL A 1 753 ? -50.781 -12.009 45.892 1.00 45.31 753 VAL A N 1
ATOM 5899 C CA . VAL A 1 753 ? -51.439 -13.329 45.875 1.00 45.31 753 VAL A CA 1
ATOM 5900 C C . VAL A 1 753 ? -52.635 -13.359 46.846 1.00 45.31 753 VAL A C 1
ATOM 5902 O O . VAL A 1 753 ? -53.618 -14.061 46.608 1.00 45.31 753 VAL A O 1
ATOM 5905 N N . GLY A 1 754 ? -52.588 -12.564 47.923 1.00 51.69 754 GLY A N 1
ATOM 5906 C CA . GLY A 1 754 ? -53.617 -12.518 48.965 1.00 51.69 754 GLY A CA 1
ATOM 5907 C C . GLY A 1 754 ? -54.889 -11.762 48.564 1.00 51.69 754 GLY A C 1
ATOM 5908 O O . GLY A 1 754 ? -55.983 -12.159 48.966 1.00 51.69 754 GLY A O 1
ATOM 5909 N N . GLY A 1 755 ? -54.773 -10.704 47.763 1.00 53.34 755 GLY A N 1
ATOM 5910 C CA . GLY A 1 755 ? -55.880 -9.915 47.223 1.00 53.34 755 GLY A CA 1
ATOM 5911 C C . GLY A 1 755 ? -56.661 -10.676 46.163 1.00 53.34 755 GLY A C 1
ATOM 5912 O O . GLY A 1 755 ? -57.886 -10.732 46.240 1.00 53.34 755 GLY A O 1
ATOM 5913 N N . HIS A 1 756 ? -55.975 -11.394 45.269 1.00 45.66 756 HIS A N 1
ATOM 5914 C CA . HIS A 1 756 ? -56.633 -12.254 44.281 1.00 45.66 756 HIS A CA 1
ATOM 5915 C C . HIS A 1 756 ? -57.371 -13.449 44.908 1.00 45.66 756 HIS A C 1
ATOM 5917 O O . HIS A 1 756 ? -58.411 -13.864 44.395 1.00 45.66 756 HIS A O 1
ATOM 5923 N N . GLN A 1 757 ? -56.898 -13.969 46.047 1.00 43.00 757 GLN A N 1
ATOM 5924 C CA . GLN A 1 757 ? -57.599 -15.019 46.798 1.00 43.00 757 GLN A CA 1
ATOM 5925 C C . GLN A 1 757 ? -58.822 -14.482 47.563 1.00 43.00 757 GLN A C 1
ATOM 5927 O O . GLN A 1 757 ? -59.846 -15.156 47.631 1.00 43.00 757 GLN A O 1
ATOM 5932 N N . ARG A 1 758 ? -58.761 -13.248 48.084 1.00 51.31 758 ARG A N 1
ATOM 5933 C CA . ARG A 1 758 ? -59.870 -12.616 48.828 1.00 51.31 758 ARG A CA 1
ATOM 5934 C C . ARG A 1 758 ? -60.957 -12.035 47.918 1.00 51.31 758 ARG A C 1
ATOM 5936 O O . ARG A 1 758 ? -62.132 -12.066 48.286 1.00 51.31 758 ARG A O 1
ATOM 5943 N N . GLU A 1 759 ? -60.602 -11.539 46.733 1.00 47.09 759 GLU A N 1
ATOM 5944 C CA . GLU A 1 759 ? -61.555 -11.010 45.744 1.00 47.09 759 GLU A CA 1
ATOM 5945 C C . GLU A 1 759 ? -62.350 -12.118 45.034 1.00 47.09 759 GLU A C 1
ATOM 5947 O O . GLU A 1 759 ? -63.526 -11.917 44.725 1.00 47.09 759 GLU A O 1
ATOM 5952 N N . ALA A 1 760 ? -61.770 -13.312 44.861 1.00 45.31 760 ALA A N 1
ATOM 5953 C CA . ALA A 1 760 ? -62.482 -14.484 44.343 1.00 45.31 760 ALA A CA 1
ATOM 5954 C C . ALA A 1 760 ? -63.534 -15.041 45.327 1.00 45.31 760 ALA A C 1
ATOM 5956 O O . ALA A 1 760 ? -64.501 -15.669 44.897 1.00 45.31 760 ALA A O 1
ATOM 5957 N N . GLU A 1 761 ? -63.372 -14.797 46.633 1.00 46.84 761 GLU A N 1
ATOM 5958 C CA . GLU A 1 761 ? -64.240 -15.353 47.681 1.00 46.84 761 GLU A CA 1
ATOM 5959 C C . GLU A 1 761 ? -65.314 -14.385 48.210 1.00 46.84 761 GLU A C 1
ATOM 5961 O O . GLU A 1 761 ? -66.280 -14.846 48.816 1.00 46.84 761 GLU A O 1
ATOM 5966 N N . SER A 1 762 ? -65.203 -13.065 47.996 1.00 44.31 762 SER A N 1
ATOM 5967 C CA . SER A 1 762 ? -66.040 -12.095 48.737 1.00 44.31 762 SER A CA 1
ATOM 5968 C C . SER A 1 762 ? -66.898 -11.116 47.927 1.00 44.31 762 SER A C 1
ATOM 5970 O O . SER A 1 762 ? -67.722 -10.434 48.532 1.00 44.31 762 SER A O 1
ATOM 5972 N N . GLY A 1 763 ? -66.802 -11.067 46.592 1.00 46.69 763 GLY A N 1
ATOM 5973 C CA . GLY A 1 763 ? -67.829 -10.458 45.722 1.00 46.69 763 GLY A CA 1
ATOM 5974 C C . GLY A 1 763 ? -68.371 -9.073 46.128 1.00 46.69 763 GLY A C 1
ATOM 5975 O O . GLY A 1 763 ? -69.556 -8.808 45.930 1.00 46.69 763 GLY A O 1
ATOM 5976 N N . SER A 1 764 ? -67.553 -8.193 46.712 1.00 36.03 764 SER A N 1
ATOM 5977 C CA . SER A 1 764 ? -68.024 -6.934 47.300 1.00 36.03 764 SER A CA 1
ATOM 5978 C C . SER A 1 764 ? -67.030 -5.793 47.078 1.00 36.03 764 SER A C 1
ATOM 5980 O O . SER A 1 764 ? -65.974 -5.730 47.704 1.00 36.03 764 SER A O 1
ATOM 5982 N N . SER A 1 765 ? -67.427 -4.848 46.228 1.00 46.78 765 SER A N 1
ATOM 5983 C CA . SER A 1 765 ? -66.829 -3.522 46.048 1.00 46.78 765 SER A CA 1
ATOM 5984 C C . SER A 1 765 ? -66.930 -2.678 47.327 1.00 46.78 765 SER A C 1
ATOM 5986 O O . SER A 1 765 ? -68.037 -2.459 47.821 1.00 46.78 765 SER A O 1
ATOM 5988 N N . GLY A 1 766 ? -65.808 -2.153 47.832 1.00 34.84 766 GLY A N 1
ATOM 5989 C CA . GLY A 1 766 ? -65.778 -1.273 49.007 1.00 34.84 766 GLY A CA 1
ATOM 5990 C C . GLY A 1 766 ? -64.580 -0.316 49.030 1.00 34.84 766 GLY A C 1
ATOM 5991 O O . GLY A 1 766 ? -63.449 -0.710 48.773 1.00 34.84 766 GLY A O 1
ATOM 5992 N N . GLU A 1 767 ? -64.870 0.953 49.316 1.00 37.88 767 GLU A N 1
ATOM 5993 C CA . GLU A 1 767 ? -64.049 2.166 49.172 1.00 37.88 767 GLU A CA 1
ATOM 5994 C C . GLU A 1 767 ? -62.743 2.217 49.998 1.00 37.88 767 GLU A C 1
ATOM 5996 O O . GLU A 1 767 ? -62.684 1.790 51.151 1.00 37.88 767 GLU A O 1
ATOM 6001 N N . ARG A 1 768 ? -61.700 2.853 49.437 1.00 30.19 768 ARG A N 1
ATOM 6002 C CA . ARG A 1 768 ? -60.405 3.135 50.092 1.00 30.19 768 ARG A CA 1
ATOM 6003 C C . ARG A 1 768 ? -60.412 4.506 50.789 1.00 30.19 768 ARG A C 1
ATOM 6005 O O . ARG A 1 768 ? -60.699 5.517 50.152 1.00 30.19 768 ARG A O 1
ATOM 6012 N N . LYS A 1 769 ? -60.005 4.565 52.069 1.00 30.55 769 LYS A N 1
ATOM 6013 C CA . LYS A 1 769 ? -59.680 5.813 52.792 1.00 30.55 769 LYS A CA 1
ATOM 6014 C C . LYS A 1 769 ? -58.178 5.959 53.073 1.00 30.55 769 LYS A C 1
ATOM 6016 O O . LYS A 1 769 ? -57.572 5.099 53.691 1.00 30.55 769 LYS A O 1
ATOM 6021 N N . MET A 1 770 ? -57.684 7.124 52.648 1.00 28.36 770 MET A N 1
ATOM 6022 C CA . MET A 1 770 ? -56.594 7.992 53.129 1.00 28.36 770 MET A CA 1
ATOM 6023 C C . MET A 1 770 ? -55.222 7.394 53.497 1.00 28.36 770 MET A C 1
ATOM 6025 O O . MET A 1 770 ? -55.056 6.753 54.527 1.00 28.36 770 MET A O 1
ATOM 6029 N N . GLY A 1 771 ? -54.217 7.756 52.682 1.00 39.25 771 GLY A N 1
ATOM 6030 C CA . GLY A 1 771 ? -52.787 7.486 52.898 1.00 39.25 771 GLY A CA 1
ATOM 6031 C C . GLY A 1 771 ? -51.994 7.061 51.651 1.00 39.25 771 GLY A C 1
ATOM 6032 O O . GLY A 1 771 ? -50.820 6.726 51.773 1.00 39.25 771 GLY A O 1
ATOM 6033 N N . GLN A 1 772 ? -52.610 7.043 50.465 1.00 36.75 772 GLN A N 1
ATOM 6034 C CA . GLN A 1 772 ? -52.025 6.449 49.259 1.00 36.75 772 GLN A CA 1
ATOM 6035 C C . GLN A 1 772 ? -51.016 7.361 48.555 1.00 36.75 772 GLN A C 1
ATOM 6037 O O . GLN A 1 772 ? -51.338 8.489 48.186 1.00 36.75 772 GLN A O 1
ATOM 6042 N N . TRP A 1 773 ? -49.813 6.825 48.343 1.00 45.97 773 TRP A N 1
ATOM 6043 C CA . TRP A 1 773 ? -48.809 7.351 47.420 1.00 45.97 773 TRP A CA 1
ATOM 6044 C C . TRP A 1 773 ? -48.783 6.526 46.129 1.00 45.97 773 TRP A C 1
ATOM 6046 O O . TRP A 1 773 ? -49.257 5.392 46.093 1.00 45.97 773 TRP A O 1
ATOM 6056 N N . ALA A 1 774 ? -48.238 7.154 45.087 1.00 40.91 774 ALA A N 1
ATOM 6057 C CA . ALA A 1 774 ? -48.307 6.766 43.684 1.00 40.91 774 ALA A CA 1
ATOM 6058 C C . ALA A 1 774 ? -47.959 5.291 43.392 1.00 40.91 774 ALA A C 1
ATOM 6060 O O . ALA A 1 774 ? -46.872 4.829 43.748 1.00 40.91 774 ALA A O 1
ATOM 6061 N N . LYS A 1 775 ? -48.842 4.588 42.664 1.00 50.91 775 LYS A N 1
ATOM 6062 C CA . LYS A 1 775 ? -48.557 3.265 42.060 1.00 50.91 775 LYS A CA 1
ATOM 6063 C C . LYS A 1 775 ? -47.331 3.341 41.131 1.00 50.91 775 LYS A C 1
ATOM 6065 O O . LYS A 1 775 ? -46.944 4.433 40.720 1.00 50.91 775 LYS A O 1
ATOM 6070 N N . ASP A 1 776 ? -46.728 2.216 40.719 1.00 46.94 776 ASP A N 1
ATOM 6071 C CA . ASP A 1 776 ? -45.562 2.249 39.806 1.00 46.94 776 ASP A CA 1
ATOM 6072 C C . ASP A 1 776 ? -45.809 3.076 38.527 1.00 46.94 776 ASP A C 1
ATOM 6074 O O . ASP A 1 776 ? -44.941 3.840 38.095 1.00 46.94 776 ASP A O 1
ATOM 6078 N N . GLY A 1 777 ? -47.026 3.014 37.975 1.00 49.31 777 GLY A N 1
ATOM 6079 C CA . GLY A 1 777 ? -47.454 3.824 36.826 1.00 49.31 777 GLY A CA 1
ATOM 6080 C C . GLY A 1 777 ? -47.542 5.337 37.086 1.00 49.31 777 GLY A C 1
ATOM 6081 O O . GLY A 1 777 ? -47.540 6.119 36.142 1.00 49.31 777 GLY A O 1
ATOM 6082 N N . GLU A 1 778 ? -47.574 5.756 38.348 1.00 46.12 778 GLU A N 1
ATOM 6083 C CA . GLU A 1 778 ? -47.700 7.148 38.794 1.00 46.12 778 GLU A CA 1
ATOM 6084 C C . GLU A 1 778 ? -46.357 7.718 39.312 1.00 46.12 778 GLU A C 1
ATOM 6086 O O . GLU A 1 778 ? -46.233 8.928 39.517 1.00 46.12 778 GLU A O 1
ATOM 6091 N N . ARG A 1 779 ? -45.318 6.878 39.490 1.00 62.72 779 ARG A N 1
ATOM 6092 C CA . ARG A 1 779 ? -43.956 7.314 39.852 1.00 62.72 779 ARG A CA 1
ATOM 6093 C C . ARG A 1 779 ? -43.222 7.879 38.634 1.00 62.72 779 ARG A C 1
ATOM 6095 O O . ARG A 1 779 ? -43.068 7.211 37.610 1.00 62.72 779 ARG A O 1
ATOM 6102 N N . LYS A 1 780 ? -42.718 9.112 38.761 1.00 67.56 780 LYS A N 1
ATOM 6103 C CA . LYS A 1 780 ? -41.989 9.805 37.690 1.00 67.56 780 LYS A CA 1
ATOM 6104 C C . LYS A 1 780 ? -40.661 9.095 37.402 1.00 67.56 780 LYS A C 1
ATOM 6106 O O . LYS A 1 780 ? -39.787 9.042 38.264 1.00 67.56 780 LYS A O 1
ATOM 6111 N N . ALA A 1 781 ? -40.513 8.576 36.185 1.00 74.19 781 ALA A N 1
ATOM 6112 C CA . ALA A 1 781 ? -39.233 8.075 35.697 1.00 74.19 781 ALA A CA 1
ATOM 6113 C C . ALA A 1 781 ? -38.210 9.217 35.625 1.00 74.19 781 ALA A C 1
ATOM 6115 O O . ALA A 1 781 ? -38.547 10.335 35.221 1.00 74.19 781 ALA A O 1
ATOM 6116 N N . ARG A 1 782 ? -36.972 8.924 36.023 1.00 79.81 782 ARG A N 1
ATOM 6117 C CA . ARG A 1 782 ? -35.854 9.865 35.899 1.00 79.81 782 ARG A CA 1
ATOM 6118 C C . ARG A 1 782 ? -35.483 10.070 34.439 1.00 79.81 782 ARG A C 1
ATOM 6120 O O . ARG A 1 782 ? -35.673 9.168 33.619 1.00 79.81 782 ARG A O 1
ATOM 6127 N N . THR A 1 783 ? -34.964 11.249 34.106 1.00 79.81 783 THR A N 1
ATOM 6128 C CA . THR A 1 783 ? -34.391 11.456 32.772 1.00 79.81 783 THR A CA 1
ATOM 6129 C C . THR A 1 783 ? -33.069 10.704 32.653 1.00 79.81 783 THR A C 1
ATOM 6131 O O . THR A 1 783 ? -32.435 10.341 33.650 1.00 79.81 783 THR A O 1
ATOM 6134 N N . LYS A 1 784 ? -32.636 10.464 31.416 1.00 74.06 784 LYS A N 1
ATOM 6135 C CA . LYS A 1 784 ? -31.372 9.776 31.163 1.00 74.06 784 LYS A CA 1
ATOM 6136 C C . LYS A 1 784 ? -30.184 10.570 31.720 1.00 74.06 784 LYS A C 1
ATOM 6138 O O . LYS A 1 784 ? -29.303 9.994 32.344 1.00 74.06 784 LYS A O 1
ATOM 6143 N N . GLU A 1 785 ? -30.208 11.894 31.582 1.00 76.19 785 GLU A N 1
ATOM 6144 C CA . GLU A 1 785 ? -29.164 12.799 32.076 1.00 76.19 785 GLU A CA 1
ATOM 6145 C C . GLU A 1 785 ? -29.045 12.773 33.609 1.00 76.19 785 GLU A C 1
ATOM 6147 O O . GLU A 1 785 ? -27.939 12.844 34.154 1.00 76.19 785 GLU A O 1
ATOM 6152 N N . GLU A 1 786 ? -30.174 12.649 34.317 1.00 77.88 786 GLU A N 1
ATOM 6153 C CA . GLU A 1 786 ? -30.199 12.501 35.777 1.00 77.88 786 GLU A CA 1
ATOM 6154 C C . GLU A 1 786 ? -29.535 11.184 36.203 1.00 77.88 786 GLU A C 1
ATOM 6156 O O . GLU A 1 786 ? -28.680 11.178 37.092 1.00 77.88 786 GLU A O 1
ATOM 6161 N N . MET A 1 787 ? -29.886 10.077 35.538 1.00 81.94 787 MET A N 1
ATOM 6162 C CA . MET A 1 787 ? -29.307 8.756 35.805 1.00 81.94 787 MET A CA 1
ATOM 6163 C C . MET A 1 787 ? -27.807 8.712 35.493 1.00 81.94 787 MET A C 1
ATOM 6165 O O . MET A 1 787 ? -27.025 8.191 36.285 1.00 81.94 787 MET A O 1
ATOM 6169 N N . GLU A 1 788 ? -27.385 9.299 34.376 1.00 79.25 788 GLU A N 1
ATOM 6170 C CA . GLU A 1 788 ? -25.978 9.408 33.980 1.00 79.25 788 GLU A CA 1
ATOM 6171 C C . GLU A 1 788 ? -25.144 10.191 34.996 1.00 79.25 788 GLU A C 1
ATOM 6173 O O . GLU A 1 788 ? -24.046 9.770 35.373 1.00 79.25 788 GLU A O 1
ATOM 6178 N N . SER A 1 789 ? -25.672 11.327 35.455 1.00 80.31 789 SER A N 1
ATOM 6179 C CA . SER A 1 789 ? -25.001 12.183 36.434 1.00 80.31 789 SER A CA 1
ATOM 6180 C C . SER A 1 789 ? -24.822 11.459 37.768 1.00 80.31 789 SER A C 1
ATOM 6182 O O . SER A 1 789 ? -23.736 11.494 38.350 1.00 80.31 789 SER A O 1
ATOM 6184 N N . GLU A 1 790 ? -25.859 10.752 38.226 1.00 84.69 790 GLU A N 1
ATOM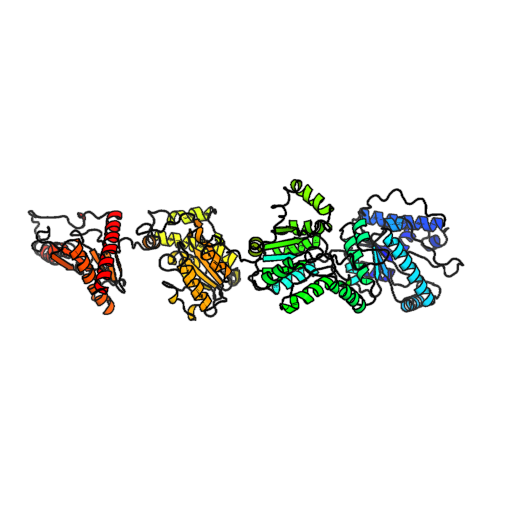 6185 C CA . GLU A 1 790 ? -25.799 9.950 39.448 1.00 84.69 790 GLU A CA 1
ATOM 6186 C C . GLU A 1 790 ? -24.836 8.765 39.300 1.00 84.69 790 GLU A C 1
ATOM 6188 O O . GLU A 1 790 ? -23.991 8.560 40.168 1.00 84.69 790 GLU A O 1
ATOM 6193 N N . ALA A 1 791 ? -24.896 8.020 38.192 1.00 86.62 791 ALA A N 1
ATOM 6194 C CA . ALA A 1 791 ? -24.013 6.881 37.954 1.00 86.62 791 ALA A CA 1
ATOM 6195 C C . ALA A 1 791 ? -22.538 7.304 37.887 1.00 86.62 791 ALA A C 1
ATOM 6197 O O . ALA A 1 791 ? -21.670 6.624 38.438 1.00 86.62 791 ALA A O 1
ATOM 6198 N N . LYS A 1 792 ? -22.239 8.449 37.257 1.00 83.88 792 LYS A N 1
ATOM 6199 C CA . LYS A 1 792 ? -20.886 9.017 37.238 1.00 83.88 792 LYS A CA 1
ATOM 6200 C C . LYS A 1 792 ? -20.409 9.360 38.648 1.00 83.88 792 LYS A C 1
ATOM 6202 O O . LYS A 1 792 ? -19.315 8.950 39.029 1.00 83.88 792 LYS A O 1
ATOM 6207 N N . TRP A 1 793 ? -21.224 10.082 39.411 1.00 88.31 793 TRP A N 1
ATOM 6208 C CA . TRP A 1 793 ? -20.887 10.470 40.778 1.00 88.31 793 TRP A CA 1
ATOM 6209 C C . TRP A 1 793 ? -20.678 9.249 41.686 1.00 88.31 793 TRP A C 1
ATOM 6211 O O . TRP A 1 793 ? -19.658 9.159 42.366 1.00 88.31 793 TRP A O 1
ATOM 6221 N N . LEU A 1 794 ? -21.576 8.261 41.636 1.00 89.56 794 LEU A N 1
ATOM 6222 C CA . LEU A 1 794 ? -21.440 7.021 42.404 1.00 89.56 794 LEU A CA 1
ATOM 6223 C C . LEU A 1 794 ? -20.174 6.245 42.029 1.00 89.56 794 LEU A C 1
ATOM 6225 O O . LEU A 1 794 ? -19.510 5.715 42.914 1.00 89.56 794 LEU A O 1
ATOM 6229 N N . ARG A 1 795 ? -19.802 6.200 40.745 1.00 89.31 795 ARG A N 1
ATOM 6230 C CA . ARG A 1 795 ? -18.580 5.521 40.287 1.00 89.31 795 ARG A CA 1
ATOM 6231 C C . ARG A 1 795 ? -17.328 6.110 40.940 1.00 89.31 795 ARG A C 1
ATOM 6233 O O . ARG A 1 795 ? -16.506 5.363 41.466 1.00 89.31 795 ARG A O 1
ATOM 6240 N N . GLU A 1 796 ? -17.215 7.437 40.946 1.00 87.50 796 GLU A N 1
ATOM 6241 C CA . GLU A 1 796 ? -16.098 8.152 41.578 1.00 87.50 796 GLU A CA 1
ATOM 6242 C C . GLU A 1 796 ? -16.048 7.906 43.094 1.00 87.50 796 GLU A C 1
ATOM 6244 O O . GLU A 1 796 ? -14.972 7.791 43.683 1.00 87.50 796 GLU A O 1
ATOM 6249 N N . GLU A 1 797 ? -17.207 7.804 43.742 1.00 90.69 797 GLU A N 1
ATOM 6250 C CA . GLU A 1 797 ? -17.297 7.564 45.181 1.00 90.69 797 GLU A CA 1
ATOM 6251 C C . GLU A 1 797 ? -16.966 6.121 45.574 1.00 90.69 797 GLU A C 1
ATOM 6253 O O . GLU A 1 797 ? -16.241 5.918 46.549 1.00 90.69 797 GLU A O 1
ATOM 6258 N N . VAL A 1 798 ? -17.411 5.129 44.796 1.00 88.19 798 VAL A N 1
ATOM 6259 C CA . VAL A 1 798 ? -17.051 3.719 45.016 1.00 88.19 798 VAL A CA 1
ATOM 6260 C C . VAL A 1 798 ? -15.538 3.516 44.863 1.00 88.19 798 VAL A C 1
ATOM 6262 O O . VAL A 1 798 ? -14.934 2.783 45.644 1.00 88.19 798 VAL A O 1
ATOM 6265 N N . GLU A 1 799 ? -14.892 4.183 43.897 1.00 84.00 799 GLU A N 1
ATOM 6266 C CA . GLU A 1 799 ? -13.434 4.110 43.706 1.00 84.00 799 GLU A CA 1
ATOM 6267 C C . GLU A 1 799 ? -12.641 4.631 44.916 1.00 84.00 799 GLU A C 1
ATOM 6269 O O . GLU A 1 799 ? -11.623 4.040 45.298 1.00 84.00 799 GLU A O 1
ATOM 6274 N N . LYS A 1 800 ? -13.121 5.699 45.567 1.00 85.75 800 LYS A N 1
ATOM 6275 C CA . LYS A 1 800 ? -12.490 6.247 46.781 1.00 85.75 800 LYS A CA 1
ATOM 6276 C C . LYS A 1 800 ? -12.496 5.241 47.928 1.00 85.75 800 LYS A C 1
ATOM 6278 O O . LYS A 1 800 ? -11.487 5.143 48.635 1.00 85.75 800 LYS A O 1
ATOM 6283 N N . ASP A 1 801 ? -13.569 4.468 48.069 1.00 81.19 801 ASP A N 1
ATOM 6284 C CA . ASP A 1 801 ? -13.693 3.455 49.120 1.00 81.19 801 ASP A CA 1
ATOM 6285 C C . ASP A 1 801 ? -12.670 2.312 48.912 1.00 81.19 801 ASP A C 1
ATOM 6287 O O . ASP A 1 801 ? -12.016 1.887 49.864 1.00 81.19 801 ASP A O 1
ATOM 6291 N N . VAL A 1 802 ? -12.398 1.911 47.659 1.00 65.12 802 VAL A N 1
ATOM 6292 C CA . VAL A 1 802 ? -11.377 0.887 47.322 1.00 65.12 802 VAL A CA 1
ATOM 6293 C C . VAL A 1 802 ? -9.968 1.314 47.734 1.00 65.12 802 VAL A C 1
ATOM 6295 O O . VAL A 1 802 ? -9.165 0.512 48.207 1.00 65.12 802 VAL A O 1
ATOM 6298 N N . SER A 1 803 ? -9.649 2.594 47.538 1.00 54.66 803 SER A N 1
ATOM 6299 C CA . SER A 1 803 ? -8.317 3.133 47.828 1.00 54.66 803 SER A CA 1
ATOM 6300 C C . SER A 1 803 ? -8.001 3.226 49.329 1.00 54.66 803 SER A C 1
ATOM 6302 O O . SER A 1 803 ? -6.827 3.290 49.699 1.00 54.66 803 SER A O 1
ATOM 6304 N N . HIS A 1 804 ? -9.030 3.214 50.186 1.00 51.41 804 HIS A N 1
ATOM 6305 C CA . HIS A 1 804 ? -8.892 3.228 51.644 1.00 51.41 804 HIS A CA 1
ATOM 6306 C C . HIS A 1 804 ? -8.755 1.820 52.242 1.00 51.41 804 HIS A C 1
ATOM 6308 O O . HIS A 1 804 ? -7.989 1.655 53.187 1.00 51.41 804 HIS A O 1
ATOM 6314 N N . GLU A 1 805 ? -9.409 0.801 51.673 1.00 51.28 805 GLU A N 1
ATOM 6315 C CA . GLU A 1 805 ? -9.269 -0.597 52.124 1.00 51.28 805 GLU A CA 1
ATOM 6316 C C . GLU A 1 805 ? -7.877 -1.188 51.848 1.00 51.28 805 GLU A C 1
ATOM 6318 O O . GLU A 1 805 ? -7.432 -2.053 52.586 1.00 51.28 805 GLU A O 1
ATOM 6323 N N . GLY A 1 806 ? -7.153 -0.707 50.829 1.00 41.25 806 GLY A N 1
ATOM 6324 C CA . GLY A 1 806 ? -5.780 -1.150 50.535 1.00 41.25 806 GLY A CA 1
ATOM 6325 C C . GLY A 1 806 ? -4.677 -0.487 51.376 1.00 41.25 806 GLY A C 1
ATOM 6326 O O . GLY A 1 806 ? -3.498 -0.753 51.142 1.00 41.25 806 GLY A O 1
ATOM 6327 N N . LYS A 1 807 ? -5.034 0.425 52.291 1.00 35.81 807 LYS A N 1
ATOM 6328 C CA . LYS A 1 807 ? -4.104 1.128 53.200 1.00 35.81 807 LYS A CA 1
ATOM 6329 C C . LYS A 1 807 ? -4.319 0.793 54.684 1.00 35.81 807 LYS A C 1
ATOM 6331 O O . LYS A 1 807 ? -3.551 1.288 55.510 1.00 35.81 807 LYS A O 1
ATOM 6336 N N . MET A 1 808 ? -5.338 -0.003 55.006 1.00 31.55 808 MET A N 1
ATOM 6337 C CA . MET A 1 808 ? -5.496 -0.692 56.293 1.00 31.55 808 MET A CA 1
ATOM 6338 C C . MET A 1 808 ? -5.017 -2.132 56.147 1.00 31.55 808 MET A C 1
ATOM 6340 O O . MET A 1 808 ? -4.531 -2.670 57.165 1.00 31.55 808 MET A O 1
#

Secondary structure (DSSP, 8-state):
--S-SS-SS-------SS-EEEEE--TTS-HHHHHHHHHHHS-TTTEEEEEHHHHHHHHSTTHHHHHHTS-HHHHHHHHHHHHHHHHHHHHHHTPEEEEE--SEEE-SSSTT-EEE---HHHHHH-SEEEEE---HHHHHHHHHT-TTS------HHHHHHHHHHHHHHHHHHHTTTS-EEEEESS--HHHHHHHHS----HHHHHHHHHHHHHTS-TT--EEEEE--TTTTBSS-TTTSS--SSS-HHHHHHHH-S-HHHHHHHHHHHTTSSSHHHHHHHHHHHHTT--B-HHHHHHHHHHHT-TTB--EEEEEEEHHHHHHHHHHHHGGGT----EEEE--GGGS----HHHHHHHHHHHHHTS--EEEEEESSGGGHHHHHHSSEEEE----TTTS-HHHHHHHHTGGG-TTT-SSPPB-----HHHHHHHHSPPP-EEE-TT-HHHHHHHHHHH-TT--HHHHHHHHHHHHHHHIIIIIHHHH-EEEEEEE-TTSSEEEEEEETTGGGEEEEEBTTTTHHHHHHHHHH-TTSEE--BSSGGG--GGGTTT-SEEEEEEEEESS-HHHHHHHHHHHHH-TT-EEEEEEEEEEGGGGSTTSHHHHHHHTSSEEEEEEEEE-------GGG-HHHHHHT-TTEEEE-SSEEEEE-SS-SSTT-EEEEESS--SSGGGS-HHHHHHHHHHHHHHHHHHHHHHT-SEEEEEE--SGGGT-SSSS--EEEEEE-TT-TTTTTHHHHHHSSTTS-HHHHHHHHHH-------S-PPPPGGGSPPPPHHHHHHHHHHHHHHHHHHHHHHTT-

pLDDT: mean 78.9, std 16.6, range [23.73, 98.5]

Organism: NCBI:txid329884

InterPro domains:
  IPR000836 Phosphoribosyltransferase domain [PF14681] (446-641)
  IPR000836 Phosphoribosyltransferase domain [cd06223] (511-593)
  IPR011146 HIT-like domain [PS51084] (630-738)
  IPR023214 HAD superfamily [G3DSA:3.40.50.1000] (223-420)
  IPR027417 P-loop containing nucleoside triphosphate hydrolase [G3DSA:3.40.50.300] (18-196)
  IPR027417 P-loop containing nucleoside triphosphate hydrolase [SSF52540] (18-172)
  IPR029057 Phosphoribosyltransferase-like [G3DSA:3.40.50.2020] (433-639)
  IPR029057 Phosphoribosyltransferase-like [SSF53271] (444-640)
  IPR036265 HIT-like superfamily [G3DSA:3.30.428.10] (640-798)
  IPR036265 HIT-like superfamily [SSF54197] (642-796)
  IPR036412 HAD-like superfamily [SSF56784] (225-392)
  IPR039383 FHIT family [cd01275] (643-747)
  IPR051884 Bis(5'-adenosyl)-triphosphatase activity regulators [PTHR46243] (640-799)

Foldseek 3Di:
DPPPPDPPPDPDPDDLLAAEEEEEEDQQLCLVVLLVVCVVVDDPLAEDEEELQVLLQVVDDVGSVVLVVDDLVVVLVSSLVSLVVQQVVCVVSVHHYYYYDYQWDADPPDPPGIDGRDDVSNLSRHAHYEYRQEQLVSSLVSQVVDPPDDDDRDDSVVSVVVRVVRVVVVVVSVVVVSYHYHYCHDDDSVRVVLVRVDDQPLVLVLVLLVVLVVVADPQAAAEEEEEDDCFFWVHGLQPPQDPDPDGLVVLCVVPNLDPVSLVVVLVVLVPDPDPVRSVVSLVVSLVVTDTDPLNLVLQLLQQVASRHAYEYEYQDAQVSRQSNCCVSCVVVVDHHYYHYGHHCVSVHGRFLQSLLVSLLCCCPVVVHQYEYEDADPRNVSNCLNHPAYEHDDDDPVSHDPVRVVVLVCVVVVCVRHVDRHDHDDSDPVVSCVRNFFAAAEAEQAPPPVLVVLCPLCPDLVRFAPRNLQSLLQQLLVLQVPPVCVVQHKDWDWDADPVGDIDIDIAGDQLLLEEEEEAPDAFVSSSNSNCVRRVNHHYDYDPALVSDDLVRNPSHQEYEYTGAEAQQCVRVLSNLVSSCVNPVRHAYEYEYAEYEPQLNPCPHVQSVSSRSYRYHYTYNDYDPDNDDDDQSGHSSCRHHVCLQWQDDDPFKTKGQDQFAPDPLKIKIFTPDFAQFPVVDDPVNNVVRVVVLVLSLVLCCVVVVAPDWDWDWQGDQLQVDPDSGTMIITGGHDVPPPCPPPNVVCVSCDPSHCPPVVVCCVPPVDDDDDDDDDDDDPVRGDGDDPVVSSVVSNVSNVSSVVVVVVVVVD